Protein 7O5L (pdb70)

Solvent-accessible surface area: 33512 Å² total; per-residue (Å²): 209,100,45,21,133,57,74,80,55,8,99,92,0,90,57,27,4,93,29,5,36,103,55,3,43,3,4,99,96,9,78,80,83,0,40,147,99,97,23,0,69,75,21,75,1,0,8,0,2,16,0,7,6,8,3,0,18,1,8,20,0,2,80,18,0,30,7,74,9,9,4,1,2,4,12,21,36,2,2,22,16,9,0,0,0,0,0,17,52,66,56,58,6,39,0,23,0,38,111,50,17,87,93,124,19,19,113,105,2,5,63,53,0,0,93,37,114,0,20,0,0,0,0,11,0,0,29,0,2,22,28,0,10,156,101,25,104,147,8,37,119,25,19,17,0,1,1,1,6,25,67,16,0,3,95,72,2,117,59,20,114,124,110,58,52,9,79,10,14,0,0,12,0,1,52,5,58,3,5,22,58,74,9,7,47,58,0,7,0,4,0,0,4,6,0,0,12,33,0,3,12,15,16,0,16,47,30,17,0,0,0,0,9,4,36,91,31,0,41,0,0,0,52,13,0,113,8,8,27,12,61,7,0,0,9,52,156,48,99,105,24,21,98,73,0,55,164,73,68,19,97,56,20,90,19,64,81,0,0,93,42,0,31,0,0,0,0,14,47,43,80,139,51,27,0,95,52,106,4,1,56,72,0,87,97,18,2,5,0,0,0,10,8,10,67,37,80,2,2,11,8,147,31,0,107,124,75,19,135,81,75,92,110,21,10,70,83,1,36,20,4,30,5,89,105,43,58,4,0,0,0,0,2,75,0,55,16,0,6,21,10,3,18,20,1,22,0,12,10,4,19,0,13,0,8,0,0,0,0,26,2,0,11,43,0,31,146,48,141,68,148,39,121,82,2,53,35,90,13,27,112,124,36,12,99,72,1,31,127,19,13,53,113,55,89,69,76,99,135,141,101,107,58,110,121,86,68,121,150,119,113,43,238,81,63,63,195,185,100,35,21,135,55,79,81,55,6,100,87,0,113,58,28,3,100,27,5,39,108,44,3,31,0,4,116,68,9,101,94,83,0,48,155,107,94,26,0,68,77,8,80,0,0,8,0,3,23,0,8,5,6,4,0,18,2,7,6,0,2,75,12,0,29,6,66,9,10,3,2,2,18,10,33,43,3,1,22,15,8,0,0,0,0,0,18,50,62,50,56,2,13,0,21,0,37,117,48,17,84,112,133,19,18,95,112,2,4,64,53,0,0,101,36,95,1,19,0,0,0,0,20,14,0,51,0,2,20,25,0,12,151,100,26,105,119,6,36,106,25,20,30,0,1,1,2,9,37,66,22,0,1,85,90,3,112,57,19,109,124,112,59,51,6,84,8,13,1,0,8,0,1,51,6,57,3,4,17,59,72,8,7,50,56,0,6,0,3,0,0,4,7,0,0,12,33,0,2,12,16,16,0,14,49,24,19,0,0,0,1,8,5,37,89,28,0,41,1,0,0,66,15,0,90,14,6,27,2,50,2,0,0,10,52,157,48,100,105,25,21,99,73,0,56,164,84,59,20,94,57,21,92,21,70,83,0,0,96,41,0,26,0,0,1,0,15,46,30,80,134,45,26,0,103,40,99,7,1,66,76,5,84,93,18,2,6,0,0,0,9,22,27,137,20,52,0,2,11,14,176,22,0,128,148,54,17,134,83,74,96,111,18,9,72,91,1,41,23,4,30,12,96,105,46,93,4,1,0,0,0,3,80,0,73,24,0,7,21,10,4,19,21,0,22,1,12,8,4,22,0,14,0,7,0,0,1,0,23,2,0,28,58,0,15,152,38,92,92,139,36,131,77,2,61,41,86,10,26,110,122,33,11,97,65,0,31,131,25,14,53,110,48,91,70,78,98,134,138,102,102,70,104,133,90,67,112,173,114,111,75,283

Radius of gyration: 28.63 Å; Cα contacts (8 Å, |Δi|>4): 1986; chains: 2; bounding box: 70×92×72 Å

Organism: Synechocystis sp. (strain ATCC 27184 / PCC 6803 / Kazusa) (NCBI:txid1111708)

Secondary structure (DSSP, 8-state):
--B-S-GGGHHHHHHHHHHHHTT-HHHHHHHHHHHHH-TTTT-EEEEEE--SHHHHHHHHHHHHTT-EEEEEESSTTT--HHHHHHHHHHH---EE--TT--HHHHHHHHHHHHHT--SEEEESSSHHHHHHHHH-GGGGGG-SEEEE-SHHHHHHHHHHHHTT---SEEEE-TTSHHHIIIIIIIIHHHHHHHHHHHHH----TT-EEEEE--SHHHHHHHHHHHHTT-EEEEE-SSHHHHHHHHHTT-EE--HHHHHTT-SEEEE-SSSS-SB-HHHHTTSPTTEEEEE-SSSGGGB-HHHHHHH-SEEEEEETTEEEEE-TTS-EEEEEGGGS-HHHHHS--S-HHHHHHHHHHHHHHHHHHHHTTTSS-SEEEEPPHHHHHHHHHHHHHHTT-------HHHHHHHH-TT---/--B-S-GGGHHHHHHHHHHHHTT-HHHHHHHHHHHHH-TTTT-EEEEEE--SHHHHHHHHHHHHTT-EEEEEESSTTT--HHHHHHHHHHH---EE--TT--HHHHHHHHHHHHTT--SEEEESSSHHHHHHHHH-GGGGGG-SEEEE-SHHHHHHHHHHHHTT---SEEEE-TTSHHHIIIIIIIIHHHHHHHHHHHHH----TT-EEEEE--SHHHHHHHHHHHHTT-EEEEE-SSHHHHHHHHHTT-EE--HHHHTTT-SEEEE-SSSS-SB-HHHHTTS-TTEEEEE-SSTTTTB-HHHHHHH-SEEEEEETTEEEEE-TTS-EEEEEGGGSBHHHHHS--S-HHHHHHHHHHHHHHHHHHHHTTTTPPSEEEEPPHHHHHHHHHHHHHHTT-------HHHHHHHH--

Sequence (830 aa):
KYDIKDISLAPQGRQRIEWAAREMPVLKQIRERFAQEKPFAGIRLVACCHVTTETANLAIALHAGGADSLLIASNPLSTQDDVAACLVADYGIPVYAIKGEDNETYHRHVQIALDHRPNIIIDDGSDVVATLVQERQHQLSDIIGTTEETTTGIVRLRAMFNDGVLTFPAMNVNDADTKHFYDNRYGTGQSTLDGIIRATNILLAGKTIVVAGYGWCGKGVAMRAKGMGADVIVTEISPVPAIEAAMDGFRVMPMAEAAHQGDIFITVTGNKHVIRPEHFAVMKDGAIVVCNSGHFDIEIDLKSLKEQAKEVKEVRNFTEQYILPNGKSIIVIGEGRLVNLAAAEGHPSAVMDMSFANQALACEHLVKNKGQLEPGMHSIPVEVDQEIARLKLQAMGIAIDSLTPEQVEYINSWASGTKYDIKDISLAPQGRQRIEWAAREMPVLKQIRERFAQEKPFAGIRLVACCHVTTETANLAIALHAGGADSLLIASNPLSTQDDVAACLVADYGIPVYAIKGEDNETYHRHVQIALDHRPNIIIDDGSDVVATLVQERQHQLSDIIGTTEETTTGIVRLRAMFNDGVLTFPAMNVNDADTKHFYDNRYGTGQSTLDGIIRATNILLAGKTIVVAGYGWCGKGVAMRAKGMGADVIVTEISPVPAIEAAMMDGFRVMPMAEAAHHQGDIFITVTGNKHVIRRPEHFAVMKDGAIVCNSGGHHFFDDIIEIDLKSLKEQAKEVKEVRNFTEQYILPNGKSSIIVIGEGRLLVNLAAAEGHPSAVMDMSFANQALACEHLVKNKGQLEPGMHSIPVEVDQEIARLKLQAMGIAIDSSLTPEQVEYINSW

InterPro domains:
  IPR000043 Adenosylhomocysteinase-like [MF_00563] (5-425)
  IPR000043 Adenosylhomocysteinase-like [PF05221] (9-144)
  IPR000043 Adenosylhomocysteinase-like [PF05221] (146-420)
  IPR000043 Adenosylhomocysteinase-like [PIRSF001109] (7-425)
  IPR000043 Adenosylhomocysteinase-like [PTHR23420] (7-424)
  IPR000043 Adenosylhomocysteinase-like [SM00996] (9-424)
  IPR000043 Adenosylhomocysteinase-like [TIGR00936] (10-425)
  IPR000043 Adenosylhomocysteinase-like [cd00401] (19-421)
  IPR015878 S-adenosyl-L-homocysteine hydrolase, NAD binding domain [PF00670] (192-352)
  IPR015878 S-adenosyl-L-homocysteine hydrolase, NAD binding domain [SM00997] (192-353)
  IPR020082 S-adenosyl-L-homocysteine hydrolase, conserved site [PS00738] (81-95)
  IPR020082 S-adenosyl-L-homocysteine hydrolase, conserved site [PS00739] (214-230)
  IPR036291 NAD(P)-binding domain superfamily [SSF51735] (192-354)
  IPR042172 Adenosylhomocysteinase-like superfamily [G3DSA:3.40.50.1480] (10-414)

Foldseek 3Di:
DAAADDLVLQVVLVVQLVVLCVLLVLLVVLLVVLLPQLLQAPFEEEEAEQLFSLVLSLVSSNVSSHYLYAYEYLDLQLHDRNSQSNCCPVVVHHYYHYRPDDPVSRVVSLVVRVVSLGQEYEYEQCPNVVCCQPPPPVSCVSHLEYEYQADLNVVVQVVCVVVVRLFHEYEDLCPQCLHLQPQLAQQLQVLVVVLVCLFPVDQLAPFEEEEEDQDRNSVRVQVNSVVSHHQYEYEYDDVVSVVVCVVVPHHYDQLLVCLLRGQEYEYAHSDAASDDPSSVVNHAQNREYAYQHADLRPHPVVVLVVQFPDWDADGVQWIWGAGPVGGIYIYGLSSHNSSSNRHRGGRSNSSSSSSLSVSVVVSVSSVCRPPDGRGYDYRDPVSSVVSVVVSCVVVVHDDDDDDPVNVVVVVDPPDDD/DAAADDLVLQVVLVVVLVVLCVLLVLLVVLLVVLLVQLLQAVFEEEEAEQAFSLVLSLVSSNVSSNYQYEYEYNDLQLHDRNSQSNCCPVPVHHYQHYRNDDPVSRVVVLVVRVVSLGQEYEEEQCPSVVVCLVPVPVSVVRHLEYEYQDPNNVVVLVVCVVVVRLQHEYEDLCPQCLALLPQLAQQLQVLLVVLVCLFPVDQLAPFEEEEEDQDSNSVRVQVNSVVSHHQYEYEYDDVVSQVVCVVVPHHYDQLLVCLLGGQEYEYAHSDAASPHPSSVVNHAQNREYAYQHADLRPHPVVVLVVQFPDWDADGVQWIWGAGPVGGTYIYGNNRHNSSSNRHNGGRSNSSSSSSLSVSVVVSVSSVQGVNDGGGYDYRDPVSSVVSVVVSCVVVVHDDDDDDPVSVVVVPDD

Structure (mmCIF, N/CA/C/O backbone):
data_7O5L
#
_entry.id   7O5L
#
_cell.length_a   120.770
_cell.length_b   196.070
_cell.length_c   82.052
_cell.angle_alpha   90.000
_cell.angle_beta   90.000
_cell.angle_gamma   90.000
#
_symmetry.space_group_name_H-M   'C 2 2 21'
#
loop_
_entity.id
_entity.type
_entity.pdbx_description
1 polymer Adenosylhomocysteinase
2 non-polymer NICOTINAMIDE-ADENINE-DINUCLEOTIDE
3 non-polymer 'RUBIDIUM ION'
4 non-polymer ADENOSINE
5 non-polymer 'CHLORIDE ION'
6 water water
#
loop_
_atom_site.group_PDB
_atom_site.id
_atom_site.type_symbol
_atom_site.label_atom_id
_atom_site.label_alt_id
_atom_site.label_comp_id
_atom_site.label_asym_id
_atom_site.label_entity_id
_atom_site.label_seq_id
_atom_site.pdbx_PDB_ins_code
_atom_site.Cartn_x
_atom_site.Cartn_y
_atom_site.Cartn_z
_atom_site.occupancy
_atom_site.B_iso_or_equiv
_atom_site.auth_seq_id
_atom_site.auth_comp_id
_atom_site.auth_asym_id
_atom_site.auth_atom_id
_atom_site.pdbx_PDB_model_num
ATOM 1 N N . LYS A 1 9 ? 24.846 20.186 -16.953 1.00 39.91 9 LYS A N 1
ATOM 2 C CA . LYS A 1 9 ? 25.212 19.846 -15.576 1.00 42.26 9 LYS A CA 1
ATOM 3 C C . LYS A 1 9 ? 24.529 20.766 -14.574 1.00 33.29 9 LYS A C 1
ATOM 4 O O . LYS A 1 9 ? 24.663 20.595 -13.363 1.00 34.30 9 LYS A O 1
ATOM 10 N N . TYR A 1 10 ? 23.813 21.760 -15.089 1.00 31.81 10 TYR A N 1
ATOM 11 C CA . TYR A 1 10 ? 23.051 22.702 -14.281 1.00 26.29 10 TYR A CA 1
ATOM 12 C C . TYR A 1 10 ? 22.205 23.527 -15.239 1.00 29.23 10 TYR A C 1
ATOM 13 O O . TYR A 1 10 ? 22.403 23.483 -16.454 1.00 30.62 10 TYR A O 1
ATOM 22 N N . ASP A 1 11 ? 21.258 24.280 -14.682 1.00 25.36 11 ASP A N 1
ATOM 23 C CA . ASP A 1 11 ? 20.391 25.120 -15.511 1.00 26.75 11 ASP A CA 1
ATOM 24 C C . ASP A 1 11 ? 20.026 26.356 -14.692 1.00 25.73 11 ASP A C 1
ATOM 25 O O . ASP A 1 11 ? 19.114 26.307 -13.864 1.00 26.73 11 ASP A O 1
ATOM 30 N N . ILE A 1 12 ? 20.747 27.455 -14.925 1.00 27.51 12 ILE A N 1
ATOM 31 C CA . ILE A 1 12 ? 20.590 28.675 -14.145 1.00 28.02 12 ILE A CA 1
ATOM 32 C C . ILE A 1 12 ? 20.547 29.862 -15.099 1.00 25.40 12 ILE A C 1
ATOM 33 O O . ILE A 1 12 ? 20.829 29.738 -16.288 1.00 24.65 12 ILE A O 1
ATOM 38 N N . LYS A 1 13 ? 20.192 31.026 -14.550 1.00 25.19 13 LYS A N 1
ATOM 39 C CA . LYS A 1 13 ? 20.037 32.230 -15.369 1.00 26.84 13 LYS A CA 1
ATOM 40 C C . LYS A 1 13 ? 21.381 32.755 -15.872 1.00 30.82 13 LYS A C 1
ATOM 41 O O . LYS A 1 13 ? 21.563 32.970 -17.081 1.00 28.71 13 LYS A O 1
ATOM 47 N N . ASP A 1 14 ? 22.342 32.964 -14.966 1.00 24.51 14 ASP A N 1
ATOM 48 C CA . ASP A 1 14 ? 23.572 33.678 -15.322 1.00 24.37 14 ASP A CA 1
ATOM 49 C C . ASP A 1 14 ? 24.627 33.427 -14.253 1.00 29.73 14 ASP A C 1
ATOM 50 O O . ASP A 1 14 ? 24.540 33.990 -13.157 1.00 24.53 14 ASP A O 1
ATOM 55 N N . ILE A 1 15 ? 25.646 32.634 -14.592 1.00 30.32 15 ILE A N 1
ATOM 56 C CA . ILE A 1 15 ? 26.653 32.290 -13.596 1.00 25.08 15 ILE A CA 1
ATOM 57 C C . ILE A 1 15 ? 27.496 33.491 -13.186 1.00 27.02 15 ILE A C 1
ATOM 58 O O . ILE A 1 15 ? 28.182 33.432 -12.162 1.00 29.43 15 ILE A O 1
ATOM 63 N N . SER A 1 16 ? 27.478 34.582 -13.956 1.00 24.37 16 SER A N 1
ATOM 64 C CA . SER A 1 16 ? 28.236 35.761 -13.568 1.00 27.04 16 SER A CA 1
ATOM 65 C C . SER A 1 16 ? 27.656 36.439 -12.336 1.00 24.47 16 SER A C 1
ATOM 66 O O . SER A 1 16 ? 28.318 37.307 -11.762 1.00 25.54 16 SER A O 1
ATOM 69 N N . LEU A 1 17 ? 26.450 36.060 -11.919 1.00 27.34 17 LEU A N 1
ATOM 70 C CA . LEU A 1 17 ? 25.851 36.581 -10.700 1.00 25.49 17 LEU A CA 1
ATOM 71 C C . LEU A 1 17 ? 26.462 35.982 -9.439 1.00 25.62 17 LEU A C 1
ATOM 72 O O . LEU A 1 17 ? 26.064 36.368 -8.334 1.00 24.81 17 LEU A O 1
ATOM 77 N N . ALA A 1 18 ? 27.405 35.053 -9.576 1.00 23.35 18 ALA A N 1
ATOM 78 C CA . ALA A 1 18 ? 27.912 34.338 -8.408 1.00 23.80 18 ALA A CA 1
ATOM 79 C C . ALA A 1 18 ? 28.503 35.252 -7.342 1.00 25.62 18 ALA A C 1
ATOM 80 O O . ALA A 1 18 ? 28.271 34.987 -6.150 1.00 28.76 18 ALA A O 1
ATOM 82 N N . PRO A 1 19 ? 29.266 36.296 -7.674 1.00 26.65 19 PRO A N 1
ATOM 83 C CA . PRO A 1 19 ? 29.815 37.157 -6.611 1.00 28.85 19 PRO A CA 1
ATOM 84 C C . PRO A 1 19 ? 28.749 37.794 -5.742 1.00 30.04 19 PRO A C 1
ATOM 85 O O . PRO A 1 19 ? 28.901 37.839 -4.511 1.00 26.31 19 PRO A O 1
ATOM 89 N N . GLN A 1 20 ? 27.677 38.309 -6.345 1.00 23.69 20 GLN A N 1
ATOM 90 C CA . GLN A 1 20 ? 26.576 38.827 -5.542 1.00 25.49 20 GLN A CA 1
ATOM 91 C C . GLN A 1 20 ? 25.993 37.725 -4.668 1.00 25.68 20 GLN A C 1
ATOM 92 O O . GLN A 1 20 ? 25.749 37.923 -3.471 1.00 25.24 20 GLN A O 1
ATOM 98 N N . GLY A 1 21 ? 25.767 36.549 -5.253 1.00 23.06 21 GLY A N 1
ATOM 99 C CA . GLY A 1 21 ? 25.240 35.438 -4.480 1.00 22.18 21 GLY A CA 1
ATOM 100 C C . GLY A 1 21 ? 26.113 35.099 -3.288 1.00 23.05 21 GLY A C 1
ATOM 101 O O . GLY A 1 21 ? 25.622 34.921 -2.170 1.00 23.95 21 GLY A O 1
ATOM 102 N N . ARG A 1 22 ? 27.423 34.997 -3.511 1.00 23.20 22 ARG A N 1
ATOM 103 C CA . ARG A 1 22 ? 28.326 34.670 -2.412 1.00 24.10 22 ARG A CA 1
ATOM 104 C C . ARG A 1 22 ? 28.180 35.670 -1.271 1.00 24.27 22 ARG A C 1
ATOM 105 O O . ARG A 1 22 ? 28.090 35.287 -0.099 1.00 25.21 22 ARG A O 1
ATOM 113 N N . GLN A 1 23 ? 28.145 36.962 -1.600 1.00 26.10 23 GLN A N 1
ATOM 114 C CA . GLN A 1 23 ? 28.021 37.989 -0.572 1.00 24.51 23 GLN A CA 1
ATOM 115 C C . GLN A 1 23 ? 26.742 37.805 0.237 1.00 23.40 23 GLN A C 1
ATOM 116 O O . GLN A 1 23 ? 26.767 37.814 1.473 1.00 22.89 23 GLN A O 1
ATOM 122 N N . ARG A 1 24 ? 25.607 37.639 -0.446 1.00 23.95 24 ARG A N 1
ATOM 123 C CA . ARG A 1 24 ? 24.347 37.516 0.283 1.00 23.28 24 ARG A CA 1
ATOM 124 C C . ARG A 1 24 ? 24.282 36.218 1.083 1.00 20.82 24 ARG A C 1
ATOM 125 O O .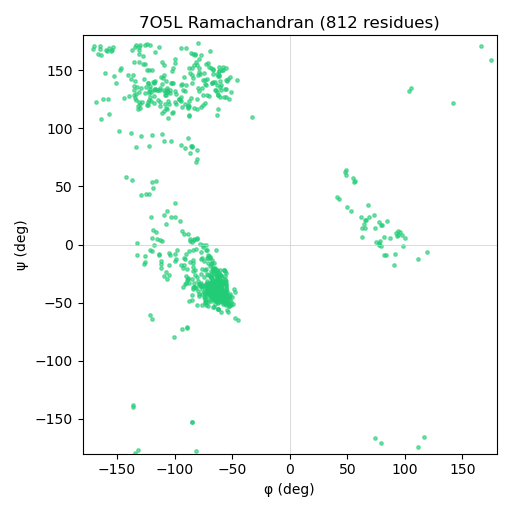 ARG A 1 24 ? 23.678 36.186 2.164 1.00 19.91 24 ARG A O 1
ATOM 133 N N . ILE A 1 25 ? 24.898 35.145 0.579 1.00 21.41 25 ILE A N 1
ATOM 134 C CA . ILE A 1 25 ? 24.926 33.886 1.319 1.00 20.49 25 ILE A CA 1
ATOM 135 C C . ILE A 1 25 ? 25.726 34.041 2.609 1.00 21.60 25 ILE A C 1
ATOM 136 O O . ILE A 1 25 ? 25.314 33.566 3.676 1.00 22.45 25 ILE A O 1
ATOM 141 N N . GLU A 1 26 ? 26.887 34.701 2.534 1.00 21.43 26 GLU A N 1
ATOM 142 C CA . GLU A 1 26 ? 27.695 34.911 3.732 1.00 23.21 26 GLU A CA 1
ATOM 143 C C . GLU A 1 26 ? 26.968 35.787 4.749 1.00 25.33 26 GLU A C 1
ATOM 144 O O . GLU A 1 26 ? 27.060 35.545 5.959 1.00 25.06 26 GLU A O 1
ATOM 150 N N . TRP A 1 27 ? 26.245 36.811 4.287 1.00 19.79 27 TRP A N 1
ATOM 151 C CA . TRP A 1 27 ? 25.491 37.640 5.220 1.00 23.45 27 TRP A CA 1
ATOM 152 C C . TRP A 1 27 ? 24.409 36.823 5.910 1.00 22.71 27 TRP A C 1
ATOM 153 O O . TRP A 1 27 ? 24.206 36.933 7.126 1.00 20.95 27 TRP A O 1
ATOM 164 N N . ALA A 1 28 ? 23.690 36.006 5.138 1.00 20.62 28 ALA A N 1
ATOM 165 C CA . ALA A 1 28 ? 22.637 35.182 5.720 1.00 23.02 28 ALA A CA 1
ATOM 166 C C . ALA A 1 28 ? 23.185 34.266 6.806 1.00 26.59 28 ALA A C 1
ATOM 167 O O . ALA A 1 28 ? 22.499 33.998 7.802 1.00 22.99 28 ALA A O 1
ATOM 169 N N . ALA A 1 29 ? 24.431 33.806 6.653 1.00 21.60 29 ALA A N 1
ATOM 170 C CA . ALA A 1 29 ? 24.990 32.868 7.616 1.00 22.57 29 ALA A CA 1
ATOM 171 C C . ALA A 1 29 ? 25.154 33.486 8.998 1.00 23.36 29 ALA A C 1
ATOM 172 O O . ALA A 1 29 ? 25.244 32.750 9.989 1.00 22.85 29 ALA A O 1
ATOM 174 N N . ARG A 1 30 ? 25.184 34.816 9.090 1.00 20.47 30 ARG A N 1
ATOM 175 C CA . ARG A 1 30 ? 25.471 35.461 10.365 1.00 21.31 30 ARG A CA 1
ATOM 176 C C . ARG A 1 30 ? 24.425 35.132 11.420 1.00 22.90 30 ARG A C 1
ATOM 177 O O . ARG A 1 30 ? 24.742 35.081 12.613 1.00 22.16 30 ARG A O 1
ATOM 185 N N . GLU A 1 31 ? 23.180 34.918 11.013 1.00 23.95 31 GLU A N 1
ATOM 186 C CA . GLU A 1 31 ? 22.134 34.531 11.948 1.00 24.91 31 GLU A CA 1
ATOM 187 C C . GLU A 1 31 ? 21.716 33.076 11.758 1.00 24.51 31 GLU A C 1
ATOM 188 O O . GLU A 1 31 ? 20.599 32.695 12.109 1.00 23.17 31 GLU A O 1
ATOM 194 N N . MET A 1 32 ? 22.614 32.245 11.218 1.00 23.32 32 MET A N 1
ATOM 195 C CA . MET A 1 32 ? 22.379 30.807 11.169 1.00 23.16 32 MET A CA 1
ATOM 196 C C . MET A 1 32 ? 23.479 30.075 11.936 1.00 23.86 32 MET A C 1
ATOM 197 O O . MET A 1 32 ? 24.108 29.153 11.403 1.00 26.29 32 MET A O 1
ATOM 202 N N . PRO A 1 33 ? 23.717 30.438 13.196 1.00 23.24 33 PRO A N 1
ATOM 203 C CA . PRO A 1 33 ? 24.776 29.765 13.960 1.00 23.12 33 PRO A CA 1
ATOM 204 C C . PRO A 1 33 ? 24.485 28.311 14.263 1.00 27.02 33 PRO A C 1
ATOM 205 O O . PRO A 1 33 ? 25.429 27.522 14.395 1.00 28.47 33 PRO A O 1
ATOM 209 N N . VAL A 1 34 ? 23.220 27.927 14.440 1.00 25.54 34 VAL A N 1
ATOM 210 C CA . VAL A 1 34 ? 22.941 26.527 14.738 1.00 23.83 34 VAL A CA 1
ATOM 211 C C . VAL A 1 34 ? 23.323 25.660 13.552 1.00 24.99 34 VAL A C 1
ATOM 212 O O . VAL A 1 34 ? 23.990 24.631 13.699 1.00 25.57 34 VAL A O 1
ATOM 216 N N . LEU A 1 35 ? 22.907 26.068 12.357 1.00 25.61 35 LEU A N 1
ATOM 217 C CA . LEU A 1 35 ? 23.294 25.333 11.159 1.00 25.97 35 LEU A CA 1
ATOM 218 C C . LEU A 1 35 ? 24.808 25.353 10.977 1.00 25.22 35 LEU A C 1
ATOM 219 O O . LEU A 1 35 ? 25.397 24.367 10.521 1.00 27.40 35 LEU A O 1
ATOM 224 N N . LYS A 1 36 ? 25.458 26.463 11.343 1.00 26.27 36 LYS A N 1
ATOM 225 C CA . LYS A 1 36 ? 26.916 26.539 11.253 1.00 29.29 36 LYS A CA 1
ATOM 226 C C . LYS A 1 36 ? 27.571 25.472 12.116 1.00 31.90 36 LYS A C 1
ATOM 227 O O . LYS A 1 36 ? 28.515 24.796 11.687 1.00 32.22 36 LYS A O 1
ATOM 233 N N . GLN A 1 37 ? 27.091 25.321 13.350 1.00 28.89 37 GLN A N 1
ATOM 234 C CA . GLN A 1 37 ? 27.616 24.285 14.228 1.00 31.40 37 GLN A CA 1
ATOM 235 C C . GLN A 1 37 ? 27.395 22.907 13.625 1.00 31.52 37 GLN A C 1
ATOM 236 O O . GLN A 1 37 ? 28.278 22.045 13.679 1.00 32.96 37 GLN A O 1
ATOM 242 N N . ILE A 1 38 ? 26.223 22.688 13.030 1.00 29.32 38 ILE A N 1
ATOM 243 C CA . ILE A 1 38 ? 25.938 21.416 12.374 1.00 29.03 38 ILE A CA 1
ATOM 244 C C . ILE A 1 38 ? 26.871 21.207 11.186 1.00 31.63 38 ILE A C 1
ATOM 245 O O . ILE A 1 38 ? 27.432 20.118 10.999 1.00 29.89 38 ILE A O 1
ATOM 250 N N . ARG A 1 39 ? 27.064 22.245 10.372 1.00 24.66 39 ARG A N 1
ATOM 251 C CA . ARG A 1 39 ? 27.949 22.118 9.222 1.00 32.93 39 ARG A CA 1
ATOM 252 C C . ARG A 1 39 ? 29.349 21.697 9.644 1.00 35.84 39 ARG A C 1
ATOM 253 O O . ARG A 1 39 ? 29.957 20.825 9.013 1.00 34.63 39 ARG A O 1
ATOM 261 N N . GLU A 1 40 ? 29.874 22.299 10.715 1.00 34.05 40 GLU A N 1
ATOM 262 C CA . GLU A 1 40 ? 31.232 21.987 11.146 1.00 39.39 40 GLU A CA 1
ATOM 263 C C . GLU A 1 40 ? 31.342 20.550 11.637 1.00 34.40 40 GLU A C 1
ATOM 264 O O . GLU A 1 40 ? 32.366 19.893 11.421 1.00 36.60 40 GLU A O 1
ATOM 270 N N . ARG A 1 41 ? 30.303 20.041 12.296 1.00 30.62 41 ARG A N 1
ATOM 271 C CA . ARG A 1 41 ? 30.323 18.641 12.697 1.00 35.09 41 ARG A CA 1
ATOM 272 C C . ARG A 1 41 ? 30.187 17.721 11.487 1.00 30.62 41 ARG A C 1
ATOM 273 O O . ARG A 1 41 ? 30.904 16.717 11.382 1.00 36.50 41 ARG A O 1
ATOM 281 N N . PHE A 1 42 ? 29.275 18.042 10.564 1.00 31.50 42 PHE A N 1
ATOM 282 C CA . PHE A 1 42 ? 29.190 17.287 9.317 1.00 33.45 42 PHE A CA 1
ATOM 283 C C . PHE A 1 42 ? 30.534 17.261 8.604 1.00 31.78 42 PHE A C 1
ATOM 284 O O . PHE A 1 42 ? 30.925 16.233 8.038 1.00 36.93 42 PHE A O 1
ATOM 292 N N . ALA A 1 43 ? 31.249 18.388 8.606 1.00 35.22 43 ALA A N 1
ATOM 293 C CA . ALA A 1 43 ? 32.556 18.433 7.954 1.00 38.41 43 ALA A CA 1
ATOM 294 C C . ALA A 1 43 ? 33.494 17.373 8.504 1.00 37.30 43 ALA A C 1
ATOM 295 O O . ALA A 1 43 ? 34.334 16.845 7.766 1.00 38.64 43 ALA A O 1
ATOM 297 N N . GLN A 1 44 ? 33.374 17.048 9.790 1.00 38.82 44 GLN A N 1
ATOM 298 C CA . GLN A 1 44 ? 34.248 16.056 10.401 1.00 42.61 44 GLN A CA 1
ATOM 299 C C . GLN A 1 44 ? 33.749 14.634 10.199 1.00 46.41 44 GLN A C 1
ATOM 300 O O . GLN A 1 44 ? 34.539 13.738 9.882 1.00 42.48 44 GLN A O 1
ATOM 306 N N . GLU A 1 45 ? 32.450 14.408 10.378 1.00 36.98 45 GLU A N 1
ATOM 307 C CA . GLU A 1 45 ? 31.925 13.055 10.477 1.00 37.53 45 GLU A CA 1
ATOM 308 C C . GLU A 1 45 ? 31.419 12.511 9.151 1.00 44.90 45 GLU A C 1
ATOM 309 O O . GLU A 1 45 ? 31.280 11.287 9.019 1.00 42.32 45 GLU A O 1
ATOM 315 N N . LYS A 1 46 ? 31.161 13.381 8.177 1.00 37.28 46 LYS A N 1
ATOM 316 C CA . LYS A 1 46 ? 30.743 12.983 6.838 1.00 38.04 46 LYS A CA 1
ATOM 317 C C . LYS A 1 46 ? 29.590 11.977 6.888 1.00 42.17 46 LYS A C 1
ATOM 318 O O . LYS A 1 46 ? 29.720 10.851 6.398 1.00 38.17 46 LYS A O 1
ATOM 324 N N . PRO A 1 47 ? 28.453 12.351 7.479 1.00 35.18 47 PRO A N 1
ATOM 325 C CA . PRO A 1 47 ? 27.336 11.399 7.565 1.00 42.21 47 PRO A CA 1
ATOM 326 C C . PRO A 1 47 ? 26.770 11.001 6.213 1.00 39.74 47 PRO A C 1
ATOM 327 O O . PRO A 1 47 ? 26.191 9.913 6.096 1.00 39.39 47 PRO A O 1
ATOM 331 N N . PHE A 1 48 ? 26.920 11.838 5.186 1.00 32.12 48 PHE A N 1
ATOM 332 C CA . PHE A 1 48 ? 26.300 11.598 3.889 1.00 34.82 48 PHE A CA 1
ATOM 333 C C . PHE A 1 48 ? 27.287 11.071 2.854 1.00 30.54 48 PHE A C 1
ATOM 334 O O . PHE A 1 48 ? 27.047 11.214 1.651 1.00 36.48 48 PHE A O 1
ATOM 342 N N . ALA A 1 49 ? 28.381 10.455 3.293 1.00 36.44 49 ALA A N 1
ATOM 343 C CA . ALA A 1 49 ? 29.331 9.870 2.358 1.00 39.88 49 ALA A CA 1
ATOM 344 C C . ALA A 1 49 ? 28.630 8.861 1.459 1.00 40.30 49 ALA A C 1
ATOM 345 O O . ALA A 1 49 ? 27.949 7.951 1.940 1.00 40.22 49 ALA A O 1
ATOM 347 N N . GLY A 1 50 ? 28.791 9.029 0.150 1.00 37.35 50 GLY A N 1
ATOM 348 C CA . GLY A 1 50 ? 28.208 8.108 -0.804 1.00 44.39 50 GLY A CA 1
ATOM 349 C C . GLY A 1 50 ? 26.716 8.246 -1.003 1.00 38.20 50 GLY A C 1
ATOM 350 O O . GLY A 1 50 ? 26.139 7.472 -1.776 1.00 41.68 50 GLY A O 1
ATOM 351 N N . ILE A 1 51 ? 26.078 9.198 -0.336 1.00 33.12 51 ILE A N 1
ATOM 352 C CA . ILE A 1 51 ? 24.638 9.405 -0.432 1.00 34.51 51 ILE A CA 1
ATOM 353 C C . ILE A 1 51 ? 24.356 10.403 -1.546 1.00 29.74 51 ILE A C 1
ATOM 354 O O . ILE A 1 51 ? 24.992 11.460 -1.618 1.00 33.90 51 ILE A O 1
ATOM 359 N N . ARG A 1 52 ? 23.409 10.071 -2.418 1.00 30.16 52 ARG A N 1
ATOM 360 C CA . ARG A 1 52 ? 22.909 11.025 -3.396 1.00 28.09 52 ARG A CA 1
ATOM 361 C C . ARG A 1 52 ? 21.661 11.688 -2.836 1.00 28.54 52 ARG A C 1
ATOM 362 O O . ARG A 1 52 ? 20.801 11.024 -2.248 1.00 28.96 52 ARG A O 1
ATOM 370 N N . LEU A 1 53 ? 21.568 13.001 -3.013 1.00 27.61 53 LEU A N 1
ATOM 371 C CA . LEU A 1 53 ? 20.478 13.756 -2.414 1.00 29.30 53 LEU A CA 1
ATOM 372 C C . LEU A 1 53 ? 19.885 14.725 -3.425 1.00 29.67 53 LEU A C 1
ATOM 373 O O . LEU A 1 53 ? 20.605 15.335 -4.221 1.00 29.15 53 LEU A O 1
ATOM 378 N N . VAL A 1 54 ? 18.563 14.857 -3.388 1.00 25.13 54 VAL A N 1
ATOM 379 C CA . VAL A 1 54 ? 17.847 15.876 -4.140 1.00 24.57 54 VAL A CA 1
ATOM 380 C C . VAL A 1 54 ? 17.164 16.791 -3.137 1.00 24.30 54 VAL A C 1
ATOM 381 O O . VAL A 1 54 ? 16.557 16.313 -2.170 1.00 28.26 54 VAL A O 1
ATOM 385 N N . ALA A 1 55 ? 17.287 18.098 -3.350 1.00 24.18 55 ALA A N 1
ATOM 386 C CA . ALA A 1 55 ? 16.581 19.098 -2.559 1.00 23.34 55 ALA A CA 1
ATOM 387 C C . ALA A 1 55 ? 15.713 19.919 -3.498 1.00 25.23 55 ALA A C 1
ATOM 388 O O . ALA A 1 55 ? 16.210 20.484 -4.481 1.00 23.35 55 ALA A O 1
ATOM 390 N N . CYS A 1 56 ? 14.421 19.947 -3.216 1.00 22.23 56 CYS A N 1
ATOM 391 C CA . CYS A 1 56 ? 13.467 20.788 -3.925 1.00 22.13 56 CYS A CA 1
ATOM 392 C C . CYS A 1 56 ? 13.042 21.835 -2.903 1.00 23.69 56 CYS A C 1
ATOM 393 O O . CYS A 1 56 ? 12.173 21.591 -2.066 1.00 25.99 56 CYS A O 1
ATOM 396 N N . CYS A 1 57 ? 13.706 22.985 -2.952 1.00 25.05 57 CYS A N 1
ATOM 397 C CA . CYS A 1 57 ? 13.568 24.026 -1.950 1.00 27.23 57 CYS A CA 1
ATOM 398 C C . CYS A 1 57 ? 13.477 25.360 -2.662 1.00 24.31 57 CYS A C 1
ATOM 399 O O . CYS A 1 57 ? 13.747 25.464 -3.861 1.00 24.35 57 CYS A O 1
ATOM 402 N N . HIS A 1 58 ? 13.094 26.392 -1.919 1.00 20.67 58 HIS A N 1
ATOM 403 C CA . HIS A 1 58 ? 13.212 27.739 -2.458 1.00 18.41 58 HIS A CA 1
ATOM 404 C C . HIS A 1 58 ? 14.684 28.099 -2.534 1.00 18.33 58 HIS A C 1
ATOM 405 O O . HIS A 1 58 ? 15.428 27.929 -1.562 1.00 22.22 58 HIS A O 1
ATOM 412 N N . VAL A 1 59 ? 15.125 28.543 -3.705 1.00 19.86 59 VAL A N 1
ATOM 413 C CA . VAL A 1 59 ? 16.564 28.704 -3.912 1.00 19.88 59 VAL A CA 1
ATOM 414 C C . VAL A 1 59 ? 16.966 30.074 -3.392 1.00 20.41 59 VAL A C 1
ATOM 415 O O . VAL A 1 59 ? 17.043 31.053 -4.140 1.00 20.63 59 VAL A O 1
ATOM 419 N N . THR A 1 60 ? 17.220 30.131 -2.092 1.00 20.18 60 THR A N 1
ATOM 420 C CA . THR A 1 60 ? 17.499 31.347 -1.351 1.00 22.05 60 THR A CA 1
ATOM 421 C C . THR A 1 60 ? 18.866 31.256 -0.687 1.00 19.33 60 THR A C 1
ATOM 422 O O . THR A 1 60 ? 19.482 30.193 -0.616 1.00 18.66 60 THR A O 1
ATOM 426 N N . THR A 1 61 ? 19.296 32.383 -0.118 1.00 18.88 61 THR A N 1
ATOM 427 C CA . THR A 1 61 ? 20.540 32.378 0.645 1.00 18.40 61 THR A CA 1
ATOM 428 C C . THR A 1 61 ? 20.481 31.386 1.799 1.00 22.41 61 THR A C 1
ATOM 429 O O . THR A 1 61 ? 21.510 30.809 2.175 1.00 22.05 61 THR A O 1
ATOM 433 N N . GLU A 1 62 ? 19.294 31.175 2.377 1.00 20.25 62 GLU A N 1
ATOM 434 C CA . GLU A 1 62 ? 19.176 30.241 3.492 1.00 21.92 62 GLU A CA 1
ATOM 435 C C . GLU A 1 62 ? 19.276 28.802 3.008 1.00 21.64 62 GLU A C 1
ATOM 436 O O . GLU A 1 62 ? 19.939 27.972 3.639 1.00 21.50 62 GLU A O 1
ATOM 442 N N . THR A 1 63 ? 18.624 28.489 1.886 1.00 20.25 63 THR A N 1
ATOM 443 C CA . THR A 1 63 ? 18.774 27.168 1.287 1.00 20.18 63 THR A CA 1
ATOM 444 C C . THR A 1 63 ? 20.224 26.909 0.874 1.00 19.64 63 THR A C 1
ATOM 445 O O . THR A 1 63 ? 20.732 25.794 1.022 1.00 20.99 63 THR A O 1
ATOM 449 N N . ALA A 1 64 ? 20.907 27.925 0.351 1.00 18.85 64 ALA A N 1
ATOM 450 C CA . ALA A 1 64 ? 22.315 27.742 0.009 1.00 19.11 64 ALA A CA 1
ATOM 451 C C . ALA A 1 64 ? 23.122 27.323 1.233 1.00 20.63 64 ALA A C 1
ATOM 452 O O . ALA A 1 64 ? 23.975 26.434 1.151 1.00 22.04 64 ALA A O 1
ATOM 454 N N . ASN A 1 65 ? 22.850 27.935 2.383 1.00 21.87 65 ASN A N 1
ATOM 455 C CA . ASN A 1 65 ? 23.576 27.548 3.586 1.00 21.92 65 ASN A CA 1
ATOM 456 C C . ASN A 1 65 ? 23.251 26.115 3.997 1.00 22.69 65 ASN A C 1
ATOM 457 O O . ASN A 1 65 ? 24.126 25.388 4.477 1.00 24.94 65 ASN A O 1
ATOM 462 N N . LEU A 1 66 ? 22.008 25.675 3.799 1.00 22.74 66 LEU A N 1
ATOM 463 C CA . LEU A 1 66 ? 21.690 24.271 4.040 1.00 20.53 66 LEU A CA 1
ATOM 464 C C . LEU A 1 66 ? 22.439 23.374 3.061 1.00 24.33 66 LEU A C 1
ATOM 465 O O . LEU A 1 66 ? 23.050 22.369 3.452 1.00 26.00 66 LEU A O 1
ATOM 470 N N . ALA A 1 67 ? 22.416 23.734 1.776 1.00 22.46 67 ALA A N 1
ATOM 471 C CA . ALA A 1 67 ? 23.118 22.945 0.771 1.00 23.75 67 ALA A CA 1
ATOM 472 C C . ALA A 1 67 ? 24.603 22.849 1.085 1.00 26.41 67 ALA A C 1
ATOM 473 O O . ALA A 1 67 ? 25.222 21.801 0.874 1.00 25.29 67 ALA A O 1
ATOM 475 N N . ILE A 1 68 ? 25.194 23.937 1.585 1.00 24.27 68 ILE A N 1
ATOM 476 C CA . ILE A 1 68 ? 26.616 23.908 1.916 1.00 25.71 68 ILE A CA 1
ATOM 477 C C . ILE A 1 68 ? 26.868 22.971 3.089 1.00 30.23 68 ILE A C 1
ATOM 478 O O . ILE A 1 68 ? 27.883 22.263 3.128 1.00 29.43 68 ILE A O 1
ATOM 483 N N . ALA A 1 69 ? 25.947 22.947 4.059 1.00 26.22 69 ALA A N 1
ATOM 484 C CA . ALA A 1 69 ? 26.080 22.028 5.186 1.00 26.11 69 ALA A CA 1
ATOM 485 C C . ALA A 1 69 ? 25.983 20.578 4.729 1.00 31.99 69 ALA A C 1
ATOM 486 O O . ALA A 1 69 ? 26.756 19.725 5.183 1.00 27.92 69 ALA A O 1
ATOM 488 N N . LEU A 1 70 ? 25.034 20.271 3.839 1.00 25.92 70 LEU A N 1
ATOM 489 C CA . LEU A 1 70 ? 24.930 18.907 3.334 1.00 25.69 70 LEU A CA 1
ATOM 490 C C . LEU A 1 70 ? 26.159 18.541 2.507 1.00 29.04 70 LEU A C 1
ATOM 491 O O . LEU A 1 70 ? 26.666 17.417 2.594 1.00 30.02 70 LEU A O 1
ATOM 496 N N . HIS A 1 71 ? 26.655 19.491 1.708 1.00 27.97 71 HIS A N 1
ATOM 497 C CA . HIS A 1 71 ? 27.870 19.279 0.926 1.00 27.97 71 HIS A CA 1
ATOM 498 C C . HIS A 1 71 ? 29.068 18.997 1.828 1.00 30.91 71 HIS A C 1
ATOM 499 O O . HIS A 1 71 ? 29.873 18.099 1.547 1.00 31.86 71 HIS A O 1
ATOM 506 N N . ALA A 1 72 ? 29.215 19.761 2.913 1.00 30.00 72 ALA A N 1
ATOM 507 C CA . ALA A 1 72 ? 30.285 19.460 3.859 1.00 38.28 72 ALA A CA 1
ATOM 508 C C . ALA A 1 72 ? 30.146 18.051 4.418 1.00 32.20 72 ALA A C 1
ATOM 509 O O . ALA A 1 72 ? 31.150 17.384 4.680 1.00 35.81 72 ALA A O 1
ATOM 511 N N . GLY A 1 73 ? 28.916 17.575 4.586 1.00 34.80 73 GLY A N 1
ATOM 512 C CA . GLY A 1 73 ? 28.702 16.238 5.102 1.00 35.08 73 GLY A CA 1
ATOM 513 C C . GLY A 1 73 ? 28.912 15.126 4.103 1.00 37.93 73 GLY A C 1
ATOM 514 O O . GLY A 1 73 ? 28.727 13.956 4.451 1.00 36.52 73 GLY A O 1
ATOM 515 N N . GLY A 1 74 ? 29.283 15.456 2.868 1.00 32.67 74 GLY A N 1
ATOM 516 C CA . GLY A 1 74 ? 29.587 14.468 1.859 1.00 37.81 74 GLY A CA 1
ATOM 517 C C . GLY A 1 74 ? 28.463 14.175 0.892 1.00 37.72 74 GLY A C 1
ATOM 518 O O . GLY A 1 74 ? 28.649 13.356 -0.018 1.00 34.56 74 GLY A O 1
ATOM 519 N N . ALA A 1 75 ? 27.311 14.817 1.054 1.00 32.20 75 ALA A N 1
ATOM 520 C CA . ALA A 1 75 ? 26.172 14.553 0.188 1.00 32.65 75 ALA A CA 1
ATOM 521 C C . ALA A 1 75 ? 26.490 14.943 -1.250 1.00 32.37 75 ALA A C 1
ATOM 522 O O . ALA A 1 75 ? 27.031 16.021 -1.506 1.00 33.31 75 ALA A O 1
ATOM 524 N N . ASP A 1 76 ? 26.162 14.053 -2.188 1.00 34.28 76 ASP A N 1
ATOM 525 C CA . ASP A 1 76 ? 26.165 14.378 -3.615 1.00 33.09 76 ASP A CA 1
ATOM 526 C C . ASP A 1 76 ? 24.787 14.936 -3.939 1.00 29.77 76 ASP A C 1
ATOM 527 O O . ASP A 1 76 ? 23.858 14.197 -4.269 1.00 31.11 76 ASP A O 1
ATOM 532 N N . SER A 1 77 ? 24.646 16.258 -3.838 1.00 23.34 77 SER A N 1
ATOM 533 C CA . SER A 1 77 ? 23.341 16.904 -3.891 1.00 25.62 77 SER A CA 1
ATOM 534 C C . SER A 1 77 ? 23.046 17.499 -5.268 1.00 30.35 77 SER A C 1
ATOM 535 O O . SER A 1 77 ? 23.941 17.753 -6.081 1.00 30.39 77 SER A O 1
ATOM 538 N N . LEU A 1 78 ? 21.754 17.707 -5.514 1.00 23.97 78 LEU A N 1
ATOM 539 C CA . LEU A 1 78 ? 21.233 18.381 -6.696 1.00 27.71 78 LEU A CA 1
ATOM 540 C C . LEU A 1 78 ? 20.019 19.179 -6.245 1.00 25.63 78 LEU A C 1
ATOM 541 O O . LEU A 1 78 ? 19.114 18.626 -5.612 1.00 26.31 78 LEU A O 1
ATOM 546 N N . LEU A 1 79 ? 20.008 20.473 -6.544 1.00 23.34 79 LEU A N 1
ATOM 547 C CA . LEU A 1 79 ? 18.990 21.383 -6.035 1.00 22.77 79 LEU A CA 1
ATOM 548 C C . LEU A 1 79 ? 18.121 21.866 -7.185 1.00 26.17 79 LEU A C 1
ATOM 549 O O . LEU A 1 79 ? 18.637 22.249 -8.240 1.00 23.36 79 LEU A O 1
ATOM 554 N N . ILE A 1 80 ? 16.805 21.831 -6.986 1.00 23.97 80 ILE A N 1
ATOM 555 C CA . ILE A 1 80 ? 15.858 22.397 -7.935 1.00 23.33 80 ILE A CA 1
ATOM 556 C C . ILE A 1 80 ? 14.940 23.343 -7.173 1.00 23.36 80 ILE A C 1
ATOM 557 O O . ILE A 1 80 ? 14.848 23.303 -5.943 1.00 25.09 80 ILE A O 1
ATOM 562 N N . ALA A 1 81 ? 14.265 24.212 -7.918 1.00 23.06 81 ALA A N 1
ATOM 563 C CA . ALA A 1 81 ? 13.384 25.205 -7.316 1.00 23.05 81 ALA A CA 1
ATOM 564 C C . ALA A 1 81 ? 12.080 24.575 -6.840 1.00 25.16 81 ALA A C 1
ATOM 565 O O . ALA A 1 81 ? 11.518 23.695 -7.498 1.00 27.43 81 ALA A O 1
ATOM 567 N N . SER A 1 82 ? 11.600 25.042 -5.685 1.00 24.47 82 SER A N 1
ATOM 568 C CA . SER A 1 82 ? 10.276 24.679 -5.197 1.00 22.41 82 SER A CA 1
ATOM 569 C C . SER A 1 82 ? 9.188 25.536 -5.828 1.00 28.68 82 SER A C 1
ATOM 570 O O . SER A 1 82 ? 8.026 25.119 -5.866 1.00 27.52 82 SER A O 1
ATOM 573 N N . ASN A 1 83 ? 9.542 26.716 -6.333 1.00 27.06 83 ASN A N 1
ATOM 574 C CA . ASN A 1 83 ? 8.599 27.599 -6.979 1.00 25.21 83 ASN A CA 1
ATOM 575 C C . ASN A 1 83 ? 9.326 28.430 -8.027 1.00 28.20 83 ASN A C 1
ATOM 576 O O . ASN A 1 83 ? 10.453 28.888 -7.777 1.00 23.83 83 ASN A O 1
ATOM 581 N N . PRO A 1 84 ? 8.725 28.632 -9.201 1.00 27.63 84 PRO A N 1
ATOM 582 C CA . PRO A 1 84 ? 9.418 29.391 -10.254 1.00 26.03 84 PRO A CA 1
ATOM 583 C C . PRO A 1 84 ? 9.802 30.797 -9.839 1.00 25.63 84 PRO A C 1
ATOM 584 O O . PRO A 1 84 ? 10.797 31.335 -10.343 1.00 29.88 84 PRO A O 1
ATOM 588 N N . LEU A 1 85 ? 9.052 31.414 -8.930 1.00 21.29 85 LEU A N 1
ATOM 589 C CA . LEU A 1 85 ? 9.239 32.828 -8.636 1.00 19.57 85 LEU A CA 1
ATOM 590 C C . LEU A 1 85 ? 10.067 33.090 -7.386 1.00 21.77 85 LEU A C 1
ATOM 591 O O . LEU A 1 85 ? 10.416 34.244 -7.129 1.00 23.32 85 LEU A O 1
ATOM 596 N N . SER A 1 86 ? 10.396 32.065 -6.612 1.00 19.83 86 SER A N 1
ATOM 597 C CA . SER A 1 86 ? 11.160 32.269 -5.390 1.00 22.03 86 SER A CA 1
ATOM 598 C C . SER A 1 86 ? 12.664 32.177 -5.613 1.00 21.61 86 SER A C 1
ATOM 599 O O . SER A 1 86 ? 13.434 32.548 -4.720 1.00 21.66 86 SER A O 1
ATOM 602 N N . THR A 1 87 ? 13.088 31.683 -6.770 1.00 22.11 87 THR A N 1
ATOM 603 C CA . THR A 1 87 ? 14.507 31.473 -7.021 1.00 18.75 87 THR A CA 1
ATOM 604 C C . THR A 1 87 ? 15.264 32.791 -6.998 1.00 22.63 87 THR A C 1
ATOM 605 O O . THR A 1 87 ? 14.811 33.802 -7.545 1.00 21.21 87 THR A O 1
ATOM 609 N N . GLN A 1 88 ? 16.432 32.772 -6.359 1.00 21.14 88 GLN A N 1
ATOM 610 C CA . GLN A 1 88 ? 17.356 33.893 -6.358 1.00 20.14 88 GLN A CA 1
ATOM 611 C C . GLN A 1 88 ? 18.506 33.513 -7.284 1.00 19.24 88 GLN A C 1
ATOM 612 O O . GLN A 1 88 ? 19.297 32.623 -6.967 1.00 21.36 88 GLN A O 1
ATOM 618 N N . ASP A 1 89 ? 18.569 34.171 -8.444 1.00 18.06 89 ASP A N 1
ATOM 619 C CA . ASP A 1 89 ? 19.479 33.734 -9.499 1.00 20.24 89 ASP A CA 1
ATOM 620 C C . ASP A 1 89 ? 20.937 33.870 -9.074 1.00 20.15 89 ASP A C 1
ATOM 621 O O . ASP A 1 89 ? 21.790 33.081 -9.502 1.00 23.44 89 ASP A O 1
ATOM 626 N N . ASP A 1 90 ? 21.248 34.881 -8.260 1.00 23.07 90 ASP A N 1
ATOM 627 C CA . ASP A 1 90 ? 22.613 35.032 -7.769 1.00 21.50 90 ASP A CA 1
ATOM 628 C C . ASP A 1 90 ? 23.001 33.876 -6.853 1.00 24.50 90 ASP A C 1
ATOM 629 O O . ASP A 1 90 ? 24.164 33.452 -6.841 1.00 22.03 90 ASP A O 1
ATOM 634 N N . VAL A 1 91 ? 22.043 33.355 -6.084 1.00 20.44 91 VAL A N 1
ATOM 635 C CA . VAL A 1 91 ? 22.315 32.207 -5.222 1.00 22.46 91 VAL A CA 1
ATOM 636 C C . VAL A 1 91 ? 22.561 30.962 -6.060 1.00 22.68 91 VAL A C 1
ATOM 637 O O . VAL A 1 91 ? 23.496 30.193 -5.802 1.00 21.73 91 VAL A O 1
ATOM 641 N N . ALA A 1 92 ? 21.720 30.736 -7.071 1.00 23.75 92 ALA A N 1
ATOM 642 C CA . ALA A 1 92 ? 21.934 29.594 -7.950 1.00 20.82 92 ALA A CA 1
ATOM 643 C C . ALA A 1 92 ? 23.327 29.645 -8.557 1.00 23.87 92 ALA A C 1
ATOM 644 O O . ALA A 1 92 ? 24.048 28.639 -8.574 1.00 23.32 92 ALA A O 1
ATOM 646 N N . ALA A 1 93 ? 23.736 30.824 -9.033 1.00 22.18 93 ALA A N 1
ATOM 647 C CA . ALA A 1 93 ? 25.047 30.963 -9.659 1.00 21.01 93 ALA A CA 1
ATOM 648 C C . ALA A 1 93 ? 26.172 30.643 -8.684 1.00 20.30 93 ALA A C 1
ATOM 649 O O . ALA A 1 93 ? 27.152 29.983 -9.052 1.00 23.15 93 ALA A O 1
ATOM 651 N N . CYS A 1 94 ? 26.070 31.134 -7.449 1.00 21.23 94 CYS A N 1
ATOM 652 C CA . CYS A 1 94 ? 27.129 30.896 -6.469 1.00 24.41 94 CYS A CA 1
ATOM 653 C C . CYS A 1 94 ? 27.243 29.416 -6.121 1.00 23.60 94 CYS A C 1
ATOM 654 O O . CYS A 1 94 ? 28.352 28.892 -5.971 1.00 25.38 94 CYS A O 1
ATOM 657 N N . LEU A 1 95 ? 26.112 28.723 -5.968 1.00 24.74 95 LEU A N 1
ATOM 658 C CA . LEU A 1 95 ? 26.186 27.303 -5.627 1.00 23.25 95 LEU A CA 1
ATOM 659 C C . LEU A 1 95 ? 26.876 26.506 -6.727 1.00 22.67 95 LEU A C 1
ATOM 660 O O . LEU A 1 95 ? 27.680 25.609 -6.445 1.00 26.34 95 LEU A O 1
ATOM 665 N N . VAL A 1 96 ? 26.586 26.829 -7.984 1.00 21.95 96 VAL A N 1
ATOM 666 C CA . VAL A 1 96 ? 27.223 26.136 -9.102 1.00 21.74 96 VAL A CA 1
ATOM 667 C C . VAL A 1 96 ? 28.686 26.538 -9.213 1.00 24.81 96 VAL A C 1
ATOM 668 O O . VAL A 1 96 ? 29.576 25.688 -9.333 1.00 26.94 96 VAL A O 1
ATOM 672 N N . ALA A 1 97 ? 28.956 27.844 -9.192 1.00 25.53 97 ALA A N 1
ATOM 673 C CA . ALA A 1 97 ? 30.302 28.324 -9.495 1.00 28.54 97 ALA A CA 1
ATOM 674 C C . ALA A 1 97 ? 31.271 28.067 -8.347 1.00 27.92 97 ALA A C 1
ATOM 675 O O . ALA A 1 97 ? 32.402 27.616 -8.570 1.00 32.30 97 ALA A O 1
ATOM 677 N N . ASP A 1 98 ? 30.855 28.366 -7.115 1.00 30.00 98 ASP A N 1
ATOM 678 C CA . ASP A 1 98 ? 31.760 28.310 -5.970 1.00 32.65 98 ASP A CA 1
ATOM 679 C C . ASP A 1 98 ? 31.827 26.935 -5.324 1.00 35.86 98 ASP A C 1
ATOM 680 O O . ASP A 1 98 ? 32.892 26.550 -4.822 1.00 35.12 98 ASP A O 1
ATOM 685 N N . TYR A 1 99 ? 30.719 26.189 -5.322 1.00 30.17 99 TYR A N 1
ATOM 686 C CA . TYR A 1 99 ? 30.641 24.900 -4.646 1.00 30.20 99 TYR A CA 1
ATOM 687 C C . TYR A 1 99 ? 30.479 23.720 -5.589 1.00 30.37 99 TYR A C 1
ATOM 688 O O . TYR A 1 99 ? 30.580 22.576 -5.135 1.00 33.39 99 TYR A O 1
ATOM 697 N N . GLY A 1 100 ? 30.260 23.957 -6.881 1.00 30.22 100 GLY A N 1
ATOM 698 C CA . GLY A 1 100 ? 30.086 22.852 -7.804 1.00 29.58 100 GLY A CA 1
ATOM 699 C C . GLY A 1 100 ? 28.841 22.041 -7.548 1.00 29.44 100 GLY A C 1
ATOM 700 O O . GLY A 1 100 ? 28.764 20.883 -7.966 1.00 34.77 100 GLY A O 1
ATOM 701 N N . ILE A 1 101 ? 27.863 22.621 -6.865 1.00 28.22 101 ILE A N 1
ATOM 702 C CA . ILE A 1 101 ? 26.602 21.950 -6.569 1.00 25.92 101 ILE A CA 1
ATOM 703 C C . ILE A 1 101 ? 25.659 22.184 -7.745 1.00 29.40 101 ILE A C 1
ATOM 704 O O . ILE A 1 101 ? 25.331 23.348 -8.037 1.00 28.48 101 ILE A O 1
ATOM 709 N N . PRO A 1 102 ? 25.199 21.138 -8.425 1.00 28.67 102 PRO A N 1
ATOM 710 C CA . PRO A 1 102 ? 24.262 21.334 -9.538 1.00 29.45 102 PRO A CA 1
ATOM 711 C C . PRO A 1 102 ? 22.964 21.969 -9.059 1.00 25.46 102 PRO A C 1
ATOM 712 O O . PRO A 1 102 ? 22.336 21.504 -8.102 1.00 25.85 102 PRO A O 1
ATOM 716 N N . VAL A 1 103 ? 22.571 23.050 -9.729 1.00 25.83 103 VAL A N 1
ATOM 717 C CA . VAL A 1 103 ? 21.323 23.755 -9.460 1.00 22.92 103 VAL A CA 1
ATOM 718 C C . VAL A 1 103 ? 20.551 23.855 -10.764 1.00 26.09 103 VAL A C 1
ATOM 719 O O . VAL A 1 103 ? 21.100 24.282 -11.785 1.00 22.75 103 VAL A O 1
ATOM 723 N N . TYR A 1 104 ? 19.280 23.471 -10.725 1.00 21.98 104 TYR A N 1
ATOM 724 C CA . TYR A 1 104 ? 18.363 23.612 -11.853 1.00 22.86 104 TYR A CA 1
ATOM 725 C C . TYR A 1 104 ? 17.242 24.513 -11.353 1.00 22.31 104 TYR A C 1
ATOM 726 O O . TYR A 1 104 ? 16.299 24.044 -10.716 1.00 24.60 104 TYR A O 1
ATOM 735 N N . ALA A 1 105 ? 17.379 25.811 -11.612 1.00 25.82 105 ALA A N 1
ATOM 736 C CA . ALA A 1 105 ? 16.468 26.819 -11.087 1.00 25.36 105 ALA A CA 1
ATOM 737 C C . ALA A 1 105 ? 16.708 28.157 -11.769 1.00 26.63 105 ALA A C 1
ATOM 738 O O . ALA A 1 105 ? 17.819 28.698 -11.718 1.00 24.72 105 ALA A O 1
ATOM 740 N N . ILE A 1 106 ? 15.665 28.703 -12.389 1.00 22.97 106 ILE A N 1
ATOM 741 C CA . ILE A 1 106 ? 15.727 29.991 -13.067 1.00 25.55 106 ILE A CA 1
ATOM 742 C C . ILE A 1 106 ? 14.526 30.793 -12.588 1.00 25.83 106 ILE A C 1
ATOM 743 O O . ILE A 1 106 ? 13.383 30.360 -12.771 1.00 28.83 106 ILE A O 1
ATOM 748 N N . LYS A 1 107 ? 14.774 31.941 -11.958 1.00 22.28 107 LYS A N 1
ATOM 749 C CA . LYS A 1 107 ? 13.667 32.794 -11.540 1.00 22.80 107 LYS A CA 1
ATOM 750 C C . LYS A 1 107 ? 12.790 33.121 -12.741 1.00 25.19 107 LYS A C 1
ATOM 751 O O . LYS A 1 107 ? 13.279 33.586 -13.772 1.00 25.06 107 LYS A O 1
ATOM 757 N N . GLY A 1 108 ? 11.491 32.864 -12.613 1.00 24.89 108 GLY A N 1
ATOM 758 C CA . GLY A 1 108 ? 10.572 33.150 -13.699 1.00 27.28 108 GLY A CA 1
ATOM 759 C C . GLY A 1 108 ? 10.411 32.046 -14.719 1.00 27.38 108 GLY A C 1
ATOM 760 O O . GLY A 1 108 ? 9.723 32.255 -15.724 1.00 26.95 108 GLY A O 1
ATOM 761 N N . GLU A 1 109 ? 11.019 30.883 -14.497 1.00 25.15 109 GLU A N 1
ATOM 762 C CA . GLU A 1 109 ? 10.920 29.780 -15.443 1.00 31.26 109 GLU A CA 1
ATOM 763 C C . GLU A 1 109 ? 9.462 29.381 -15.644 1.00 29.37 109 GLU A C 1
ATOM 764 O O . GLU A 1 109 ? 8.633 29.511 -14.740 1.00 31.83 109 GLU A O 1
ATOM 770 N N . ASP A 1 110 ? 9.148 28.881 -16.842 1.00 28.47 110 ASP A N 1
ATOM 771 C CA . ASP A 1 110 ? 7.789 28.421 -17.095 1.00 25.62 110 ASP A CA 1
ATOM 772 C C . ASP A 1 110 ? 7.577 27.023 -16.512 1.00 34.37 110 ASP A C 1
ATOM 773 O O . ASP A 1 110 ? 8.506 26.369 -16.024 1.00 28.22 110 ASP A O 1
ATOM 778 N N . ASN A 1 111 ? 6.323 26.566 -16.560 1.00 33.41 111 ASN A N 1
ATOM 779 C CA . ASN A 1 111 ? 5.977 25.291 -15.936 1.00 34.83 111 ASN A CA 1
ATOM 780 C C . ASN A 1 111 ? 6.661 24.118 -16.623 1.00 29.78 111 ASN A C 1
ATOM 781 O O . ASN A 1 111 ? 7.024 23.145 -15.958 1.00 30.70 111 ASN A O 1
ATOM 786 N N . GLU A 1 112 ? 6.842 24.183 -17.943 1.00 31.33 112 GLU A N 1
ATOM 787 C CA . GLU A 1 112 ? 7.556 23.109 -18.625 1.00 35.00 112 GLU A CA 1
ATOM 788 C C . GLU A 1 112 ? 8.972 22.961 -18.078 1.00 31.77 112 GLU A C 1
ATOM 789 O O . GLU A 1 112 ? 9.461 21.844 -17.881 1.00 29.53 112 GLU A O 1
ATOM 795 N N . THR A 1 113 ? 9.648 24.081 -17.825 1.00 31.32 113 THR A N 1
ATOM 796 C CA . THR A 1 113 ? 11.005 24.004 -17.303 1.00 28.23 113 THR A CA 1
ATOM 797 C C . THR A 1 113 ? 11.011 23.458 -15.882 1.00 31.59 113 THR A C 1
ATOM 798 O O . THR A 1 113 ? 11.834 22.598 -15.542 1.00 29.79 113 THR A O 1
ATOM 802 N N . TYR A 1 114 ? 10.090 23.936 -15.041 1.00 28.20 114 TYR A N 1
ATOM 803 C CA . TYR A 1 114 ? 9.964 23.400 -13.689 1.00 24.75 114 TYR A CA 1
ATOM 804 C C . TYR A 1 114 ? 9.795 21.887 -13.715 1.00 29.39 114 TYR A C 1
ATOM 805 O O . TYR A 1 114 ? 10.492 21.155 -13.005 1.00 27.01 114 TYR A O 1
ATOM 814 N N . HIS A 1 115 ? 8.859 21.396 -14.530 1.00 33.13 115 HIS A N 1
ATOM 815 C CA . HIS A 1 115 ? 8.618 19.959 -14.565 1.00 30.93 115 HIS A CA 1
ATOM 816 C C . HIS A 1 115 ? 9.828 19.206 -15.106 1.00 29.39 115 HIS A C 1
ATOM 817 O O . HIS A 1 115 ? 10.143 18.110 -14.629 1.00 31.26 115 HIS A O 1
ATOM 824 N N . ARG A 1 116 ? 10.529 19.774 -16.090 1.00 29.03 116 ARG A N 1
ATOM 825 C CA . ARG A 1 116 ? 11.725 19.104 -16.593 1.00 29.52 116 ARG A CA 1
ATOM 826 C C . ARG A 1 116 ? 12.800 19.028 -15.514 1.00 31.46 116 ARG A C 1
ATOM 827 O O . ARG A 1 116 ? 13.532 18.035 -15.423 1.00 29.47 116 ARG A O 1
ATOM 835 N N . HIS A 1 117 ? 12.899 20.061 -14.677 1.00 26.29 117 HIS A N 1
ATOM 836 C CA . HIS A 1 117 ? 13.866 20.035 -13.586 1.00 28.10 117 HIS A CA 1
ATOM 837 C C . HIS A 1 117 ? 13.544 18.929 -12.589 1.00 27.87 117 HIS A C 1
ATOM 838 O O . HIS A 1 117 ? 14.453 18.283 -12.056 1.00 26.47 117 HIS A O 1
ATOM 845 N N . VAL A 1 118 ? 12.254 18.692 -12.324 1.00 26.46 118 VAL A N 1
ATOM 846 C CA . VAL A 1 118 ? 11.880 17.581 -11.453 1.00 24.81 118 VAL A CA 1
ATOM 847 C C . VAL A 1 118 ? 12.331 16.260 -12.063 1.00 26.39 118 VAL A C 1
ATOM 848 O O . VAL A 1 118 ? 12.839 15.375 -11.362 1.00 27.14 118 VAL A O 1
ATOM 852 N N . GLN A 1 119 ? 12.144 16.099 -13.375 1.00 26.87 119 GLN A N 1
ATOM 853 C CA . GLN A 1 119 ? 12.602 14.883 -14.042 1.00 28.22 119 GLN A CA 1
ATOM 854 C C . GLN A 1 119 ? 14.114 14.728 -13.932 1.00 29.14 119 GLN A C 1
ATOM 855 O O . GLN A 1 119 ? 14.619 13.633 -13.657 1.00 30.25 119 GLN A O 1
ATOM 861 N N . ILE A 1 120 ? 14.853 15.810 -14.158 1.00 26.49 120 ILE A N 1
ATOM 862 C CA . ILE A 1 120 ? 16.304 15.748 -14.009 1.00 28.79 120 ILE A CA 1
ATOM 863 C C . ILE A 1 120 ? 16.672 15.360 -12.582 1.00 31.62 120 ILE A C 1
ATOM 864 O O . ILE A 1 120 ? 17.571 14.538 -12.358 1.00 30.67 120 ILE A O 1
ATOM 869 N N . ALA A 1 121 ? 15.972 15.926 -11.595 1.00 29.93 121 ALA A N 1
ATOM 870 C CA . ALA A 1 121 ? 16.272 15.598 -10.204 1.00 29.53 121 ALA A CA 1
ATOM 871 C C . ALA A 1 121 ? 16.040 14.117 -9.924 1.00 30.39 121 ALA A C 1
ATOM 872 O O . ALA A 1 121 ? 16.853 13.466 -9.256 1.00 29.95 121 ALA A O 1
ATOM 874 N N . LEU A 1 122 ? 14.929 13.565 -10.418 1.00 31.86 122 LEU A N 1
ATOM 875 C CA . LEU A 1 122 ? 14.667 12.149 -10.185 1.00 29.38 122 LEU A CA 1
ATOM 876 C C . LEU A 1 122 ? 15.671 11.268 -10.920 1.00 33.96 122 LEU A C 1
ATOM 877 O O . LEU A 1 122 ? 15.976 10.163 -10.457 1.00 35.73 122 LEU A O 1
ATOM 882 N N . ASP A 1 123 ? 16.209 11.743 -12.050 1.00 31.91 123 ASP A N 1
ATOM 883 C CA . ASP A 1 123 ? 17.235 10.994 -12.770 1.00 35.22 123 ASP A CA 1
ATOM 884 C C . ASP A 1 123 ? 18.544 10.932 -11.999 1.00 35.85 123 ASP A C 1
ATOM 885 O O . ASP A 1 123 ? 19.410 10.110 -12.326 1.00 37.76 123 ASP A O 1
ATOM 890 N N . HIS A 1 124 ? 18.719 11.803 -11.007 1.00 32.89 124 HIS A N 1
ATOM 891 C CA . HIS A 1 124 ? 19.864 11.738 -10.112 1.00 36.16 124 HIS A CA 1
ATOM 892 C C . HIS A 1 124 ? 19.805 10.517 -9.201 1.00 39.11 124 HIS A C 1
ATOM 893 O O . HIS A 1 124 ? 20.806 10.198 -8.548 1.00 35.60 124 HIS A O 1
ATOM 900 N N . ARG A 1 125 ? 18.674 9.814 -9.167 1.00 36.72 125 ARG A N 1
ATOM 901 C CA . ARG A 1 125 ? 18.500 8.613 -8.359 1.00 34.94 125 ARG A CA 1
ATOM 902 C C . ARG A 1 125 ? 18.808 8.908 -6.888 1.00 29.78 125 ARG A C 1
ATOM 903 O O . ARG A 1 125 ? 19.620 8.220 -6.265 1.00 34.87 125 ARG A O 1
ATOM 911 N N . PRO A 1 126 ? 18.170 9.922 -6.310 1.00 33.85 126 PRO A N 1
ATOM 912 C CA . PRO A 1 126 ? 18.493 10.298 -4.932 1.00 32.19 126 PRO A CA 1
ATOM 913 C C . PRO A 1 126 ? 18.177 9.175 -3.956 1.00 30.39 126 PRO A C 1
ATOM 914 O O . PRO A 1 126 ? 17.243 8.392 -4.151 1.00 30.07 126 PRO A O 1
ATOM 918 N N . ASN A 1 127 ? 18.990 9.092 -2.908 1.00 28.20 127 ASN A N 1
ATOM 919 C CA . ASN A 1 127 ? 18.692 8.240 -1.766 1.00 32.82 127 ASN A CA 1
ATOM 920 C C . ASN A 1 127 ? 17.876 8.985 -0.721 1.00 32.75 127 ASN A C 1
ATOM 921 O O . ASN A 1 127 ? 17.069 8.373 -0.010 1.00 30.93 127 ASN A O 1
ATOM 926 N N . ILE A 1 128 ? 18.083 10.295 -0.632 1.00 30.85 128 ILE A N 1
ATOM 927 C CA . ILE A 1 128 ? 17.394 11.193 0.285 1.00 30.03 128 ILE A CA 1
ATOM 928 C C . ILE A 1 128 ? 16.777 12.301 -0.553 1.00 28.82 128 ILE A C 1
ATOM 929 O O . ILE A 1 128 ? 17.435 12.845 -1.446 1.00 27.48 128 ILE A O 1
ATOM 934 N N . ILE A 1 129 ? 15.520 12.645 -0.274 1.00 24.01 129 ILE A N 1
ATOM 935 C CA . ILE A 1 129 ? 14.873 13.762 -0.947 1.00 21.63 129 ILE A CA 1
ATOM 936 C C . ILE A 1 129 ? 14.385 14.738 0.110 1.00 28.31 129 ILE A C 1
ATOM 937 O O . ILE A 1 129 ? 13.578 14.370 0.975 1.00 28.04 129 ILE A O 1
ATOM 942 N N . ILE A 1 130 ? 14.882 15.969 0.049 1.00 26.78 130 ILE A N 1
ATOM 943 C CA . ILE A 1 130 ? 14.336 17.078 0.824 1.00 22.81 130 ILE A CA 1
ATOM 944 C C . ILE A 1 130 ? 13.321 17.781 -0.062 1.00 24.55 130 ILE A C 1
ATOM 945 O O . ILE A 1 130 ? 13.675 18.298 -1.127 1.00 24.49 130 ILE A O 1
ATOM 950 N N . ASP A 1 131 ? 12.061 17.807 0.362 1.00 25.78 131 ASP A N 1
ATOM 951 C CA . ASP A 1 131 ? 11.022 18.427 -0.443 1.00 26.96 131 ASP A CA 1
ATOM 952 C C . ASP A 1 131 ? 10.375 19.570 0.325 1.00 25.29 131 ASP A C 1
ATOM 953 O O . ASP A 1 131 ? 10.319 19.569 1.559 1.00 24.72 131 ASP A O 1
ATOM 958 N N . ASP A 1 132 ? 9.905 20.560 -0.426 1.00 24.96 132 ASP A N 1
ATOM 959 C CA . ASP A 1 132 ? 9.181 21.707 0.106 1.00 29.26 132 ASP A CA 1
ATOM 960 C C . ASP A 1 132 ? 7.923 21.794 -0.749 1.00 33.64 132 ASP A C 1
ATOM 961 O O . ASP A 1 132 ? 7.938 22.403 -1.819 1.00 28.71 132 ASP A O 1
ATOM 966 N N . GLY A 1 133 ? 6.842 21.161 -0.282 1.00 30.65 133 GLY A N 1
ATOM 967 C CA . GLY A 1 133 ? 5.590 21.097 -1.001 1.00 29.08 133 GLY A CA 1
ATOM 968 C C . GLY A 1 133 ? 5.237 19.716 -1.506 1.00 30.96 133 GLY A C 1
ATOM 969 O O . GLY A 1 133 ? 4.090 19.495 -1.929 1.00 33.92 133 GLY A O 1
ATOM 970 N N . SER A 1 134 ? 6.185 18.791 -1.482 1.00 29.22 134 SER A N 1
ATOM 971 C CA . SER A 1 134 ? 6.026 17.378 -1.817 1.00 33.17 134 SER A CA 1
ATOM 972 C C . SER A 1 134 ? 5.884 17.111 -3.312 1.00 29.72 134 SER A C 1
ATOM 973 O O . SER A 1 134 ? 5.501 15.995 -3.685 1.00 32.74 134 SER A O 1
ATOM 976 N N . ASP A 1 135 ? 6.189 18.074 -4.184 1.00 27.66 135 ASP A N 1
ATOM 977 C CA . ASP A 1 135 ? 6.091 17.817 -5.621 1.00 31.24 135 ASP A CA 1
ATOM 978 C C . ASP A 1 135 ? 6.963 16.642 -6.045 1.00 28.13 135 ASP A C 1
ATOM 979 O O . ASP A 1 135 ? 6.520 15.767 -6.798 1.00 33.38 135 ASP A O 1
ATOM 984 N N . VAL A 1 136 ? 8.218 16.627 -5.598 1.00 28.27 136 VAL A N 1
ATOM 985 C CA . VAL A 1 136 ? 9.168 15.633 -6.089 1.00 26.20 136 VAL A CA 1
ATOM 986 C C . VAL A 1 136 ? 8.825 14.255 -5.549 1.00 27.42 136 VAL A C 1
ATOM 987 O O . VAL A 1 136 ? 8.884 13.255 -6.275 1.00 29.49 136 VAL A O 1
ATOM 991 N N . VAL A 1 137 ? 8.472 14.176 -4.267 1.00 26.43 137 VAL A N 1
ATOM 992 C CA . VAL A 1 137 ? 8.116 12.890 -3.677 1.00 27.67 137 VAL A CA 1
ATOM 993 C C . VAL A 1 137 ? 6.860 12.333 -4.336 1.00 29.80 137 VAL A C 1
ATOM 994 O O . VAL A 1 137 ? 6.788 11.142 -4.656 1.00 28.48 137 VAL A O 1
ATOM 998 N N . ALA A 1 138 ? 5.850 13.184 -4.552 1.00 29.56 138 ALA A N 1
ATOM 999 C CA . ALA A 1 138 ? 4.655 12.738 -5.263 1.00 28.68 138 ALA A CA 1
ATOM 1000 C C . ALA A 1 138 ? 5.002 12.234 -6.659 1.00 28.30 138 ALA A C 1
ATOM 1001 O O . ALA A 1 138 ? 4.491 11.195 -7.096 1.00 31.57 138 ALA A O 1
ATOM 1003 N N . THR A 1 139 ? 5.855 12.968 -7.384 1.00 26.81 139 THR A N 1
ATOM 1004 C CA . THR A 1 139 ? 6.251 12.517 -8.717 1.00 28.79 139 THR A CA 1
ATOM 1005 C C . THR A 1 139 ? 7.020 11.205 -8.638 1.00 33.94 139 THR A C 1
ATOM 1006 O O . THR A 1 139 ? 6.796 10.291 -9.441 1.00 31.85 139 THR A O 1
ATOM 1010 N N . LEU A 1 140 ? 7.920 11.092 -7.664 1.00 28.96 140 LEU A N 1
ATOM 1011 C CA . LEU A 1 140 ? 8.620 9.834 -7.434 1.00 32.61 140 LEU A CA 1
ATOM 1012 C C . LEU A 1 140 ? 7.641 8.675 -7.290 1.00 32.12 140 LEU A C 1
ATOM 1013 O O . LEU A 1 140 ? 7.757 7.653 -7.977 1.00 33.01 140 LEU A O 1
ATOM 1018 N N . VAL A 1 141 ? 6.658 8.819 -6.397 1.00 31.10 141 VAL A N 1
ATOM 1019 C CA . VAL A 1 141 ? 5.757 7.713 -6.103 1.00 28.22 141 VAL A CA 1
ATOM 1020 C C . VAL A 1 141 ? 4.847 7.424 -7.283 1.00 32.46 141 VAL A C 1
ATOM 1021 O O . VAL A 1 141 ? 4.476 6.270 -7.521 1.00 34.35 141 VAL A O 1
ATOM 1025 N N . GLN A 1 142 ? 4.472 8.448 -8.047 1.00 28.01 142 GLN A N 1
ATOM 1026 C CA . GLN A 1 142 ? 3.504 8.219 -9.112 1.00 37.41 142 GLN A CA 1
ATOM 1027 C C . GLN A 1 142 ? 4.164 7.678 -10.374 1.00 34.41 142 GLN A C 1
ATOM 1028 O O . GLN A 1 142 ? 3.583 6.835 -11.066 1.00 39.63 142 GLN A O 1
ATOM 1034 N N . GLU A 1 143 ? 5.373 8.147 -10.687 1.00 35.57 143 GLU A N 1
ATOM 1035 C CA . GLU A 1 143 ? 6.009 7.835 -11.958 1.00 33.43 143 GLU A CA 1
ATOM 1036 C C . GLU A 1 143 ? 7.235 6.945 -11.842 1.00 37.85 143 GLU A C 1
ATOM 1037 O O . GLU A 1 143 ? 7.618 6.331 -12.842 1.00 37.25 143 GLU A O 1
ATOM 1043 N N . ARG A 1 144 ? 7.855 6.858 -10.667 1.00 31.58 144 ARG A N 1
ATOM 1044 C CA . ARG A 1 144 ? 9.144 6.198 -10.492 1.00 39.18 144 ARG A CA 1
ATOM 1045 C C . ARG A 1 144 ? 9.068 5.075 -9.461 1.00 35.53 144 ARG A C 1
ATOM 1046 O O . ARG A 1 144 ? 9.950 4.934 -8.613 1.00 34.43 144 ARG A O 1
ATOM 1054 N N . GLN A 1 145 ? 8.014 4.255 -9.521 1.00 36.68 145 GLN A N 1
ATOM 1055 C CA . GLN A 1 145 ? 7.923 3.113 -8.617 1.00 33.68 145 GLN A CA 1
ATOM 1056 C C . GLN A 1 145 ? 9.147 2.215 -8.721 1.00 36.68 145 GLN A C 1
ATOM 1057 O O . GLN A 1 145 ? 9.541 1.585 -7.734 1.00 35.32 145 GLN A O 1
ATOM 1063 N N . HIS A 1 146 ? 9.760 2.143 -9.904 1.00 38.92 146 HIS A N 1
ATOM 1064 C CA . HIS A 1 146 ? 10.929 1.300 -10.114 1.00 36.28 146 HIS A CA 1
ATOM 1065 C C . HIS A 1 146 ? 12.180 1.823 -9.415 1.00 34.88 146 HIS A C 1
ATOM 1066 O O . HIS A 1 146 ? 13.169 1.089 -9.341 1.00 40.94 146 HIS A O 1
ATOM 1073 N N . GLN A 1 147 ? 12.162 3.054 -8.902 1.00 38.65 147 GLN A N 1
ATOM 1074 C CA . GLN A 1 147 ? 13.304 3.649 -8.215 1.00 34.34 147 GLN A CA 1
ATOM 1075 C C . GLN A 1 147 ? 13.221 3.563 -6.699 1.00 37.10 147 GLN A C 1
ATOM 1076 O O . GLN A 1 147 ? 14.164 3.987 -6.023 1.00 39.01 147 GLN A O 1
ATOM 1082 N N . LEU A 1 148 ? 12.118 3.059 -6.145 1.00 38.00 148 LEU A N 1
ATOM 1083 C CA . LEU A 1 148 ? 11.895 3.206 -4.712 1.00 37.85 148 LEU A CA 1
ATOM 1084 C C . LEU A 1 148 ? 12.950 2.493 -3.881 1.00 34.86 148 LEU A C 1
ATOM 1085 O O . LEU A 1 148 ? 13.167 2.870 -2.724 1.00 37.62 148 LEU A O 1
ATOM 1090 N N . SER A 1 149 ? 13.618 1.486 -4.444 1.00 35.63 149 SER A N 1
ATOM 1091 C CA . SER A 1 149 ? 14.688 0.807 -3.723 1.00 41.55 149 SER A CA 1
ATOM 1092 C C . SER A 1 149 ? 15.836 1.743 -3.373 1.00 41.37 149 SER A C 1
ATOM 1093 O O . SER A 1 149 ?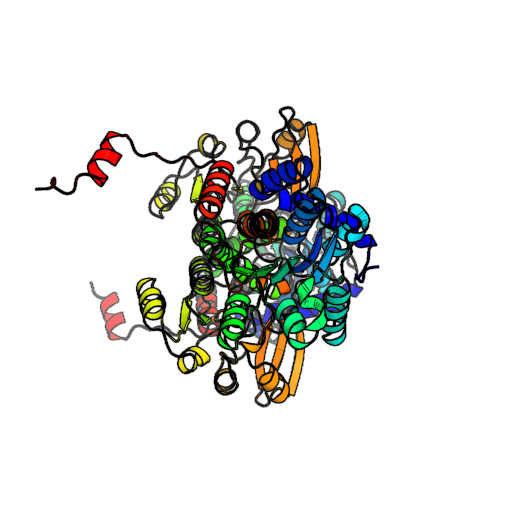 16.577 1.469 -2.422 1.00 42.04 149 SER A O 1
ATOM 1096 N N . ASP A 1 150 ? 16.004 2.835 -4.121 1.00 36.27 150 ASP A N 1
ATOM 1097 C CA . ASP A 1 150 ? 17.048 3.804 -3.801 1.00 38.73 150 ASP A CA 1
ATOM 1098 C C . ASP A 1 150 ? 16.764 4.559 -2.507 1.00 35.04 150 ASP A C 1
ATOM 1099 O O . ASP A 1 150 ? 17.697 5.070 -1.882 1.00 34.39 150 ASP A O 1
ATOM 1104 N N . ILE A 1 151 ? 15.500 4.678 -2.102 1.00 33.04 151 ILE A N 1
ATOM 1105 C CA . ILE A 1 151 ? 15.121 5.693 -1.121 1.00 33.63 151 ILE A CA 1
ATOM 1106 C C . ILE A 1 151 ? 15.443 5.224 0.296 1.00 36.17 151 ILE A C 1
ATOM 1107 O O . ILE A 1 151 ? 14.861 4.249 0.785 1.00 36.03 151 ILE A O 1
ATOM 1112 N N . ILE A 1 152 ? 16.347 5.943 0.968 1.00 32.96 152 ILE A N 1
ATOM 1113 C CA . ILE A 1 152 ? 16.516 5.785 2.410 1.00 33.87 152 ILE A CA 1
ATOM 1114 C C . ILE A 1 152 ? 15.400 6.499 3.156 1.00 35.32 152 ILE A C 1
ATOM 1115 O O . ILE A 1 152 ? 14.956 6.036 4.215 1.00 32.73 152 ILE A O 1
ATOM 1120 N N . GLY A 1 153 ? 14.951 7.629 2.633 1.00 33.40 153 GLY A N 1
ATOM 1121 C CA . GLY A 1 153 ? 13.882 8.404 3.232 1.00 30.74 153 GLY A CA 1
ATOM 1122 C C . GLY A 1 153 ? 13.828 9.782 2.615 1.00 33.76 153 GLY A C 1
ATOM 1123 O O . GLY A 1 153 ? 14.710 10.190 1.857 1.00 29.23 153 GLY A O 1
ATOM 1124 N N . THR A 1 154 ? 12.769 10.505 2.960 1.00 29.77 154 THR A N 1
ATOM 1125 C CA . THR A 1 154 ? 12.551 11.859 2.475 1.00 26.74 154 THR A CA 1
ATOM 1126 C C . THR A 1 154 ? 12.226 12.767 3.653 1.00 27.34 154 THR A C 1
ATOM 1127 O O . THR A 1 154 ? 11.945 12.307 4.764 1.00 28.11 154 THR A O 1
ATOM 1131 N N . THR A 1 155 ? 12.257 14.072 3.403 1.00 23.09 155 THR A N 1
ATOM 1132 C CA . THR A 1 155 ? 11.836 15.052 4.392 1.00 21.75 155 THR A CA 1
ATOM 1133 C C . THR A 1 155 ? 10.873 16.027 3.735 1.00 25.22 155 THR A C 1
ATOM 1134 O O . THR A 1 155 ? 10.855 16.175 2.512 1.00 25.84 155 THR A O 1
ATOM 1138 N N . GLU A 1 156 ? 10.047 16.680 4.553 1.00 22.15 156 GLU A N 1
ATOM 1139 C CA . GLU A 1 156 ? 9.074 17.639 4.044 1.00 22.00 156 GLU A CA 1
ATOM 1140 C C . GLU A 1 156 ? 9.098 18.905 4.885 1.00 21.42 156 GLU A C 1
ATOM 1141 O O . GLU A 1 156 ? 8.911 18.856 6.106 1.00 22.13 156 GLU A O 1
ATOM 1147 N N . GLU A 1 157 ? 9.281 20.037 4.215 1.00 20.91 157 GLU A N 1
ATOM 1148 C CA . GLU A 1 157 ? 9.499 21.317 4.870 1.00 21.63 157 GLU A CA 1
ATOM 1149 C C . GLU A 1 157 ? 8.222 22.043 5.276 1.00 21.28 157 GLU A C 1
ATOM 1150 O O . GLU A 1 157 ? 8.257 22.825 6.228 1.00 21.33 157 GLU A O 1
ATOM 1156 N N . THR A 1 158 ? 7.107 21.869 4.571 1.00 21.44 158 THR A N 1
ATOM 1157 C CA . THR A 1 158 ? 6.012 22.806 4.755 1.00 21.97 158 THR A CA 1
ATOM 1158 C C . THR A 1 158 ? 4.686 22.089 4.972 1.00 23.37 158 THR A C 1
ATOM 1159 O O . THR A 1 158 ? 4.530 20.900 4.684 1.00 23.33 158 THR A O 1
ATOM 1163 N N . THR A 1 159 ? 3.716 22.856 5.480 1.00 20.95 159 THR A N 1
ATOM 1164 C CA . THR A 1 159 ? 2.451 22.274 5.913 1.00 19.64 159 THR A CA 1
ATOM 1165 C C . THR A 1 159 ? 1.691 21.658 4.743 1.00 22.57 159 THR A C 1
ATOM 1166 O O . THR A 1 159 ? 1.143 20.559 4.866 1.00 22.78 159 THR A O 1
ATOM 1170 N N . THR A 1 160 ? 1.661 22.344 3.594 1.00 22.99 160 THR A N 1
ATOM 1171 C CA . THR A 1 160 ? 1.017 21.774 2.410 1.00 22.93 160 THR A CA 1
ATOM 1172 C C . THR A 1 160 ? 1.601 20.409 2.078 1.00 24.06 160 THR A C 1
ATOM 1173 O O . THR A 1 160 ? 0.867 19.467 1.764 1.00 22.08 160 THR A O 1
ATOM 1177 N N . GLY A 1 161 ? 2.929 20.281 2.153 1.00 20.57 161 GLY A N 1
ATOM 1178 C CA . GLY A 1 161 ? 3.552 18.998 1.875 1.00 21.83 161 GLY A CA 1
ATOM 1179 C C . GLY A 1 161 ? 3.165 17.919 2.868 1.00 24.45 161 GLY A C 1
ATOM 1180 O O . GLY A 1 161 ? 2.982 16.760 2.496 1.00 24.30 161 GLY A O 1
ATOM 1181 N N . ILE A 1 162 ? 3.045 18.281 4.150 1.00 20.24 162 ILE A N 1
ATOM 1182 C CA . ILE A 1 162 ? 2.601 17.314 5.152 1.00 23.19 162 ILE A CA 1
ATOM 1183 C C . ILE A 1 162 ? 1.203 16.810 4.817 1.00 24.26 162 ILE A C 1
ATOM 1184 O O . ILE A 1 162 ? 0.908 15.613 4.935 1.00 23.52 162 ILE A O 1
ATOM 1189 N N . VAL A 1 163 ? 0.315 17.713 4.394 1.00 25.09 163 VAL A N 1
ATOM 1190 C CA . VAL A 1 163 ? -1.034 17.297 4.021 1.00 25.62 163 VAL A CA 1
ATOM 1191 C C . VAL A 1 163 ? -0.986 16.317 2.853 1.00 24.65 163 VAL A C 1
ATOM 1192 O O . VAL A 1 163 ? -1.679 15.292 2.858 1.00 24.19 163 VAL A O 1
ATOM 1196 N N . ARG A 1 164 ? -0.162 16.603 1.844 1.00 23.84 164 ARG A N 1
ATOM 1197 C CA . ARG A 1 164 ? -0.020 15.667 0.730 1.00 29.12 164 ARG A CA 1
ATOM 1198 C C . ARG A 1 164 ? 0.501 14.314 1.203 1.00 28.64 164 ARG A C 1
ATOM 1199 O O . ARG A 1 164 ? -0.005 13.267 0.781 1.00 23.20 164 ARG A O 1
ATOM 1207 N N . LEU A 1 165 ? 1.512 14.316 2.080 1.00 25.32 165 LEU A N 1
ATOM 1208 C CA . LEU A 1 165 ? 2.065 13.060 2.580 1.00 26.97 165 LEU A CA 1
ATOM 1209 C C . LEU A 1 165 ? 1.030 12.269 3.366 1.00 25.55 165 LEU A C 1
ATOM 1210 O O . LEU A 1 165 ? 1.030 11.035 3.330 1.00 26.56 165 LEU A O 1
ATOM 1215 N N . ARG A 1 166 ? 0.160 12.956 4.112 1.00 26.05 166 ARG A N 1
ATOM 1216 C CA . ARG A 1 166 ? -0.908 12.249 4.809 1.00 30.32 166 ARG A CA 1
ATOM 1217 C C . ARG A 1 166 ? -1.851 11.586 3.822 1.00 26.71 166 ARG A C 1
ATOM 1218 O O . ARG A 1 166 ? -2.310 10.463 4.050 1.00 32.12 166 ARG A O 1
ATOM 1226 N N . ALA A 1 167 ? -2.154 12.270 2.718 1.00 28.26 167 ALA A N 1
ATOM 1227 C CA . ALA A 1 167 ? -2.997 11.664 1.695 1.00 30.75 167 ALA A CA 1
ATOM 1228 C C . ALA A 1 167 ? -2.293 10.483 1.037 1.00 25.14 167 ALA A C 1
ATOM 1229 O O . ALA A 1 167 ? -2.925 9.461 0.750 1.00 27.76 167 ALA A O 1
ATOM 1231 N N . MET A 1 168 ? -0.985 10.599 0.791 1.00 27.61 168 MET A N 1
ATOM 1232 C CA . MET A 1 168 ? -0.242 9.455 0.274 1.00 29.69 168 MET A CA 1
ATOM 1233 C C . MET A 1 168 ? -0.313 8.284 1.244 1.00 28.71 168 MET A C 1
ATOM 1234 O O . MET A 1 168 ? -0.513 7.137 0.834 1.00 29.54 168 MET A O 1
ATOM 1239 N N . PHE A 1 169 ? -0.137 8.554 2.535 1.00 25.28 169 PHE A N 1
ATOM 1240 C CA . PHE A 1 169 ? -0.187 7.481 3.520 1.00 27.30 169 PHE A CA 1
ATOM 1241 C C . PHE A 1 169 ? -1.558 6.819 3.527 1.00 28.40 169 PHE A C 1
ATOM 1242 O O . PHE A 1 169 ? -1.670 5.588 3.474 1.00 30.68 169 PHE A O 1
ATOM 1250 N N . ASN A 1 170 ? -2.620 7.626 3.571 1.00 32.84 170 ASN A N 1
ATOM 1251 C CA . ASN A 1 170 ? -3.970 7.065 3.592 1.00 37.68 170 ASN A CA 1
ATOM 1252 C C . ASN A 1 170 ? -4.286 6.324 2.301 1.00 37.59 170 ASN A C 1
ATOM 1253 O O . ASN A 1 170 ? -5.139 5.429 2.289 1.00 37.23 170 ASN A O 1
ATOM 1258 N N . ASP A 1 171 ? -3.632 6.699 1.205 1.00 33.75 171 ASP A N 1
ATOM 1259 C CA . ASP A 1 171 ? -3.777 6.031 -0.077 1.00 32.00 171 ASP A CA 1
ATOM 1260 C C . ASP A 1 171 ? -2.926 4.768 -0.174 1.00 34.11 171 ASP A C 1
ATOM 1261 O O . ASP A 1 171 ? -3.008 4.052 -1.180 1.00 37.48 171 ASP A O 1
ATOM 1266 N N . GLY A 1 172 ? -2.119 4.476 0.843 1.00 31.40 172 GLY A N 1
ATOM 1267 C CA . GLY A 1 172 ? -1.331 3.264 0.850 1.00 34.65 172 GLY A CA 1
ATOM 1268 C C . GLY A 1 172 ? -0.062 3.298 0.028 1.00 29.38 172 GLY A C 1
ATOM 1269 O O . GLY A 1 172 ? 0.498 2.237 -0.258 1.00 31.78 172 GLY A O 1
ATOM 1270 N N . VAL A 1 173 ? 0.429 4.477 -0.348 1.00 30.97 173 VAL A N 1
ATOM 1271 C CA . VAL A 1 173 ? 1.587 4.579 -1.229 1.00 33.22 173 VAL A CA 1
ATOM 1272 C C . VAL A 1 173 ? 2.793 5.229 -0.565 1.00 34.83 173 VAL A C 1
ATOM 1273 O O . VAL A 1 173 ? 3.806 5.445 -1.238 1.00 31.04 173 VAL A O 1
ATOM 1277 N N . LEU A 1 174 ? 2.730 5.548 0.731 1.00 31.55 174 LEU A N 1
ATOM 1278 C CA . LEU A 1 174 ? 3.895 6.107 1.427 1.00 28.65 174 LEU A CA 1
ATOM 1279 C C . LEU A 1 174 ? 4.687 4.947 2.020 1.00 34.21 174 LEU A C 1
ATOM 1280 O O . LEU A 1 174 ? 4.571 4.598 3.198 1.00 33.03 174 LEU A O 1
ATOM 1285 N N . THR A 1 175 ? 5.517 4.342 1.174 1.00 30.22 175 THR A N 1
ATOM 1286 C CA . THR A 1 175 ? 6.157 3.067 1.468 1.00 30.25 175 THR A CA 1
ATOM 1287 C C . THR A 1 175 ? 7.597 3.224 1.948 1.00 35.99 175 THR A C 1
ATOM 1288 O O . THR A 1 175 ? 8.392 2.284 1.824 1.00 39.46 175 THR A O 1
ATOM 1292 N N . PHE A 1 176 ? 7.939 4.382 2.497 1.00 34.05 176 PHE A N 1
ATOM 1293 C CA . PHE A 1 176 ? 9.285 4.680 2.967 1.00 37.03 176 PHE A CA 1
ATOM 1294 C C . PHE A 1 176 ? 9.166 5.745 4.042 1.00 32.08 176 PHE A C 1
ATOM 1295 O O . PHE A 1 176 ? 8.111 6.373 4.190 1.00 29.49 176 PHE A O 1
ATOM 1303 N N . PRO A 1 177 ? 10.236 5.989 4.800 1.00 32.30 177 PRO A N 1
ATOM 1304 C CA . PRO A 1 177 ? 10.163 6.969 5.895 1.00 29.60 177 PRO A CA 1
ATOM 1305 C C . PRO A 1 177 ? 10.203 8.402 5.377 1.00 31.76 177 PRO A C 1
ATOM 1306 O O . PRO A 1 177 ? 11.026 8.748 4.527 1.00 29.85 177 PRO A O 1
ATOM 1310 N N . ALA A 1 178 ? 9.318 9.242 5.909 1.00 28.55 178 ALA A N 1
ATOM 1311 C CA . ALA A 1 178 ? 9.279 10.658 5.564 1.00 29.98 178 ALA A CA 1
ATOM 1312 C C . ALA A 1 178 ? 9.287 11.470 6.847 1.00 30.01 178 ALA A C 1
ATOM 1313 O O . ALA A 1 178 ? 8.400 11.309 7.693 1.00 29.47 178 ALA A O 1
ATOM 1315 N N . MET A 1 179 ? 10.276 12.347 6.987 1.00 27.13 179 MET A N 1
ATOM 1316 C CA . MET A 1 179 ? 10.410 13.139 8.202 1.00 27.13 179 MET A CA 1
ATOM 1317 C C . MET A 1 179 ? 9.546 14.389 8.113 1.00 25.58 179 MET A C 1
ATOM 1318 O O . MET A 1 179 ? 9.657 15.170 7.162 1.00 23.96 179 MET A O 1
ATOM 1323 N N . ASN A 1 180 ? 8.699 14.585 9.116 1.00 23.37 180 ASN A N 1
ATOM 1324 C CA . ASN A 1 180 ? 7.833 15.760 9.189 1.00 22.01 180 ASN A CA 1
ATOM 1325 C C . ASN A 1 180 ? 8.616 16.904 9.822 1.00 22.92 180 ASN A C 1
ATOM 1326 O O . ASN A 1 180 ? 8.546 17.146 11.029 1.00 24.68 180 ASN A O 1
ATOM 1331 N N . VAL A 1 181 ? 9.373 17.624 8.990 1.00 23.91 181 VAL A N 1
ATOM 1332 C CA . VAL A 1 181 ? 10.158 18.750 9.489 1.00 22.26 181 VAL A CA 1
ATOM 1333 C C . VAL A 1 181 ? 9.250 19.925 9.853 1.00 22.93 181 VAL A C 1
ATOM 1334 O O . VAL A 1 181 ? 9.473 20.611 10.859 1.00 24.18 181 VAL A O 1
ATOM 1338 N N . ASN A 1 182 ? 8.203 20.165 9.060 1.00 21.88 182 ASN A N 1
ATOM 1339 C CA . ASN A 1 182 ? 7.354 21.327 9.299 1.00 21.86 182 ASN A CA 1
ATOM 1340 C C . ASN A 1 182 ? 6.834 21.360 10.728 1.00 20.31 182 ASN A C 1
ATOM 1341 O O . ASN A 1 182 ? 6.814 22.421 11.356 1.00 20.72 182 ASN A O 1
ATOM 1346 N N . ASP A 1 183 ? 6.400 20.214 11.253 1.00 19.97 183 ASP A N 1
ATOM 1347 C CA . ASP A 1 183 ? 5.701 20.172 12.533 1.00 26.97 183 ASP A CA 1
ATOM 1348 C C . ASP A 1 183 ? 6.641 20.080 13.734 1.00 24.34 183 ASP A C 1
ATOM 1349 O O . ASP A 1 183 ? 6.163 19.961 14.867 1.00 23.67 183 ASP A O 1
ATOM 1354 N N . ALA A 1 184 ? 7.955 20.110 13.527 1.00 23.89 184 ALA A N 1
ATOM 1355 C CA . ALA A 1 184 ? 8.853 20.247 14.662 1.00 22.36 184 ALA A CA 1
ATOM 1356 C C . ALA A 1 184 ? 8.565 21.565 15.368 1.00 23.41 184 ALA A C 1
ATOM 1357 O O . ALA A 1 184 ? 8.287 22.576 14.722 1.00 23.05 184 ALA A O 1
ATOM 1359 N N . ASP A 1 185 ? 8.609 21.550 16.706 1.00 24.03 185 ASP A N 1
ATOM 1360 C CA . ASP A 1 185 ? 8.361 22.783 17.452 1.00 26.52 185 ASP A CA 1
ATOM 1361 C C . ASP A 1 185 ? 9.250 23.917 16.952 1.00 28.00 185 ASP A C 1
ATOM 1362 O O . ASP A 1 185 ? 8.774 25.032 16.698 1.00 23.62 185 ASP A O 1
ATOM 1367 N N . THR A 1 186 ? 10.554 23.645 16.798 1.00 24.03 186 THR A N 1
ATOM 1368 C CA . THR A 1 186 ? 11.503 24.668 16.363 1.00 22.71 186 THR A CA 1
ATOM 1369 C C . THR A 1 186 ? 11.354 25.020 14.890 1.00 23.37 186 THR A C 1
ATOM 1370 O O . THR A 1 186 ? 12.081 25.892 14.397 1.00 21.87 186 THR A O 1
ATOM 1374 N N . LYS A 1 187 ? 10.421 24.383 14.185 1.00 22.11 187 LYS A N 1
ATOM 1375 C CA . LYS A 1 187 ? 10.094 24.790 12.825 1.00 19.13 187 LYS A CA 1
ATOM 1376 C C . LYS A 1 187 ? 8.814 25.627 12.834 1.00 18.55 187 LYS A C 1
ATOM 1377 O O . LYS A 1 187 ? 8.891 26.856 12.805 1.00 21.05 187 LYS A O 1
ATOM 1383 N N . HIS A 1 188 ? 7.629 25.014 12.917 1.00 20.96 188 HIS A N 1
ATOM 1384 C CA . HIS A 1 188 ? 6.452 25.840 12.644 1.00 21.09 188 HIS A CA 1
ATOM 1385 C C . HIS A 1 188 ? 6.093 26.813 13.766 1.00 20.83 188 HIS A C 1
ATOM 1386 O O . HIS A 1 188 ? 5.319 27.743 13.511 1.00 20.88 188 HIS A O 1
ATOM 1393 N N . PHE A 1 189 ? 6.647 26.670 14.979 1.00 21.02 189 PHE A N 1
ATOM 1394 C CA . PHE A 1 189 ? 6.411 27.708 15.983 1.00 18.33 189 PHE A CA 1
ATOM 1395 C C . PHE A 1 189 ? 7.088 29.026 15.634 1.00 21.17 189 PHE A C 1
ATOM 1396 O O . PHE A 1 189 ? 6.688 30.066 16.163 1.00 21.66 189 PHE A O 1
ATOM 1404 N N . TYR A 1 190 ? 8.132 29.015 14.803 1.00 19.13 190 TYR A N 1
ATOM 1405 C CA . TYR A 1 190 ? 8.868 30.246 14.541 1.00 18.43 190 TYR A CA 1
ATOM 1406 C C . TYR A 1 190 ? 8.857 30.596 13.060 1.00 19.83 190 TYR A C 1
ATOM 1407 O O . TYR A 1 190 ? 8.371 31.669 12.699 1.00 22.33 190 TYR A O 1
ATOM 1416 N N . ASP A 1 191 ? 9.396 29.732 12.194 1.00 19.15 191 ASP A N 1
ATOM 1417 C CA . ASP A 1 191 ? 9.302 29.883 10.745 1.00 20.30 191 ASP A CA 1
ATOM 1418 C C . ASP A 1 191 ? 7.888 30.258 10.296 1.00 19.46 191 ASP A C 1
ATOM 1419 O O . ASP A 1 191 ? 7.665 31.354 9.771 1.00 18.45 191 ASP A O 1
ATOM 1424 N N . ASN A 1 192 ? 6.923 29.361 10.505 1.00 16.71 192 ASN A N 1
ATOM 1425 C CA . ASN A 1 192 ? 5.588 29.579 9.956 1.00 18.03 192 ASN A CA 1
ATOM 1426 C C . ASN A 1 192 ? 4.951 30.840 10.519 1.00 20.83 192 ASN A C 1
ATOM 1427 O O . ASN A 1 192 ? 4.227 31.543 9.806 1.00 20.89 192 ASN A O 1
ATOM 1432 N N . ARG A 1 193 ? 5.198 31.136 11.793 1.00 18.63 193 ARG A N 1
ATOM 1433 C CA . ARG A 1 193 ? 4.526 32.253 12.469 1.00 18.89 193 ARG A CA 1
ATOM 1434 C C . ARG A 1 193 ? 5.300 33.562 12.316 1.00 20.60 193 ARG A C 1
ATOM 1435 O O . ARG A 1 193 ? 4.875 34.463 11.587 1.00 19.66 193 ARG A O 1
ATOM 1443 N N . TYR A 1 194 ? 6.445 33.676 12.996 1.00 19.66 194 TYR A N 1
ATOM 1444 C CA . TYR A 1 194 ? 7.166 34.945 13.001 1.00 16.30 194 TYR A CA 1
ATOM 1445 C C . TYR A 1 194 ? 7.855 35.204 11.666 1.00 18.98 194 TYR A C 1
ATOM 1446 O O . TYR A 1 194 ? 7.941 36.355 11.220 1.00 17.86 194 TYR A O 1
ATOM 1455 N N . GLY A 1 195 ? 8.352 34.159 11.012 1.00 18.19 195 GLY A N 1
ATOM 1456 C CA . GLY A 1 195 ? 8.963 34.361 9.705 1.00 18.74 195 GLY A CA 1
ATOM 1457 C C . GLY A 1 195 ? 7.942 34.824 8.679 1.00 19.40 195 GLY A C 1
ATOM 1458 O O . GLY A 1 195 ? 8.121 35.853 8.018 1.00 20.00 195 GLY A O 1
ATOM 1459 N N . THR A 1 196 ? 6.848 34.075 8.546 1.00 18.62 196 THR A N 1
ATOM 1460 C CA . THR A 1 196 ? 5.828 34.440 7.567 1.00 19.07 196 THR A CA 1
ATOM 1461 C C . THR A 1 196 ? 5.226 35.796 7.891 1.00 21.14 196 THR A C 1
ATOM 1462 O O . THR A 1 196 ? 4.931 36.586 6.987 1.00 20.11 196 THR A O 1
ATOM 1466 N N . GLY A 1 197 ? 5.026 36.074 9.182 1.00 18.68 197 GLY A N 1
ATOM 1467 C CA . GLY A 1 197 ? 4.498 37.367 9.583 1.00 18.20 197 GLY A CA 1
ATOM 1468 C C . GLY A 1 197 ? 5.293 38.526 9.017 1.00 19.75 197 GLY A C 1
ATOM 1469 O O . GLY A 1 197 ? 4.734 39.428 8.386 1.00 21.36 197 GLY A O 1
ATOM 1470 N N . GLN A 1 198 ? 6.615 38.525 9.234 1.00 17.14 198 GLN A N 1
ATOM 1471 C CA . GLN A 1 198 ? 7.415 39.650 8.760 1.00 14.73 198 GLN A CA 1
ATOM 1472 C C . GLN A 1 198 ? 7.558 39.637 7.242 1.00 18.74 198 GLN A C 1
ATOM 1473 O O . GLN A 1 198 ? 7.404 40.676 6.588 1.00 17.27 198 GLN A O 1
ATOM 1479 N N . SER A 1 199 ? 7.887 38.479 6.664 1.00 16.27 199 SER A N 1
ATOM 1480 C CA . SER A 1 199 ? 8.287 38.456 5.260 1.00 18.29 199 SER A CA 1
ATOM 1481 C C . SER A 1 199 ? 7.098 38.575 4.310 1.00 18.94 199 SER A C 1
ATOM 1482 O O . SER A 1 199 ? 7.267 39.058 3.185 1.00 19.00 199 SER A O 1
ATOM 1485 N N . THR A 1 200 ? 5.900 38.170 4.733 1.00 17.47 200 THR A N 1
ATOM 1486 C CA . THR A 1 200 ? 4.713 38.439 3.925 1.00 17.52 200 THR A CA 1
ATOM 1487 C C . THR A 1 200 ? 4.494 39.940 3.769 1.00 20.96 200 THR A C 1
ATOM 1488 O O . THR A 1 200 ? 4.281 40.434 2.657 1.00 19.52 200 THR A O 1
ATOM 1492 N N . LEU A 1 201 ? 4.532 40.690 4.877 1.00 19.10 201 LEU A N 1
ATOM 1493 C CA . LEU A 1 201 ? 4.374 42.136 4.744 1.00 21.14 201 LEU A CA 1
ATOM 1494 C C . LEU A 1 201 ? 5.526 42.737 3.954 1.00 18.86 201 LEU A C 1
ATOM 1495 O O . LEU A 1 201 ? 5.329 43.648 3.144 1.00 18.53 201 LEU A O 1
ATOM 1500 N N . ASP A 1 202 ? 6.742 42.241 4.187 1.00 20.34 202 ASP A N 1
ATOM 1501 C CA . ASP A 1 202 ? 7.892 42.661 3.399 1.00 17.97 202 ASP A CA 1
ATOM 1502 C C . ASP A 1 202 ? 7.600 42.552 1.904 1.00 22.44 202 ASP A C 1
ATOM 1503 O O . ASP A 1 202 ? 7.796 43.509 1.147 1.00 20.55 202 ASP A O 1
ATOM 1508 N N . GLY A 1 203 ? 7.135 41.384 1.463 1.00 17.33 203 GLY A N 1
ATOM 1509 C CA . GLY A 1 203 ? 6.827 41.206 0.049 1.00 17.87 203 GLY A CA 1
ATOM 1510 C C . GLY A 1 203 ? 5.800 42.200 -0.455 1.00 20.60 203 GLY A C 1
ATOM 1511 O O . GLY A 1 203 ? 5.960 42.780 -1.538 1.00 19.18 203 GLY A O 1
ATOM 1512 N N . ILE A 1 204 ? 4.722 42.399 0.313 1.00 17.97 204 ILE A N 1
ATOM 1513 C CA . ILE A 1 204 ? 3.684 43.348 -0.087 1.00 18.36 204 ILE A CA 1
ATOM 1514 C C . ILE A 1 204 ? 4.265 44.749 -0.194 1.00 19.71 204 ILE A C 1
ATOM 1515 O O . ILE A 1 204 ? 3.955 45.499 -1.122 1.00 19.98 204 ILE A O 1
ATOM 1520 N N . ILE A 1 205 ? 5.122 45.125 0.759 1.00 18.65 205 ILE A N 1
ATOM 1521 C CA . ILE A 1 205 ? 5.681 46.471 0.744 1.00 19.57 205 ILE A CA 1
ATOM 1522 C C . ILE A 1 205 ? 6.719 46.630 -0.369 1.00 19.39 205 ILE A C 1
ATOM 1523 O O . ILE A 1 205 ? 6.744 47.657 -1.058 1.00 20.27 205 ILE A O 1
ATOM 1528 N N . ARG A 1 206 ? 7.580 45.631 -0.598 1.00 18.04 206 ARG A N 1
ATOM 1529 C CA . ARG A 1 206 ? 8.524 45.778 -1.707 1.00 17.76 206 ARG A CA 1
ATOM 1530 C C . ARG A 1 206 ? 7.787 45.868 -3.038 1.00 21.00 206 ARG A C 1
ATOM 1531 O O . ARG A 1 206 ? 8.198 46.614 -3.938 1.00 20.63 206 ARG A O 1
ATOM 1539 N N . ALA A 1 207 ? 6.679 45.144 -3.164 1.00 19.54 207 ALA A N 1
ATOM 1540 C CA . ALA A 1 207 ? 5.919 45.155 -4.409 1.00 19.73 207 ALA A CA 1
ATOM 1541 C C . ALA A 1 207 ? 5.219 46.494 -4.641 1.00 24.13 207 ALA A C 1
ATOM 1542 O O . ALA A 1 207 ? 5.189 46.995 -5.771 1.00 20.77 207 ALA A O 1
ATOM 1544 N N . THR A 1 208 ? 4.654 47.095 -3.591 1.00 18.29 208 THR A N 1
ATOM 1545 C CA . THR A 1 208 ? 3.729 48.215 -3.754 1.00 18.19 208 THR A CA 1
ATOM 1546 C C . THR A 1 208 ? 4.087 49.476 -2.982 1.00 23.15 208 THR A C 1
ATOM 1547 O O . THR A 1 208 ? 3.508 50.534 -3.269 1.00 22.22 208 THR A O 1
ATOM 1551 N N . ASN A 1 209 ? 4.992 49.406 -2.012 1.00 21.85 209 ASN A N 1
ATOM 1552 C CA . ASN A 1 209 ? 5.209 50.476 -1.044 1.00 21.39 209 ASN A CA 1
ATOM 1553 C C . ASN A 1 209 ? 3.902 51.107 -0.561 1.00 24.33 209 ASN A C 1
ATOM 1554 O O . ASN A 1 209 ? 3.819 52.326 -0.383 1.00 23.26 209 ASN A O 1
ATOM 1559 N N . ILE A 1 210 ? 2.891 50.286 -0.319 1.00 19.39 210 ILE A N 1
ATOM 1560 C CA . ILE A 1 210 ? 1.620 50.768 0.201 1.00 20.80 210 ILE A CA 1
ATOM 1561 C C . ILE A 1 210 ? 1.738 50.996 1.701 1.00 22.45 210 ILE A C 1
ATOM 1562 O O . ILE A 1 210 ? 2.436 50.265 2.409 1.00 22.08 210 ILE A O 1
ATOM 1567 N N . LEU A 1 211 ? 1.040 52.008 2.200 1.00 19.50 211 LEU A N 1
ATOM 1568 C CA . LEU A 1 211 ? 0.982 52.226 3.640 1.00 23.23 211 LEU A CA 1
ATOM 1569 C C . LEU A 1 211 ? 0.045 51.195 4.258 1.00 22.91 211 LEU A C 1
ATOM 1570 O O . LEU A 1 211 ? -1.137 51.145 3.909 1.00 23.28 211 LEU A O 1
ATOM 1575 N N . LEU A 1 212 ? 0.556 50.369 5.175 1.00 18.71 212 LEU A N 1
ATOM 1576 C CA . LEU A 1 212 ? -0.310 49.351 5.758 1.00 21.71 212 LEU A CA 1
ATOM 1577 C C . LEU A 1 212 ? -1.259 49.933 6.797 1.00 20.05 212 LEU A C 1
ATOM 1578 O O . LEU A 1 212 ? -2.394 49.459 6.924 1.00 20.00 212 LEU A O 1
ATOM 1583 N N . ALA A 1 213 ? -0.820 50.955 7.528 1.00 20.88 213 ALA A N 1
ATOM 1584 C CA . ALA A 1 213 ? -1.647 51.562 8.565 1.00 22.05 213 ALA A CA 1
ATOM 1585 C C . ALA A 1 213 ? -2.938 52.126 7.982 1.00 20.86 213 ALA A C 1
ATOM 1586 O O . ALA A 1 213 ? -2.932 52.807 6.950 1.00 22.77 213 ALA A O 1
ATOM 1588 N N . GLY A 1 214 ? -4.055 51.859 8.665 1.00 19.43 214 GLY A N 1
ATOM 1589 C CA . GLY A 1 214 ? -5.340 52.325 8.196 1.00 20.51 214 GLY A CA 1
ATOM 1590 C C . GLY A 1 214 ? -6.006 51.449 7.157 1.00 22.13 214 GLY A C 1
ATOM 1591 O O . GLY A 1 214 ? -7.176 51.692 6.825 1.00 23.04 214 GLY A O 1
ATOM 1592 N N . LYS A 1 215 ? -5.312 50.455 6.624 1.00 18.81 215 LYS A N 1
ATOM 1593 C CA . LYS A 1 215 ? -5.891 49.548 5.642 1.00 21.65 215 LYS A CA 1
ATOM 1594 C C . LYS A 1 215 ? -6.603 48.401 6.347 1.00 21.51 215 LYS A C 1
ATOM 1595 O O . LYS A 1 215 ? -6.203 47.978 7.432 1.00 21.63 215 LYS A O 1
ATOM 1601 N N . THR A 1 216 ? -7.670 47.901 5.727 1.00 21.55 216 THR A N 1
ATOM 1602 C CA . THR A 1 216 ? -8.306 46.677 6.198 1.00 21.73 216 THR A CA 1
ATOM 1603 C C . THR A 1 216 ? -7.624 45.502 5.516 1.00 22.64 216 THR A C 1
ATOM 1604 O O . THR A 1 216 ? -7.658 45.387 4.287 1.00 21.85 216 THR A O 1
ATOM 1608 N N . ILE A 1 217 ? -6.995 44.641 6.307 1.00 20.67 217 ILE A N 1
ATOM 1609 C CA . ILE A 1 217 ? -6.259 43.502 5.784 1.00 17.61 217 ILE A CA 1
ATOM 1610 C C . ILE A 1 217 ? -7.004 42.247 6.204 1.00 19.55 217 ILE A C 1
ATOM 1611 O O . ILE A 1 217 ? -7.250 42.031 7.398 1.00 20.50 217 ILE A O 1
ATOM 1616 N N . VAL A 1 218 ? -7.383 41.441 5.220 1.00 18.91 218 VAL A N 1
ATOM 1617 C CA . VAL A 1 218 ? -8.119 40.201 5.439 1.00 20.11 218 VAL A CA 1
ATOM 1618 C C . VAL A 1 218 ? -7.122 39.053 5.402 1.00 22.20 218 VAL A C 1
ATOM 1619 O O . VAL A 1 218 ? -6.449 38.837 4.384 1.00 19.73 218 VAL A O 1
ATOM 1623 N N . VAL A 1 219 ? -7.036 38.300 6.499 1.00 17.31 219 VAL A N 1
ATOM 1624 C CA . VAL A 1 219 ? -6.143 37.149 6.591 1.00 18.86 219 VAL A CA 1
ATOM 1625 C C . VAL A 1 219 ? -7.002 35.896 6.580 1.00 23.01 219 VAL A C 1
ATOM 1626 O O . VAL A 1 219 ? -7.774 35.656 7.522 1.00 22.86 219 VAL A O 1
ATOM 1630 N N . ALA A 1 220 ? -6.865 35.089 5.523 1.00 19.76 220 ALA A N 1
ATOM 1631 C CA . ALA A 1 220 ? -7.572 33.816 5.403 1.00 18.39 220 ALA A CA 1
ATOM 1632 C C . ALA A 1 220 ? -6.738 32.732 6.073 1.00 20.69 220 ALA A C 1
ATOM 1633 O O . ALA A 1 220 ? -5.673 32.352 5.565 1.00 22.41 220 ALA A O 1
ATOM 1635 N N . GLY A 1 221 ? -7.230 32.229 7.204 1.00 18.34 221 GLY A N 1
ATOM 1636 C CA . GLY A 1 221 ? -6.574 31.178 7.940 1.00 20.72 221 GLY A CA 1
ATOM 1637 C C . GLY A 1 221 ? -5.910 31.732 9.184 1.00 22.89 221 GLY A C 1
ATOM 1638 O O . GLY A 1 221 ? -5.248 32.773 9.127 1.00 21.01 221 GLY A O 1
ATOM 1639 N N . TYR A 1 222 ? -6.082 31.061 10.310 1.00 18.66 222 TYR A N 1
ATOM 1640 C CA . TYR A 1 222 ? -5.512 31.512 11.568 1.00 19.55 222 TYR A CA 1
ATOM 1641 C C . TYR A 1 222 ? -4.748 30.376 12.221 1.00 20.73 222 TYR A C 1
ATOM 1642 O O . TYR A 1 222 ? -4.857 30.139 13.429 1.00 20.29 222 TYR A O 1
ATOM 1651 N N . GLY A 1 223 ? -3.981 29.645 11.411 1.00 19.81 223 GLY A N 1
ATOM 1652 C CA . GLY A 1 223 ? -3.012 28.687 11.905 1.00 21.18 223 GLY A CA 1
ATOM 1653 C C . GLY A 1 223 ? -1.710 29.388 12.220 1.00 20.57 223 GLY A C 1
ATOM 1654 O O . GLY A 1 223 ? -1.683 30.584 12.532 1.00 21.73 223 GLY A O 1
ATOM 1655 N N . TRP A 1 224 ? -0.607 28.644 12.137 1.00 20.54 224 TRP A N 1
ATOM 1656 C CA . TRP A 1 224 ? 0.678 29.235 12.490 1.00 19.90 224 TRP A CA 1
ATOM 1657 C C . TRP A 1 224 ? 1.000 30.431 11.601 1.00 19.88 224 TRP A C 1
ATOM 1658 O O . TRP A 1 224 ? 1.384 31.496 12.100 1.00 19.73 224 TRP A O 1
ATOM 1669 N N . CYS A 1 225 ? 0.812 30.294 10.287 1.00 19.23 225 CYS A N 1
ATOM 1670 C CA . CYS A 1 225 ? 1.085 31.413 9.394 1.00 21.45 225 CYS A CA 1
ATOM 1671 C C . CYS A 1 225 ? 0.081 32.541 9.601 1.00 17.49 225 CYS A C 1
ATOM 1672 O O . CYS A 1 225 ? 0.465 33.712 9.716 1.00 19.11 225 CYS A O 1
ATOM 1675 N N . GLY A 1 226 ? -1.212 32.213 9.630 1.00 16.33 226 GLY A N 1
ATOM 1676 C CA . GLY A 1 226 ? -2.218 33.248 9.806 1.00 19.01 226 GLY A CA 1
ATOM 1677 C C . GLY A 1 226 ? -2.017 34.042 11.081 1.00 17.94 226 GLY A C 1
ATOM 1678 O O . GLY A 1 226 ? -2.170 35.265 11.094 1.00 19.08 226 GLY A O 1
ATOM 1679 N N . LYS A 1 227 ? -1.671 33.359 12.175 1.00 16.83 227 LYS A N 1
ATOM 1680 C CA . LYS A 1 227 ? -1.408 34.081 13.418 1.00 17.54 227 LYS A CA 1
ATOM 1681 C C . LYS A 1 227 ? -0.281 35.090 13.234 1.00 19.39 227 LYS A C 1
ATOM 1682 O O . LYS A 1 227 ? -0.364 36.227 13.716 1.00 20.83 227 LYS A O 1
ATOM 1688 N N . GLY A 1 228 ? 0.787 34.689 12.550 1.00 18.55 228 GLY A N 1
ATOM 1689 C CA . GLY A 1 228 ? 1.904 35.595 12.352 1.00 17.70 228 GLY A CA 1
ATOM 1690 C C . GLY A 1 228 ? 1.549 36.766 11.455 1.00 17.06 228 GLY A C 1
ATOM 1691 O O . GLY A 1 228 ? 1.892 37.915 11.746 1.00 19.40 228 GLY A O 1
ATOM 1692 N N . VAL A 1 229 ? 0.841 36.497 10.363 1.00 17.40 229 VAL A N 1
ATOM 1693 C CA . VAL A 1 229 ? 0.499 37.569 9.433 1.00 18.64 229 VAL A CA 1
ATOM 1694 C C . VAL A 1 229 ? -0.441 38.571 10.099 1.00 19.80 229 VAL A C 1
ATOM 1695 O O . VAL A 1 229 ? -0.261 39.787 9.984 1.00 21.15 229 VAL A O 1
ATOM 1699 N N . ALA A 1 230 ? -1.457 38.076 10.813 1.00 17.71 230 ALA A N 1
ATOM 1700 C CA . ALA A 1 230 ? -2.368 38.971 11.524 1.00 18.81 230 ALA A CA 1
ATOM 1701 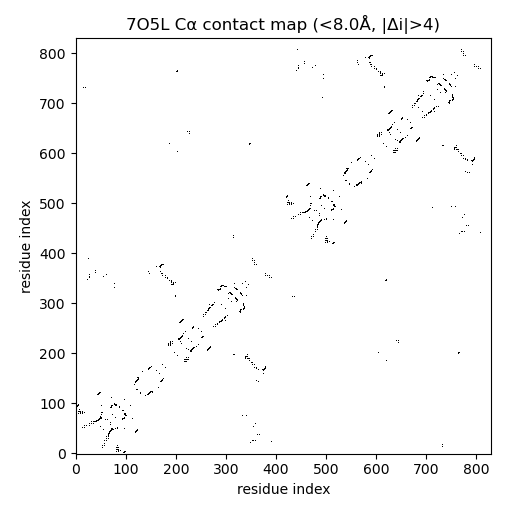C C . ALA A 1 230 ? -1.628 39.784 12.581 1.00 19.14 230 ALA A C 1
ATOM 1702 O O . ALA A 1 230 ? -1.832 40.994 12.713 1.00 20.44 230 ALA A O 1
ATOM 1704 N N . MET A 1 231 ? -0.761 39.127 13.345 1.00 17.45 231 MET A N 1
ATOM 1705 C CA . MET A 1 231 ? -0.004 39.815 14.383 1.00 20.14 231 MET A CA 1
ATOM 1706 C C . MET A 1 231 ? 0.813 40.969 13.797 1.00 21.50 231 MET A C 1
ATOM 1707 O O . MET A 1 231 ? 0.800 42.091 14.321 1.00 19.96 231 MET A O 1
ATOM 1712 N N . ARG A 1 232 ? 1.526 40.718 12.700 1.00 16.62 232 ARG A N 1
ATOM 1713 C CA . ARG A 1 232 ? 2.348 41.782 12.141 1.00 19.38 232 ARG A CA 1
ATOM 1714 C C . ARG A 1 232 ? 1.526 42.815 11.372 1.00 19.11 232 ARG A C 1
ATOM 1715 O O . ARG A 1 232 ? 1.850 44.007 11.430 1.00 18.89 232 ARG A O 1
ATOM 1723 N N . ALA A 1 233 ? 0.451 42.406 10.689 1.00 17.55 233 ALA A N 1
ATOM 1724 C CA . ALA A 1 233 ? -0.455 43.393 10.106 1.00 22.94 233 ALA A CA 1
ATOM 1725 C C . ALA A 1 233 ? -0.987 44.332 11.180 1.00 18.53 233 ALA A C 1
ATOM 1726 O O . ALA A 1 233 ? -0.971 45.558 11.017 1.00 17.60 233 ALA A O 1
ATOM 1728 N N . LYS A 1 234 ? -1.462 43.764 12.293 1.00 16.56 234 LYS A N 1
ATOM 1729 C CA . LYS A 1 234 ? -1.888 44.577 13.427 1.00 18.36 234 LYS A CA 1
ATOM 1730 C C . LYS A 1 234 ? -0.764 45.481 13.910 1.00 21.16 234 LYS A C 1
ATOM 1731 O O . LYS A 1 234 ? -0.988 46.655 14.222 1.00 20.49 234 LYS A O 1
ATOM 1737 N N . GLY A 1 235 ? 0.453 44.941 14.005 1.00 19.57 235 GLY A N 1
ATOM 1738 C CA . GLY A 1 235 ? 1.570 45.740 14.478 1.00 19.89 235 GLY A CA 1
ATOM 1739 C C . GLY A 1 235 ? 1.877 46.909 13.568 1.00 19.30 235 GLY A C 1
ATOM 1740 O O . GLY A 1 235 ? 2.403 47.932 14.017 1.00 23.90 235 GLY A O 1
ATOM 1741 N N . MET A 1 236 ? 1.552 46.781 12.286 1.00 17.60 236 MET A N 1
ATOM 1742 C CA . MET A 1 236 ? 1.804 47.831 11.310 1.00 20.25 236 MET A CA 1
ATOM 1743 C C . MET A 1 236 ? 0.616 48.778 11.145 1.00 21.01 236 MET A C 1
ATOM 1744 O O . MET A 1 236 ? 0.642 49.640 10.263 1.00 21.27 236 MET A O 1
ATOM 1749 N N . GLY A 1 237 ? -0.399 48.666 11.999 1.00 18.82 237 GLY A N 1
ATOM 1750 C CA . GLY A 1 237 ? -1.464 49.643 12.046 1.00 18.12 237 GLY A CA 1
ATOM 1751 C C . GLY A 1 237 ? -2.675 49.314 11.211 1.00 19.14 237 GLY A C 1
ATOM 1752 O O . GLY A 1 237 ? -3.536 50.184 11.031 1.00 18.42 237 GLY A O 1
ATOM 1753 N N . ALA A 1 238 ? -2.773 48.093 10.703 1.00 17.78 238 ALA A N 1
ATOM 1754 C CA . ALA A 1 238 ? -3.897 47.679 9.884 1.00 18.45 238 ALA A CA 1
ATOM 1755 C C . ALA A 1 238 ? -5.071 47.248 10.753 1.00 22.65 238 ALA A C 1
ATOM 1756 O O . ALA A 1 238 ? -4.919 46.864 11.918 1.00 21.35 238 ALA A O 1
ATOM 1758 N N . ASP A 1 239 ? -6.258 47.362 10.167 1.00 21.64 239 ASP A N 1
ATOM 1759 C CA . ASP A 1 239 ? -7.487 46.789 10.699 1.00 20.37 239 ASP A CA 1
ATOM 1760 C C . ASP A 1 239 ? -7.607 45.375 10.147 1.00 22.68 239 ASP A C 1
ATOM 1761 O O . ASP A 1 239 ? -7.685 45.193 8.928 1.00 25.54 239 ASP A O 1
ATOM 1766 N N . VAL A 1 240 ? -7.605 44.367 11.020 1.00 18.84 240 VAL A N 1
ATOM 1767 C CA . VAL A 1 240 ? -7.411 42.984 10.583 1.00 20.36 240 VAL A CA 1
ATOM 1768 C C . VAL A 1 240 ? -8.713 42.199 10.686 1.00 19.95 240 VAL A C 1
ATOM 1769 O O . VAL A 1 240 ? -9.347 42.169 11.748 1.00 21.21 240 VAL A O 1
ATOM 1773 N N . ILE A 1 241 ? -9.082 41.536 9.587 1.00 19.57 241 ILE A N 1
ATOM 1774 C CA . ILE A 1 241 ? -10.180 40.575 9.526 1.00 19.32 241 ILE A CA 1
ATOM 1775 C C . ILE A 1 241 ? -9.578 39.193 9.326 1.00 21.47 241 ILE A C 1
ATOM 1776 O O . ILE A 1 241 ? -8.654 39.022 8.523 1.00 20.84 241 ILE A O 1
ATOM 1781 N N . VAL A 1 242 ? -10.105 38.202 10.037 1.00 17.61 242 VAL A N 1
ATOM 1782 C CA . VAL A 1 242 ? -9.635 36.828 9.919 1.00 16.62 242 VAL A CA 1
ATOM 1783 C C . VAL A 1 242 ? -10.791 35.973 9.412 1.00 20.08 242 VAL A C 1
ATOM 1784 O O . VAL A 1 242 ? -11.917 36.101 9.904 1.00 19.13 242 VAL A O 1
ATOM 1788 N N . THR A 1 243 ? -10.530 35.129 8.410 1.00 22.12 243 THR A N 1
ATOM 1789 C CA . THR A 1 243 ? -11.492 34.100 8.027 1.00 21.00 243 THR A CA 1
ATOM 1790 C C . THR A 1 243 ? -10.947 32.733 8.429 1.00 19.45 243 THR A C 1
ATOM 1791 O O . THR A 1 243 ? -9.731 32.551 8.575 1.00 21.22 243 THR A O 1
ATOM 1795 N N . GLU A 1 244 ? -11.854 31.779 8.639 1.00 18.85 244 GLU A N 1
ATOM 1796 C CA . GLU A 1 244 ? -11.474 30.455 9.118 1.00 19.95 244 GLU A CA 1
ATOM 1797 C C . GLU A 1 244 ? -12.497 29.420 8.670 1.00 21.93 244 GLU A C 1
ATOM 1798 O O . GLU A 1 244 ? -13.573 29.751 8.162 1.00 23.95 244 GLU A O 1
ATOM 1804 N N . ILE A 1 245 ? -12.142 28.152 8.870 1.00 20.29 245 ILE A N 1
ATOM 1805 C CA . ILE A 1 245 ? -13.093 27.050 8.752 1.00 19.63 245 ILE A CA 1
ATOM 1806 C C . ILE A 1 245 ? -13.246 26.265 10.042 1.00 25.02 245 ILE A C 1
ATOM 1807 O O . ILE A 1 245 ? -14.089 25.355 10.092 1.00 23.63 245 ILE A O 1
ATOM 1812 N N . SER A 1 246 ? -12.464 26.562 11.080 1.00 19.47 246 SER A N 1
ATOM 1813 C CA . SER A 1 246 ? -12.566 25.776 12.301 1.00 22.78 246 SER A CA 1
ATOM 1814 C C . SER A 1 246 ? -12.787 26.697 13.493 1.00 21.92 246 SER A C 1
ATOM 1815 O O . SER A 1 246 ? -12.208 27.787 13.554 1.00 23.96 246 SER A O 1
ATOM 1818 N N . PRO A 1 247 ? -13.603 26.280 14.459 1.00 21.72 247 PRO A N 1
ATOM 1819 C CA . PRO A 1 247 ? -14.006 27.220 15.516 1.00 18.08 247 PRO A CA 1
ATOM 1820 C C . PRO A 1 247 ? -12.899 27.553 16.503 1.00 22.04 247 PRO A C 1
ATOM 1821 O O . PRO A 1 247 ? -12.854 28.690 16.986 1.00 23.55 247 PRO A O 1
ATOM 1825 N N . VAL A 1 248 ? -12.005 26.619 16.820 1.00 21.70 248 VAL A N 1
ATOM 1826 C CA . VAL A 1 248 ? -10.966 26.882 17.818 1.00 20.66 248 VAL A CA 1
ATOM 1827 C C . VAL A 1 248 ? -10.101 28.061 17.372 1.00 22.45 248 VAL A C 1
ATOM 1828 O O . VAL A 1 248 ? -10.007 29.064 18.097 1.00 21.63 248 VAL A O 1
ATOM 1832 N N . PRO A 1 249 ? -9.449 28.011 16.209 1.00 20.73 249 PRO A N 1
ATOM 1833 C CA . PRO A 1 249 ? -8.686 29.192 15.778 1.00 21.74 249 PRO A CA 1
ATOM 1834 C C . PRO A 1 249 ? -9.555 30.418 15.582 1.00 19.04 249 PRO A C 1
ATOM 1835 O O . PRO A 1 249 ? -9.068 31.539 15.766 1.00 20.17 249 PRO A O 1
ATOM 1839 N N . ALA A 1 250 ? -10.828 30.246 15.217 1.00 17.50 250 ALA A N 1
ATOM 1840 C CA . ALA A 1 250 ? -11.715 31.397 15.092 1.00 18.77 250 ALA A CA 1
ATOM 1841 C C . ALA A 1 250 ? -11.910 32.102 16.438 1.00 16.73 250 ALA A C 1
ATOM 1842 O O . ALA A 1 250 ? -11.847 33.332 16.515 1.00 18.62 250 ALA A O 1
ATOM 1844 N N . ILE A 1 251 ? -12.163 31.348 17.509 1.00 18.12 251 ILE A N 1
ATOM 1845 C CA . ILE A 1 251 ? -12.296 31.990 18.819 1.00 19.84 251 ILE A CA 1
ATOM 1846 C C . ILE A 1 251 ? -10.984 32.657 19.208 1.00 18.58 251 ILE A C 1
ATOM 1847 O O . ILE A 1 251 ? -10.971 33.767 19.756 1.00 20.13 251 ILE A O 1
ATOM 1852 N N . GLU A 1 252 ? -9.861 31.988 18.946 1.00 18.91 252 GLU A N 1
ATOM 1853 C CA . GLU A 1 252 ? -8.566 32.597 19.227 1.00 20.42 252 GLU A CA 1
ATOM 1854 C C . GLU A 1 252 ? -8.436 33.957 18.550 1.00 19.70 252 GLU A C 1
ATOM 1855 O O . GLU A 1 252 ? -8.061 34.951 19.187 1.00 18.97 252 GLU A O 1
ATOM 1861 N N . ALA A 1 253 ? -8.736 34.021 17.247 1.00 19.14 253 ALA A N 1
ATOM 1862 C CA . ALA A 1 253 ? -8.599 35.288 16.541 1.00 19.40 253 ALA A CA 1
ATOM 1863 C C . ALA A 1 253 ? -9.452 36.367 17.189 1.00 18.19 253 ALA A C 1
ATOM 1864 O O . ALA A 1 253 ? -9.007 37.508 17.348 1.00 19.97 253 ALA A O 1
ATOM 1866 N N . ALA A 1 254 ? -10.699 36.040 17.541 1.00 17.34 254 ALA A N 1
ATOM 1867 C CA . ALA A 1 254 ? -11.540 37.027 18.203 1.00 20.00 254 ALA A CA 1
ATOM 1868 C C . ALA A 1 254 ? -10.905 37.513 19.503 1.00 23.68 254 ALA A C 1
ATOM 1869 O O . ALA A 1 254 ? -10.903 38.715 19.803 1.00 19.13 254 ALA A O 1
ATOM 1871 N N . MET A 1 255 ? -10.392 36.590 20.313 1.00 18.69 255 MET A N 1
ATOM 1872 C CA . MET A 1 255 ? -9.873 37.022 21.607 1.00 19.65 255 MET A CA 1
ATOM 1873 C C . MET A 1 255 ? -8.505 37.683 21.490 1.00 19.33 255 MET A C 1
ATOM 1874 O O . MET A 1 255 ? -8.057 38.325 22.445 1.00 20.21 255 MET A O 1
ATOM 1879 N N . ASP A 1 256 ? -7.859 37.560 20.335 1.00 20.57 256 ASP A N 1
ATOM 1880 C CA . ASP A 1 256 ? -6.693 38.349 19.950 1.00 22.90 256 ASP A CA 1
ATOM 1881 C C . ASP A 1 256 ? -7.064 39.706 19.381 1.00 23.65 256 ASP A C 1
ATOM 1882 O O . ASP A 1 256 ? -6.180 40.415 18.885 1.00 24.08 256 ASP A O 1
ATOM 1887 N N . GLY A 1 257 ? -8.348 40.056 19.372 1.00 20.94 257 GLY A N 1
ATOM 1888 C CA . GLY A 1 257 ? -8.751 41.394 18.991 1.00 19.85 257 GLY A CA 1
ATOM 1889 C C . GLY A 1 257 ? -9.134 41.580 17.540 1.00 22.72 257 GLY A C 1
ATOM 1890 O O . GLY A 1 257 ? -9.354 42.722 17.122 1.00 22.08 257 GLY A O 1
ATOM 1891 N N . PHE A 1 258 ? -9.235 40.505 16.766 1.00 19.40 258 PHE A N 1
ATOM 1892 C CA . PHE A 1 258 ? -9.511 40.602 15.342 1.00 19.12 258 PHE A CA 1
ATOM 1893 C C . PHE A 1 258 ? -10.980 40.302 15.064 1.00 25.42 258 PHE A C 1
ATOM 1894 O O . PHE A 1 258 ? -11.637 39.573 15.807 1.00 22.32 258 PHE A O 1
ATOM 1902 N N . ARG A 1 259 ? -11.486 40.890 13.985 1.00 24.56 259 ARG A N 1
ATOM 1903 C CA . ARG A 1 259 ? -12.819 40.569 13.492 1.00 22.60 259 ARG A CA 1
ATOM 1904 C C . ARG A 1 259 ? -12.765 39.257 12.725 1.00 25.02 259 ARG A C 1
ATOM 1905 O O . ARG A 1 259 ? -11.896 39.068 11.871 1.00 27.81 259 ARG A O 1
ATOM 1913 N N . VAL A 1 260 ? -13.698 38.356 13.018 1.00 20.63 260 VAL A N 1
ATOM 1914 C CA . VAL A 1 260 ? -13.785 37.063 12.353 1.00 21.08 260 VAL A CA 1
ATOM 1915 C C . VAL A 1 260 ? -15.122 37.029 11.619 1.00 18.55 260 VAL A C 1
ATOM 1916 O O . VAL A 1 260 ? -16.148 37.428 12.183 1.00 21.56 260 VAL A O 1
ATOM 1920 N N . MET A 1 261 ? -15.110 36.593 10.365 1.00 21.27 261 MET A N 1
ATOM 1921 C CA . MET A 1 261 ? -16.327 36.577 9.558 1.00 18.54 261 MET A CA 1
ATOM 1922 C C . MET A 1 261 ? -16.102 35.670 8.350 1.00 20.31 261 MET A C 1
ATOM 1923 O O . MET A 1 261 ? -14.960 35.356 8.017 1.00 21.40 261 MET A O 1
ATOM 1928 N N . PRO A 1 262 ? -17.175 35.256 7.681 1.00 19.73 262 PRO A N 1
ATOM 1929 C CA . PRO A 1 262 ? -17.017 34.492 6.439 1.00 22.50 262 PRO A CA 1
ATOM 1930 C C . PRO A 1 262 ? -16.394 35.352 5.351 1.00 23.10 262 PRO A C 1
ATOM 1931 O O . PRO A 1 262 ? -16.580 36.571 5.304 1.00 21.62 262 PRO A O 1
ATOM 1935 N N . MET A 1 263 ? -15.659 34.693 4.453 1.00 24.49 263 MET A N 1
ATOM 1936 C CA . MET A 1 263 ? -15.003 35.422 3.369 1.00 24.03 263 MET A CA 1
ATOM 1937 C C . MET A 1 263 ? -15.993 36.243 2.548 1.00 24.07 263 MET A C 1
ATOM 1938 O O . MET A 1 263 ? -15.639 37.320 2.056 1.00 23.97 263 MET A O 1
ATOM 1943 N N . ALA A 1 264 ? -17.230 35.766 2.383 1.00 24.57 264 ALA A N 1
ATOM 1944 C CA . ALA A 1 264 ? -18.195 36.527 1.593 1.00 27.62 264 ALA A CA 1
ATOM 1945 C C . ALA A 1 264 ? -18.428 37.903 2.200 1.00 26.29 264 ALA A C 1
ATOM 1946 O O . ALA A 1 264 ? -18.621 38.886 1.477 1.00 27.86 264 ALA A O 1
ATOM 1948 N N . GLU A 1 265 ? -18.417 37.988 3.530 1.00 24.43 265 GLU A N 1
ATOM 1949 C CA . GLU A 1 265 ? -18.593 39.264 4.211 1.00 23.23 265 GLU A CA 1
ATOM 1950 C C . GLU A 1 265 ? -17.299 40.074 4.209 1.00 23.81 265 GLU A C 1
ATOM 1951 O O . GLU A 1 265 ? -17.330 41.306 4.127 1.00 27.79 265 GLU A O 1
ATOM 1957 N N . ALA A 1 266 ? -16.153 39.399 4.296 1.00 19.60 266 ALA A N 1
ATOM 1958 C CA . ALA A 1 266 ? -14.875 40.109 4.250 1.00 25.20 266 ALA A CA 1
ATOM 1959 C C . ALA A 1 266 ? -14.604 40.686 2.866 1.00 22.97 266 ALA A C 1
ATOM 1960 O O . ALA A 1 266 ? -13.905 41.699 2.740 1.00 22.85 266 ALA A O 1
ATOM 1962 N N . ALA A 1 267 ? -15.163 40.069 1.827 1.00 21.58 267 ALA A N 1
ATOM 1963 C CA . ALA A 1 267 ? -14.775 40.401 0.459 1.00 20.95 267 ALA A CA 1
ATOM 1964 C C . ALA A 1 267 ? -15.088 41.852 0.110 1.00 26.98 267 ALA A C 1
ATOM 1965 O O . ALA A 1 267 ? -14.330 42.492 -0.628 1.00 22.82 267 ALA A O 1
ATOM 1967 N N . HIS A 1 268 ? -16.191 42.400 0.620 1.00 24.78 268 HIS A N 1
ATOM 1968 C CA . HIS A 1 268 ? -16.477 43.789 0.275 1.00 26.97 268 HIS A CA 1
ATOM 1969 C C . HIS A 1 268 ? -15.758 44.800 1.166 1.00 28.41 268 HIS A C 1
ATOM 1970 O O . HIS A 1 268 ? -15.840 45.999 0.887 1.00 30.26 268 HIS A O 1
ATOM 1977 N N . GLN A 1 269 ? -15.042 44.354 2.201 1.00 26.13 269 GLN A N 1
ATOM 1978 C CA . GLN A 1 269 ? -14.396 45.242 3.165 1.00 25.24 269 GLN A CA 1
ATOM 1979 C C . GLN A 1 269 ? -12.883 45.323 3.031 1.00 22.60 269 GLN A C 1
ATOM 1980 O O . GLN A 1 269 ? -12.300 46.355 3.375 1.00 23.84 269 GLN A O 1
ATOM 1986 N N . GLY A 1 270 ? -12.234 44.263 2.564 1.00 21.82 270 GLY A N 1
ATOM 1987 C CA . GLY A 1 270 ? -10.782 44.226 2.577 1.00 21.29 270 GLY A CA 1
ATOM 1988 C C . GLY A 1 270 ? -10.163 45.162 1.552 1.00 24.04 270 GLY A C 1
ATOM 1989 O O . GLY A 1 270 ? -10.665 45.326 0.437 1.00 22.64 270 GLY A O 1
ATOM 1990 N N . ASP A 1 271 ? -9.048 45.782 1.951 1.00 22.10 271 ASP A N 1
ATOM 1991 C CA . ASP A 1 271 ? -8.148 46.492 1.052 1.00 21.87 271 ASP A CA 1
ATOM 1992 C C . ASP A 1 271 ? -7.035 45.581 0.555 1.00 20.36 271 ASP A C 1
ATOM 1993 O O . ASP A 1 271 ? -6.587 45.709 -0.588 1.00 19.01 271 ASP A O 1
ATOM 1998 N N . ILE A 1 272 ? -6.558 44.689 1.423 1.00 20.79 272 ILE A N 1
ATOM 1999 C CA . ILE A 1 272 ? -5.547 43.697 1.090 1.00 21.31 272 ILE A CA 1
ATOM 2000 C C . ILE A 1 272 ? -6.050 42.350 1.583 1.00 21.71 272 ILE A C 1
ATOM 2001 O O . ILE A 1 272 ? -6.510 42.235 2.726 1.00 21.11 272 ILE A O 1
ATOM 2006 N N . PHE A 1 273 ? -5.983 41.341 0.719 1.00 19.50 273 PHE A N 1
ATOM 2007 C CA . PHE A 1 273 ? -6.312 39.969 1.082 1.00 20.24 273 PHE A CA 1
ATOM 2008 C C . PHE A 1 273 ? -5.049 39.128 1.040 1.00 19.14 273 PHE A C 1
ATOM 2009 O O . PHE A 1 273 ? -4.287 39.199 0.069 1.00 20.83 273 PHE A O 1
ATOM 2017 N N . ILE A 1 274 ? -4.853 38.310 2.070 1.00 17.70 274 ILE A N 1
ATOM 2018 C CA . ILE A 1 274 ? -3.684 37.440 2.174 1.00 18.47 274 ILE A CA 1
ATOM 2019 C C . ILE A 1 274 ? -4.170 36.045 2.538 1.00 19.34 274 ILE A C 1
ATOM 2020 O O . ILE A 1 274 ? -4.723 35.848 3.628 1.00 18.78 274 ILE A O 1
ATOM 2025 N N . THR A 1 275 ? -3.945 35.077 1.651 1.00 20.68 275 THR A N 1
ATOM 2026 C CA . THR A 1 275 ? -4.368 33.702 1.897 1.00 20.24 275 THR A CA 1
ATOM 2027 C C . THR A 1 275 ? -3.226 32.904 2.513 1.00 19.73 275 THR A C 1
ATOM 2028 O O . THR A 1 275 ? -2.118 32.872 1.967 1.00 19.77 275 THR A O 1
ATOM 2032 N N . VAL A 1 276 ? -3.496 32.254 3.646 1.00 15.13 276 VAL A N 1
ATOM 2033 C CA . VAL A 1 276 ? -2.505 31.355 4.234 1.00 17.05 276 VAL A CA 1
ATOM 2034 C C . VAL A 1 276 ? -3.226 30.151 4.817 1.00 19.28 276 VAL A C 1
ATOM 2035 O O . VAL A 1 276 ? -3.118 29.869 6.019 1.00 20.90 276 VAL A O 1
ATOM 2039 N N . THR A 1 277 ? -3.971 29.429 3.975 1.00 20.65 277 THR A N 1
ATOM 2040 C CA . THR A 1 277 ? -4.792 28.320 4.444 1.00 19.42 277 THR A CA 1
ATOM 2041 C C . THR A 1 277 ? -4.255 26.955 4.067 1.00 20.68 277 THR A C 1
ATOM 2042 O O . THR A 1 277 ? -4.611 25.968 4.725 1.00 22.46 277 THR A O 1
ATOM 2046 N N . GLY A 1 278 ? -3.453 26.872 3.008 1.00 20.22 278 GLY A N 1
ATOM 2047 C CA . GLY A 1 278 ? -3.068 25.609 2.412 1.00 23.74 278 GLY A CA 1
ATOM 2048 C C . GLY A 1 278 ? -4.128 24.958 1.547 1.00 22.67 278 GLY A C 1
ATOM 2049 O O . GLY A 1 278 ? -3.885 23.868 1.011 1.00 23.39 278 GLY A O 1
ATOM 2050 N N . ASN A 1 279 ? -5.289 25.585 1.384 1.00 20.02 279 ASN A N 1
ATOM 2051 C CA . ASN A 1 279 ? -6.400 24.964 0.678 1.00 19.50 279 ASN A CA 1
ATOM 2052 C C . ASN A 1 279 ? -6.693 25.703 -0.624 1.00 24.73 279 ASN A C 1
ATOM 2053 O O . ASN A 1 279 ? -6.164 26.779 -0.894 1.00 24.11 279 ASN A O 1
ATOM 2058 N N . LYS A 1 280 ? -7.548 25.089 -1.437 1.00 20.97 280 LYS A N 1
ATOM 2059 C CA . LYS A 1 280 ? -7.802 25.511 -2.805 1.00 24.89 280 LYS A CA 1
ATOM 2060 C C . LYS A 1 280 ? -8.995 26.462 -2.872 1.00 29.08 280 LYS A C 1
ATOM 2061 O O . LYS A 1 280 ? -10.007 26.249 -2.199 1.00 26.43 280 LYS A O 1
ATOM 2067 N N . HIS A 1 281 ? -8.859 27.518 -3.682 1.00 24.01 281 HIS A N 1
ATOM 2068 C CA . HIS A 1 281 ? -9.978 28.396 -4.046 1.00 23.19 281 HIS A CA 1
ATOM 2069 C C . HIS A 1 281 ? -10.651 28.985 -2.811 1.00 26.91 281 HIS A C 1
ATOM 2070 O O . HIS A 1 281 ? -11.869 28.870 -2.612 1.00 22.82 281 HIS A O 1
ATOM 2077 N N . VAL A 1 282 ? -9.832 29.622 -1.977 1.00 20.91 282 VAL A N 1
ATOM 2078 C CA . VAL A 1 282 ? -10.298 30.348 -0.805 1.00 22.12 282 VAL A CA 1
ATOM 2079 C C . VAL A 1 282 ? -10.814 31.718 -1.201 1.00 28.38 282 VAL A C 1
ATOM 2080 O O . VAL A 1 282 ? -11.678 32.287 -0.523 1.00 25.28 282 VAL A O 1
ATOM 2084 N N . ILE A 1 283 ? -10.290 32.277 -2.286 1.00 25.41 283 ILE A N 1
ATOM 2085 C CA . ILE A 1 283 ? -10.807 33.504 -2.868 1.00 22.37 283 ILE A CA 1
ATOM 2086 C C . ILE A 1 283 ? -11.281 33.167 -4.272 1.00 26.98 283 ILE A C 1
ATOM 2087 O O . ILE A 1 283 ? -10.501 32.665 -5.093 1.00 21.68 283 ILE A O 1
ATOM 2092 N N . ARG A 1 284 ? -12.560 33.418 -4.536 1.00 23.60 284 ARG A N 1
ATOM 2093 C CA . ARG A 1 284 ? -13.263 32.924 -5.709 1.00 23.57 284 ARG A CA 1
ATOM 2094 C C . ARG A 1 284 ? -13.916 34.065 -6.469 1.00 23.77 284 ARG A C 1
ATOM 2095 O O . ARG A 1 284 ? -13.943 35.209 -6.005 1.00 25.32 284 ARG A O 1
ATOM 2103 N N . PRO A 1 285 ? -14.446 33.786 -7.662 1.00 30.67 285 PRO A N 1
ATOM 2104 C CA . PRO A 1 285 ? -15.159 34.835 -8.417 1.00 31.38 285 PRO A CA 1
ATOM 2105 C C . PRO A 1 285 ? -16.248 35.540 -7.620 1.00 31.85 285 PRO A C 1
ATOM 2106 O O . PRO A 1 285 ? -16.349 36.772 -7.687 1.00 33.89 285 PRO A O 1
ATOM 2110 N N . GLU A 1 286 ? -17.074 34.801 -6.875 1.00 28.13 286 GLU A N 1
ATOM 2111 C CA . GLU A 1 286 ? -18.091 35.442 -6.049 1.00 29.40 286 GLU A CA 1
ATOM 2112 C C . GLU A 1 286 ? -17.492 36.453 -5.079 1.00 27.23 286 GLU A C 1
ATOM 2113 O O . GLU A 1 286 ? -18.208 37.355 -4.628 1.00 31.85 286 GLU A O 1
ATOM 2119 N N . HIS A 1 287 ? -16.202 36.326 -4.747 1.00 25.15 287 HIS A N 1
ATOM 2120 C CA . HIS A 1 287 ? -15.526 37.300 -3.897 1.00 25.15 287 HIS A CA 1
ATOM 2121 C C . HIS A 1 287 ? -14.955 38.461 -4.708 1.00 26.84 287 HIS A C 1
ATOM 2122 O O . HIS A 1 287 ? -15.159 39.624 -4.350 1.00 27.52 287 HIS A O 1
ATOM 2129 N N . PHE A 1 288 ? -14.239 38.161 -5.795 1.00 23.16 288 PHE A N 1
ATOM 2130 C CA . PHE A 1 288 ? -13.748 39.220 -6.675 1.00 26.53 288 PHE A CA 1
ATOM 2131 C C . PHE A 1 288 ? -14.868 40.191 -7.018 1.00 25.27 288 PHE A C 1
ATOM 2132 O O . PHE A 1 288 ? -14.655 41.405 -7.098 1.00 29.42 288 PHE A O 1
ATOM 2140 N N . ALA A 1 289 ? -16.075 39.663 -7.221 1.00 27.30 289 ALA A N 1
ATOM 2141 C CA . ALA A 1 289 ? -17.158 40.454 -7.792 1.00 30.25 289 ALA A CA 1
ATOM 2142 C C . ALA A 1 289 ? -17.591 41.586 -6.870 1.00 31.82 289 ALA A C 1
ATOM 2143 O O . ALA A 1 289 ? -18.148 42.584 -7.342 1.00 32.33 289 ALA A O 1
ATOM 2145 N N . VAL A 1 290 ? -17.358 41.459 -5.561 1.00 27.12 290 VAL A N 1
ATOM 2146 C CA . VAL A 1 290 ? -17.812 42.462 -4.601 1.00 27.71 290 VAL A CA 1
ATOM 2147 C C . VAL A 1 290 ? -16.660 43.236 -3.989 1.00 24.55 290 VAL A C 1
ATOM 2148 O O . VAL A 1 290 ? -16.891 44.097 -3.126 1.00 25.09 290 VAL A O 1
ATOM 2152 N N . MET A 1 291 ? -15.433 42.970 -4.411 1.00 25.01 291 MET A N 1
ATOM 2153 C CA . MET A 1 291 ? -14.277 43.631 -3.821 1.00 24.69 291 MET A CA 1
ATOM 2154 C C . MET A 1 291 ? -14.230 45.105 -4.197 1.00 28.17 291 MET A C 1
ATOM 2155 O O . MET A 1 291 ? -14.743 45.525 -5.240 1.00 28.62 291 MET A O 1
ATOM 2160 N N . LYS A 1 292 ? -13.610 45.894 -3.324 1.00 24.45 292 LYS A N 1
ATOM 2161 C CA . LYS A 1 292 ? -13.397 47.305 -3.605 1.00 25.54 292 LYS A CA 1
ATOM 2162 C C . LYS A 1 292 ? -12.605 47.478 -4.894 1.00 27.10 292 LYS A C 1
ATOM 2163 O O . LYS A 1 292 ? -11.774 46.642 -5.262 1.00 23.70 292 LYS A O 1
ATOM 2169 N N . ASP A 1 293 ? -12.855 48.591 -5.566 1.00 27.29 293 ASP A N 1
ATOM 2170 C CA . ASP A 1 293 ? -12.037 48.963 -6.708 1.00 27.12 293 ASP A CA 1
ATOM 2171 C C . ASP A 1 293 ? -10.599 49.173 -6.253 1.00 26.60 293 ASP A C 1
ATOM 2172 O O . ASP A 1 293 ? -10.320 50.055 -5.435 1.00 28.96 293 ASP A O 1
ATOM 2177 N N . GLY A 1 294 ? -9.692 48.345 -6.758 1.00 23.85 294 GLY A N 1
ATOM 2178 C CA . GLY A 1 294 ? -8.301 48.422 -6.376 1.00 21.29 294 GLY A CA 1
ATOM 2179 C C . GLY A 1 294 ? -7.898 47.514 -5.235 1.00 20.99 294 GLY A C 1
ATOM 2180 O O . GLY A 1 294 ? -6.768 47.624 -4.754 1.00 21.83 294 GLY A O 1
ATOM 2181 N N . ALA A 1 295 ? -8.786 46.625 -4.789 1.00 23.59 295 ALA A N 1
ATOM 2182 C CA . ALA A 1 295 ? -8.428 45.626 -3.790 1.00 21.15 295 ALA A CA 1
ATOM 2183 C C . ALA A 1 295 ? -7.209 44.831 -4.242 1.00 24.73 295 ALA A C 1
ATOM 2184 O O . ALA A 1 295 ? -7.072 44.486 -5.418 1.00 24.20 295 ALA A O 1
ATOM 2186 N N . ILE A 1 296 ? -6.325 44.537 -3.292 1.00 19.55 296 ILE A N 1
ATOM 2187 C CA . ILE A 1 296 ? -5.094 43.795 -3.529 1.00 20.14 296 ILE A CA 1
ATOM 2188 C C . ILE A 1 296 ? -5.263 42.388 -2.979 1.00 22.38 296 ILE A C 1
ATOM 2189 O O . ILE A 1 296 ? -5.684 42.210 -1.826 1.00 21.76 296 ILE A O 1
ATOM 2194 N N . VAL A 1 297 ? -4.920 41.388 -3.785 1.00 18.57 297 VAL A N 1
ATOM 2195 C CA A VAL A 1 297 ? -4.946 39.995 -3.360 0.50 21.87 297 VAL A CA 1
ATOM 2196 C CA B VAL A 1 297 ? -4.943 39.998 -3.350 0.50 22.08 297 VAL A CA 1
ATOM 2197 C C . VAL A 1 297 ? -3.542 39.422 -3.500 1.00 22.56 297 VAL A C 1
ATOM 2198 O O . VAL A 1 297 ? -2.810 39.767 -4.432 1.00 20.60 297 VAL A O 1
ATOM 2205 N N . CYS A 1 298 ? -3.165 38.570 -2.558 1.00 20.21 298 CYS A N 1
ATOM 2206 C CA . CYS A 1 298 ? -1.881 37.890 -2.597 1.00 18.06 298 CYS A CA 1
ATOM 2207 C C . CYS A 1 298 ? -1.995 36.660 -1.714 1.00 21.90 298 CYS A C 1
ATOM 2208 O O . CYS A 1 298 ? -2.953 36.505 -0.954 1.00 18.65 298 CYS A O 1
ATOM 2211 N N . ASN A 1 299 ? -1.016 35.773 -1.844 1.00 21.37 299 ASN A N 1
ATOM 2212 C CA . ASN A 1 299 ? -1.064 34.469 -1.205 1.00 20.32 299 ASN A CA 1
ATOM 2213 C C . ASN A 1 299 ? 0.288 34.180 -0.580 1.00 20.47 299 ASN A C 1
ATOM 2214 O O . ASN A 1 299 ? 1.325 34.455 -1.187 1.00 22.39 299 ASN A O 1
ATOM 2219 N N . SER A 1 300 ? 0.274 33.653 0.644 1.00 20.01 300 SER A N 1
ATOM 2220 C CA . SER A 1 300 ? 1.486 33.133 1.258 1.00 21.37 300 SER A CA 1
ATOM 2221 C C . SER A 1 300 ? 1.387 31.656 1.603 1.00 21.81 300 SER A C 1
ATOM 2222 O O . SER A 1 300 ? 2.308 31.122 2.237 1.00 24.78 300 SER A O 1
ATOM 2225 N N . GLY A 1 301 ? 0.307 30.982 1.219 1.00 18.11 301 GLY A N 1
ATOM 2226 C CA . GLY A 1 301 ? 0.303 29.535 1.240 1.00 20.33 301 GLY A CA 1
ATOM 2227 C C . GLY A 1 301 ? 1.229 28.992 0.164 1.00 23.95 301 GLY A C 1
ATOM 2228 O O . GLY A 1 301 ? 1.655 29.704 -0.747 1.00 23.58 301 GLY A O 1
ATOM 2229 N N . HIS A 1 302 ? 1.538 27.699 0.256 1.00 23.80 302 HIS A N 1
ATOM 2230 C CA . HIS A 1 302 ? 2.580 27.148 -0.613 1.00 24.72 302 HIS A CA 1
ATOM 2231 C C . HIS A 1 302 ? 2.220 27.243 -2.098 1.00 30.21 302 HIS A C 1
ATOM 2232 O O . HIS A 1 302 ? 3.083 27.558 -2.930 1.00 26.79 302 HIS A O 1
ATOM 2239 N N . PHE A 1 303 ? 0.974 26.943 -2.462 1.00 27.24 303 PHE A N 1
ATOM 2240 C CA . PHE A 1 303 ? 0.548 26.917 -3.859 1.00 29.24 303 PHE A CA 1
ATOM 2241 C C . PHE A 1 303 ? -0.384 28.087 -4.148 1.00 30.27 303 PHE A C 1
ATOM 2242 O O . PHE A 1 303 ? -1.173 28.486 -3.286 1.00 26.56 303 PHE A O 1
ATOM 2250 N N . ASP A 1 304 ? -0.308 28.620 -5.376 1.00 26.11 304 ASP A N 1
ATOM 2251 C CA . ASP A 1 304 ? -1.093 29.801 -5.729 1.00 25.07 304 ASP A CA 1
ATOM 2252 C C . ASP A 1 304 ? -2.578 29.504 -5.878 1.00 27.64 304 ASP A C 1
ATOM 2253 O O . ASP A 1 304 ? -3.377 30.442 -5.956 1.00 28.24 304 ASP A O 1
ATOM 2258 N N . ILE A 1 305 ? -2.954 28.234 -5.906 1.00 21.43 305 ILE A N 1
ATOM 2259 C CA . ILE A 1 305 ? -4.327 27.802 -6.113 1.00 24.41 305 ILE A CA 1
ATOM 2260 C C . ILE A 1 305 ? -5.242 28.256 -4.972 1.00 24.43 305 ILE A C 1
ATOM 2261 O O . ILE A 1 305 ? -6.463 28.062 -5.044 1.00 22.03 305 ILE A O 1
ATOM 2266 N N . GLU A 1 306 ? -4.683 28.874 -3.918 1.00 20.97 306 GLU A N 1
ATOM 2267 C CA . GLU A 1 306 ? -5.555 29.431 -2.882 1.00 23.20 306 GLU A CA 1
ATOM 2268 C C . GLU A 1 306 ? -6.439 30.537 -3.441 1.00 26.01 306 GLU A C 1
ATOM 2269 O O . GLU A 1 306 ? -7.541 30.766 -2.931 1.00 22.51 306 GLU A O 1
ATOM 2275 N N . ILE A 1 307 ? -5.969 31.231 -4.477 1.00 24.32 307 ILE A N 1
ATOM 2276 C CA . ILE A 1 307 ? -6.731 32.265 -5.168 1.00 23.34 307 ILE A CA 1
ATOM 2277 C C . ILE A 1 307 ? -7.100 31.727 -6.544 1.00 23.15 307 ILE A C 1
ATOM 2278 O O . ILE A 1 307 ? -6.245 31.172 -7.242 1.00 23.26 307 ILE A O 1
ATOM 2283 N N . ASP A 1 308 ? -8.368 31.881 -6.935 1.00 22.54 308 ASP A N 1
ATOM 2284 C CA . ASP A 1 308 ? -8.813 31.411 -8.251 1.00 23.51 308 ASP A CA 1
ATOM 2285 C C . ASP A 1 308 ? -8.427 32.449 -9.307 1.00 25.07 308 ASP A C 1
ATOM 2286 O O . ASP A 1 308 ? -9.260 33.155 -9.881 1.00 22.33 308 ASP A O 1
ATOM 2291 N N . LEU A 1 309 ? -7.116 32.523 -9.569 1.00 23.75 309 LEU A N 1
ATOM 2292 C CA . LEU A 1 309 ? -6.623 33.450 -10.584 1.00 22.70 309 LEU A CA 1
ATOM 2293 C C . LEU A 1 309 ? -7.043 33.027 -11.980 1.00 26.61 309 LEU A C 1
ATOM 2294 O O . LEU A 1 309 ? -7.174 33.875 -12.872 1.00 29.57 309 LEU A O 1
ATOM 2299 N N . LYS A 1 310 ? -7.224 31.727 -12.206 1.00 26.04 310 LYS A N 1
ATOM 2300 C CA . LYS A 1 310 ? -7.657 31.294 -13.526 1.00 27.34 310 LYS A CA 1
ATOM 2301 C C . LYS A 1 310 ? -8.991 31.932 -13.888 1.00 27.48 310 LYS A C 1
ATOM 2302 O O . LYS A 1 310 ? -9.174 32.412 -15.013 1.00 30.84 310 LYS A O 1
ATOM 2308 N N . SER A 1 311 ? -9.928 31.970 -12.937 1.00 28.69 311 SER A N 1
ATOM 2309 C CA . SER A 1 311 ? -11.209 32.622 -13.195 1.00 30.19 311 SER A CA 1
ATOM 2310 C C . SER A 1 311 ? -11.039 34.129 -13.352 1.00 24.91 311 SER A C 1
ATOM 2311 O O . SER A 1 311 ? -11.693 34.746 -14.204 1.00 28.79 311 SER A O 1
ATOM 2314 N N . LEU A 1 312 ? -10.153 34.733 -12.556 1.00 26.58 312 LEU A N 1
ATOM 2315 C CA . LEU A 1 312 ? -9.896 36.167 -12.671 1.00 30.71 312 LEU A CA 1
ATOM 2316 C C . LEU A 1 312 ? -9.364 36.524 -14.057 1.00 28.63 312 LEU A C 1
ATOM 2317 O O . LEU A 1 312 ? -9.814 37.496 -14.672 1.00 28.57 312 LEU A O 1
ATOM 2322 N N . LYS A 1 313 ? -8.388 35.756 -14.555 1.00 25.13 313 LYS A N 1
ATOM 2323 C CA . LYS A 1 313 ? -7.863 35.992 -15.898 1.00 31.73 313 LYS A CA 1
ATOM 2324 C C . LYS A 1 313 ? -8.961 35.880 -16.952 1.00 35.58 313 LYS A C 1
ATOM 2325 O O . LYS A 1 313 ? -8.989 36.646 -17.927 1.00 33.04 313 LYS A O 1
ATOM 2331 N N . GLU A 1 314 ? -9.860 34.910 -16.792 1.00 31.25 314 GLU A N 1
ATOM 2332 C CA . GLU A 1 314 ? -10.909 34.725 -17.784 1.00 34.32 314 GLU A CA 1
ATOM 2333 C C . GLU A 1 314 ? -11.943 35.839 -17.722 1.00 34.08 314 GLU A C 1
ATOM 2334 O O . GLU A 1 314 ? -12.495 36.228 -18.753 1.00 35.56 314 GLU A O 1
ATOM 2340 N N . GLN A 1 315 ? -12.207 36.370 -16.531 1.00 32.03 315 GLN A N 1
ATOM 2341 C CA . GLN A 1 315 ? -13.200 37.427 -16.399 1.00 35.92 315 GLN A CA 1
ATOM 2342 C C . GLN A 1 315 ? -12.657 38.768 -16.883 1.00 36.60 315 GLN A C 1
ATOM 2343 O O . GLN A 1 315 ? -13.376 39.533 -17.537 1.00 34.67 315 GLN A O 1
ATOM 2349 N N . ALA A 1 316 ? -11.386 39.047 -16.608 1.00 29.51 316 ALA A N 1
ATOM 2350 C CA . ALA A 1 316 ? -10.838 40.376 -16.834 1.00 34.64 316 ALA A CA 1
ATOM 2351 C C . ALA A 1 316 ? -10.787 40.715 -18.315 1.00 34.63 316 ALA A C 1
ATOM 2352 O O . ALA A 1 316 ? -10.562 39.853 -19.167 1.00 35.29 316 ALA A O 1
ATOM 2354 N N . LYS A 1 317 ? -10.981 41.995 -18.622 1.00 32.03 317 LYS A N 1
ATOM 2355 C CA . LYS A 1 317 ? -10.828 42.439 -19.997 1.00 37.80 317 LYS A CA 1
ATOM 2356 C C . LYS A 1 317 ? -9.403 42.861 -20.322 1.00 37.44 317 LYS A C 1
ATOM 2357 O O . LYS A 1 317 ? -9.025 42.860 -21.497 1.00 38.77 317 LYS A O 1
ATOM 2363 N N . GLU A 1 318 ? -8.605 43.196 -19.313 1.00 35.77 318 GLU A N 1
ATOM 2364 C CA . GLU A 1 318 ? -7.221 43.598 -19.510 1.00 35.88 318 GLU A CA 1
ATOM 2365 C C . GLU A 1 318 ? -6.431 43.255 -18.256 1.00 31.12 318 GLU A C 1
ATOM 2366 O O . GLU A 1 318 ? -6.951 43.325 -17.143 1.00 28.79 318 GLU A O 1
ATOM 2378 N N . VAL A 1 319 ? -5.172 42.871 -18.449 1.00 30.05 319 VAL A N 1
ATOM 2379 C CA . VAL A 1 319 ? -4.225 42.698 -17.351 1.00 28.30 319 VAL A CA 1
ATOM 2380 C C . VAL A 1 319 ? -2.939 43.405 -17.744 1.00 29.99 319 VAL A C 1
ATOM 2381 O O . VAL A 1 319 ? -2.488 43.283 -18.888 1.00 34.44 319 VAL A O 1
ATOM 2385 N N . LYS A 1 320 ? -2.355 44.160 -16.815 1.00 30.83 320 LYS A N 1
ATOM 2386 C CA . LYS A 1 320 ? -1.090 44.809 -17.129 1.00 40.47 320 LYS A CA 1
ATOM 2387 C C . LYS A 1 320 ? -0.215 44.886 -15.888 1.00 30.37 320 LYS A C 1
ATOM 2388 O O . LYS A 1 320 ? -0.714 44.925 -14.759 1.00 30.44 320 LYS A O 1
ATOM 2394 N N . GLU A 1 321 ? 1.103 44.893 -16.103 1.00 33.05 321 GLU A N 1
ATOM 2395 C CA . GLU A 1 321 ? 2.022 45.067 -14.984 1.00 32.25 321 GLU A CA 1
ATOM 2396 C C . GLU A 1 321 ? 2.116 46.548 -14.647 1.00 36.99 321 GLU A C 1
ATOM 2397 O O . GLU A 1 321 ? 2.407 47.372 -15.516 1.00 41.15 321 GLU A O 1
ATOM 2403 N N . VAL A 1 322 ? 1.855 46.886 -13.387 1.00 35.68 322 VAL A N 1
ATOM 2404 C CA . VAL A 1 322 ? 1.838 48.278 -12.949 1.00 34.20 322 VAL A CA 1
ATOM 2405 C C . VAL A 1 322 ? 2.977 48.615 -11.997 1.00 41.86 322 VAL A C 1
ATOM 2406 O O . VAL A 1 322 ? 3.231 49.807 -11.758 1.00 38.66 322 VAL A O 1
ATOM 2410 N N . ARG A 1 323 ? 3.661 47.617 -11.447 1.00 33.10 323 ARG A N 1
ATOM 2411 C CA . ARG A 1 323 ? 4.863 47.802 -10.640 1.00 31.73 323 ARG A CA 1
ATOM 2412 C C . ARG A 1 323 ? 5.526 46.438 -10.540 1.00 31.04 323 ARG A C 1
ATOM 2413 O O . ARG A 1 323 ? 4.927 45.421 -10.892 1.00 31.09 323 ARG A O 1
ATOM 2421 N N . ASN A 1 324 ? 6.762 46.407 -10.045 1.00 27.45 324 ASN A N 1
ATOM 2422 C CA . ASN A 1 324 ? 7.399 45.101 -9.922 1.00 25.20 324 ASN A CA 1
ATOM 2423 C C . ASN A 1 324 ? 6.513 44.177 -9.096 1.00 23.30 324 ASN A C 1
ATOM 2424 O O . ASN A 1 324 ? 5.953 44.578 -8.069 1.00 23.52 324 ASN A O 1
ATOM 2429 N N . PHE A 1 325 ? 6.332 42.951 -9.587 1.00 23.51 325 PHE A N 1
ATOM 2430 C CA . PHE A 1 325 ? 5.560 41.893 -8.936 1.00 19.00 325 PHE A CA 1
ATOM 2431 C C . PHE A 1 325 ? 4.075 42.206 -8.828 1.00 22.70 325 PHE A C 1
ATOM 2432 O O . PHE A 1 325 ? 3.369 41.517 -8.083 1.00 20.59 325 PHE A O 1
ATOM 2440 N N . THR A 1 326 ? 3.572 43.206 -9.557 1.00 20.89 326 THR A N 1
ATOM 2441 C CA . THR A 1 326 ? 2.230 43.732 -9.325 1.00 21.27 326 THR A CA 1
ATOM 2442 C C . THR A 1 326 ? 1.480 43.821 -10.648 1.00 25.65 326 THR A C 1
ATOM 2443 O O . THR A 1 326 ? 1.936 44.493 -11.578 1.00 22.07 326 THR A O 1
ATOM 2447 N N . GLU A 1 327 ? 0.328 43.155 -10.722 1.00 22.96 327 GLU A N 1
ATOM 2448 C CA . GLU A 1 327 ? -0.510 43.148 -11.918 1.00 19.20 327 GLU A CA 1
ATOM 2449 C C . GLU A 1 327 ? -1.855 43.775 -11.602 1.00 19.63 327 GLU A C 1
ATOM 2450 O O . GLU A 1 327 ? -2.424 43.531 -10.535 1.00 21.52 327 GLU A O 1
ATOM 2456 N N . GLN A 1 328 ? -2.372 44.561 -12.535 1.00 21.47 328 GLN A N 1
ATOM 2457 C CA . GLN A 1 328 ? -3.709 45.131 -12.412 1.00 22.92 328 GLN A CA 1
ATOM 2458 C C . GLN A 1 328 ? -4.630 44.409 -13.382 1.00 22.21 328 GLN A C 1
ATOM 2459 O O . GLN A 1 328 ? -4.406 44.438 -14.599 1.00 25.04 328 GLN A O 1
ATOM 2465 N N . TYR A 1 329 ? -5.642 43.739 -12.841 1.00 23.09 329 TYR A N 1
ATOM 2466 C CA . TYR A 1 329 ? -6.684 43.123 -13.645 1.00 20.94 329 TYR A CA 1
ATOM 2467 C C . TYR A 1 329 ? -7.859 44.083 -13.702 1.00 26.92 329 TYR A C 1
ATOM 2468 O O . TYR A 1 329 ? -8.354 44.521 -12.660 1.00 25.44 329 TYR A O 1
ATOM 2477 N N . ILE A 1 330 ? -8.299 44.422 -14.906 1.00 22.87 330 ILE A N 1
ATOM 2478 C CA . ILE A 1 330 ? -9.441 45.310 -15.081 1.00 26.39 330 ILE A CA 1
ATOM 2479 C C . ILE A 1 330 ? -10.632 44.468 -15.511 1.00 29.11 330 ILE A C 1
ATOM 2480 O O . ILE A 1 330 ? -10.580 43.779 -16.540 1.00 28.20 330 ILE A O 1
ATOM 2485 N N . LEU A 1 331 ? -11.701 44.515 -14.716 1.00 28.17 331 LEU A N 1
ATOM 2486 C CA . LEU A 1 331 ? -12.884 43.719 -14.985 1.00 30.31 331 LEU A CA 1
ATOM 2487 C C . LEU A 1 331 ? -13.787 44.418 -15.991 1.00 33.17 331 LEU A C 1
ATOM 2488 O O . LEU A 1 331 ? -13.648 45.618 -16.240 1.00 35.41 331 LEU A O 1
ATOM 2493 N N . PRO A 1 332 ? -14.732 43.684 -16.580 1.00 34.45 332 PRO A N 1
ATOM 2494 C CA . PRO A 1 332 ? -15.592 44.290 -17.610 1.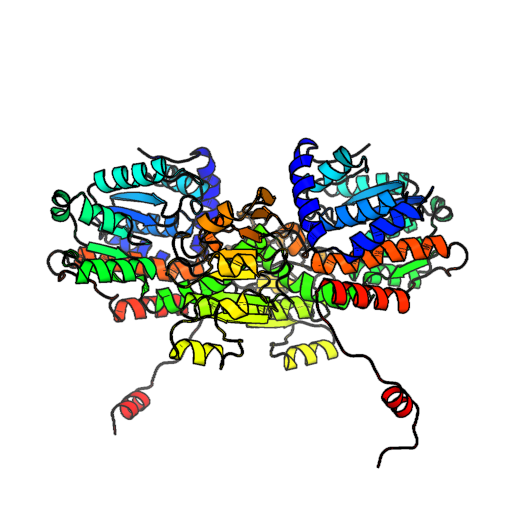00 39.34 332 PRO A CA 1
ATOM 2495 C C . PRO A 1 332 ? -16.330 45.527 -17.133 1.00 37.60 332 PRO A C 1
ATOM 2496 O O . PRO A 1 332 ? -16.660 46.394 -17.951 1.00 41.99 332 PRO A O 1
ATOM 2500 N N . ASN A 1 333 ? -16.600 45.646 -15.837 1.00 39.38 333 ASN A N 1
ATOM 2501 C CA . ASN A 1 333 ? -17.277 46.823 -15.317 1.00 40.63 333 ASN A CA 1
ATOM 2502 C C . ASN A 1 333 ? -16.316 47.939 -14.935 1.00 36.70 333 ASN A C 1
ATOM 2503 O O . ASN A 1 333 ? -16.740 48.919 -14.318 1.00 35.53 333 ASN A O 1
ATOM 2508 N N . GLY A 1 334 ? -15.034 47.813 -15.270 1.00 33.53 334 GLY A N 1
ATOM 2509 C CA . GLY A 1 334 ? -14.079 48.873 -15.043 1.00 30.95 334 GLY A CA 1
ATOM 2510 C C . GLY A 1 334 ? -13.365 48.829 -13.706 1.00 30.85 334 GLY A C 1
ATOM 2511 O O . GLY A 1 334 ? -12.341 49.499 -13.549 1.00 32.88 334 GLY A O 1
ATOM 2512 N N . LYS A 1 335 ? -13.885 48.084 -12.736 1.00 29.86 335 LYS A N 1
ATOM 2513 C CA . LYS A 1 335 ? -13.191 47.941 -11.466 1.00 26.79 335 LYS A CA 1
ATOM 2514 C C . LYS A 1 335 ? -11.945 47.080 -11.652 1.00 28.00 335 LYS A C 1
ATOM 2515 O O . LYS A 1 335 ? -11.853 46.261 -12.569 1.00 27.84 335 LYS A O 1
ATOM 2521 N N . SER A 1 336 ? -10.981 47.253 -10.760 1.00 25.39 336 SER A N 1
ATOM 2522 C CA . SER A 1 336 ? -9.724 46.543 -10.897 1.00 26.78 336 SER A CA 1
ATOM 2523 C C . SER A 1 336 ? -9.431 45.731 -9.643 1.00 28.05 336 SER A C 1
ATOM 2524 O O . SER A 1 336 ? -9.871 46.069 -8.537 1.00 27.48 336 SER A O 1
ATOM 2527 N N . ILE A 1 337 ? -8.721 44.625 -9.848 1.00 24.03 337 ILE A N 1
ATOM 2528 C CA . ILE A 1 337 ? -8.172 43.797 -8.782 1.00 21.65 337 ILE A CA 1
ATOM 2529 C C . ILE A 1 337 ? -6.666 43.737 -8.994 1.00 23.49 337 ILE A C 1
ATOM 2530 O O . ILE A 1 337 ? -6.204 43.465 -10.106 1.00 22.97 337 ILE A O 1
ATOM 2535 N N . ILE A 1 338 ? -5.905 44.001 -7.937 1.00 21.82 338 ILE A N 1
ATOM 2536 C CA . ILE A 1 338 ? -4.447 43.992 -7.997 1.00 20.46 338 ILE A CA 1
ATOM 2537 C C . ILE A 1 338 ? -3.955 42.666 -7.441 1.00 21.62 338 ILE A C 1
ATOM 2538 O O . ILE A 1 338 ? -4.392 42.237 -6.368 1.00 22.29 338 ILE A O 1
ATOM 2543 N N . VAL A 1 339 ? -3.044 42.015 -8.159 1.00 18.96 339 VAL A N 1
ATOM 2544 C CA . VAL A 1 339 ? -2.500 40.727 -7.735 1.00 17.18 339 VAL A CA 1
ATOM 2545 C C . VAL A 1 339 ? -0.995 40.878 -7.579 1.00 21.99 339 VAL A C 1
ATOM 2546 O O . VAL A 1 339 ? -0.325 41.408 -8.471 1.00 21.79 339 VAL A O 1
ATOM 2550 N N . ILE A 1 340 ? -0.462 40.419 -6.449 1.00 20.35 340 ILE A N 1
ATOM 2551 C CA . ILE A 1 340 ? 0.977 40.489 -6.209 1.00 18.07 340 ILE A CA 1
ATOM 2552 C C . ILE A 1 340 ? 1.589 39.115 -6.418 1.00 22.98 340 ILE A C 1
ATOM 2553 O O . ILE A 1 340 ? 1.019 38.097 -6.003 1.00 20.99 340 ILE A O 1
ATOM 2558 N N . GLY A 1 341 ? 2.761 39.090 -7.055 1.00 23.55 341 GLY A N 1
ATOM 2559 C CA . GLY A 1 341 ? 3.523 37.862 -7.199 1.00 21.50 341 GLY A CA 1
ATOM 2560 C C . GLY A 1 341 ? 2.825 36.772 -7.977 1.00 24.21 341 GLY A C 1
ATOM 2561 O O . GLY A 1 341 ? 3.135 35.593 -7.793 1.00 22.21 341 GLY A O 1
ATOM 2562 N N . GLU A 1 342 ? 1.877 37.133 -8.842 1.00 20.37 342 GLU A N 1
ATOM 2563 C CA . GLU A 1 342 ? 1.097 36.156 -9.598 1.00 22.36 342 GLU A CA 1
ATOM 2564 C C . GLU A 1 342 ? 0.451 35.124 -8.681 1.00 22.15 342 GLU A C 1
ATOM 2565 O O . GLU A 1 342 ? 0.209 33.984 -9.083 1.00 21.77 342 GLU A O 1
ATOM 2571 N N . GLY A 1 343 ? 0.153 35.511 -7.443 1.00 20.14 343 GLY A N 1
ATOM 2572 C CA . GLY A 1 343 ? -0.439 34.588 -6.503 1.00 20.66 343 GLY A CA 1
ATOM 2573 C C . GLY A 1 343 ? 0.516 33.590 -5.882 1.00 21.25 343 GLY A C 1
ATOM 2574 O O . GLY A 1 343 ? 0.079 32.756 -5.081 1.00 24.18 343 GLY A O 1
ATOM 2575 N N . ARG A 1 344 ? 1.796 33.620 -6.247 1.00 19.85 344 ARG A N 1
ATOM 2576 C CA . ARG A 1 344 ? 2.784 32.755 -5.628 1.00 21.30 344 ARG A CA 1
ATOM 2577 C C . ARG A 1 344 ? 3.231 33.347 -4.293 1.00 19.52 344 ARG A C 1
ATOM 2578 O O . ARG A 1 344 ? 3.166 34.561 -4.083 1.00 23.14 344 ARG A O 1
ATOM 2586 N N . LEU A 1 345 ? 3.703 32.476 -3.391 1.00 21.91 345 LEU A N 1
ATOM 2587 C CA . LEU A 1 345 ? 4.118 32.882 -2.043 1.00 18.34 345 LEU A CA 1
ATOM 2588 C C . LEU A 1 345 ? 4.710 34.283 -2.050 1.00 21.31 345 LEU A C 1
ATOM 2589 O O . LEU A 1 345 ? 5.809 34.487 -2.576 1.00 22.82 345 LEU A O 1
ATOM 2594 N N . VAL A 1 346 ? 4.002 35.255 -1.470 1.00 16.60 346 VAL A N 1
ATOM 2595 C CA . VAL A 1 346 ? 4.358 36.642 -1.741 1.00 17.06 346 VAL A CA 1
ATOM 2596 C C . VAL A 1 346 ? 5.664 37.019 -1.049 1.00 17.08 346 VAL A C 1
ATOM 2597 O O . VAL A 1 346 ? 6.418 37.859 -1.553 1.00 19.03 346 VAL A O 1
ATOM 2601 N N . ASN A 1 347 ? 5.959 36.416 0.104 1.00 17.34 347 ASN A N 1
ATOM 2602 C CA . ASN A 1 347 ? 7.201 36.749 0.797 1.00 17.29 347 ASN A CA 1
ATOM 2603 C C . ASN A 1 347 ? 8.412 36.362 -0.042 1.00 19.99 347 ASN A C 1
ATOM 2604 O O . ASN A 1 347 ? 9.415 37.087 -0.078 1.00 20.81 347 ASN A O 1
ATOM 2609 N N . LEU A 1 348 ? 8.338 35.224 -0.731 1.00 18.29 348 LEU A N 1
ATOM 2610 C CA . LEU A 1 348 ? 9.456 34.772 -1.552 1.00 19.12 348 LEU A CA 1
ATOM 2611 C C . LEU A 1 348 ? 9.416 35.326 -2.973 1.00 24.54 348 LEU A C 1
ATOM 2612 O O . LEU A 1 348 ? 10.472 35.519 -3.589 1.00 23.58 348 LEU A O 1
ATOM 2617 N N . ALA A 1 349 ? 8.225 35.609 -3.500 1.00 20.91 349 ALA A N 1
ATOM 2618 C CA . ALA A 1 349 ? 8.118 36.123 -4.860 1.00 24.16 349 ALA A CA 1
ATOM 2619 C C . ALA A 1 349 ? 8.496 37.601 -4.948 1.00 22.37 349 ALA A C 1
ATOM 2620 O O . ALA A 1 349 ? 9.191 38.008 -5.886 1.00 26.69 349 ALA A O 1
ATOM 2622 N N . ALA A 1 350 ? 8.042 38.422 -3.998 1.00 18.38 350 ALA A N 1
ATOM 2623 C CA . ALA A 1 350 ? 8.252 39.867 -4.048 1.00 21.09 350 ALA A CA 1
ATOM 2624 C C . ALA A 1 350 ? 9.335 40.352 -3.095 1.00 23.56 350 ALA A C 1
ATOM 2625 O O . ALA A 1 350 ? 9.734 41.521 -3.170 1.00 23.34 350 ALA A O 1
ATOM 2627 N N . ALA A 1 351 ? 9.827 39.491 -2.218 1.00 23.13 351 ALA A N 1
ATOM 2628 C CA . ALA A 1 351 ? 10.927 39.866 -1.345 1.00 19.20 351 ALA A CA 1
ATOM 2629 C C . ALA A 1 351 ? 11.933 38.724 -1.305 1.00 24.42 351 ALA A C 1
ATOM 2630 O O . ALA A 1 351 ? 12.206 38.100 -2.336 1.00 26.60 351 ALA A O 1
ATOM 2632 N N . GLU A 1 352 ? 12.489 38.437 -0.129 1.00 21.31 352 GLU A N 1
ATOM 2633 C CA . GLU A 1 352 ? 13.541 37.436 -0.005 1.00 21.16 352 GLU A CA 1
ATOM 2634 C C . GLU A 1 352 ? 13.128 36.248 0.849 1.00 22.04 352 GLU A C 1
ATOM 2635 O O . GLU A 1 352 ? 13.984 35.437 1.209 1.00 23.63 352 GLU A O 1
ATOM 2641 N N . GLY A 1 353 ? 11.851 36.122 1.191 1.00 18.89 353 GLY A N 1
ATOM 2642 C CA . GLY A 1 353 ? 11.518 35.025 2.076 1.00 17.47 353 GLY A CA 1
ATOM 2643 C C . GLY A 1 353 ? 11.861 35.354 3.521 1.00 18.99 353 GLY A C 1
ATOM 2644 O O . GLY A 1 353 ? 12.194 36.491 3.884 1.00 18.19 353 GLY A O 1
ATOM 2645 N N . HIS A 1 354 ? 11.764 34.331 4.359 1.00 19.27 354 HIS A N 1
ATOM 2646 C CA . HIS A 1 354 ? 11.991 34.520 5.785 1.00 19.80 354 HIS A CA 1
ATOM 2647 C C . HIS A 1 354 ? 13.410 35.015 6.049 1.00 24.06 354 HIS A C 1
ATOM 2648 O O . HIS A 1 354 ? 14.352 34.596 5.366 1.00 21.89 354 HIS A O 1
ATOM 2655 N N . PRO A 1 355 ? 13.605 35.857 7.059 1.00 18.38 355 PRO A N 1
ATOM 2656 C CA . PRO A 1 355 ? 14.964 36.117 7.551 1.00 20.76 355 PRO A CA 1
ATOM 2657 C C . PRO A 1 355 ? 15.666 34.826 7.946 1.00 22.76 355 PRO A C 1
ATOM 2658 O O . PRO A 1 355 ? 15.038 33.842 8.348 1.00 21.13 355 PRO A O 1
ATOM 2662 N N . SER A 1 356 ? 16.998 34.845 7.849 1.00 22.25 356 SER A N 1
ATOM 2663 C CA . SER A 1 356 ? 17.767 33.639 8.129 1.00 22.11 356 SER A CA 1
ATOM 2664 C C . SER A 1 356 ? 17.686 33.213 9.588 1.00 21.31 356 SER A C 1
ATOM 2665 O O . SER A 1 356 ? 17.900 32.034 9.879 1.00 23.26 356 SER A O 1
ATOM 2668 N N . ALA A 1 357 ? 17.363 34.127 10.509 1.00 18.74 357 ALA A N 1
ATOM 2669 C CA . ALA A 1 357 ? 17.289 33.745 11.914 1.00 19.32 357 ALA A CA 1
ATOM 2670 C C . ALA A 1 357 ? 16.338 32.573 12.131 1.00 20.06 357 ALA A C 1
ATOM 2671 O O . ALA A 1 357 ? 16.656 31.648 12.888 1.00 22.18 357 ALA A O 1
ATOM 2673 N N . VAL A 1 358 ? 15.162 32.592 11.490 1.00 21.62 358 VAL A N 1
ATOM 2674 C CA . VAL A 1 358 ? 14.228 31.487 11.692 1.00 20.00 358 VAL A CA 1
ATOM 2675 C C . VAL A 1 358 ? 14.566 30.313 10.792 1.00 22.99 358 VAL A C 1
ATOM 2676 O O . VAL A 1 358 ? 14.332 29.157 11.168 1.00 20.64 358 VAL A O 1
ATOM 2680 N N . MET A 1 359 ? 15.089 30.575 9.588 1.00 18.96 359 MET A N 1
ATOM 2681 C CA . MET A 1 359 ? 15.499 29.476 8.727 1.00 20.26 359 MET A CA 1
ATOM 2682 C C . MET A 1 359 ? 16.667 28.709 9.323 1.00 20.30 359 MET A C 1
ATOM 2683 O O . MET A 1 359 ? 16.880 27.547 8.965 1.00 20.73 359 MET A O 1
ATOM 2688 N N . ASP A 1 360 ? 17.421 29.336 10.224 1.00 19.30 360 ASP A N 1
ATOM 2689 C CA . ASP A 1 360 ? 18.448 28.613 10.965 1.00 24.13 360 ASP A CA 1
ATOM 2690 C C . ASP A 1 360 ? 17.845 27.379 11.622 1.00 23.25 360 ASP A C 1
ATOM 2691 O O . ASP A 1 360 ? 18.398 26.277 11.540 1.00 23.01 360 ASP A O 1
ATOM 2696 N N . MET A 1 361 ? 16.680 27.546 12.254 1.00 21.44 361 MET A N 1
ATOM 2697 C CA . MET A 1 361 ? 16.071 26.436 12.978 1.00 21.41 361 MET A CA 1
ATOM 2698 C C . MET A 1 361 ? 15.354 25.467 12.045 1.00 25.43 361 MET A C 1
ATOM 2699 O O . MET A 1 361 ? 15.443 24.246 12.232 1.00 21.74 361 MET A O 1
ATOM 2704 N N . SER A 1 362 ? 14.654 25.987 11.029 1.00 20.56 362 SER A N 1
ATOM 2705 C CA . SER A 1 362 ? 14.008 25.103 10.064 1.00 22.42 362 SER A CA 1
ATOM 2706 C C . SER A 1 362 ? 15.032 24.218 9.359 1.00 20.37 362 SER A C 1
ATOM 2707 O O . SER A 1 362 ? 14.834 23.003 9.223 1.00 22.27 362 SER A O 1
ATOM 2710 N N . PHE A 1 363 ? 16.136 24.807 8.899 1.00 21.33 363 PHE A N 1
ATOM 2711 C CA . PHE A 1 363 ? 17.099 24.051 8.116 1.00 20.19 363 PHE A CA 1
ATOM 2712 C C . PHE A 1 363 ? 18.087 23.282 8.978 1.00 21.47 363 PHE A C 1
ATOM 2713 O O . PHE A 1 363 ? 18.695 22.328 8.486 1.00 22.89 363 PHE A O 1
ATOM 2721 N N . ALA A 1 364 ? 18.240 23.656 10.252 1.00 21.77 364 ALA A N 1
ATOM 2722 C CA . ALA A 1 364 ? 18.862 22.738 11.203 1.00 26.61 364 ALA A CA 1
ATOM 2723 C C . ALA A 1 364 ? 18.040 21.459 11.326 1.00 22.25 364 ALA A C 1
ATOM 2724 O O . ALA A 1 364 ? 18.595 20.354 11.365 1.00 22.77 364 ALA A O 1
ATOM 2726 N N . ASN A 1 365 ? 16.712 21.588 11.357 1.00 21.11 365 ASN A N 1
ATOM 2727 C CA . ASN A 1 365 ? 15.865 20.400 11.373 1.00 21.51 365 ASN A CA 1
ATOM 2728 C C . ASN A 1 365 ? 16.046 19.583 10.104 1.00 23.82 365 ASN A C 1
ATOM 2729 O O . ASN A 1 365 ? 16.092 18.348 10.156 1.00 25.79 365 ASN A O 1
ATOM 2734 N N . GLN A 1 366 ? 16.146 20.252 8.951 1.00 22.00 366 GLN A N 1
ATOM 2735 C CA . GLN A 1 366 ? 16.360 19.531 7.698 1.00 23.11 366 GLN A CA 1
ATOM 2736 C C . GLN A 1 366 ? 17.647 18.723 7.750 1.00 24.90 366 GLN A C 1
ATOM 2737 O O . GLN A 1 366 ? 17.673 17.542 7.383 1.00 26.00 366 GLN A O 1
ATOM 2743 N N . ALA A 1 367 ? 18.737 19.356 8.184 1.00 25.84 367 ALA A N 1
ATOM 2744 C CA . ALA A 1 367 ? 20.029 18.682 8.183 1.00 22.66 367 ALA A CA 1
ATOM 2745 C C . ALA A 1 367 ? 20.021 17.490 9.133 1.00 24.59 367 ALA A C 1
ATOM 2746 O O . ALA A 1 367 ? 20.494 16.400 8.791 1.00 28.05 367 ALA A O 1
ATOM 2748 N N . LEU A 1 368 ? 19.481 17.684 10.335 1.00 26.83 368 LEU A N 1
ATOM 2749 C CA . LEU A 1 368 ? 19.464 16.618 11.332 1.00 28.26 368 LEU A CA 1
ATOM 2750 C C . LEU A 1 368 ? 18.422 15.556 11.002 1.00 30.67 368 LEU A C 1
ATOM 2751 O O . LEU A 1 368 ? 18.583 14.390 11.387 1.00 30.55 368 LEU A O 1
ATOM 2756 N N . ALA A 1 369 ? 17.350 15.938 10.304 1.00 27.05 369 ALA A N 1
ATOM 2757 C CA . ALA A 1 369 ? 16.406 14.946 9.798 1.00 26.89 369 ALA A CA 1
ATOM 2758 C C . ALA A 1 369 ? 17.065 14.050 8.754 1.00 25.79 369 ALA A C 1
ATOM 2759 O O . ALA A 1 369 ? 16.873 12.829 8.768 1.00 28.93 369 ALA A O 1
ATOM 2761 N N . CYS A 1 370 ? 17.845 14.635 7.837 1.00 25.77 370 CYS A N 1
ATOM 2762 C CA . CYS A 1 370 ? 18.573 13.816 6.876 1.00 26.30 370 CYS A CA 1
ATOM 2763 C C . CYS A 1 370 ? 19.550 12.892 7.584 1.00 29.47 370 CYS A C 1
ATOM 2764 O O . CYS A 1 370 ? 19.662 11.710 7.242 1.00 30.69 370 CYS A O 1
ATOM 2767 N N . GLU A 1 371 ? 20.264 13.412 8.581 1.00 28.95 371 GLU A N 1
ATOM 2768 C CA . GLU A 1 371 ? 21.171 12.560 9.340 1.00 32.08 371 GLU A CA 1
ATOM 2769 C C . GLU A 1 371 ? 20.410 11.439 10.036 1.00 33.43 371 GLU A C 1
ATOM 2770 O O . GLU A 1 371 ? 20.864 10.287 10.067 1.00 31.30 371 GLU A O 1
ATOM 2776 N N . HIS A 1 372 ? 19.240 11.758 10.591 1.00 30.78 372 HIS A N 1
ATOM 2777 C CA . HIS A 1 372 ? 18.423 10.743 11.247 1.00 30.91 372 HIS A CA 1
ATOM 2778 C C . HIS A 1 372 ? 18.057 9.621 10.280 1.00 33.51 372 HIS A C 1
ATOM 2779 O O . HIS A 1 372 ? 18.125 8.436 10.633 1.00 35.36 372 HIS A O 1
ATOM 2786 N N . LEU A 1 373 ? 17.684 9.977 9.049 1.00 27.06 373 LEU A N 1
ATOM 2787 C CA . LEU A 1 373 ? 17.315 8.975 8.052 1.00 28.49 373 LEU A CA 1
ATOM 2788 C C . LEU A 1 373 ? 18.471 8.038 7.737 1.00 35.29 373 LEU A C 1
ATOM 2789 O O . LEU A 1 373 ? 18.270 6.833 7.546 1.00 29.41 373 LEU A O 1
ATOM 2794 N N . VAL A 1 374 ? 19.687 8.575 7.646 1.00 32.57 374 VAL A N 1
ATOM 2795 C CA . VAL A 1 374 ? 20.822 7.742 7.266 1.00 31.97 374 VAL A CA 1
ATOM 2796 C C . VAL A 1 374 ? 21.312 6.920 8.448 1.00 30.30 374 VAL A C 1
ATOM 2797 O O . VAL A 1 374 ? 21.579 5.720 8.314 1.00 32.62 374 VAL A O 1
ATOM 2801 N N . LYS A 1 375 ? 21.419 7.538 9.626 1.00 32.24 375 LYS A N 1
ATOM 2802 C CA . LYS A 1 375 ? 21.879 6.798 10.794 1.00 34.75 375 LYS A CA 1
ATOM 2803 C C . LYS A 1 375 ? 20.923 5.672 11.152 1.00 36.74 375 LYS A C 1
ATOM 2804 O O . LYS A 1 375 ? 21.345 4.660 11.720 1.00 36.57 375 LYS A O 1
ATOM 2810 N N . ASN A 1 376 ? 19.639 5.815 10.819 1.00 31.47 376 ASN A N 1
ATOM 2811 C CA . ASN A 1 376 ? 18.645 4.803 11.150 1.00 34.56 376 ASN A CA 1
ATOM 2812 C C . ASN A 1 376 ? 18.180 4.005 9.935 1.00 34.69 376 ASN A C 1
ATOM 2813 O O . ASN A 1 376 ? 17.149 3.326 10.005 1.00 32.98 376 ASN A O 1
ATOM 2818 N N . LYS A 1 377 ? 18.936 4.037 8.835 1.00 34.30 377 LYS A N 1
ATOM 2819 C CA . LYS A 1 377 ? 18.545 3.278 7.651 1.00 32.88 377 LYS A CA 1
ATOM 2820 C C . LYS A 1 377 ? 18.363 1.806 7.987 1.00 31.15 377 LYS A C 1
ATOM 2821 O O . LYS A 1 377 ? 19.207 1.189 8.648 1.00 33.99 377 LYS A O 1
ATOM 2827 N N . GLY A 1 378 ? 17.268 1.232 7.504 1.00 35.05 378 GLY A N 1
ATOM 2828 C CA . GLY A 1 378 ? 16.954 -0.145 7.807 1.00 35.66 378 GLY A CA 1
ATOM 2829 C C . GLY A 1 378 ? 16.281 -0.362 9.141 1.00 37.02 378 GLY A C 1
ATOM 2830 O O . GLY A 1 378 ? 16.079 -1.517 9.535 1.00 38.51 378 GLY A O 1
ATOM 2831 N N . GLN A 1 379 ? 15.927 0.713 9.851 1.00 34.60 379 GLN A N 1
ATOM 2832 C CA . GLN A 1 379 ? 15.271 0.597 11.145 1.00 36.21 379 GLN A CA 1
ATOM 2833 C C . GLN A 1 379 ? 14.045 1.488 11.295 1.00 32.90 379 GLN A C 1
ATOM 2834 O O . GLN A 1 379 ? 13.416 1.465 12.358 1.00 34.32 379 GLN A O 1
ATOM 2840 N N . LEU A 1 380 ? 13.675 2.244 10.268 1.00 29.60 380 LEU A N 1
ATOM 2841 C CA . LEU A 1 380 ? 12.511 3.123 10.310 1.00 37.16 380 LEU A CA 1
ATOM 2842 C C . LEU A 1 380 ? 11.362 2.511 9.518 1.00 32.44 380 LEU A C 1
ATOM 2843 O O . LEU A 1 380 ? 11.556 2.065 8.383 1.00 37.25 380 LEU A O 1
ATOM 2848 N N . GLU A 1 381 ? 10.166 2.501 10.111 1.00 37.45 381 GLU A N 1
ATOM 2849 C CA . GLU A 1 381 ? 8.995 2.018 9.397 1.00 36.85 381 GLU A CA 1
ATOM 2850 C C . GLU A 1 381 ? 8.624 2.973 8.263 1.00 36.18 381 GLU A C 1
ATOM 2851 O O . GLU A 1 381 ? 8.894 4.175 8.338 1.00 38.67 381 GLU A O 1
ATOM 2857 N N . PRO A 1 382 ? 7.995 2.467 7.204 1.00 42.37 382 PRO A N 1
ATOM 2858 C CA . PRO A 1 382 ? 7.439 3.371 6.192 1.00 28.75 382 PRO A CA 1
ATOM 2859 C C . PRO A 1 382 ? 6.379 4.262 6.822 1.00 34.54 382 PRO A C 1
ATOM 2860 O O . PRO A 1 382 ? 5.744 3.901 7.816 1.00 34.38 382 PRO A O 1
ATOM 2864 N N . GLY A 1 383 ? 6.199 5.439 6.248 1.00 34.86 383 GLY A N 1
ATOM 2865 C CA . GLY A 1 383 ? 5.228 6.388 6.754 1.00 29.51 383 GLY A CA 1
ATOM 2866 C C . GLY A 1 383 ? 5.909 7.602 7.357 1.00 30.40 383 GLY A C 1
ATOM 2867 O O . GLY A 1 383 ? 7.130 7.766 7.299 1.00 31.02 383 GLY A O 1
ATOM 2868 N N . MET A 1 384 ? 5.090 8.464 7.952 1.00 29.67 384 MET A N 1
ATOM 2869 C CA . MET A 1 384 ? 5.582 9.745 8.431 1.00 29.33 384 MET A CA 1
ATOM 2870 C C . MET A 1 384 ? 6.181 9.607 9.824 1.00 32.41 384 MET A C 1
ATOM 2871 O O . MET A 1 384 ? 5.648 8.890 10.677 1.00 33.35 384 MET A O 1
ATOM 2876 N N . HIS A 1 385 ? 7.308 10.280 10.035 1.00 30.51 385 HIS A N 1
ATOM 2877 C CA . HIS A 1 385 ? 8.013 10.292 11.309 1.00 28.96 385 HIS A CA 1
ATOM 2878 C C . HIS A 1 385 ? 8.130 11.725 11.804 1.00 31.77 385 HIS A C 1
ATOM 2879 O O . HIS A 1 385 ? 8.420 12.640 11.027 1.00 30.70 385 HIS A O 1
ATOM 2886 N N . SER A 1 386 ? 7.889 11.926 13.092 1.00 27.60 386 SER A N 1
ATOM 2887 C CA . SER A 1 386 ? 8.115 13.240 13.669 1.00 27.81 386 SER A CA 1
ATOM 2888 C C . SER A 1 386 ? 9.597 13.427 13.990 1.00 29.40 386 SER A C 1
ATOM 2889 O O . SER A 1 386 ? 10.350 12.465 14.157 1.00 32.53 386 SER A O 1
ATOM 2892 N N . ILE A 1 387 ? 10.015 14.686 14.067 1.00 28.08 387 ILE A N 1
ATOM 2893 C CA . ILE A 1 387 ? 11.382 14.976 14.520 1.00 24.81 387 ILE A CA 1
ATOM 2894 C C . ILE A 1 387 ? 11.540 14.506 15.960 1.00 24.75 387 ILE A C 1
ATOM 2895 O O . ILE A 1 387 ? 10.684 14.821 16.809 1.00 31.10 387 ILE A O 1
ATOM 2900 N N . PRO A 1 388 ? 12.591 13.761 16.300 1.00 26.83 388 PRO A N 1
ATOM 2901 C CA . PRO A 1 388 ? 12.753 13.318 17.691 1.00 32.46 388 PRO A CA 1
ATOM 2902 C C . PRO A 1 388 ? 12.749 14.498 18.654 1.00 27.88 388 PRO A C 1
ATOM 2903 O O . PRO A 1 388 ? 13.299 15.562 18.370 1.00 30.94 388 PRO A O 1
ATOM 2907 N N . VAL A 1 389 ? 12.124 14.291 19.810 1.00 28.91 389 VAL A N 1
ATOM 2908 C CA . VAL A 1 389 ? 12.007 15.361 20.797 1.00 27.86 389 VAL A CA 1
ATOM 2909 C C . VAL A 1 389 ? 13.377 15.903 21.182 1.00 29.82 389 VAL A C 1
ATOM 2910 O O . VAL A 1 389 ? 13.574 17.121 21.270 1.00 32.25 389 VAL A O 1
ATOM 2914 N N . GLU A 1 390 ? 14.344 15.017 21.428 1.00 32.05 390 GLU A N 1
ATOM 2915 C CA . GLU A 1 390 ? 15.647 15.497 21.876 1.00 33.72 390 GLU A CA 1
ATOM 2916 C C . GLU A 1 390 ? 16.340 16.336 20.813 1.00 30.34 390 GLU A C 1
ATOM 2917 O O . GLU A 1 390 ? 17.089 17.256 21.152 1.00 34.77 390 GLU A O 1
ATOM 2923 N N . VAL A 1 391 ? 16.111 16.047 19.531 1.00 25.76 391 VAL A N 1
ATOM 2924 C CA . VAL A 1 391 ? 16.717 16.850 18.476 1.00 27.88 391 VAL A CA 1
ATOM 2925 C C . VAL A 1 391 ? 16.036 18.207 18.393 1.00 29.10 391 VAL A C 1
ATOM 2926 O O . VAL A 1 391 ? 16.694 19.257 18.359 1.00 25.81 391 VAL A O 1
ATOM 2930 N N . ASP A 1 392 ? 14.703 18.192 18.343 1.00 25.10 392 ASP A N 1
ATOM 2931 C CA . ASP A 1 392 ? 13.899 19.406 18.404 1.00 25.20 392 ASP A CA 1
ATOM 2932 C C . ASP A 1 392 ? 14.336 20.296 19.565 1.00 25.08 392 ASP A C 1
ATOM 2933 O O . ASP A 1 392 ? 14.584 21.494 19.386 1.00 24.50 392 ASP A O 1
ATOM 2938 N N . GLN A 1 393 ? 14.434 19.721 20.768 1.00 24.96 393 GLN A N 1
ATOM 2939 C CA . GLN A 1 393 ? 14.740 20.520 21.951 1.00 23.54 393 GLN A CA 1
ATOM 2940 C C . GLN A 1 393 ? 16.169 21.048 21.924 1.00 29.50 393 GLN A C 1
ATOM 2941 O O . GLN A 1 393 ? 16.438 22.148 22.425 1.00 23.76 393 GLN A O 1
ATOM 2947 N N . GLU A 1 394 ? 17.110 20.269 21.377 1.00 26.50 394 GLU A N 1
ATOM 2948 C CA . GLU A 1 394 ? 18.495 20.730 21.338 1.00 28.17 394 GLU A CA 1
ATOM 2949 C C . GLU A 1 394 ? 18.657 21.882 20.358 1.00 25.67 394 GLU A C 1
ATOM 2950 O O . GLU A 1 394 ? 19.454 22.798 20.592 1.00 24.72 394 GLU A O 1
ATOM 2956 N N . ILE A 1 395 ? 17.910 21.860 19.253 1.00 24.58 395 ILE A N 1
ATOM 2957 C CA . ILE A 1 395 ? 17.926 23.008 18.353 1.00 26.69 395 ILE A CA 1
ATOM 2958 C C . ILE A 1 395 ? 17.468 24.258 19.094 1.00 22.98 395 ILE A C 1
ATOM 2959 O O . ILE A 1 395 ? 18.076 25.331 18.969 1.00 24.90 395 ILE A O 1
ATOM 2964 N N . ALA A 1 396 ? 16.415 24.132 19.902 1.00 22.59 396 ALA A N 1
ATOM 2965 C CA . ALA A 1 396 ? 15.925 25.276 20.662 1.00 21.95 396 ALA A CA 1
ATOM 2966 C C . ALA A 1 396 ? 16.973 25.759 21.657 1.00 22.53 396 ALA A C 1
ATOM 2967 O O . ALA A 1 396 ? 17.226 26.962 21.771 1.00 21.86 396 ALA A O 1
ATOM 2969 N N . ARG A 1 397 ? 17.595 24.832 22.391 1.00 25.43 397 ARG A N 1
ATOM 2970 C CA . ARG A 1 397 ? 18.618 25.237 23.350 1.00 23.58 397 ARG A CA 1
ATOM 2971 C C . ARG A 1 397 ? 19.743 25.994 22.655 1.00 25.10 397 ARG A C 1
ATOM 2972 O O . ARG A 1 397 ? 20.208 27.022 23.154 1.00 24.19 397 ARG A O 1
ATOM 2980 N N . LEU A 1 398 ? 20.176 25.510 21.490 1.00 25.70 398 LEU A N 1
ATOM 2981 C CA . LEU A 1 398 ? 21.313 26.138 20.820 1.00 26.48 398 LEU A CA 1
ATOM 2982 C C . LEU A 1 398 ? 20.937 27.498 20.257 1.00 25.56 398 LEU A C 1
ATOM 2983 O O . LEU A 1 398 ? 21.755 28.427 20.269 1.00 24.28 398 LEU A O 1
ATOM 2988 N N . LYS A 1 399 ? 19.707 27.631 19.745 1.00 24.16 399 LYS A N 1
ATOM 2989 C CA . LYS A 1 399 ? 19.273 28.916 19.210 1.00 22.89 399 LYS A CA 1
ATOM 2990 C C . LYS A 1 399 ? 19.120 29.947 20.317 1.00 20.47 399 LYS A C 1
ATOM 2991 O O . LYS A 1 399 ? 19.525 31.103 20.155 1.00 22.60 399 LYS A O 1
ATOM 2997 N N . LEU A 1 400 ? 18.529 29.550 21.445 1.00 22.66 400 LEU A N 1
ATOM 2998 C CA . LEU A 1 400 ? 18.406 30.478 22.563 1.00 21.37 400 LEU A CA 1
ATOM 2999 C C . LEU A 1 400 ? 19.778 30.948 23.018 1.00 23.65 400 LEU A C 1
ATOM 3000 O O . LEU A 1 400 ? 19.992 32.140 23.266 1.00 23.65 400 LEU A O 1
ATOM 3005 N N . GLN A 1 401 ? 20.723 30.019 23.122 1.00 23.29 401 GLN A N 1
ATOM 3006 C CA . GLN A 1 401 ? 22.084 30.375 23.495 1.00 21.59 401 GLN A CA 1
ATOM 3007 C C . GLN A 1 401 ? 22.688 31.351 22.492 1.00 27.13 401 GLN A C 1
ATOM 3008 O O . GLN A 1 401 ? 23.322 32.342 22.876 1.00 29.35 401 GLN A O 1
ATOM 3014 N N . ALA A 1 402 ? 22.486 31.099 21.194 1.00 23.21 402 ALA A N 1
ATOM 3015 C CA . ALA A 1 402 ? 23.094 31.965 20.185 1.00 26.99 402 ALA A CA 1
ATOM 3016 C C . ALA A 1 402 ? 22.419 33.328 20.136 1.00 26.52 402 ALA A C 1
ATOM 3017 O O . ALA A 1 402 ? 23.046 34.313 19.730 1.00 27.48 402 ALA A O 1
ATOM 3019 N N . MET A 1 403 ? 21.151 33.409 20.544 1.00 30.60 403 MET A N 1
ATOM 3020 C CA . MET A 1 403 ? 20.474 34.690 20.693 1.00 28.44 403 MET A CA 1
ATOM 3021 C C . MET A 1 403 ? 20.959 35.479 21.902 1.00 28.39 403 MET A C 1
ATOM 3022 O O . MET A 1 403 ? 20.557 36.634 22.075 1.00 30.39 403 MET A O 1
ATOM 3027 N N . GLY A 1 404 ? 21.834 34.906 22.721 1.00 27.27 404 GLY A N 1
ATOM 3028 C CA . GLY A 1 404 ? 22.344 35.617 23.877 1.00 26.73 404 GLY A CA 1
ATOM 3029 C C . GLY A 1 404 ? 21.386 35.677 25.040 1.00 28.72 404 GLY A C 1
ATOM 3030 O O . GLY A 1 404 ? 21.552 36.522 25.925 1.00 32.26 404 GLY A O 1
ATOM 3031 N N . ILE A 1 405 ? 20.396 34.791 25.075 1.00 21.76 405 ILE A N 1
ATOM 3032 C CA . ILE A 1 405 ? 19.366 34.781 26.110 1.00 19.65 405 ILE A CA 1
ATOM 3033 C C . ILE A 1 405 ? 19.662 33.655 27.088 1.00 26.55 405 ILE A C 1
ATOM 3034 O O . ILE A 1 405 ? 19.901 32.512 26.672 1.00 26.08 405 ILE A O 1
ATOM 3039 N N . ALA A 1 406 ? 19.653 33.981 28.383 1.00 23.77 406 ALA A N 1
ATOM 3040 C CA . ALA A 1 406 ? 19.850 33.027 29.463 1.00 21.38 406 ALA A CA 1
ATOM 3041 C C . ALA A 1 406 ? 18.544 32.842 30.223 1.00 21.75 406 ALA A C 1
ATOM 3042 O O . ALA A 1 406 ? 17.791 33.801 30.429 1.00 20.98 406 ALA A O 1
ATOM 3044 N N . ILE A 1 407 ? 18.287 31.616 30.660 1.00 22.99 407 ILE A N 1
ATOM 3045 C CA . ILE A 1 407 ? 17.086 31.314 31.426 1.00 18.94 407 ILE A CA 1
ATOM 3046 C C . ILE A 1 407 ? 17.463 30.453 32.628 1.00 21.89 407 ILE A C 1
ATOM 3047 O O . ILE A 1 407 ? 18.630 30.131 32.846 1.00 22.97 407 ILE A O 1
ATOM 3052 N N . ASP A 1 408 ? 16.450 30.091 33.409 1.00 20.74 408 ASP A N 1
ATOM 3053 C CA . ASP A 1 408 ? 16.625 29.356 34.649 1.00 22.18 408 ASP A CA 1
ATOM 3054 C C . ASP A 1 408 ? 16.583 27.851 34.409 1.00 24.88 408 ASP A C 1
ATOM 3055 O O . ASP A 1 408 ? 16.244 27.376 33.328 1.00 22.64 408 ASP A O 1
ATOM 3060 N N . SER A 1 409 ? 16.961 27.099 35.446 1.00 24.60 409 SER A N 1
ATOM 3061 C CA . SER A 1 409 ? 16.926 25.644 35.426 1.00 26.08 409 SER A CA 1
ATOM 3062 C C . SER A 1 409 ? 16.352 25.161 36.748 1.00 28.04 409 SER A C 1
ATOM 3063 O O . SER A 1 409 ? 16.585 25.768 37.794 1.00 31.74 409 SER A O 1
ATOM 3066 N N . LEU A 1 410 ? 15.620 24.052 36.696 1.00 32.17 410 LEU A N 1
ATOM 3067 C CA . LEU A 1 410 ? 14.988 23.527 37.901 1.00 33.47 410 LEU A CA 1
ATOM 3068 C C . LEU A 1 410 ? 16.028 23.019 38.889 1.00 30.41 410 LEU A C 1
ATOM 3069 O O . LEU A 1 410 ? 17.017 22.382 38.510 1.00 31.26 410 LEU A O 1
ATOM 3074 N N . THR A 1 411 ? 15.795 23.304 40.167 1.00 30.11 411 THR A N 1
ATOM 3075 C CA . THR A 1 411 ? 16.614 22.761 41.230 1.00 35.57 411 THR A CA 1
ATOM 3076 C C . THR A 1 411 ? 16.158 21.350 41.576 1.00 36.43 411 THR A C 1
ATOM 3077 O O . THR A 1 411 ? 15.040 20.942 41.241 1.00 34.71 411 THR A O 1
ATOM 3081 N N . PRO A 1 412 ? 17.001 20.588 42.268 1.00 35.48 412 PRO A N 1
ATOM 3082 C CA . PRO A 1 412 ? 16.557 19.264 42.721 1.00 39.99 412 PRO A CA 1
ATOM 3083 C C . PRO A 1 412 ? 15.291 19.344 43.549 1.00 35.56 412 PRO A C 1
ATOM 3084 O O . PRO A 1 412 ? 14.422 18.471 43.442 1.00 36.07 412 PRO A O 1
ATOM 3088 N N . GLU A 1 413 ? 15.159 20.389 44.370 1.00 36.57 413 GLU A N 1
ATOM 3089 C CA . GLU A 1 413 ? 13.972 20.512 45.207 1.00 33.24 413 GLU A CA 1
ATOM 3090 C C . GLU A 1 413 ? 12.731 20.724 44.352 1.00 33.12 413 GLU A C 1
ATOM 3091 O O . GLU A 1 413 ? 11.663 20.171 44.638 1.00 32.57 413 GLU A O 1
ATOM 3097 N N . GLN A 1 414 ? 12.861 21.501 43.278 1.00 32.22 414 GLN A N 1
ATOM 3098 C CA . GLN A 1 414 ? 11.738 21.697 42.371 1.00 36.86 414 GLN A CA 1
ATOM 3099 C C . GLN A 1 414 ? 11.371 20.404 41.652 1.00 32.39 414 GLN A C 1
ATOM 3100 O O . GLN A 1 414 ? 10.188 20.124 41.433 1.00 29.90 414 GLN A O 1
ATOM 3106 N N . VAL A 1 415 ? 12.366 19.593 41.294 1.00 29.91 415 VAL A N 1
ATOM 3107 C CA . VAL A 1 415 ? 12.073 18.297 40.692 1.00 35.42 415 VAL A CA 1
ATOM 3108 C C . VAL A 1 415 ? 11.370 17.392 41.696 1.00 33.04 415 VAL A C 1
ATOM 3109 O O . VAL A 1 415 ? 10.419 16.679 41.352 1.00 35.02 415 VAL A O 1
ATOM 3113 N N . GLU A 1 416 ? 11.814 17.416 42.954 1.00 31.92 416 GLU A N 1
ATOM 3114 C CA . GLU A 1 416 ? 11.154 16.625 43.988 1.00 30.74 416 GLU A CA 1
ATOM 3115 C C . GLU A 1 416 ? 9.683 17.008 44.123 1.00 30.16 416 GLU A C 1
ATOM 3116 O O . GLU A 1 416 ? 8.819 16.141 44.300 1.00 32.84 416 GLU A O 1
ATOM 3122 N N . TYR A 1 417 ? 9.379 18.304 44.029 1.00 31.31 417 TYR A N 1
ATOM 3123 C CA . TYR A 1 417 ? 7.994 18.755 44.140 1.00 30.68 417 TYR A CA 1
ATOM 3124 C C . TYR A 1 417 ? 7.146 18.250 42.973 1.00 28.28 417 TYR A C 1
ATOM 3125 O O . TYR A 1 417 ? 6.023 17.771 43.174 1.00 31.47 417 TYR A O 1
ATOM 3134 N N . ILE A 1 418 ? 7.667 18.337 41.749 1.00 27.73 418 ILE A N 1
ATOM 3135 C CA . ILE A 1 418 ? 6.929 17.844 40.587 1.00 30.59 418 ILE A CA 1
ATOM 3136 C C . ILE A 1 418 ? 6.539 16.382 40.773 1.00 38.31 418 ILE A C 1
ATOM 3137 O O . ILE A 1 418 ? 5.444 15.960 40.377 1.00 36.25 418 ILE A O 1
ATOM 3142 N N . ASN A 1 419 ? 7.416 15.589 41.388 1.00 33.13 419 ASN A N 1
ATOM 3143 C CA . ASN A 1 419 ? 7.203 14.152 41.508 1.00 35.62 419 ASN A CA 1
ATOM 3144 C C . ASN A 1 419 ? 6.391 13.749 42.733 1.00 35.86 419 ASN A C 1
ATOM 3145 O O . ASN A 1 419 ? 6.066 12.567 42.872 1.00 39.85 419 ASN A O 1
ATOM 3150 N N . SER A 1 420 ? 6.055 14.682 43.618 1.00 35.88 420 SER A N 1
ATOM 3151 C CA . SER A 1 420 ? 5.422 14.356 44.897 1.00 36.74 420 SER A CA 1
ATOM 3152 C C . SER A 1 420 ? 3.929 14.673 44.837 1.00 37.56 420 SER A C 1
ATOM 3153 O O . SER A 1 420 ? 3.494 15.752 45.228 1.00 49.00 420 SER A O 1
ATOM 3156 N N . TRP A 1 421 ? 3.127 13.698 44.408 1.00 32.53 421 TRP A N 1
ATOM 3157 C CA . TRP A 1 421 ? 1.701 13.949 44.219 1.00 31.94 421 TRP A CA 1
ATOM 3158 C C . TRP A 1 421 ? 0.941 14.167 45.525 1.00 37.35 421 TRP A C 1
ATOM 3159 O O . TRP A 1 421 ? -0.168 14.714 45.492 1.00 37.64 421 TRP A O 1
ATOM 3170 N N . ALA A 1 422 ? 1.492 13.749 46.664 1.00 33.82 422 ALA A N 1
ATOM 3171 C CA . ALA A 1 422 ? 0.735 13.777 47.910 1.00 44.78 422 ALA A CA 1
ATOM 3172 C C . ALA A 1 422 ? 0.615 15.170 48.516 1.00 45.83 422 ALA A C 1
ATOM 3173 O O . ALA A 1 422 ? -0.309 15.407 49.307 1.00 47.21 422 ALA A O 1
ATOM 3175 N N . SER A 1 423 ? 1.506 16.091 48.159 1.00 51.73 423 SER A N 1
ATOM 3176 C CA . SER A 1 423 ? 1.667 17.353 48.871 1.00 65.21 423 SER A CA 1
ATOM 3177 C C . SER A 1 423 ? 0.998 18.504 48.128 1.00 63.39 423 SER A C 1
ATOM 3178 O O . SER A 1 423 ? 1.114 18.627 46.904 1.00 56.21 423 SER A O 1
ATOM 3181 N N . GLY A 1 424 ? 0.337 19.366 48.897 1.00 63.75 424 GLY A N 1
ATOM 3182 C CA . GLY A 1 424 ? -0.495 20.442 48.400 1.00 59.86 424 GLY A CA 1
ATOM 3183 C C . GLY A 1 424 ? -1.709 20.556 49.299 1.00 54.66 424 GLY A C 1
ATOM 3184 O O . GLY A 1 424 ? -2.440 19.575 49.464 1.00 65.59 424 GLY A O 1
ATOM 3185 N N . THR A 1 425 ? -1.927 21.716 49.911 1.00 65.82 425 THR A N 1
ATOM 3186 C CA . THR A 1 425 ? -2.987 21.840 50.909 1.00 70.49 425 THR A CA 1
ATOM 3187 C C . THR A 1 425 ? -4.051 22.861 50.505 1.00 66.48 425 THR A C 1
ATOM 3188 O O . THR A 1 425 ? -4.439 22.941 49.340 1.00 60.26 425 THR A O 1
ATOM 3192 N N . LYS B 1 9 ? 18.912 70.993 -20.701 1.00 66.91 9 LYS C N 1
ATOM 3193 C CA . LYS B 1 9 ? 19.018 71.551 -19.358 1.00 70.88 9 LYS C CA 1
ATOM 3194 C C . LYS B 1 9 ? 18.487 70.584 -18.304 1.00 72.89 9 LYS C C 1
ATOM 3195 O O . LYS B 1 9 ? 17.301 70.590 -17.972 1.00 72.25 9 LYS C O 1
ATOM 3201 N N . TYR B 1 10 ? 19.381 69.749 -17.780 1.00 73.13 10 TYR C N 1
ATOM 3202 C CA . TYR B 1 10 ? 19.053 68.793 -16.728 1.00 69.31 10 TYR C CA 1
ATOM 3203 C C . TYR B 1 10 ? 20.290 67.937 -16.478 1.00 65.98 10 TYR C C 1
ATOM 3204 O O . TYR B 1 10 ? 21.180 67.845 -17.329 1.00 61.18 10 TYR C O 1
ATOM 3213 N N . ASP B 1 11 ? 20.341 67.325 -15.295 1.00 55.23 11 ASP C N 1
ATOM 3214 C CA . ASP B 1 11 ? 21.476 66.493 -14.893 1.00 60.75 11 ASP C CA 1
ATOM 3215 C C . ASP B 1 11 ? 20.911 65.256 -14.200 1.00 61.23 11 ASP C C 1
ATOM 3216 O O . ASP B 1 11 ? 20.615 65.289 -13.001 1.00 55.19 11 ASP C O 1
ATOM 3221 N N . ILE B 1 12 ? 20.756 64.171 -14.960 1.00 67.34 12 ILE C N 1
ATOM 3222 C CA . ILE B 1 12 ? 20.194 62.928 -14.454 1.00 64.09 12 ILE C CA 1
ATOM 3223 C C . ILE B 1 12 ? 21.066 61.768 -14.920 1.00 62.21 12 ILE C C 1
ATOM 3224 O O . ILE B 1 12 ? 21.977 61.928 -15.732 1.00 63.96 12 ILE C O 1
ATOM 3229 N N . LYS B 1 13 ? 20.764 60.582 -14.390 1.00 60.12 13 LYS C N 1
ATOM 3230 C CA . LYS B 1 13 ? 21.585 59.404 -14.651 1.00 55.81 13 LYS C CA 1
ATOM 3231 C C . LYS B 1 13 ? 21.337 58.840 -16.046 1.00 59.46 13 LYS C C 1
ATOM 3232 O O . LYS B 1 13 ? 22.282 58.638 -16.820 1.00 59.10 13 LYS C O 1
ATOM 3238 N N . ASP B 1 14 ? 20.074 58.587 -16.386 1.00 59.56 14 ASP C N 1
ATOM 3239 C CA . ASP B 1 14 ? 19.742 57.872 -17.617 1.00 61.05 14 ASP C CA 1
ATOM 3240 C C . ASP B 1 14 ? 18.314 58.233 -18.009 1.00 63.64 14 ASP C C 1
ATOM 3241 O O . ASP B 1 14 ? 17.368 57.850 -17.313 1.00 48.18 14 ASP C O 1
ATOM 3246 N N . ILE B 1 15 ? 18.163 58.953 -19.124 1.00 61.51 15 ILE C N 1
ATOM 3247 C CA . ILE B 1 15 ? 16.839 59.383 -19.561 1.00 62.23 15 ILE C CA 1
ATOM 3248 C C . ILE B 1 15 ? 15.999 58.214 -20.071 1.00 54.53 15 ILE C C 1
ATOM 3249 O O . ILE B 1 15 ? 14.772 58.343 -20.192 1.00 49.47 15 ILE C O 1
ATOM 3254 N N . SER B 1 16 ? 16.625 57.071 -20.368 1.00 51.78 16 SER C N 1
ATOM 3255 C CA . SER B 1 16 ? 15.908 55.904 -20.868 1.00 53.75 16 SER C CA 1
ATOM 3256 C C . SER B 1 16 ? 15.153 55.158 -19.775 1.00 50.32 16 SER C C 1
ATOM 3257 O O . SER B 1 16 ? 14.418 54.214 -20.085 1.00 49.70 16 SER C O 1
ATOM 3260 N N . LEU B 1 17 ? 15.320 55.545 -18.513 1.00 47.93 17 LEU C N 1
ATOM 3261 C CA . LEU B 1 17 ? 14.571 54.947 -17.416 1.00 46.34 17 LEU C CA 1
ATOM 3262 C C . LEU B 1 17 ? 13.192 55.568 -17.242 1.00 44.22 17 LEU C C 1
ATOM 3263 O O . LEU B 1 17 ? 12.487 55.208 -16.291 1.00 44.88 17 LEU C O 1
ATOM 3268 N N . ALA B 1 18 ? 12.795 56.477 -18.133 1.00 46.86 18 ALA C N 1
ATOM 3269 C CA . ALA B 1 18 ? 11.576 57.253 -17.914 1.00 47.44 18 ALA C CA 1
ATOM 3270 C C . ALA B 1 18 ? 10.311 56.405 -17.866 1.00 47.79 18 ALA C C 1
ATOM 3271 O O . ALA B 1 18 ? 9.469 56.656 -16.985 1.00 43.91 18 ALA C O 1
ATOM 3273 N N . PRO B 1 19 ? 10.095 55.434 -18.761 1.00 44.19 19 PRO C N 1
ATOM 3274 C CA . PRO B 1 19 ? 8.866 54.627 -18.667 1.00 43.80 19 PRO C CA 1
ATOM 3275 C C . PRO B 1 19 ? 8.684 53.968 -17.310 1.00 48.38 19 PRO C C 1
ATOM 3276 O O . PRO B 1 19 ? 7.571 53.973 -16.766 1.00 42.81 19 PRO C O 1
ATOM 3280 N N . GLN B 1 20 ? 9.751 53.399 -16.743 1.00 45.35 20 GLN C N 1
ATOM 3281 C CA . GLN B 1 20 ? 9.653 52.803 -15.414 1.00 48.95 20 GLN C CA 1
ATOM 3282 C C . GLN B 1 20 ? 9.295 53.851 -14.366 1.00 47.02 20 GLN C C 1
ATOM 3283 O O . GLN B 1 20 ? 8.488 53.593 -13.465 1.00 43.58 20 GLN C O 1
ATOM 3289 N N . GLY B 1 21 ? 9.890 55.040 -14.465 1.00 43.03 21 GLY C N 1
ATOM 3290 C CA . GLY B 1 21 ? 9.522 56.110 -13.553 1.00 39.31 21 GLY C CA 1
ATOM 3291 C C . GLY B 1 21 ? 8.052 56.466 -13.652 1.00 42.57 21 GLY C C 1
ATOM 3292 O O . GLY B 1 21 ? 7.353 56.566 -12.641 1.00 35.12 21 GLY C O 1
ATOM 3293 N N . ARG B 1 22 ? 7.556 56.650 -14.881 1.00 40.50 22 ARG C N 1
ATOM 3294 C CA . ARG B 1 22 ? 6.150 57.004 -15.046 1.00 46.15 22 ARG C CA 1
ATOM 3295 C C . ARG B 1 22 ? 5.241 55.904 -14.507 1.00 41.70 22 ARG C C 1
ATOM 3296 O O . ARG B 1 22 ? 4.212 56.187 -13.879 1.00 35.97 22 ARG C O 1
ATOM 3304 N N . GLN B 1 23 ? 5.612 54.642 -14.734 1.00 39.33 23 GLN C N 1
ATOM 3305 C CA . GLN B 1 23 ? 4.867 53.528 -14.158 1.00 41.14 23 GLN C CA 1
ATOM 3306 C C . GLN B 1 23 ? 4.754 53.674 -12.643 1.00 43.38 23 GLN C C 1
ATOM 3307 O O . GLN B 1 23 ? 3.653 53.691 -12.081 1.00 39.83 23 GLN C O 1
ATOM 3313 N N . ARG B 1 24 ? 5.896 53.787 -11.963 1.00 41.56 24 ARG C N 1
ATOM 3314 C CA . ARG B 1 24 ? 5.879 53.895 -10.508 1.00 35.45 24 ARG C CA 1
ATOM 3315 C C . ARG B 1 24 ? 5.204 55.181 -10.047 1.00 38.00 24 ARG C C 1
ATOM 3316 O O . ARG B 1 24 ? 4.564 55.202 -8.988 1.00 35.54 24 ARG C O 1
ATOM 3324 N N . ILE B 1 25 ? 5.333 56.260 -10.823 1.00 38.12 25 ILE C N 1
ATOM 3325 C CA . ILE B 1 25 ? 4.729 57.532 -10.435 1.00 35.62 25 ILE C CA 1
ATOM 3326 C C . ILE B 1 25 ? 3.210 57.424 -10.440 1.00 42.04 25 ILE C C 1
ATOM 3327 O O . ILE B 1 25 ? 2.536 57.837 -9.487 1.00 35.44 25 ILE C O 1
ATOM 3332 N N . GLU B 1 26 ? 2.645 56.867 -11.513 1.00 33.34 26 GLU C N 1
ATOM 3333 C CA . GLU B 1 26 ? 1.192 56.740 -11.573 1.00 36.88 26 GLU C CA 1
ATOM 3334 C C . GLU B 1 26 ? 0.680 55.762 -10.523 1.00 32.95 26 GLU C C 1
ATOM 3335 O O . GLU B 1 26 ? -0.386 55.978 -9.935 1.00 32.68 26 GLU C O 1
ATOM 3341 N N . TRP B 1 27 ? 1.419 54.682 -10.271 1.00 32.87 27 TRP C N 1
ATOM 3342 C CA . TRP B 1 27 ? 1.037 53.804 -9.174 1.00 34.08 27 TRP C CA 1
ATOM 3343 C C . TRP B 1 27 ? 0.953 54.595 -7.876 1.00 34.24 27 TRP C C 1
ATOM 3344 O O . TRP B 1 27 ? -0.012 54.468 -7.113 1.00 33.44 27 TRP C O 1
ATOM 3355 N N . ALA B 1 28 ? 1.957 55.437 -7.617 1.00 33.94 28 ALA C N 1
ATOM 3356 C CA . ALA B 1 28 ? 1.958 56.226 -6.392 1.00 37.17 28 ALA C CA 1
ATOM 3357 C C . ALA B 1 28 ? 0.784 57.196 -6.354 1.00 42.41 28 ALA C C 1
ATOM 3358 O O . ALA B 1 28 ? 0.264 57.500 -5.272 1.00 34.55 28 ALA C O 1
ATOM 3360 N N . ALA B 1 29 ? 0.341 57.674 -7.519 1.00 30.13 29 ALA C N 1
ATOM 3361 C CA . ALA B 1 29 ? -0.770 58.612 -7.562 1.00 31.30 29 ALA C CA 1
ATOM 3362 C C . ALA B 1 29 ? -2.058 57.997 -7.041 1.00 37.04 29 ALA C C 1
ATOM 3363 O O . ALA B 1 29 ? -2.959 58.735 -6.627 1.00 34.35 29 ALA C O 1
ATOM 3365 N N . ARG B 1 30 ? -2.164 56.667 -7.053 1.00 36.82 30 ARG C N 1
ATOM 3366 C CA . ARG B 1 30 ? -3.423 56.025 -6.692 1.00 33.58 30 ARG C CA 1
ATOM 3367 C C . ARG B 1 30 ? -3.835 56.388 -5.278 1.00 36.23 30 ARG C C 1
ATOM 3368 O O . ARG B 1 30 ? -5.028 56.562 -4.995 1.00 31.36 30 ARG C O 1
ATOM 3376 N N . GLU B 1 31 ? -2.866 56.514 -4.373 1.00 29.62 31 GLU C N 1
ATOM 3377 C CA . GLU B 1 31 ? -3.158 56.922 -3.006 1.00 34.41 31 GLU C CA 1
ATOM 3378 C C . GLU B 1 31 ? -2.707 58.353 -2.743 1.00 30.42 31 GLU C C 1
ATOM 3379 O O . GLU B 1 31 ? -2.400 58.716 -1.607 1.00 32.68 31 GLU C O 1
ATOM 3385 N N . MET B 1 32 ? -2.702 59.186 -3.782 1.00 31.32 32 MET C N 1
ATOM 3386 C CA . MET B 1 32 ? -2.578 60.633 -3.628 1.00 31.24 32 MET C CA 1
ATOM 3387 C C . MET B 1 32 ? -3.848 61.310 -4.136 1.00 30.93 32 MET C C 1
ATOM 3388 O O . MET B 1 32 ? -3.796 62.196 -4.997 1.00 32.44 32 MET C O 1
ATOM 3393 N N . PRO B 1 33 ? -5.014 60.917 -3.611 1.00 30.29 33 PRO C N 1
ATOM 3394 C CA . PRO B 1 33 ? -6.263 61.517 -4.111 1.00 31.67 33 PRO C CA 1
ATOM 3395 C C . PRO B 1 33 ? -6.412 62.985 -3.762 1.00 38.77 33 PRO C C 1
ATOM 3396 O O . PRO B 1 33 ? -6.970 63.754 -4.556 1.00 37.34 33 PRO C O 1
ATOM 3400 N N . VAL B 1 34 ? -5.944 63.404 -2.588 1.00 32.22 34 VAL C N 1
ATOM 3401 C CA . VAL B 1 34 ? -6.075 64.809 -2.208 1.00 35.92 34 VAL C CA 1
ATOM 3402 C C . VAL B 1 34 ? -5.258 65.685 -3.146 1.00 35.34 34 VAL C C 1
ATOM 3403 O O . VAL B 1 34 ? -5.756 66.671 -3.702 1.00 41.57 34 VAL C O 1
ATOM 3407 N N . LEU B 1 35 ? -3.985 65.336 -3.334 1.00 36.25 35 LEU C N 1
ATOM 3408 C CA . LEU B 1 35 ? -3.135 66.104 -4.236 1.00 43.56 35 LEU C CA 1
ATOM 3409 C C . LEU B 1 35 ? -3.693 66.104 -5.650 1.00 41.32 35 LEU C C 1
ATOM 3410 O O . LEU B 1 35 ? -3.516 67.080 -6.390 1.00 44.76 35 LEU C O 1
ATOM 3415 N N . LYS B 1 36 ? -4.367 65.022 -6.040 1.00 40.13 36 LYS C N 1
ATOM 3416 C CA . LYS B 1 36 ? -5.017 64.970 -7.344 1.00 46.63 36 LYS C CA 1
ATOM 3417 C C . LYS B 1 36 ? -5.988 66.130 -7.522 1.00 48.63 36 LYS C C 1
ATOM 3418 O O . LYS B 1 36 ? -5.951 66.842 -8.534 1.00 52.32 36 LYS C O 1
ATOM 3424 N N . GLN B 1 37 ? -6.880 66.325 -6.549 1.00 47.81 37 GLN C N 1
ATOM 3425 C CA . GLN B 1 37 ? -7.886 67.374 -6.666 1.00 53.30 37 GLN C CA 1
ATOM 3426 C C . GLN B 1 37 ? -7.243 68.752 -6.700 1.00 41.84 37 GLN C C 1
ATOM 3427 O O . GLN B 1 37 ? -7.646 69.619 -7.484 1.00 42.72 37 GLN C O 1
ATOM 3433 N N . ILE B 1 38 ? -6.245 68.976 -5.848 1.00 48.38 38 ILE C N 1
ATOM 3434 C CA . ILE B 1 38 ? -5.537 70.250 -5.855 1.00 44.00 38 ILE C CA 1
ATOM 3435 C C . ILE B 1 38 ? -4.899 70.491 -7.217 1.00 50.38 38 ILE C C 1
ATOM 3436 O O . ILE B 1 38 ? -4.988 71.590 -7.780 1.00 49.61 38 ILE C O 1
ATOM 3441 N N . ARG B 1 39 ? -4.238 69.469 -7.766 1.00 48.40 39 ARG C N 1
ATOM 3442 C CA . ARG B 1 39 ? -3.669 69.613 -9.102 1.00 53.89 39 ARG C CA 1
ATOM 3443 C C . ARG B 1 39 ? -4.758 69.857 -10.139 1.00 54.98 39 ARG C C 1
ATOM 3444 O O . ARG B 1 39 ? -4.551 70.606 -11.102 1.00 55.24 39 ARG C O 1
ATOM 3452 N N . GLU B 1 40 ? -5.928 69.233 -9.961 1.00 48.39 40 GLU C N 1
ATOM 3453 C CA . GLU B 1 40 ? -7.026 69.450 -10.898 1.00 52.45 40 GLU C CA 1
ATOM 3454 C C . GLU B 1 40 ? -7.468 70.907 -10.892 1.00 50.34 40 GLU C C 1
ATOM 3455 O O . GLU B 1 40 ? -7.677 71.512 -11.951 1.00 52.23 40 GLU C O 1
ATOM 3461 N N . ARG B 1 41 ? -7.615 71.490 -9.702 1.00 48.39 41 ARG C N 1
ATOM 3462 C CA . ARG B 1 41 ? -7.982 72.897 -9.609 1.00 49.12 41 ARG C CA 1
ATOM 3463 C C . ARG B 1 41 ? -6.868 73.794 -10.139 1.00 49.33 41 ARG C C 1
ATOM 3464 O O . ARG B 1 41 ? -7.140 74.779 -10.838 1.00 57.56 41 ARG C O 1
ATOM 3472 N N . PHE B 1 42 ? -5.609 73.454 -9.835 1.00 51.74 42 PHE C N 1
ATOM 3473 C CA . PHE B 1 42 ? -4.470 74.252 -10.291 1.00 52.05 42 PHE C CA 1
ATOM 3474 C C . PHE B 1 42 ? -4.479 74.430 -11.806 1.00 46.09 42 PHE C C 1
ATOM 3475 O O . PHE B 1 42 ? -4.367 75.551 -12.316 1.00 50.86 42 PHE C O 1
ATOM 3483 N N . ALA B 1 43 ? -4.591 73.325 -12.545 1.00 45.83 43 ALA C N 1
ATOM 3484 C CA . ALA B 1 43 ? -4.646 73.414 -13.998 1.00 52.51 43 ALA C CA 1
ATOM 3485 C C . ALA B 1 43 ? -5.790 74.296 -14.478 1.00 54.22 43 ALA C C 1
ATOM 3486 O O . ALA B 1 43 ? -5.741 74.793 -15.609 1.00 61.98 43 ALA C O 1
ATOM 3488 N N . GLN B 1 44 ? -6.821 74.498 -13.650 1.00 61.79 44 GLN C N 1
ATOM 3489 C CA . GLN B 1 44 ? -7.926 75.376 -14.025 1.00 67.20 44 GLN C CA 1
ATOM 3490 C C . GLN B 1 44 ? -7.613 76.835 -13.718 1.00 61.81 44 GLN C C 1
ATOM 3491 O O . GLN B 1 44 ? -7.973 77.727 -14.493 1.00 63.08 44 GLN C O 1
ATOM 3497 N N . GLU B 1 45 ? -6.950 77.096 -12.594 1.00 62.57 45 GLU C N 1
ATOM 3498 C CA . GLU B 1 45 ? -6.744 78.456 -12.121 1.00 64.85 45 GLU C CA 1
ATOM 3499 C C . GLU B 1 45 ? -5.328 78.974 -12.340 1.00 68.88 45 GLU C C 1
ATOM 3500 O O . GLU B 1 45 ? -5.124 80.194 -12.303 1.00 65.02 45 GLU C O 1
ATOM 3506 N N . LYS B 1 46 ? -4.359 78.094 -12.572 1.00 54.07 46 LYS C N 1
ATOM 3507 C CA . LYS B 1 46 ? -2.982 78.488 -12.845 1.00 60.91 46 LYS C CA 1
ATOM 3508 C C . LYS B 1 46 ? -2.476 79.503 -11.814 1.00 60.93 46 LYS C C 1
ATOM 3509 O O . LYS B 1 46 ? -2.174 80.650 -12.159 1.00 53.80 46 LYS C O 1
ATOM 3515 N N . PRO B 1 47 ? -2.376 79.113 -10.543 1.00 51.20 47 PRO C N 1
ATOM 3516 C CA . PRO B 1 47 ? -1.879 80.063 -9.539 1.00 53.24 47 PRO C CA 1
ATOM 3517 C C . PRO B 1 47 ? -0.456 80.517 -9.805 1.00 56.82 47 PRO C C 1
ATOM 3518 O O . PRO B 1 47 ? -0.119 81.676 -9.530 1.00 55.56 47 PRO C O 1
ATOM 3522 N N . PHE B 1 48 ? 0.385 79.643 -10.358 1.00 57.02 48 PHE C N 1
ATOM 3523 C CA . PHE B 1 48 ? 1.813 79.892 -10.495 1.00 57.80 48 PHE C CA 1
ATOM 3524 C C . PHE B 1 48 ? 2.190 80.448 -11.862 1.00 62.49 48 PHE C C 1
ATOM 3525 O O . PHE B 1 48 ? 3.358 80.352 -12.261 1.00 58.20 48 PHE C O 1
ATOM 3533 N N . ALA B 1 49 ? 1.234 81.024 -12.586 1.00 55.26 49 ALA C N 1
ATOM 3534 C CA . ALA B 1 49 ? 1.550 81.660 -13.854 1.00 56.06 49 ALA C CA 1
ATOM 3535 C C . ALA B 1 49 ? 2.711 82.627 -13.674 1.00 60.12 49 ALA C C 1
ATOM 3536 O O . ALA B 1 49 ? 2.729 83.428 -12.735 1.00 64.77 49 ALA C O 1
ATOM 3538 N N . GLY B 1 50 ? 3.697 82.524 -14.563 1.00 66.43 50 GLY C N 1
ATOM 3539 C CA . GLY B 1 50 ? 4.832 83.428 -14.560 1.00 60.99 50 GLY C CA 1
ATOM 3540 C C . GLY B 1 50 ? 5.673 83.358 -13.303 1.00 61.66 50 GLY C C 1
ATOM 3541 O O . GLY B 1 50 ? 6.495 84.243 -13.052 1.00 67.03 50 GLY C O 1
ATOM 3542 N N . ILE B 1 51 ? 5.477 82.311 -12.506 1.00 55.71 51 ILE C N 1
ATOM 3543 C CA . ILE B 1 51 ? 6.187 82.120 -11.246 1.00 57.96 51 ILE C CA 1
ATOM 3544 C C . ILE B 1 51 ? 7.224 81.024 -11.447 1.00 57.05 51 ILE C C 1
ATOM 3545 O O . ILE B 1 51 ? 6.883 79.903 -11.843 1.00 63.19 51 ILE C O 1
ATOM 3550 N N . ARG B 1 52 ? 8.490 81.347 -11.179 1.00 52.31 52 ARG C N 1
ATOM 3551 C CA . ARG B 1 52 ? 9.565 80.363 -11.228 1.00 54.91 52 ARG C CA 1
ATOM 3552 C C . ARG B 1 52 ? 9.761 79.739 -9.853 1.00 55.57 52 ARG C C 1
ATOM 3553 O O . ARG B 1 52 ? 9.630 80.413 -8.827 1.00 49.11 52 ARG C O 1
ATOM 3561 N N . LEU B 1 53 ? 10.084 78.448 -9.835 1.00 50.74 53 LEU C N 1
ATOM 3562 C CA . LEU B 1 53 ? 10.140 77.710 -8.586 1.00 46.83 53 LEU C CA 1
ATOM 3563 C C . LEU B 1 53 ? 11.316 76.743 -8.584 1.00 50.11 53 LEU C C 1
ATOM 3564 O O . LEU B 1 53 ? 11.692 76.185 -9.618 1.00 46.91 53 LEU C O 1
ATOM 3569 N N . VAL B 1 54 ? 11.893 76.561 -7.400 1.00 45.61 54 VAL C N 1
ATOM 3570 C CA . VAL B 1 54 ? 12.880 75.524 -7.135 1.00 42.94 54 VAL C CA 1
ATOM 3571 C C . VAL B 1 54 ? 12.319 74.606 -6.060 1.00 46.79 54 VAL C C 1
ATOM 3572 O O . VAL B 1 54 ? 11.683 75.069 -5.105 1.00 49.95 54 VAL C O 1
ATOM 3576 N N . ALA B 1 55 ? 12.541 73.308 -6.224 1.00 40.28 55 ALA C N 1
ATOM 3577 C CA . ALA B 1 55 ? 12.221 72.323 -5.202 1.00 41.35 55 ALA C CA 1
ATOM 3578 C C . ALA B 1 55 ? 13.495 71.579 -4.844 1.00 48.53 55 ALA C C 1
ATOM 3579 O O . ALA B 1 55 ? 14.170 71.035 -5.726 1.00 39.71 55 ALA C O 1
ATOM 3581 N N . CYS B 1 56 ? 13.841 71.589 -3.561 1.00 49.87 56 CYS C N 1
ATOM 3582 C CA . CYS B 1 56 ? 14.926 70.769 -3.030 1.00 46.16 56 CYS C CA 1
ATOM 3583 C C . CYS B 1 56 ? 14.264 69.688 -2.181 1.00 48.61 56 CYS C C 1
ATOM 3584 O O . CYS B 1 56 ? 14.050 69.861 -0.980 1.00 42.61 56 CYS C O 1
ATOM 3587 N N . CYS B 1 57 ? 13.928 68.574 -2.825 1.00 44.65 57 CYS C N 1
ATOM 3588 C CA . CYS B 1 57 ? 13.191 67.490 -2.201 1.00 45.06 57 CYS C CA 1
ATOM 3589 C C . CYS B 1 57 ? 13.897 66.171 -2.466 1.00 39.04 57 CYS C C 1
ATOM 3590 O O . CYS B 1 57 ? 14.849 66.088 -3.244 1.00 39.88 57 CYS C O 1
ATOM 3593 N N . HIS B 1 58 ? 13.411 65.127 -1.807 1.00 36.64 58 HIS C N 1
ATOM 3594 C CA . HIS B 1 58 ? 13.816 63.781 -2.174 1.00 37.08 58 HIS C CA 1
ATOM 3595 C C . HIS B 1 58 ? 13.166 63.418 -3.502 1.00 41.72 58 HIS C C 1
ATOM 3596 O O . HIS B 1 58 ? 11.954 63.583 -3.677 1.00 39.14 58 HIS C O 1
ATOM 3603 N N . VAL B 1 59 ? 13.981 62.956 -4.447 1.00 41.56 59 VAL C N 1
ATOM 3604 C CA . VAL B 1 59 ? 13.530 62.697 -5.810 1.00 37.65 59 VAL C CA 1
ATOM 3605 C C . VAL B 1 59 ? 12.813 61.355 -5.872 1.00 36.27 59 VAL C C 1
ATOM 3606 O O . VAL B 1 59 ? 13.395 60.341 -6.278 1.00 33.88 59 VAL C O 1
ATOM 3610 N N . THR B 1 60 ? 11.541 61.346 -5.480 1.00 33.51 60 THR C N 1
ATOM 3611 C CA . THR B 1 60 ? 10.751 60.130 -5.385 1.00 32.73 60 THR C CA 1
ATOM 3612 C C . THR B 1 60 ? 9.494 60.251 -6.236 1.00 31.89 60 THR C C 1
ATOM 3613 O O . THR B 1 60 ? 9.169 61.317 -6.770 1.00 30.69 60 THR C O 1
ATOM 3617 N N . THR B 1 61 ? 8.782 59.124 -6.344 1.00 31.62 61 THR C N 1
ATOM 3618 C CA . THR B 1 61 ? 7.503 59.111 -7.050 1.00 36.15 61 THR C CA 1
ATOM 3619 C C . THR B 1 61 ? 6.518 60.109 -6.447 1.00 34.60 61 THR C C 1
ATOM 3620 O O . THR B 1 61 ? 5.706 60.704 -7.171 1.00 30.87 61 THR C O 1
ATOM 3624 N N . GLU B 1 62 ? 6.567 60.305 -5.129 1.00 28.39 62 GLU C N 1
ATOM 3625 C CA . GLU B 1 62 ? 5.651 61.249 -4.497 1.00 30.57 62 GLU C CA 1
ATOM 3626 C C . GLU B 1 62 ? 6.051 62.686 -4.812 1.00 35.73 62 GLU C C 1
ATOM 3627 O O . GLU B 1 62 ? 5.205 63.517 -5.161 1.00 33.62 62 GLU C O 1
ATOM 3633 N N . THR B 1 63 ? 7.349 62.996 -4.703 1.00 32.81 63 THR C N 1
ATOM 3634 C CA . THR B 1 63 ? 7.824 64.316 -5.106 1.00 31.49 63 THR C CA 1
ATOM 3635 C C . THR B 1 63 ? 7.473 64.604 -6.563 1.00 32.23 63 THR C C 1
ATOM 3636 O O . THR B 1 63 ? 7.069 65.721 -6.905 1.00 33.94 63 THR C O 1
ATOM 3640 N N . ALA B 1 64 ? 7.601 63.601 -7.434 1.00 40.33 64 ALA C N 1
ATOM 3641 C CA . ALA B 1 64 ? 7.203 63.781 -8.828 1.00 31.82 64 ALA C CA 1
ATOM 3642 C C . ALA B 1 64 ? 5.749 64.232 -8.924 1.00 35.95 64 ALA C C 1
ATOM 3643 O O . ALA B 1 64 ? 5.425 65.190 -9.636 1.00 32.70 64 ALA C O 1
ATOM 3645 N N . ASN B 1 65 ? 4.855 63.559 -8.197 1.00 39.36 65 ASN C N 1
ATOM 3646 C CA . ASN B 1 65 ? 3.446 63.937 -8.253 1.00 39.70 65 ASN C CA 1
ATOM 3647 C C . ASN B 1 65 ? 3.229 65.364 -7.768 1.00 39.39 65 ASN C C 1
ATOM 3648 O O . ASN B 1 65 ? 2.341 66.065 -8.271 1.00 32.68 65 ASN C O 1
ATOM 3653 N N . LEU B 1 66 ? 4.025 65.813 -6.795 1.00 38.87 66 LEU C N 1
ATOM 3654 C CA . LEU B 1 66 ? 3.975 67.215 -6.396 1.00 38.75 66 LEU C CA 1
ATOM 3655 C C . LEU B 1 66 ? 4.427 68.123 -7.536 1.00 40.65 66 LEU C C 1
ATOM 3656 O O . LEU B 1 66 ? 3.767 69.122 -7.848 1.00 40.35 66 LEU C O 1
ATOM 3661 N N . ALA B 1 67 ? 5.556 67.792 -8.167 1.00 35.35 67 ALA C N 1
ATOM 3662 C CA . ALA B 1 67 ? 6.045 68.617 -9.269 1.00 36.66 67 ALA C CA 1
ATOM 3663 C C . ALA B 1 67 ? 5.023 68.683 -10.396 1.00 47.38 67 ALA C C 1
ATOM 3664 O O . ALA B 1 67 ? 4.847 69.731 -11.033 1.00 40.99 67 ALA C O 1
ATOM 3666 N N . ILE B 1 68 ? 4.337 67.570 -10.656 1.00 47.11 68 ILE C N 1
ATOM 3667 C CA . ILE B 1 68 ? 3.302 67.564 -11.682 1.00 46.81 68 ILE C CA 1
ATOM 3668 C C . ILE B 1 68 ? 2.166 68.502 -11.303 1.00 44.30 68 ILE C C 1
ATOM 3669 O O . ILE B 1 68 ? 1.539 69.115 -12.174 1.00 41.15 68 ILE C O 1
ATOM 3674 N N . ALA B 1 69 ? 1.893 68.647 -10.004 1.00 46.09 69 ALA C N 1
ATOM 3675 C CA . ALA B 1 69 ? 0.838 69.559 -9.574 1.00 48.53 69 ALA C CA 1
ATOM 3676 C C . ALA B 1 69 ? 1.251 71.015 -9.765 1.00 49.83 69 ALA C C 1
ATOM 3677 O O . ALA B 1 69 ? 0.446 71.842 -10.214 1.00 45.46 69 ALA C O 1
ATOM 3679 N N . LEU B 1 70 ? 2.498 71.349 -9.422 1.00 44.66 70 LEU C N 1
ATOM 3680 C CA . LEU B 1 70 ? 2.977 72.714 -9.618 1.00 49.43 70 LEU C CA 1
ATOM 3681 C C . LEU B 1 70 ? 3.067 73.053 -11.101 1.00 53.21 70 LEU C C 1
ATOM 3682 O O . LEU B 1 70 ? 2.702 74.160 -11.518 1.00 52.49 70 LEU C O 1
ATOM 3687 N N . HIS B 1 71 ? 3.554 72.112 -11.912 1.00 52.09 71 HIS C N 1
ATOM 3688 C CA . HIS B 1 71 ? 3.541 72.293 -13.358 1.00 51.85 71 HIS C CA 1
ATOM 3689 C C . HIS B 1 71 ? 2.123 72.561 -13.851 1.00 51.00 71 HIS C C 1
ATOM 3690 O O . HIS B 1 71 ? 1.889 73.485 -14.641 1.00 54.75 71 HIS C O 1
ATOM 3697 N N . ALA B 1 72 ? 1.159 71.768 -13.373 1.00 56.32 72 ALA C N 1
ATOM 3698 C CA . ALA B 1 72 ? -0.241 71.985 -13.727 1.00 53.84 72 ALA C CA 1
ATOM 3699 C C . ALA B 1 72 ? -0.694 73.397 -13.390 1.00 53.23 72 ALA C C 1
ATOM 3700 O O . ALA B 1 72 ? -1.526 73.968 -14.102 1.00 54.40 72 ALA C O 1
ATOM 3702 N N . GLY B 1 73 ? -0.170 73.971 -12.308 1.00 47.82 73 GLY C N 1
ATOM 3703 C CA . GLY B 1 73 ? -0.486 75.325 -11.914 1.00 51.24 73 GLY C CA 1
ATOM 3704 C C . GLY B 1 73 ? 0.257 76.417 -12.652 1.00 58.76 73 GLY C C 1
ATOM 3705 O O . GLY B 1 73 ? 0.115 77.592 -12.304 1.00 56.88 73 GLY C O 1
ATOM 3706 N N . GLY B 1 74 ? 1.042 76.070 -13.669 1.00 54.13 74 GLY C N 1
ATOM 3707 C CA . GLY B 1 74 ? 1.818 77.047 -14.405 1.00 56.13 74 GLY C CA 1
ATOM 3708 C C . GLY B 1 74 ? 3.223 77.266 -13.892 1.00 60.87 74 GLY C C 1
ATOM 3709 O O . GLY B 1 74 ? 3.897 78.197 -14.354 1.00 56.68 74 GLY C O 1
ATOM 3710 N N . ALA B 1 75 ? 3.691 76.435 -12.965 1.00 57.60 75 ALA C N 1
ATOM 3711 C CA . ALA B 1 75 ? 4.983 76.660 -12.337 1.00 59.86 75 ALA C CA 1
ATOM 3712 C C . ALA B 1 75 ? 6.128 76.362 -13.297 1.00 52.21 75 ALA C C 1
ATOM 3713 O O . ALA B 1 75 ? 6.114 75.367 -14.025 1.00 55.93 75 ALA C O 1
ATOM 3715 N N . ASP B 1 76 ? 7.124 77.240 -13.288 1.00 54.16 76 ASP C N 1
ATOM 3716 C CA . ASP B 1 76 ? 8.369 77.052 -14.030 1.00 55.37 76 ASP C CA 1
ATOM 3717 C C . ASP B 1 76 ? 9.356 76.430 -13.052 1.00 52.62 76 ASP C C 1
ATOM 3718 O O . ASP B 1 76 ? 10.134 77.123 -12.396 1.00 57.47 76 ASP C O 1
ATOM 3723 N N . SER B 1 77 ? 9.317 75.104 -12.946 1.00 52.62 77 SER C N 1
ATOM 3724 C CA . SER B 1 77 ? 9.927 74.391 -11.833 1.00 48.74 77 SER C CA 1
ATOM 3725 C C . SER B 1 77 ? 11.256 73.744 -12.210 1.00 54.56 77 SER C C 1
ATOM 3726 O O . SER B 1 77 ? 11.472 73.324 -13.349 1.00 50.12 77 SER C O 1
ATOM 3729 N N . LEU B 1 78 ? 12.137 73.655 -11.213 1.00 48.52 78 LEU C N 1
ATOM 3730 C CA . LEU B 1 78 ? 13.431 72.993 -11.312 1.00 46.89 78 LEU C CA 1
ATOM 3731 C C . LEU B 1 78 ? 13.660 72.232 -10.014 1.00 50.44 78 LEU C C 1
ATOM 3732 O O . LEU B 1 78 ? 13.532 72.807 -8.930 1.00 47.47 78 LEU C O 1
ATOM 3737 N N . LEU B 1 79 ? 13.982 70.945 -10.123 1.00 41.13 79 LEU C N 1
ATOM 3738 C CA . LEU B 1 79 ? 14.082 70.054 -8.972 1.00 41.99 79 LEU C CA 1
ATOM 3739 C C . LEU B 1 79 ? 15.517 69.578 -8.797 1.00 43.14 79 LEU C C 1
ATOM 3740 O O . LEU B 1 79 ? 16.156 69.154 -9.764 1.00 41.56 79 LEU C O 1
ATOM 3745 N N . ILE B 1 80 ? 16.015 69.644 -7.559 1.00 40.70 80 ILE C N 1
ATOM 3746 C CA . ILE B 1 80 ? 17.315 69.098 -7.197 1.00 40.67 80 ILE C CA 1
ATOM 3747 C C . ILE B 1 80 ? 17.129 68.148 -6.021 1.00 40.90 80 ILE C C 1
ATOM 3748 O O . ILE B 1 80 ? 16.177 68.259 -5.246 1.00 39.10 80 ILE C O 1
ATOM 3753 N N . ALA B 1 81 ? 18.063 67.208 -5.896 1.00 43.18 81 ALA C N 1
ATOM 3754 C CA . ALA B 1 81 ? 17.963 66.182 -4.869 1.00 45.47 81 ALA C CA 1
ATOM 3755 C C . ALA B 1 81 ? 18.263 66.758 -3.491 1.00 51.75 81 ALA C C 1
ATOM 3756 O O . ALA B 1 81 ? 19.148 67.603 -3.329 1.00 54.54 81 ALA C O 1
ATOM 3758 N N . SER B 1 82 ? 17.518 66.291 -2.493 1.00 48.43 82 SER C N 1
ATOM 3759 C CA . SER B 1 82 ? 17.763 66.664 -1.107 1.00 47.27 82 SER C CA 1
ATOM 3760 C C . SER B 1 82 ? 18.791 65.767 -0.431 1.00 52.18 82 SER C C 1
ATOM 3761 O O . SER B 1 82 ? 19.304 66.128 0.634 1.00 52.94 82 SER C O 1
ATOM 3764 N N . ASN B 1 83 ? 19.107 64.620 -1.026 1.00 48.27 83 ASN C N 1
ATOM 3765 C CA . ASN B 1 83 ? 20.037 63.653 -0.457 1.00 50.69 83 ASN C CA 1
ATOM 3766 C C . ASN B 1 83 ? 20.582 62.782 -1.582 1.00 50.50 83 ASN C C 1
ATOM 3767 O O . ASN B 1 83 ? 19.801 62.181 -2.332 1.00 49.67 83 ASN C O 1
ATOM 3772 N N . PRO B 1 84 ? 21.906 62.686 -1.737 1.00 53.77 84 PRO C N 1
ATOM 3773 C CA . PRO B 1 84 ? 22.457 61.963 -2.897 1.00 56.73 84 PRO C CA 1
ATOM 3774 C C . PRO B 1 84 ? 21.991 60.521 -3.005 1.00 55.10 84 PRO C C 1
ATOM 3775 O O . PRO B 1 84 ? 22.033 59.959 -4.106 1.00 56.22 84 PRO C O 1
ATOM 3779 N N . LEU B 1 85 ? 21.542 59.906 -1.911 1.00 48.83 85 LEU C N 1
ATOM 3780 C CA . LEU B 1 85 ? 21.141 58.505 -1.927 1.00 53.25 85 LEU C CA 1
ATOM 3781 C C . LEU B 1 85 ? 19.631 58.302 -2.020 1.00 45.03 85 LEU C C 1
ATOM 3782 O O . LEU B 1 85 ? 19.195 57.183 -2.311 1.00 42.86 85 LEU C O 1
ATOM 3787 N N . SER B 1 86 ? 18.824 59.341 -1.791 1.00 39.35 86 SER C N 1
ATOM 3788 C CA . SER B 1 86 ? 17.375 59.194 -1.887 1.00 40.62 86 SER C CA 1
ATOM 3789 C C . SER B 1 86 ? 16.850 59.337 -3.309 1.00 42.94 86 SER C C 1
ATOM 3790 O O . SER B 1 86 ? 15.692 58.983 -3.561 1.00 38.25 86 SER C O 1
ATOM 3793 N N . THR B 1 87 ? 17.662 59.839 -4.235 1.00 38.42 87 THR C N 1
ATOM 3794 C CA . THR B 1 87 ? 17.189 60.087 -5.590 1.00 42.10 87 THR C CA 1
ATOM 3795 C C . THR B 1 87 ? 16.814 58.784 -6.287 1.00 45.60 87 THR C C 1
ATOM 3796 O O . THR B 1 87 ? 17.560 57.800 -6.244 1.00 41.23 87 THR C O 1
ATOM 3800 N N . GLN B 1 88 ? 15.646 58.781 -6.931 1.00 42.06 88 GLN C N 1
ATOM 3801 C CA . GLN B 1 88 ? 15.199 57.663 -7.754 1.00 41.64 88 GLN C CA 1
ATOM 3802 C C . GLN B 1 88 ? 15.418 58.049 -9.217 1.00 37.44 88 GLN C C 1
ATOM 3803 O O . GLN B 1 88 ? 14.768 58.968 -9.726 1.00 37.01 88 GLN C O 1
ATOM 3809 N N . ASP B 1 89 ? 16.342 57.347 -9.883 1.00 39.08 89 ASP C N 1
ATOM 3810 C CA . ASP B 1 89 ? 16.793 57.751 -11.214 1.00 40.69 89 ASP C CA 1
ATOM 3811 C C . ASP B 1 89 ? 15.691 57.635 -12.262 1.00 44.52 89 ASP C C 1
ATOM 3812 O O . ASP B 1 89 ? 15.671 58.416 -13.223 1.00 41.32 89 ASP C O 1
ATOM 3817 N N . ASP B 1 90 ? 14.788 56.661 -12.115 1.00 39.55 90 ASP C N 1
ATOM 3818 C CA . ASP B 1 90 ? 13.694 56.518 -13.072 1.00 39.51 90 ASP C CA 1
ATOM 3819 C C . ASP B 1 90 ? 12.702 57.667 -12.957 1.00 39.58 90 ASP C C 1
ATOM 3820 O O . ASP B 1 90 ? 12.122 58.093 -13.966 1.00 38.93 90 ASP C O 1
ATOM 3825 N N . VAL B 1 91 ? 12.499 58.173 -11.738 1.00 36.86 91 VAL C N 1
ATOM 3826 C CA . VAL B 1 91 ? 11.629 59.323 -11.523 1.00 35.92 91 VAL C CA 1
ATOM 3827 C C . VAL B 1 91 ? 12.258 60.581 -12.104 1.00 41.21 91 VAL C C 1
ATOM 3828 O O . VAL B 1 91 ? 11.573 61.411 -12.717 1.00 37.25 91 VAL C O 1
ATOM 3832 N N . ALA B 1 92 ? 13.566 60.754 -11.916 1.00 37.90 92 ALA C N 1
ATOM 3833 C CA . ALA B 1 92 ? 14.233 61.900 -12.518 1.00 40.43 92 ALA C CA 1
ATOM 3834 C C . ALA B 1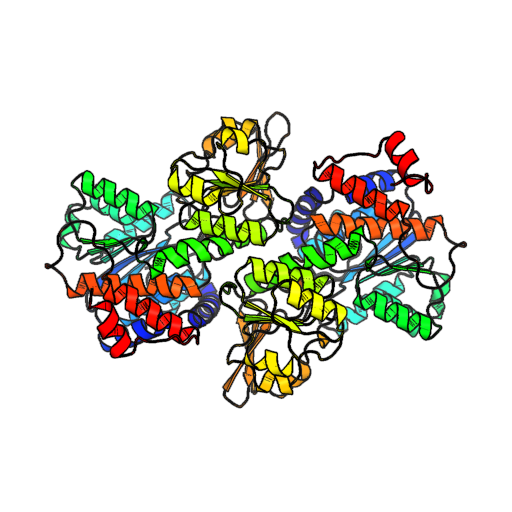 92 ? 14.093 61.872 -14.037 1.00 47.44 92 ALA C C 1
ATOM 3835 O O . ALA B 1 92 ? 13.851 62.909 -14.666 1.00 41.60 92 ALA C O 1
ATOM 3837 N N . ALA B 1 93 ? 14.225 60.688 -14.641 1.00 41.48 93 ALA C N 1
ATOM 3838 C CA . ALA B 1 93 ? 14.144 60.585 -16.094 1.00 43.20 93 ALA C CA 1
ATOM 3839 C C . ALA B 1 93 ? 12.731 60.861 -16.596 1.00 42.71 93 ALA C C 1
ATOM 3840 O O . ALA B 1 93 ? 12.550 61.521 -17.627 1.00 44.10 93 ALA C O 1
ATOM 3842 N N . CYS B 1 94 ? 11.718 60.360 -15.886 1.00 40.97 94 CYS C N 1
ATOM 3843 C CA . CYS B 1 94 ? 10.335 60.599 -16.288 1.00 42.72 94 CYS C CA 1
ATOM 3844 C C . CYS B 1 94 ? 9.971 62.077 -16.201 1.00 44.19 94 CYS C C 1
ATOM 3845 O O . CYS B 1 94 ? 9.259 62.598 -17.068 1.00 43.92 94 CYS C O 1
ATOM 3848 N N . LEU B 1 95 ? 10.431 62.764 -15.155 1.00 39.70 95 LEU C N 1
ATOM 3849 C CA . LEU B 1 95 ? 10.136 64.186 -15.024 1.00 39.85 95 LEU C CA 1
ATOM 3850 C C . LEU B 1 95 ? 10.728 64.979 -16.182 1.00 42.05 95 LEU C C 1
ATOM 3851 O O . LEU B 1 95 ? 10.042 65.801 -16.801 1.00 43.51 95 LEU C O 1
ATOM 3856 N N . VAL B 1 96 ? 12.007 64.748 -16.492 1.00 43.17 96 VAL C N 1
ATOM 3857 C CA . VAL B 1 96 ? 12.634 65.454 -17.609 1.00 45.53 96 VAL C CA 1
ATOM 3858 C C . VAL B 1 96 ? 11.923 65.123 -18.915 1.00 48.84 96 VAL C C 1
ATOM 3859 O O . VAL B 1 96 ? 11.702 66.000 -19.759 1.00 48.48 96 VAL C O 1
ATOM 3863 N N . ALA B 1 97 ? 11.546 63.858 -19.098 1.00 46.29 97 ALA C N 1
ATOM 3864 C CA . ALA B 1 97 ? 11.147 63.366 -20.411 1.00 47.93 97 ALA C CA 1
ATOM 3865 C C . ALA B 1 97 ? 9.656 63.486 -20.684 1.00 47.64 97 ALA C C 1
ATOM 3866 O O . ALA B 1 97 ? 9.268 63.715 -21.837 1.00 55.11 97 ALA C O 1
ATOM 3868 N N . ASP B 1 98 ? 8.809 63.325 -19.671 1.00 45.57 98 ASP C N 1
ATOM 3869 C CA . ASP B 1 98 ? 7.369 63.357 -19.881 1.00 56.64 98 ASP C CA 1
ATOM 3870 C C . ASP B 1 98 ? 6.739 64.699 -19.535 1.00 56.67 98 ASP C C 1
ATOM 3871 O O . ASP B 1 98 ? 5.581 64.933 -19.904 1.00 48.97 98 ASP C O 1
ATOM 3876 N N . TYR B 1 99 ? 7.472 65.589 -18.863 1.00 56.19 99 TYR C N 1
ATOM 3877 C CA . TYR B 1 99 ? 6.907 66.867 -18.449 1.00 54.02 99 TYR C CA 1
ATOM 3878 C C . TYR B 1 99 ? 7.771 68.083 -18.742 1.00 48.04 99 TYR C C 1
ATOM 3879 O O . TYR B 1 99 ? 7.276 69.201 -18.574 1.00 53.48 99 TYR C O 1
ATOM 3888 N N . GLY B 1 100 ? 9.023 67.925 -19.164 1.00 56.14 100 GLY C N 1
ATOM 3889 C CA . GLY B 1 100 ? 9.876 69.078 -19.393 1.00 49.01 100 GLY C CA 1
ATOM 3890 C C . GLY B 1 100 ? 10.258 69.838 -18.139 1.00 59.17 100 GLY C C 1
ATOM 3891 O O . GLY B 1 100 ? 10.399 71.065 -18.182 1.00 54.80 100 GLY C O 1
ATOM 3892 N N . ILE B 1 101 ? 10.427 69.142 -17.018 1.00 48.21 101 ILE C N 1
ATOM 3893 C CA . ILE B 1 101 ? 10.830 69.758 -15.758 1.00 51.84 101 ILE C CA 1
ATOM 3894 C C . ILE B 1 101 ? 12.320 69.483 -15.566 1.00 48.17 101 ILE C C 1
ATOM 3895 O O . ILE B 1 101 ? 12.705 68.313 -15.413 1.00 47.62 101 ILE C O 1
ATOM 3900 N N . PRO B 1 102 ? 13.182 70.498 -15.587 1.00 50.81 102 PRO C N 1
ATOM 3901 C CA . PRO B 1 102 ? 14.613 70.247 -15.375 1.00 49.61 102 PRO C CA 1
ATOM 3902 C C . PRO B 1 102 ? 14.855 69.623 -14.008 1.00 56.58 102 PRO C C 1
ATOM 3903 O O . PRO B 1 102 ? 14.393 70.131 -12.984 1.00 56.26 102 PRO C O 1
ATOM 3907 N N . VAL B 1 103 ? 15.565 68.497 -14.000 1.00 54.03 103 VAL C N 1
ATOM 3908 C CA . VAL B 1 103 ? 15.937 67.806 -12.771 1.00 47.56 103 VAL C CA 1
ATOM 3909 C C . VAL B 1 103 ? 17.453 67.689 -12.738 1.00 49.08 103 VAL C C 1
ATOM 3910 O O . VAL B 1 103 ? 18.074 67.303 -13.735 1.00 50.25 103 VAL C O 1
ATOM 3914 N N . TYR B 1 104 ? 18.042 68.044 -11.598 1.00 54.58 104 TYR C N 1
ATOM 3915 C CA . TYR B 1 104 ? 19.481 67.928 -11.353 1.00 53.75 104 TYR C CA 1
ATOM 3916 C C . TYR B 1 104 ? 19.644 67.045 -10.120 1.00 55.78 104 TYR C C 1
ATOM 3917 O O . TYR B 1 104 ? 19.756 67.534 -8.993 1.00 57.10 104 TYR C O 1
ATOM 3926 N N . ALA B 1 105 ? 19.638 65.733 -10.342 1.00 51.00 105 ALA C N 1
ATOM 3927 C CA . ALA B 1 105 ? 19.729 64.768 -9.254 1.00 49.72 105 ALA C CA 1
ATOM 3928 C C . ALA B 1 105 ? 20.129 63.423 -9.839 1.00 51.89 105 ALA C C 1
ATOM 3929 O O . ALA B 1 105 ? 19.473 62.923 -10.757 1.00 50.74 105 ALA C O 1
ATOM 3931 N N . ILE B 1 106 ? 21.209 62.855 -9.317 1.00 51.74 106 ILE C N 1
ATOM 3932 C CA . ILE B 1 106 ? 21.728 61.567 -9.759 1.00 52.79 106 ILE C CA 1
ATOM 3933 C C . ILE B 1 106 ? 21.953 60.723 -8.516 1.00 59.78 106 ILE C C 1
ATOM 3934 O O . ILE B 1 106 ? 22.708 61.125 -7.622 1.00 63.73 106 ILE C O 1
ATOM 3939 N N . LYS B 1 107 ? 21.293 59.568 -8.446 1.00 55.58 107 LYS C N 1
ATOM 3940 C CA . LYS B 1 107 ? 21.488 58.683 -7.307 1.00 56.41 107 LYS C CA 1
ATOM 3941 C C . LYS B 1 107 ? 22.974 58.416 -7.102 1.00 56.69 107 LYS C C 1
ATOM 3942 O O . LYS B 1 107 ? 23.678 57.996 -8.024 1.00 55.99 107 LYS C O 1
ATOM 3948 N N . GLY B 1 108 ? 23.451 58.689 -5.890 1.00 47.77 108 GLY C N 1
ATOM 3949 C CA . GLY B 1 108 ? 24.852 58.479 -5.585 1.00 54.64 108 GLY C CA 1
ATOM 3950 C C . GLY B 1 108 ? 25.791 59.558 -6.072 1.00 53.04 108 GLY C C 1
ATOM 3951 O O . GLY B 1 108 ? 27.002 59.323 -6.136 1.00 53.76 108 GLY C O 1
ATOM 3952 N N . GLU B 1 109 ? 25.276 60.734 -6.424 1.00 54.60 109 GLU C N 1
ATOM 3953 C CA . GLU B 1 109 ? 26.149 61.834 -6.815 1.00 62.06 109 GLU C CA 1
ATOM 3954 C C . GLU B 1 109 ? 27.067 62.211 -5.655 1.00 59.52 109 GLU C C 1
ATOM 3955 O O . GLU B 1 109 ? 26.715 62.061 -4.482 1.00 59.60 109 GLU C O 1
ATOM 3961 N N . ASP B 1 110 ? 28.264 62.695 -5.986 1.00 59.06 110 ASP C N 1
ATOM 3962 C CA . ASP B 1 110 ? 29.222 63.025 -4.942 1.00 58.02 110 ASP C CA 1
ATOM 3963 C C . ASP B 1 110 ? 28.906 64.398 -4.349 1.00 68.12 110 ASP C C 1
ATOM 3964 O O . ASP B 1 110 ? 27.917 65.050 -4.701 1.00 62.85 110 ASP C O 1
ATOM 3969 N N . ASN B 1 111 ? 29.754 64.836 -3.415 1.00 72.75 111 ASN C N 1
ATOM 3970 C CA . ASN B 1 111 ? 29.516 66.101 -2.725 1.00 74.68 111 ASN C CA 1
ATOM 3971 C C . ASN B 1 111 ? 29.619 67.281 -3.685 1.00 73.58 111 ASN C C 1
ATOM 3972 O O . ASN B 1 111 ? 28.762 68.173 -3.685 1.00 71.47 111 ASN C O 1
ATOM 3977 N N . GLU B 1 112 ? 30.671 67.307 -4.505 1.00 77.88 112 GLU C N 1
ATOM 3978 C CA . GLU B 1 112 ? 30.825 68.366 -5.498 1.00 77.11 112 GLU C CA 1
ATOM 3979 C C . GLU B 1 112 ? 29.569 68.510 -6.351 1.00 71.80 112 GLU C C 1
ATOM 3980 O O . GLU B 1 112 ? 29.032 69.612 -6.509 1.00 70.31 112 GLU C O 1
ATOM 3986 N N . THR B 1 113 ? 29.084 67.397 -6.908 1.00 67.54 113 THR C N 1
ATOM 3987 C CA . THR B 1 113 ? 27.927 67.449 -7.797 1.00 68.92 113 THR C CA 1
ATOM 3988 C C . THR B 1 113 ? 26.692 67.977 -7.073 1.00 67.32 113 THR C C 1
ATOM 3989 O O . THR B 1 113 ? 25.904 68.735 -7.651 1.00 62.30 113 THR C O 1
ATOM 3993 N N . TYR B 1 114 ? 26.506 67.589 -5.810 1.00 62.89 114 TYR C N 1
ATOM 3994 C CA . TYR B 1 114 ? 25.374 68.086 -5.035 1.00 65.66 114 TYR C CA 1
ATOM 3995 C C . TYR B 1 114 ? 25.328 69.611 -5.045 1.00 66.22 114 TYR C C 1
ATOM 3996 O O . TYR B 1 114 ? 24.334 70.215 -5.461 1.00 67.69 114 TYR C O 1
ATOM 4005 N N . HIS B 1 115 ? 26.406 70.254 -4.588 1.00 68.93 115 HIS C N 1
ATOM 4006 C CA . HIS B 1 115 ? 26.413 71.710 -4.498 1.00 71.47 115 HIS C CA 1
ATOM 4007 C C . HIS B 1 115 ? 26.516 72.382 -5.861 1.00 67.89 115 HIS C C 1
ATOM 4008 O O . HIS B 1 115 ? 26.144 73.553 -5.985 1.00 69.69 115 HIS C O 1
ATOM 4015 N N . ARG B 1 116 ? 27.013 71.678 -6.882 1.00 61.22 116 ARG C N 1
ATOM 4016 C CA . ARG B 1 116 ? 26.914 72.211 -8.235 1.00 62.64 116 ARG C CA 1
ATOM 4017 C C . ARG B 1 116 ? 25.463 72.282 -8.692 1.00 62.50 116 ARG C C 1
ATOM 4018 O O . ARG B 1 116 ? 25.105 73.156 -9.490 1.00 63.89 116 ARG C O 1
ATOM 4026 N N . HIS B 1 117 ? 24.619 71.373 -8.202 1.00 60.22 117 HIS C N 1
ATOM 4027 C CA . HIS B 1 117 ? 23.194 71.428 -8.507 1.00 59.49 117 HIS C CA 1
ATOM 4028 C C . HIS B 1 117 ? 22.495 72.522 -7.708 1.00 58.57 117 HIS C C 1
ATOM 4029 O O . HIS B 1 117 ? 21.562 73.159 -8.209 1.00 57.65 117 HIS C O 1
ATOM 4036 N N . VAL B 1 118 ? 22.925 72.749 -6.463 1.00 61.54 118 VAL C N 1
ATOM 4037 C CA . VAL B 1 118 ? 22.362 73.844 -5.679 1.00 67.08 118 VAL C CA 1
ATOM 4038 C C . VAL B 1 118 ? 22.704 75.186 -6.313 1.00 69.46 118 VAL C C 1
ATOM 4039 O O . VAL B 1 118 ? 21.904 76.128 -6.259 1.00 66.30 118 VAL C O 1
ATOM 4043 N N . GLN B 1 119 ? 23.887 75.298 -6.926 1.00 65.86 119 GLN C N 1
ATOM 4044 C CA . GLN B 1 119 ? 24.243 76.523 -7.632 1.00 62.84 119 GLN C CA 1
ATOM 4045 C C . GLN B 1 119 ? 23.456 76.676 -8.927 1.00 64.03 119 GLN C C 1
ATOM 4046 O O . GLN B 1 119 ? 23.132 77.801 -9.326 1.00 70.19 119 GLN C O 1
ATOM 4052 N N . ILE B 1 120 ? 23.145 75.567 -9.598 1.00 57.34 120 ILE C N 1
ATOM 4053 C CA . ILE B 1 120 ? 22.282 75.629 -10.772 1.00 64.85 120 ILE C CA 1
ATOM 4054 C C . ILE B 1 120 ? 20.876 76.066 -10.376 1.00 62.39 120 ILE C C 1
ATOM 4055 O O . ILE B 1 120 ? 20.240 76.872 -11.067 1.00 55.48 120 ILE C O 1
ATOM 4060 N N . ALA B 1 121 ? 20.373 75.550 -9.254 1.00 55.92 121 ALA C N 1
ATOM 4061 C CA . ALA B 1 121 ? 19.008 75.857 -8.840 1.00 58.88 121 ALA C CA 1
ATOM 4062 C C . ALA B 1 121 ? 18.839 77.345 -8.562 1.00 56.44 121 ALA C C 1
ATOM 4063 O O . ALA B 1 121 ? 17.865 77.965 -9.000 1.00 56.98 121 ALA C O 1
ATOM 4065 N N . LEU B 1 122 ? 19.784 77.940 -7.832 1.00 56.76 122 LEU C N 1
ATOM 4066 C CA . LEU B 1 122 ? 19.674 79.357 -7.509 1.00 60.18 122 LEU C CA 1
ATOM 4067 C C . LEU B 1 122 ? 19.897 80.236 -8.734 1.00 64.56 122 LEU C C 1
ATOM 4068 O O . LEU B 1 122 ? 19.398 81.366 -8.778 1.00 65.00 122 LEU C O 1
ATOM 4073 N N . ASP B 1 123 ? 20.642 79.747 -9.729 1.00 67.69 123 ASP C N 1
ATOM 4074 C CA . ASP B 1 123 ? 20.745 80.454 -11.002 1.00 72.15 123 ASP C CA 1
ATOM 4075 C C . ASP B 1 123 ? 19.431 80.458 -11.766 1.00 63.64 123 ASP C C 1
ATOM 4076 O O . ASP B 1 123 ? 19.298 81.207 -12.742 1.00 63.52 123 ASP C O 1
ATOM 4081 N N . HIS B 1 124 ? 18.470 79.632 -11.351 1.00 63.61 124 HIS C N 1
ATOM 4082 C CA . HIS B 1 124 ? 17.104 79.716 -11.842 1.00 59.92 124 HIS C CA 1
ATOM 4083 C C . HIS B 1 124 ? 16.391 80.966 -11.341 1.00 59.14 124 HIS C C 1
ATOM 4084 O O . HIS B 1 124 ? 15.300 81.277 -11.832 1.00 58.38 124 HIS C O 1
ATOM 4091 N N . ARG B 1 125 ? 16.990 81.689 -10.399 1.00 63.92 125 ARG C N 1
ATOM 4092 C CA . ARG B 1 125 ? 16.372 82.844 -9.758 1.00 64.03 125 ARG C CA 1
ATOM 4093 C C . ARG B 1 125 ? 14.949 82.516 -9.303 1.00 64.69 125 ARG C C 1
ATOM 4094 O O . ARG B 1 125 ? 13.982 83.124 -9.777 1.00 64.13 125 ARG C O 1
ATOM 4102 N N . PRO B 1 126 ? 14.789 81.565 -8.385 1.00 56.21 126 PRO C N 1
ATOM 4103 C CA . PRO B 1 126 ? 13.441 81.144 -7.986 1.00 56.71 126 PRO C CA 1
ATOM 4104 C C . PRO B 1 126 ? 12.691 82.242 -7.248 1.00 60.02 126 PRO C C 1
ATOM 4105 O O . PRO B 1 126 ? 13.256 82.967 -6.425 1.00 62.43 126 PRO C O 1
ATOM 4109 N N . ASN B 1 127 ? 11.398 82.361 -7.562 1.00 61.87 127 ASN C N 1
ATOM 4110 C CA . ASN B 1 127 ? 10.510 83.190 -6.756 1.00 56.51 127 ASN C CA 1
ATOM 4111 C C . ASN B 1 127 ? 10.027 82.425 -5.528 1.00 52.72 127 ASN C C 1
ATOM 4112 O O . ASN B 1 127 ? 9.876 83.006 -4.447 1.00 53.51 127 ASN C O 1
ATOM 4117 N N . ILE B 1 128 ? 9.790 81.124 -5.680 1.00 48.05 128 ILE C N 1
ATOM 4118 C CA . ILE B 1 128 ? 9.424 80.236 -4.585 1.00 44.14 128 ILE C CA 1
ATOM 4119 C C . ILE B 1 128 ? 10.507 79.179 -4.450 1.00 45.77 128 ILE C C 1
ATOM 4120 O O . ILE B 1 128 ? 11.001 78.655 -5.454 1.00 43.34 128 ILE C O 1
ATOM 4125 N N . ILE B 1 129 ? 10.866 78.854 -3.211 1.00 41.96 129 ILE C N 1
ATOM 4126 C CA . ILE B 1 129 ? 11.767 77.746 -2.922 1.00 41.20 129 ILE C CA 1
ATOM 4127 C C . ILE B 1 129 ? 11.048 76.787 -1.983 1.00 43.85 129 ILE C C 1
ATOM 4128 O O . ILE B 1 129 ? 10.646 77.174 -0.878 1.00 43.32 129 ILE C O 1
ATOM 4133 N N . ILE B 1 130 ? 10.872 75.549 -2.426 1.00 39.05 130 ILE C N 1
ATOM 4134 C CA . ILE B 1 130 ? 10.445 74.467 -1.548 1.00 40.29 130 ILE C CA 1
ATOM 4135 C C . ILE B 1 130 ? 11.702 73.766 -1.064 1.00 39.74 130 ILE C C 1
ATOM 4136 O O . ILE B 1 130 ? 12.515 73.309 -1.873 1.00 40.78 130 ILE C O 1
ATOM 4141 N N . ASP B 1 131 ? 11.875 73.690 0.249 1.00 44.93 131 ASP C N 1
ATOM 4142 C CA . ASP B 1 131 ? 13.092 73.138 0.819 1.00 53.01 131 ASP C CA 1
ATOM 4143 C C . ASP B 1 131 ? 12.768 71.968 1.736 1.00 56.18 131 ASP C C 1
ATOM 4144 O O . ASP B 1 131 ? 11.695 71.905 2.346 1.00 55.11 131 ASP C O 1
ATOM 4149 N N . ASP B 1 132 ? 13.718 71.034 1.819 1.00 66.22 132 ASP C N 1
ATOM 4150 C CA . ASP B 1 132 ? 13.615 69.841 2.659 1.00 66.70 132 ASP C CA 1
ATOM 4151 C C . ASP B 1 132 ? 14.948 69.722 3.396 1.00 62.84 132 ASP C C 1
ATOM 4152 O O . ASP B 1 132 ? 15.852 69.004 2.963 1.00 64.46 132 ASP C O 1
ATOM 4157 N N . GLY B 1 133 ? 15.067 70.442 4.507 1.00 54.04 133 GLY C N 1
ATOM 4158 C CA . GLY B 1 133 ? 16.301 70.520 5.269 1.00 49.38 133 GLY C CA 1
ATOM 4159 C C . GLY B 1 133 ? 16.877 71.916 5.377 1.00 57.30 133 GLY C C 1
ATOM 4160 O O . GLY B 1 133 ? 17.862 72.113 6.107 1.00 47.88 133 GLY C O 1
ATOM 4161 N N . SER B 1 134 ? 16.302 72.895 4.679 1.00 54.53 134 SER C N 1
ATOM 4162 C CA . SER B 1 134 ? 16.748 74.283 4.705 1.00 49.31 134 SER C CA 1
ATOM 4163 C C . SER B 1 134 ? 18.103 74.476 4.029 1.00 53.26 134 SER C C 1
ATOM 4164 O O . SER B 1 134 ? 18.806 75.448 4.314 1.00 46.43 134 SER C O 1
ATOM 4167 N N . ASP B 1 135 ? 18.478 73.575 3.117 1.00 53.97 135 ASP C N 1
ATOM 4168 C CA . ASP B 1 135 ? 19.789 73.665 2.479 1.00 59.21 135 ASP C CA 1
ATOM 4169 C C . ASP B 1 135 ? 19.843 74.817 1.480 1.00 60.33 135 ASP C C 1
ATOM 4170 O O . ASP B 1 135 ? 20.753 75.654 1.534 1.00 57.16 135 ASP C O 1
ATOM 4175 N N . VAL B 1 136 ? 18.882 74.872 0.554 1.00 56.22 136 VAL C N 1
ATOM 4176 C CA . VAL B 1 136 ? 18.918 75.904 -0.480 1.00 59.50 136 VAL C CA 1
ATOM 4177 C C . VAL B 1 136 ? 18.612 77.271 0.117 1.00 58.20 136 VAL C C 1
ATOM 4178 O O . VAL B 1 136 ? 19.212 78.281 -0.272 1.00 49.59 136 VAL C O 1
ATOM 4182 N N . VAL B 1 137 ? 17.673 77.327 1.066 1.00 52.14 137 VAL C N 1
ATOM 4183 C CA . VAL B 1 137 ? 17.334 78.598 1.700 1.00 56.39 137 VAL C CA 1
ATOM 4184 C C . VAL B 1 137 ? 18.540 79.168 2.439 1.00 57.30 137 VAL C C 1
ATOM 4185 O O . VAL B 1 137 ? 18.788 80.380 2.411 1.00 55.82 137 VAL C O 1
ATOM 4189 N N . ALA B 1 138 ? 19.311 78.307 3.110 1.00 56.17 138 ALA C N 1
ATOM 4190 C CA . ALA B 1 138 ? 20.493 78.778 3.827 1.00 52.48 138 ALA C CA 1
ATOM 4191 C C . ALA B 1 138 ? 21.585 79.245 2.874 1.00 59.57 138 ALA C C 1
ATOM 4192 O O . ALA B 1 138 ? 22.341 80.167 3.205 1.00 56.69 138 ALA C O 1
ATOM 4194 N N . THR B 1 139 ? 21.694 78.620 1.698 1.00 53.09 139 THR C N 1
ATOM 4195 C CA . THR B 1 139 ? 22.664 79.081 0.708 1.00 60.07 139 THR C CA 1
ATOM 4196 C C . THR B 1 139 ? 22.226 80.403 0.091 1.00 60.86 139 THR C C 1
ATOM 4197 O O . THR B 1 139 ? 23.057 81.282 -0.169 1.00 60.20 139 THR C O 1
ATOM 4201 N N . LEU B 1 140 ? 20.922 80.557 -0.148 1.00 58.81 140 LEU C N 1
ATOM 4202 C CA . LEU B 1 140 ? 20.391 81.814 -0.665 1.00 58.57 140 LEU C CA 1
ATOM 4203 C C . LEU B 1 140 ? 20.713 82.972 0.274 1.00 63.05 140 LEU C C 1
ATOM 4204 O O . LEU B 1 140 ? 21.198 84.024 -0.159 1.00 72.28 140 LEU C O 1
ATOM 4209 N N . VAL B 1 141 ? 20.453 82.792 1.570 1.00 59.06 141 VAL C N 1
ATOM 4210 C CA . VAL B 1 141 ? 20.745 83.842 2.543 1.00 64.64 141 VAL C CA 1
ATOM 4211 C C . VAL B 1 141 ? 22.243 84.116 2.603 1.00 69.59 141 VAL C C 1
ATOM 4212 O O . VAL B 1 141 ? 22.675 85.268 2.743 1.00 75.61 141 VAL C O 1
ATOM 4216 N N . GLN B 1 142 ? 23.060 83.067 2.495 1.00 70.66 142 GLN C N 1
ATOM 4217 C CA . GLN B 1 142 ? 24.500 83.236 2.666 1.00 77.81 142 GLN C CA 1
ATOM 4218 C C . GLN B 1 142 ? 25.130 83.938 1.469 1.00 77.78 142 GLN C C 1
ATOM 4219 O O . GLN B 1 142 ? 25.875 84.912 1.630 1.00 82.13 142 GLN C O 1
ATOM 4225 N N . GLU B 1 143 ? 24.849 83.456 0.257 1.00 71.52 143 GLU C N 1
ATOM 4226 C CA . GLU B 1 143 ? 25.604 83.864 -0.918 1.00 72.44 143 GLU C CA 1
ATOM 4227 C C . GLU B 1 143 ? 24.814 84.693 -1.920 1.00 76.11 143 GLU C C 1
ATOM 4228 O O . GLU B 1 143 ? 25.428 85.342 -2.772 1.00 70.01 143 GLU C O 1
ATOM 4234 N N . ARG B 1 144 ? 23.484 84.688 -1.847 1.00 72.69 144 ARG C N 1
ATOM 4235 C CA . ARG B 1 144 ? 22.680 85.353 -2.865 1.00 76.49 144 ARG C CA 1
ATOM 4236 C C . ARG B 1 144 ? 21.829 86.472 -2.273 1.00 75.49 144 ARG C C 1
ATOM 4237 O O . ARG B 1 144 ? 20.625 86.544 -2.537 1.00 73.30 144 ARG C O 1
ATOM 4245 N N . GLN B 1 145 ? 22.438 87.350 -1.474 1.00 76.49 145 GLN C N 1
ATOM 4246 C CA . GLN B 1 145 ? 21.690 88.487 -0.947 1.00 79.59 145 GLN C CA 1
ATOM 4247 C C . GLN B 1 145 ? 21.053 89.300 -2.067 1.00 79.53 145 GLN C C 1
ATOM 4248 O O . GLN B 1 145 ? 19.945 89.824 -1.903 1.00 80.50 145 GLN C O 1
ATOM 4254 N N . HIS B 1 146 ? 21.727 89.400 -3.214 1.00 77.93 146 HIS C N 1
ATOM 4255 C CA . HIS B 1 146 ? 21.189 90.142 -4.348 1.00 81.74 146 HIS C CA 1
ATOM 4256 C C . HIS B 1 146 ? 19.939 89.496 -4.935 1.00 79.53 146 HIS C C 1
ATOM 4257 O O . HIS B 1 146 ? 19.177 90.174 -5.632 1.00 82.68 146 HIS C O 1
ATOM 4264 N N . GLN B 1 147 ? 19.713 88.209 -4.677 1.00 73.94 147 GLN C N 1
ATOM 4265 C CA . GLN B 1 147 ? 18.559 87.508 -5.222 1.00 76.06 147 GLN C CA 1
ATOM 4266 C C . GLN B 1 147 ? 17.336 87.565 -4.321 1.00 72.00 147 GLN C C 1
ATOM 4267 O O . GLN B 1 147 ? 16.260 87.127 -4.742 1.00 75.14 147 GLN C O 1
ATOM 4273 N N . LEU B 1 148 ? 17.469 88.075 -3.096 1.00 71.82 148 LEU C N 1
ATOM 4274 C CA . LEU B 1 148 ? 16.314 88.155 -2.211 1.00 71.62 148 LEU C CA 1
ATOM 4275 C C . LEU B 1 148 ? 15.209 89.025 -2.792 1.00 75.02 148 LEU C C 1
ATOM 4276 O O . LEU B 1 148 ? 14.046 88.877 -2.400 1.00 74.71 148 LEU C O 1
ATOM 4281 N N . SER B 1 149 ? 15.547 89.922 -3.723 1.00 79.18 149 SER C N 1
ATOM 4282 C CA . SER B 1 149 ? 14.540 90.712 -4.421 1.00 76.08 149 SER C CA 1
ATOM 4283 C C . SER B 1 149 ? 13.489 89.838 -5.096 1.00 72.80 149 SER C C 1
ATOM 4284 O O . SER B 1 149 ? 12.359 90.294 -5.310 1.00 66.92 149 SER C O 1
ATOM 4287 N N . ASP B 1 150 ? 13.831 88.589 -5.422 1.00 72.23 150 ASP C N 1
ATOM 4288 C CA . ASP B 1 150 ? 12.958 87.715 -6.196 1.00 69.07 150 ASP C CA 1
ATOM 4289 C C . ASP B 1 150 ? 12.051 86.844 -5.341 1.00 65.29 150 ASP C C 1
ATOM 4290 O O . ASP B 1 150 ? 11.066 86.307 -5.861 1.00 59.41 150 ASP C O 1
ATOM 4295 N N . ILE B 1 151 ? 12.357 86.684 -4.059 1.00 64.60 151 ILE C N 1
ATOM 4296 C CA . ILE B 1 151 ? 11.667 85.707 -3.224 1.00 63.59 151 ILE C CA 1
ATOM 4297 C C . ILE B 1 151 ? 10.297 86.247 -2.829 1.00 66.50 151 ILE C C 1
ATOM 4298 O O . ILE B 1 151 ? 10.191 87.287 -2.168 1.00 65.32 151 ILE C O 1
ATOM 4303 N N . ILE B 1 152 ? 9.243 85.543 -3.243 1.00 63.12 152 ILE C N 1
ATOM 4304 C CA . ILE B 1 152 ? 7.917 85.777 -2.680 1.00 62.86 152 ILE C CA 1
ATOM 4305 C C . ILE B 1 152 ? 7.779 85.061 -1.344 1.00 58.74 152 ILE C C 1
ATOM 4306 O O . ILE B 1 152 ? 7.418 85.666 -0.327 1.00 59.07 152 ILE C O 1
ATOM 4311 N N . GLY B 1 153 ? 8.081 83.766 -1.326 1.00 56.03 153 GLY C N 1
ATOM 4312 C CA . GLY B 1 153 ? 8.105 82.990 -0.101 1.00 54.14 153 GLY C CA 1
ATOM 4313 C C . GLY B 1 153 ? 8.836 81.688 -0.334 1.00 48.87 153 GLY C C 1
ATOM 4314 O O . GLY B 1 153 ? 9.177 81.332 -1.464 1.00 43.69 153 GLY C O 1
ATOM 4315 N N . THR B 1 154 ? 9.084 80.980 0.763 1.00 42.06 154 THR C N 1
ATOM 4316 C CA . THR B 1 154 ? 9.667 79.648 0.719 1.00 42.30 154 THR C CA 1
ATOM 4317 C C . THR B 1 154 ? 8.840 78.714 1.591 1.00 44.26 154 THR C C 1
ATOM 4318 O O . THR B 1 154 ? 7.955 79.143 2.338 1.00 40.52 154 THR C O 1
ATOM 4322 N N . THR B 1 155 ? 9.138 77.421 1.482 1.00 39.93 155 THR C N 1
ATOM 4323 C CA . THR B 1 155 ? 8.498 76.392 2.290 1.00 39.02 155 THR C CA 1
ATOM 4324 C C . THR B 1 155 ? 9.572 75.440 2.803 1.00 40.31 155 THR C C 1
ATOM 4325 O O . THR B 1 155 ? 10.654 75.330 2.222 1.00 39.77 155 THR C O 1
ATOM 4329 N N . GLU B 1 156 ? 9.272 74.751 3.904 1.00 35.14 156 GLU C N 1
ATOM 4330 C CA . GLU B 1 156 ? 10.216 73.805 4.492 1.00 38.73 156 GLU C CA 1
ATOM 4331 C C . GLU B 1 156 ? 9.486 72.525 4.861 1.00 38.03 156 GLU C C 1
ATOM 4332 O O . GLU B 1 156 ? 8.430 72.574 5.498 1.00 42.72 156 GLU C O 1
ATOM 4338 N N . GLU B 1 157 ? 10.007 71.395 4.419 1.00 42.58 157 GLU C N 1
ATOM 4339 C CA . GLU B 1 157 ? 9.270 70.124 4.588 1.00 42.05 157 GLU C CA 1
ATOM 4340 C C . GLU B 1 157 ? 9.627 69.374 5.862 1.00 44.31 157 GLU C C 1
ATOM 4341 O O . GLU B 1 157 ? 8.807 68.573 6.266 1.00 41.60 157 GLU C O 1
ATOM 4347 N N . THR B 1 158 ? 10.772 69.653 6.478 1.00 41.80 158 THR C N 1
ATOM 4348 C CA . THR B 1 158 ? 11.214 68.767 7.583 1.00 39.39 158 THR C CA 1
ATOM 4349 C C . THR B 1 158 ? 11.548 69.489 8.893 1.00 43.59 158 THR C C 1
ATOM 4350 O O . THR B 1 158 ? 11.903 70.650 8.871 1.00 43.87 158 THR C O 1
ATOM 4354 N N . THR B 1 159 ? 11.453 68.762 9.999 1.00 36.67 159 THR C N 1
ATOM 4355 C CA . THR B 1 159 ? 11.705 69.338 11.340 1.00 34.22 159 THR C CA 1
ATOM 4356 C C . THR B 1 159 ? 13.076 70.005 11.389 1.00 37.24 159 THR C C 1
ATOM 4357 O O . THR B 1 159 ? 13.159 71.070 11.932 1.00 38.42 159 THR C O 1
ATOM 4361 N N . THR B 1 160 ? 14.098 69.349 10.855 1.00 40.50 160 THR C N 1
ATOM 4362 C CA . THR B 1 160 ? 15.450 69.900 10.857 1.00 41.31 160 THR C CA 1
ATOM 4363 C C . THR B 1 160 ? 15.505 71.224 10.103 1.00 42.25 160 THR C C 1
ATOM 4364 O O . THR B 1 160 ? 16.201 72.158 10.523 1.00 43.19 160 THR C O 1
ATOM 4368 N N . GLY B 1 161 ? 14.785 71.322 8.986 1.00 36.66 161 GLY C N 1
ATOM 4369 C CA . GLY B 1 161 ? 14.703 72.596 8.293 1.00 38.06 161 GLY C CA 1
ATOM 4370 C C . GLY B 1 161 ? 14.021 73.661 9.129 1.00 36.57 161 GLY C C 1
ATOM 4371 O O . GLY B 1 161 ? 14.404 74.833 9.095 1.00 37.97 161 GLY C O 1
ATOM 4372 N N . ILE B 1 162 ? 13.002 73.267 9.895 1.00 38.07 162 ILE C N 1
ATOM 4373 C CA . ILE B 1 162 ? 12.313 74.221 10.759 1.00 40.14 162 ILE C CA 1
ATOM 4374 C C . ILE B 1 162 ? 13.255 74.738 11.838 1.00 40.74 162 ILE C C 1
ATOM 4375 O O . ILE B 1 162 ? 13.250 75.929 12.171 1.00 42.85 162 ILE C O 1
ATOM 4380 N N . VAL B 1 163 ? 14.080 73.851 12.400 1.00 40.09 163 VAL C N 1
ATOM 4381 C CA . VAL B 1 163 ? 15.017 74.266 13.441 1.00 43.31 163 VAL C CA 1
ATOM 4382 C C . VAL B 1 163 ? 16.035 75.256 12.884 1.00 45.36 163 VAL C C 1
ATOM 4383 O O . VAL B 1 163 ? 16.383 76.246 13.539 1.00 45.76 163 VAL C O 1
ATOM 4387 N N . ARG B 1 164 ? 16.534 75.005 11.672 1.00 44.14 164 ARG C N 1
ATOM 4388 C CA . ARG B 1 164 ? 17.509 75.916 11.080 1.00 45.65 164 ARG C CA 1
ATOM 4389 C C . ARG B 1 164 ? 16.873 77.257 10.736 1.00 46.85 164 ARG C C 1
ATOM 4390 O O . ARG B 1 164 ? 17.487 78.310 10.935 1.00 49.97 164 ARG C O 1
ATOM 4398 N N . LEU B 1 165 ? 15.643 77.240 10.219 1.00 42.03 165 LEU C N 1
ATOM 4399 C CA . LEU B 1 165 ? 14.945 78.491 9.942 1.00 51.04 165 LEU C CA 1
ATOM 4400 C C . LEU B 1 165 ? 14.783 79.323 11.210 1.00 52.69 165 LEU C C 1
ATOM 4401 O O . LEU B 1 165 ? 14.986 80.543 11.193 1.00 52.88 165 LEU C O 1
ATOM 4406 N N . ARG B 1 166 ? 14.414 78.680 12.322 1.00 53.96 166 ARG C N 1
ATOM 4407 C CA . ARG B 1 166 ? 14.316 79.401 13.588 1.00 56.62 166 ARG C CA 1
ATOM 4408 C C . ARG B 1 166 ? 15.631 80.092 13.928 1.00 57.67 166 ARG C C 1
ATOM 4409 O O . ARG B 1 166 ? 15.634 81.227 14.418 1.00 65.50 166 ARG C O 1
ATOM 4417 N N . ALA B 1 167 ? 16.760 79.422 13.679 1.00 47.87 167 ALA C N 1
ATOM 4418 C CA . ALA B 1 167 ? 18.050 80.062 13.918 1.00 58.57 167 ALA C CA 1
ATOM 4419 C C . ALA B 1 167 ? 18.306 81.176 12.911 1.00 56.85 167 ALA C C 1
ATOM 4420 O O . ALA B 1 167 ? 18.891 82.209 13.257 1.00 56.85 167 ALA C O 1
ATOM 4422 N N . MET B 1 168 ? 17.877 80.985 11.659 1.00 54.51 168 MET C N 1
ATOM 4423 C CA . MET B 1 168 ? 17.960 82.063 10.678 1.00 56.04 168 MET C CA 1
ATOM 4424 C C . MET B 1 168 ? 17.145 83.266 11.129 1.00 57.35 168 MET C C 1
ATOM 4425 O O . MET B 1 168 ? 17.591 84.414 11.006 1.00 57.26 168 MET C O 1
ATOM 4430 N N . PHE B 1 169 ? 15.943 83.019 11.651 1.00 63.60 169 PHE C N 1
ATOM 4431 C CA . PHE B 1 169 ? 15.119 84.097 12.182 1.00 63.17 169 PHE C CA 1
ATOM 4432 C C . PHE B 1 169 ? 15.806 84.774 13.364 1.00 67.23 169 PHE C C 1
ATOM 4433 O O . PHE B 1 169 ? 16.019 85.993 13.364 1.00 62.14 169 PHE C O 1
ATOM 4441 N N . ASN B 1 170 ? 16.170 83.988 14.382 1.00 63.01 170 ASN C N 1
ATOM 4442 C CA . ASN B 1 170 ? 16.823 84.553 15.559 1.00 64.70 170 ASN C CA 1
ATOM 4443 C C . ASN B 1 170 ? 18.132 85.242 15.199 1.00 66.28 170 ASN C C 1
ATOM 4444 O O . ASN B 1 170 ? 18.561 86.167 15.900 1.00 62.62 170 ASN C O 1
ATOM 4449 N N . ASP B 1 171 ? 18.780 84.808 14.118 1.00 65.58 171 ASP C N 1
ATOM 4450 C CA . ASP B 1 171 ? 19.994 85.452 13.638 1.00 71.52 171 ASP C CA 1
ATOM 4451 C C . ASP B 1 171 ? 19.712 86.762 12.913 1.00 71.93 171 ASP C C 1
ATOM 4452 O O . ASP B 1 171 ? 20.651 87.522 12.649 1.00 72.75 171 ASP C O 1
ATOM 4457 N N . GLY B 1 172 ? 18.449 87.045 12.596 1.00 65.36 172 GLY C N 1
ATOM 4458 C CA . GLY B 1 172 ? 18.092 88.268 11.909 1.00 61.97 172 GLY C CA 1
ATOM 4459 C C . GLY B 1 172 ? 18.212 88.217 10.405 1.00 68.84 172 GLY C C 1
ATOM 4460 O O . GLY B 1 172 ? 18.300 89.271 9.767 1.00 68.71 172 GLY C O 1
ATOM 4461 N N . VAL B 1 173 ? 18.215 87.023 9.812 1.00 68.09 173 VAL C N 1
ATOM 4462 C CA . VAL B 1 173 ? 18.410 86.864 8.377 1.00 67.52 173 VAL C CA 1
ATOM 4463 C C . VAL B 1 173 ? 17.213 86.234 7.684 1.00 63.94 173 VAL C C 1
ATOM 4464 O O . VAL B 1 173 ? 17.252 86.041 6.465 1.00 67.50 173 VAL C O 1
ATOM 4468 N N . LEU B 1 174 ? 16.151 85.903 8.417 1.00 58.79 174 LEU C N 1
ATOM 4469 C CA . LEU B 1 174 ? 14.934 85.389 7.793 1.00 61.13 174 LEU C CA 1
ATOM 4470 C C . LEU B 1 174 ? 14.076 86.587 7.396 1.00 57.42 174 LEU C C 1
ATOM 4471 O O . LEU B 1 174 ? 13.108 86.957 8.064 1.00 53.93 174 LEU C O 1
ATOM 4476 N N . THR B 1 175 ? 14.456 87.208 6.280 1.00 61.75 175 THR C N 1
ATOM 4477 C CA . THR B 1 175 ? 13.832 88.439 5.798 1.00 61.88 175 THR C CA 1
ATOM 4478 C C . THR B 1 175 ? 12.807 88.181 4.698 1.00 65.17 175 THR C C 1
ATOM 4479 O O . THR B 1 175 ? 12.662 88.988 3.774 1.00 69.17 175 THR C O 1
ATOM 4483 N N . PHE B 1 176 ? 12.076 87.074 4.776 1.00 59.04 176 PHE C N 1
ATOM 4484 C CA . PHE B 1 176 ? 11.060 86.745 3.785 1.00 55.90 176 PHE C CA 1
ATOM 4485 C C . PHE B 1 176 ? 10.096 85.745 4.406 1.00 55.86 176 PHE C C 1
ATOM 4486 O O . PHE B 1 176 ? 10.378 85.179 5.472 1.00 54.12 176 PHE C O 1
ATOM 4494 N N . PRO B 1 177 ? 8.944 85.510 3.771 1.00 57.76 177 PRO C N 1
ATOM 4495 C CA . PRO B 1 177 ? 7.963 84.565 4.330 1.00 53.12 177 PRO C CA 1
ATOM 4496 C C . PRO B 1 177 ? 8.404 83.121 4.123 1.00 51.96 177 PRO C C 1
ATOM 4497 O O . PRO B 1 177 ? 8.723 82.710 3.006 1.00 46.87 177 PRO C O 1
ATOM 4501 N N . ALA B 1 178 ? 8.404 82.347 5.208 1.00 51.62 178 ALA C N 1
ATOM 4502 C CA . ALA B 1 178 ? 8.732 80.926 5.169 1.00 48.34 178 ALA C CA 1
ATOM 4503 C C . ALA B 1 178 ? 7.565 80.135 5.745 1.00 48.89 178 ALA C C 1
ATOM 4504 O O . ALA B 1 178 ? 7.176 80.352 6.898 1.00 48.60 178 ALA C O 1
ATOM 4506 N N . MET B 1 179 ? 7.020 79.216 4.949 1.00 42.31 179 MET C N 1
ATOM 4507 C CA . MET B 1 179 ? 5.861 78.425 5.345 1.00 42.99 179 MET C CA 1
ATOM 4508 C C . MET B 1 179 ? 6.319 77.175 6.084 1.00 41.01 179 MET C C 1
ATOM 4509 O O . MET B 1 179 ? 7.109 76.385 5.555 1.00 39.05 179 MET C O 1
ATOM 4514 N N . ASN B 1 180 ? 5.826 76.999 7.306 1.00 36.95 180 ASN C N 1
ATOM 4515 C CA . ASN B 1 180 ? 6.196 75.854 8.135 1.00 43.25 180 ASN C CA 1
ATOM 4516 C C . ASN B 1 180 ? 5.282 74.689 7.758 1.00 43.59 180 ASN C C 1
ATOM 4517 O O . ASN B 1 180 ? 4.256 74.421 8.390 1.00 37.68 180 ASN C O 1
ATOM 4522 N N . VAL B 1 181 ? 5.672 73.982 6.695 1.00 40.39 181 VAL C N 1
ATOM 4523 C CA . VAL B 1 181 ? 4.878 72.853 6.219 1.00 33.50 181 VAL C CA 1
ATOM 4524 C C . VAL B 1 181 ? 4.996 71.668 7.170 1.00 32.71 181 VAL C C 1
ATOM 4525 O O . VAL B 1 181 ? 4.022 70.939 7.392 1.00 35.28 181 VAL C O 1
ATOM 4529 N N . ASN B 1 182 ? 6.176 71.460 7.758 1.00 30.19 182 ASN C N 1
ATOM 4530 C CA . ASN B 1 182 ? 6.386 70.274 8.584 1.00 29.09 182 ASN C CA 1
ATOM 4531 C C . ASN B 1 182 ? 5.421 70.230 9.759 1.00 36.11 182 ASN C C 1
ATOM 4532 O O . ASN B 1 182 ? 4.917 69.158 10.115 1.00 34.26 182 ASN C O 1
ATOM 4537 N N . ASP B 1 183 ? 5.154 71.378 10.378 1.00 34.06 183 ASP C N 1
ATOM 4538 C CA . ASP B 1 183 ? 4.391 71.412 11.618 1.00 36.23 183 ASP C CA 1
ATOM 4539 C C . ASP B 1 183 ? 2.885 71.469 11.400 1.00 30.26 183 ASP C C 1
ATOM 4540 O O . ASP B 1 183 ? 2.144 71.585 12.379 1.00 36.88 183 ASP C O 1
ATOM 4545 N N . ALA B 1 184 ? 2.411 71.392 10.159 1.00 31.02 184 ALA C N 1
ATOM 4546 C CA . ALA B 1 184 ? 0.979 71.244 9.940 1.00 33.19 184 ALA C CA 1
ATOM 4547 C C . ALA B 1 184 ? 0.511 69.901 10.491 1.00 31.16 184 ALA C C 1
ATOM 4548 O O . ALA B 1 184 ? 1.201 68.888 10.369 1.00 31.80 184 ALA C O 1
ATOM 4550 N N . ASP B 1 185 ? -0.666 69.893 11.117 1.00 31.10 185 ASP C N 1
ATOM 4551 C CA . ASP B 1 185 ? -1.160 68.650 11.700 1.00 31.42 185 ASP C CA 1
ATOM 4552 C C . ASP B 1 185 ? -1.166 67.529 10.671 1.00 28.51 185 ASP C C 1
ATOM 4553 O O . ASP B 1 185 ? -0.702 66.418 10.943 1.00 29.83 185 ASP C O 1
ATOM 4558 N N . THR B 1 186 ? -1.690 67.805 9.473 1.00 29.61 186 THR C N 1
ATOM 4559 C CA . THR B 1 186 ? -1.790 66.752 8.469 1.00 27.79 186 THR C CA 1
ATOM 4560 C C . THR B 1 186 ? -0.441 66.370 7.884 1.00 28.30 186 THR C C 1
ATOM 4561 O O . THR B 1 186 ? -0.372 65.419 7.102 1.00 32.76 186 THR C O 1
ATOM 4565 N N . LYS B 1 187 ? 0.632 67.062 8.252 1.00 27.79 187 LYS C N 1
ATOM 4566 C CA . LYS B 1 187 ? 1.967 66.649 7.812 1.00 26.65 187 LYS C CA 1
ATOM 4567 C C . LYS B 1 187 ? 2.600 65.750 8.871 1.00 26.84 187 LYS C C 1
ATOM 4568 O O . LYS B 1 187 ? 2.692 64.534 8.687 1.00 30.97 187 LYS C O 1
ATOM 4574 N N . HIS B 1 188 ? 3.018 66.324 10.000 1.00 30.66 188 HIS C N 1
ATOM 4575 C CA . HIS B 1 188 ? 3.868 65.540 10.889 1.00 31.97 188 HIS C CA 1
ATOM 4576 C C . HIS B 1 188 ? 3.085 64.630 11.833 1.00 31.69 188 HIS C C 1
ATOM 4577 O O . HIS B 1 188 ? 3.672 63.696 12.389 1.00 31.45 188 HIS C O 1
ATOM 4584 N N . PHE B 1 189 ? 1.779 64.841 12.012 1.00 31.39 189 PHE C N 1
ATOM 4585 C CA . PHE B 1 189 ? 1.001 63.825 12.715 1.00 32.23 189 PHE C CA 1
ATOM 4586 C C . PHE B 1 189 ? 0.999 62.504 11.964 1.00 30.84 189 PHE C C 1
ATOM 4587 O O . PHE B 1 189 ? 0.808 61.448 12.579 1.00 31.48 189 PHE C O 1
ATOM 4595 N N . TYR B 1 190 ? 1.203 62.536 10.650 1.00 26.77 190 TYR C N 1
ATOM 4596 C CA . TYR B 1 190 ? 1.080 61.333 9.834 1.00 26.46 190 TYR C CA 1
ATOM 4597 C C . TYR B 1 190 ? 2.378 60.975 9.128 1.00 28.78 190 TYR C C 1
ATOM 4598 O O . TYR B 1 190 ? 2.935 59.910 9.397 1.00 30.63 190 TYR C O 1
ATOM 4607 N N . ASP B 1 191 ? 2.859 61.829 8.220 1.00 31.36 191 ASP C N 1
ATOM 4608 C CA . ASP B 1 191 ? 4.148 61.627 7.561 1.00 25.73 191 ASP C CA 1
ATOM 4609 C C . ASP B 1 191 ? 5.249 61.282 8.570 1.00 29.35 191 ASP C C 1
ATOM 4610 O O . ASP B 1 191 ? 5.850 60.200 8.520 1.00 27.91 191 ASP C O 1
ATOM 4615 N N . ASN B 1 192 ? 5.543 62.210 9.484 1.00 26.61 192 ASN C N 1
ATOM 4616 C CA . ASN B 1 192 ? 6.651 61.999 10.413 1.00 27.36 192 ASN C CA 1
ATOM 4617 C C . ASN B 1 192 ? 6.435 60.756 11.260 1.00 27.79 192 ASN C C 1
ATOM 4618 O O . ASN B 1 192 ? 7.392 60.053 11.593 1.00 28.47 192 ASN C O 1
ATOM 4623 N N . ARG B 1 193 ? 5.186 60.473 11.630 1.00 27.64 193 ARG C N 1
ATOM 4624 C CA . ARG B 1 193 ? 4.903 59.357 12.544 1.00 28.31 193 ARG C CA 1
ATOM 4625 C C . ARG B 1 193 ? 4.678 58.061 11.772 1.00 28.17 193 ARG C C 1
ATOM 4626 O O . ARG B 1 193 ? 5.513 57.152 11.802 1.00 28.74 193 ARG C O 1
ATOM 4634 N N . TYR B 1 194 ? 3.545 57.963 11.073 1.00 21.71 194 TYR C N 1
ATOM 4635 C CA . TYR B 1 194 ? 3.203 56.693 10.446 1.00 23.41 194 TYR C CA 1
ATOM 4636 C C . TYR B 1 194 ? 4.097 56.413 9.247 1.00 23.43 194 TYR C C 1
ATOM 4637 O O . TYR B 1 194 ? 4.483 55.263 9.006 1.00 24.54 194 TYR C O 1
ATOM 4646 N N . GLY B 1 195 ? 4.460 57.451 8.502 1.00 23.93 195 GLY C N 1
ATOM 4647 C CA . GLY B 1 195 ? 5.296 57.261 7.340 1.00 24.46 195 GLY C CA 1
ATOM 4648 C C . GLY B 1 195 ? 6.674 56.797 7.752 1.00 23.94 195 GLY C C 1
ATOM 4649 O O . GLY B 1 195 ? 7.159 55.762 7.292 1.00 23.10 195 GLY C O 1
ATOM 4650 N N . THR B 1 196 ? 7.314 57.546 8.644 1.00 22.74 196 THR C N 1
ATOM 4651 C CA . THR B 1 196 ? 8.661 57.170 9.056 1.00 22.51 196 THR C CA 1
ATOM 4652 C C . THR B 1 196 ? 8.661 55.827 9.767 1.00 22.03 196 THR C C 1
ATOM 4653 O O . THR B 1 196 ? 9.595 55.028 9.606 1.00 22.47 196 THR C O 1
ATOM 4657 N N . GLY B 1 197 ? 7.622 55.557 10.561 1.00 18.42 197 GLY C N 1
ATOM 4658 C CA . GLY B 1 197 ? 7.555 54.283 11.253 1.00 20.71 197 GLY C CA 1
ATOM 4659 C C . GLY B 1 197 ? 7.644 53.100 10.308 1.00 26.03 197 GLY C C 1
ATOM 4660 O O . GLY B 1 197 ? 8.427 52.173 10.523 1.00 23.90 197 GLY C O 1
ATOM 4661 N N . GLN B 1 198 ? 6.829 53.102 9.252 1.00 22.17 198 GLN C N 1
ATOM 4662 C CA . GLN B 1 198 ? 6.867 51.966 8.336 1.00 18.62 198 GLN C CA 1
ATOM 4663 C C . GLN B 1 198 ? 8.121 51.989 7.472 1.00 19.40 198 GLN C C 1
ATOM 4664 O O . GLN B 1 198 ? 8.811 50.972 7.344 1.00 20.16 198 GLN C O 1
ATOM 4670 N N . SER B 1 199 ? 8.428 53.134 6.856 1.00 19.29 199 SER C N 1
ATOM 4671 C CA . SER B 1 199 ? 9.465 53.131 5.831 1.00 18.55 199 SER C CA 1
ATOM 4672 C C . SER B 1 199 ? 10.861 52.995 6.425 1.00 21.52 199 SER C C 1
ATOM 4673 O O . SER B 1 199 ? 11.772 52.538 5.730 1.00 21.64 199 SER C O 1
ATOM 4676 N N . THR B 1 200 ? 11.044 53.344 7.699 1.00 18.53 200 THR C N 1
ATOM 4677 C CA . THR B 1 200 ? 12.337 53.108 8.331 1.00 22.58 200 THR C CA 1
ATOM 4678 C C . THR B 1 200 ? 12.594 51.613 8.499 1.00 20.57 200 THR C C 1
ATOM 4679 O O . THR B 1 200 ? 13.680 51.117 8.175 1.00 20.15 200 THR C O 1
ATOM 4683 N N . LEU B 1 201 ? 11.601 50.873 9.005 1.00 20.18 201 LEU C N 1
ATOM 4684 C CA . LEU B 1 201 ? 11.745 49.424 9.093 1.00 16.40 201 LEU C CA 1
ATOM 4685 C C . LEU B 1 201 ? 11.891 48.802 7.710 1.00 19.75 201 LEU C C 1
ATOM 4686 O O . LEU B 1 201 ? 12.643 47.835 7.533 1.00 18.51 201 LEU C O 1
ATOM 4691 N N . ASP B 1 202 ? 11.157 49.333 6.724 1.00 19.79 202 ASP C N 1
ATOM 4692 C CA . ASP B 1 202 ? 11.279 48.892 5.338 1.00 19.61 202 ASP C CA 1
ATOM 4693 C C . ASP B 1 202 ? 12.731 48.980 4.868 1.00 20.78 202 ASP C C 1
ATOM 4694 O O . ASP B 1 202 ? 13.288 48.007 4.344 1.00 19.53 202 ASP C O 1
ATOM 4699 N N . GLY B 1 203 ? 13.375 50.130 5.098 1.00 19.73 203 GLY C N 1
ATOM 4700 C CA . GLY B 1 203 ? 14.763 50.284 4.689 1.00 19.33 203 GLY C CA 1
ATOM 4701 C C . GLY B 1 203 ? 15.685 49.302 5.381 1.00 19.71 203 GLY C C 1
ATOM 4702 O O . GLY B 1 203 ? 16.550 48.694 4.745 1.00 20.37 203 GLY C O 1
ATOM 4703 N N . ILE B 1 204 ? 15.525 49.140 6.700 1.00 19.98 204 ILE C N 1
ATOM 4704 C CA . ILE B 1 204 ? 16.362 48.192 7.433 1.00 16.25 204 ILE C CA 1
ATOM 4705 C C . ILE B 1 204 ? 16.188 46.787 6.876 1.00 20.75 204 ILE C C 1
ATOM 4706 O O . ILE B 1 204 ? 17.156 46.030 6.723 1.00 19.24 204 ILE C O 1
ATOM 4711 N N . ILE B 1 205 ? 14.950 46.411 6.568 1.00 19.15 205 ILE C N 1
ATOM 4712 C CA . ILE B 1 205 ? 14.688 45.056 6.101 1.00 17.08 205 ILE C CA 1
ATOM 4713 C C . ILE B 1 205 ? 15.170 44.860 4.665 1.00 18.23 205 ILE C C 1
ATOM 4714 O O . ILE B 1 205 ? 15.737 43.817 4.329 1.00 20.84 205 ILE C O 1
ATOM 4719 N N . ARG B 1 206 ? 14.956 45.839 3.781 1.00 18.68 206 ARG C N 1
ATOM 4720 C CA . ARG B 1 206 ? 15.503 45.691 2.440 1.00 17.91 206 ARG C CA 1
ATOM 4721 C C . ARG B 1 206 ? 17.023 45.627 2.482 1.00 18.75 206 ARG C C 1
ATOM 4722 O O . ARG B 1 206 ? 17.636 44.908 1.686 1.00 20.61 206 ARG C O 1
ATOM 4730 N N . ALA B 1 207 ? 17.641 46.354 3.413 1.00 18.90 207 ALA C N 1
ATOM 4731 C CA . ALA B 1 207 ? 19.101 46.356 3.501 1.00 18.68 207 ALA C CA 1
ATOM 4732 C C . ALA B 1 207 ? 19.636 45.007 3.959 1.00 21.34 207 ALA C C 1
ATOM 4733 O O . ALA B 1 207 ? 20.645 44.524 3.427 1.00 20.67 207 ALA C O 1
ATOM 4735 N N . THR B 1 208 ? 18.970 44.379 4.945 1.00 19.85 208 THR C N 1
ATOM 4736 C CA . THR B 1 208 ? 19.540 43.258 5.694 1.00 17.00 208 THR C CA 1
ATOM 4737 C C . THR B 1 208 ? 18.682 42.002 5.734 1.00 22.97 208 THR C C 1
ATOM 4738 O O . THR B 1 208 ? 19.210 40.933 6.074 1.00 18.27 208 THR C O 1
ATOM 4742 N N . ASN B 1 209 ? 17.392 42.085 5.408 1.00 18.03 209 ASN C N 1
ATOM 4743 C CA . ASN B 1 209 ? 16.431 41.026 5.691 1.00 18.61 209 ASN C CA 1
ATOM 4744 C C . ASN B 1 209 ? 16.615 40.447 7.086 1.00 18.86 209 ASN C C 1
ATOM 4745 O O . ASN B 1 209 ? 16.469 39.240 7.282 1.00 21.62 209 ASN C O 1
ATOM 4750 N N . ILE B 1 210 ? 16.906 41.283 8.059 1.00 19.94 210 ILE C N 1
ATOM 4751 C CA . ILE B 1 210 ? 17.066 40.790 9.419 1.00 17.33 210 ILE C CA 1
ATOM 4752 C C . ILE B 1 210 ? 15.695 40.547 10.032 1.00 21.82 210 ILE C C 1
ATOM 4753 O O . ILE B 1 210 ? 14.725 41.254 9.736 1.00 20.83 210 ILE C O 1
ATOM 4758 N N . LEU B 1 211 ? 15.605 39.536 10.898 1.00 18.05 211 LEU C N 1
ATOM 4759 C CA . LEU B 1 211 ? 14.380 39.341 11.673 1.00 18.87 211 LEU C CA 1
ATOM 4760 C C . LEU B 1 211 ? 14.300 40.407 12.760 1.00 20.79 211 LEU C C 1
ATOM 4761 O O . LEU B 1 211 ? 15.206 40.514 13.594 1.00 21.56 211 LEU C O 1
ATOM 4766 N N . LEU B 1 212 ? 13.232 41.201 12.759 1.00 18.11 212 LEU C N 1
ATOM 4767 C CA . LEU B 1 212 ? 13.115 42.236 13.778 1.00 18.40 212 LEU C CA 1
ATOM 4768 C C . LEU B 1 212 ? 12.647 41.666 15.110 1.00 18.62 212 LEU C C 1
ATOM 4769 O O . LEU B 1 212 ? 13.058 42.159 16.166 1.00 19.66 212 LEU C O 1
ATOM 4774 N N . ALA B 1 213 ? 11.793 40.644 15.077 1.00 20.01 213 ALA C N 1
ATOM 4775 C CA . ALA B 1 213 ? 11.289 40.028 16.299 1.00 18.02 213 ALA C CA 1
ATOM 4776 C C . ALA B 1 213 ? 12.434 39.467 17.131 1.00 22.18 213 ALA C C 1
ATOM 4777 O O . ALA B 1 213 ? 13.341 38.821 16.605 1.00 18.89 213 ALA C O 1
ATOM 4779 N N . GLY B 1 214 ? 12.375 39.689 18.447 1.00 16.53 214 GLY C N 1
ATOM 4780 C CA . GLY B 1 214 ? 13.424 39.211 19.323 1.00 16.44 214 GLY C CA 1
ATOM 4781 C C . GLY B 1 214 ? 14.661 40.082 19.393 1.00 18.75 214 GLY C C 1
ATOM 4782 O O . GLY B 1 214 ? 15.536 39.823 20.229 1.00 22.25 214 GLY C O 1
ATOM 4783 N N . LYS B 1 215 ? 14.779 41.091 18.551 1.00 19.75 215 LYS C N 1
ATOM 4784 C CA . LYS B 1 215 ? 15.904 42.007 18.637 1.00 20.01 215 LYS C CA 1
ATOM 4785 C C . LYS B 1 215 ? 15.583 43.128 19.610 1.00 20.84 215 LYS C C 1
ATOM 4786 O O . LYS B 1 215 ? 14.424 43.500 19.798 1.00 20.80 215 LYS C O 1
ATOM 4792 N N . THR B 1 216 ? 16.621 43.672 20.228 1.00 20.43 216 THR C N 1
ATOM 4793 C CA . THR B 1 216 ? 16.488 44.917 20.968 1.00 18.91 216 THR C CA 1
ATOM 4794 C C . THR B 1 216 ? 16.784 46.070 20.023 1.00 23.06 216 THR C C 1
ATOM 4795 O O . THR B 1 216 ? 17.879 46.146 19.453 1.00 19.42 216 THR C O 1
ATOM 4799 N N . ILE B 1 217 ? 15.818 46.968 19.859 1.00 17.13 217 ILE C N 1
ATOM 4800 C CA . ILE B 1 217 ? 15.955 48.106 18.956 1.00 17.18 217 ILE C CA 1
ATOM 4801 C C . ILE B 1 217 ? 15.953 49.377 19.795 1.00 21.47 217 ILE C C 1
ATOM 4802 O O . ILE B 1 217 ? 15.022 49.619 20.572 1.00 21.19 217 ILE C O 1
ATOM 4807 N N . VAL B 1 218 ? 16.999 50.186 19.642 1.00 18.65 218 VAL C N 1
ATOM 4808 C CA . VAL B 1 218 ? 17.154 51.434 20.381 1.00 19.56 218 VAL C CA 1
ATOM 4809 C C . VAL B 1 218 ? 16.725 52.577 19.473 1.00 19.64 218 VAL C C 1
ATOM 4810 O O . VAL B 1 218 ? 17.281 52.754 18.384 1.00 20.17 218 VAL C O 1
ATOM 4814 N N . VAL B 1 219 ? 15.746 53.362 19.917 1.00 18.25 219 VAL C N 1
ATOM 4815 C CA . VAL B 1 219 ? 15.226 54.478 19.138 1.00 18.49 219 VAL C CA 1
ATOM 4816 C C . VAL B 1 219 ? 15.652 55.755 19.842 1.00 22.92 219 VAL C C 1
ATOM 4817 O O . VAL B 1 219 ? 15.220 56.021 20.972 1.00 20.21 219 VAL C O 1
ATOM 4821 N N . ALA B 1 220 ? 16.523 56.536 19.200 1.00 18.46 220 ALA C N 1
ATOM 4822 C CA . ALA B 1 220 ? 16.990 57.790 19.779 1.00 18.22 220 ALA C CA 1
ATOM 4823 C C . ALA B 1 220 ? 16.016 58.894 19.387 1.00 23.06 220 ALA C C 1
ATOM 4824 O O . ALA B 1 220 ? 15.918 59.264 18.209 1.00 21.21 220 ALA C O 1
ATOM 4826 N N . GLY B 1 221 ? 15.280 59.410 20.376 1.00 21.61 221 GLY C N 1
ATOM 4827 C CA . GLY B 1 221 ? 14.275 60.425 20.137 1.00 22.96 221 GLY C CA 1
ATOM 4828 C C . GLY B 1 221 ? 12.857 59.889 20.164 1.00 22.06 221 GLY C C 1
ATOM 4829 O O . GLY B 1 221 ? 12.560 58.872 19.534 1.00 19.30 221 GLY C O 1
ATOM 4830 N N . TYR B 1 222 ? 11.966 60.559 20.889 1.00 21.40 222 TYR C N 1
ATOM 4831 C CA . TYR B 1 222 ? 10.567 60.151 20.973 1.00 17.83 222 TYR C CA 1
ATOM 4832 C C . TYR B 1 222 ? 9.647 61.297 20.578 1.00 20.26 222 TYR C C 1
ATOM 4833 O O . TYR B 1 222 ? 8.628 61.560 21.224 1.00 22.50 222 TYR C O 1
ATOM 4842 N N . GLY B 1 223 ? 10.004 61.995 19.504 1.00 22.91 223 GLY C N 1
ATOM 4843 C CA . GLY B 1 223 ? 9.127 62.968 18.882 1.00 23.64 223 GLY C CA 1
ATOM 4844 C C . GLY B 1 223 ? 8.190 62.279 17.914 1.00 20.16 223 GLY C C 1
ATOM 4845 O O . GLY B 1 223 ? 7.880 61.092 18.056 1.00 22.01 223 GLY C O 1
ATOM 4846 N N . TRP B 1 224 ? 7.740 63.020 16.899 1.00 22.45 224 TRP C N 1
ATOM 4847 C CA . TRP B 1 224 ? 6.824 62.429 15.926 1.00 23.11 224 TRP C CA 1
ATOM 4848 C C . TRP B 1 224 ? 7.443 61.201 15.269 1.00 23.96 224 TRP C C 1
ATOM 4849 O O . TRP B 1 224 ? 6.832 60.128 15.230 1.00 22.49 224 TRP C O 1
ATOM 4860 N N . CYS B 1 225 ? 8.666 61.332 14.754 1.00 22.15 225 CYS C N 1
ATOM 4861 C CA . CYS B 1 225 ? 9.297 60.191 14.097 1.00 21.30 225 CYS C CA 1
ATOM 4862 C C . CYS B 1 225 ? 9.585 59.067 15.084 1.00 17.69 225 CYS C C 1
ATOM 4863 O O . CYS B 1 225 ? 9.320 57.893 14.800 1.00 21.39 225 CYS C O 1
ATOM 4866 N N . GLY B 1 226 ? 10.142 59.403 16.246 1.00 19.30 226 GLY C N 1
ATOM 4867 C CA . GLY B 1 226 ? 10.509 58.367 17.195 1.00 18.64 226 GLY C CA 1
ATOM 4868 C C . GLY B 1 226 ? 9.311 57.575 17.677 1.00 20.53 226 GLY C C 1
ATOM 4869 O O . GLY B 1 226 ? 9.378 56.352 17.818 1.00 21.18 226 GLY C O 1
ATOM 4870 N N . LYS B 1 227 ? 8.200 58.261 17.948 1.00 21.66 227 LYS C N 1
ATOM 4871 C CA . LYS B 1 227 ? 6.982 57.547 18.317 1.00 19.69 227 LYS C CA 1
ATOM 4872 C C . LYS B 1 227 ? 6.582 56.564 17.221 1.00 21.76 227 LYS C C 1
ATOM 4873 O O . LYS B 1 227 ? 6.177 55.431 17.505 1.00 19.60 227 LYS C O 1
ATOM 4879 N N . GLY B 1 228 ? 6.686 56.981 15.962 1.00 19.30 228 GLY C N 1
ATOM 4880 C CA . GLY B 1 228 ? 6.296 56.099 14.873 1.00 18.37 228 GLY C CA 1
ATOM 4881 C C . GLY B 1 228 ? 7.230 54.911 14.728 1.00 19.33 228 GLY C C 1
ATOM 4882 O O . GLY B 1 228 ? 6.779 53.773 14.561 1.00 19.77 228 GLY C O 1
ATOM 4883 N N . VAL B 1 229 ? 8.543 55.157 14.794 1.00 20.96 229 VAL C N 1
ATOM 4884 C CA . VAL B 1 229 ? 9.515 54.073 14.665 1.00 20.05 229 VAL C CA 1
ATOM 4885 C C . VAL B 1 229 ? 9.377 53.088 15.821 1.00 21.39 229 VAL C C 1
ATOM 4886 O O . VAL B 1 229 ? 9.385 51.870 15.622 1.00 20.65 229 VAL C O 1
ATOM 4890 N N . ALA B 1 230 ? 9.281 53.601 17.055 1.00 20.95 230 ALA C N 1
ATOM 4891 C CA . ALA B 1 230 ? 9.144 52.715 18.207 1.00 20.00 230 ALA C CA 1
ATOM 4892 C C . ALA B 1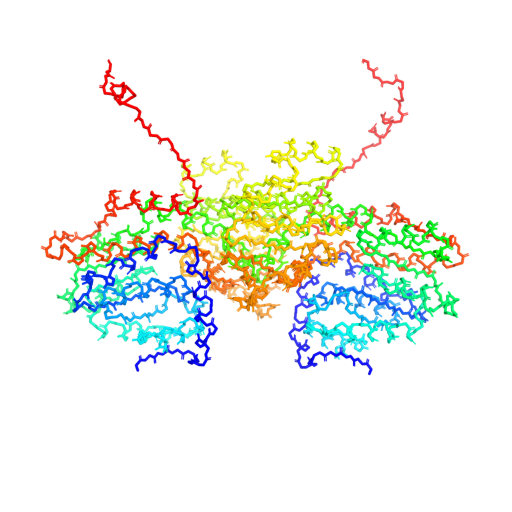 230 ? 7.860 51.893 18.121 1.00 20.23 230 ALA C C 1
ATOM 4893 O O . ALA B 1 230 ? 7.865 50.683 18.379 1.00 20.15 230 ALA C O 1
ATOM 4895 N N . MET B 1 231 ? 6.752 52.535 17.743 1.00 19.63 231 MET C N 1
ATOM 4896 C CA . MET B 1 231 ? 5.476 51.841 17.629 1.00 20.57 231 MET C CA 1
ATOM 4897 C C . MET B 1 231 ? 5.570 50.672 16.654 1.00 21.71 231 MET C C 1
ATOM 4898 O O . MET B 1 231 ? 5.091 49.568 16.935 1.00 20.38 231 MET C O 1
ATOM 4903 N N . ARG B 1 232 ? 6.179 50.898 15.488 1.00 21.84 232 ARG C N 1
ATOM 4904 C CA . ARG B 1 232 ? 6.235 49.828 14.502 1.00 22.20 232 ARG C CA 1
ATOM 4905 C C . ARG B 1 232 ? 7.305 48.801 14.854 1.00 17.98 232 ARG C C 1
ATOM 4906 O O . ARG B 1 232 ? 7.113 47.604 14.614 1.00 19.56 232 ARG C O 1
ATOM 4914 N N . ALA B 1 233 ? 8.433 49.238 15.423 1.00 19.86 233 ALA C N 1
ATOM 4915 C CA . ALA B 1 233 ? 9.414 48.273 15.903 1.00 19.51 233 ALA C CA 1
ATOM 4916 C C . ALA B 1 233 ? 8.772 47.316 16.892 1.00 19.11 233 ALA C C 1
ATOM 4917 O O . ALA B 1 233 ? 8.921 46.092 16.787 1.00 19.56 233 ALA C O 1
ATOM 4919 N N . LYS B 1 234 ? 8.039 47.864 17.860 1.00 18.30 234 LYS C N 1
ATOM 4920 C CA . LYS B 1 234 ? 7.329 47.019 18.808 1.00 20.99 234 LYS C CA 1
ATOM 4921 C C . LYS B 1 234 ? 6.311 46.135 18.097 1.00 20.84 234 LYS C C 1
ATOM 4922 O O . LYS B 1 234 ? 6.167 44.949 18.423 1.00 19.34 234 LYS C O 1
ATOM 4928 N N . GLY B 1 235 ? 5.583 46.697 17.126 1.00 20.60 235 GLY C N 1
ATOM 4929 C CA . GLY B 1 235 ? 4.614 45.897 16.397 1.00 20.46 235 GLY C CA 1
ATOM 4930 C C . GLY B 1 235 ? 5.245 44.725 15.673 1.00 22.14 235 GLY C C 1
ATOM 4931 O O . GLY B 1 235 ? 4.583 43.706 15.428 1.00 21.34 235 GLY C O 1
ATOM 4932 N N . MET B 1 236 ? 6.523 44.844 15.318 1.00 20.45 236 MET C N 1
ATOM 4933 C CA . MET B 1 236 ? 7.218 43.782 14.607 1.00 20.68 236 MET C CA 1
ATOM 4934 C C . MET B 1 236 ? 7.968 42.848 15.542 1.00 22.78 236 MET C C 1
ATOM 4935 O O . MET B 1 236 ? 8.768 42.028 15.074 1.00 19.04 236 MET C O 1
ATOM 4940 N N . GLY B 1 237 ? 7.715 42.943 16.845 1.00 18.15 237 GLY C N 1
ATOM 4941 C CA . GLY B 1 237 ? 8.228 41.967 17.786 1.00 17.68 237 GLY C CA 1
ATOM 4942 C C . GLY B 1 237 ? 9.525 42.342 18.466 1.00 19.89 237 GLY C C 1
ATOM 4943 O O . GLY B 1 237 ? 10.111 41.495 19.147 1.00 19.72 237 GLY C O 1
ATOM 4944 N N . ALA B 1 238 ? 9.976 43.581 18.333 1.00 17.13 238 ALA C N 1
ATOM 4945 C CA . ALA B 1 238 ? 11.234 43.995 18.942 1.00 18.23 238 ALA C CA 1
ATOM 4946 C C . ALA B 1 238 ? 11.032 44.419 20.395 1.00 21.21 238 ALA C C 1
ATOM 4947 O O . ALA B 1 238 ? 9.947 44.849 20.800 1.00 19.67 238 ALA C O 1
ATOM 4949 N N . ASP B 1 239 ? 12.086 44.245 21.188 1.00 21.42 239 ASP C N 1
ATOM 4950 C CA . ASP B 1 239 ? 12.213 44.871 22.498 1.00 18.75 239 ASP C CA 1
ATOM 4951 C C . ASP B 1 239 ? 12.753 46.280 22.265 1.00 23.71 239 ASP C C 1
ATOM 4952 O O . ASP B 1 239 ? 13.858 46.430 21.740 1.00 24.75 239 ASP C O 1
ATOM 4957 N N . VAL B 1 240 ? 11.987 47.314 22.618 1.00 19.76 240 VAL C N 1
ATOM 4958 C CA . VAL B 1 240 ? 12.328 48.677 22.208 1.00 19.78 240 VAL C CA 1
ATOM 4959 C C . VAL B 1 240 ? 12.844 49.479 23.400 1.00 20.89 240 VAL C C 1
ATOM 4960 O O . VAL B 1 240 ? 12.200 49.528 24.456 1.00 19.60 240 VAL C O 1
ATOM 4964 N N . ILE B 1 241 ? 14.010 50.106 23.219 1.00 19.25 241 ILE C N 1
ATOM 4965 C CA . ILE B 1 241 ? 14.577 51.078 24.149 1.00 18.28 241 ILE C CA 1
ATOM 4966 C C . ILE B 1 241 ? 14.441 52.450 23.511 1.00 20.21 241 ILE C C 1
ATOM 4967 O O . ILE B 1 241 ? 14.656 52.602 22.305 1.00 21.48 241 ILE C O 1
ATOM 4972 N N . VAL B 1 242 ? 14.111 53.456 24.314 1.00 18.65 242 VAL C N 1
ATOM 4973 C CA . VAL B 1 242 ? 13.986 54.819 23.813 1.00 20.57 242 VAL C CA 1
ATOM 4974 C C . VAL B 1 242 ? 14.959 55.701 24.577 1.00 20.89 242 VAL C C 1
ATOM 4975 O O . VAL B 1 242 ? 15.048 55.612 25.804 1.00 19.89 242 VAL C O 1
ATOM 4979 N N . THR B 1 243 ? 15.700 56.541 23.858 1.00 23.34 243 THR C N 1
ATOM 4980 C CA . THR B 1 243 ? 16.492 57.572 24.516 1.00 20.93 243 THR C CA 1
ATOM 4981 C C . THR B 1 243 ? 15.895 58.941 24.217 1.00 19.77 243 THR C C 1
ATOM 4982 O O . THR B 1 243 ? 15.194 59.132 23.220 1.00 22.11 243 THR C O 1
ATOM 4986 N N . GLU B 1 244 ? 16.189 59.899 25.090 1.00 19.31 244 GLU C N 1
ATOM 4987 C CA . GLU B 1 244 ? 15.575 61.216 25.013 1.00 18.71 244 GLU C CA 1
ATOM 4988 C C . GLU B 1 244 ? 16.465 62.231 25.718 1.00 22.12 244 GLU C C 1
ATOM 4989 O O . GLU B 1 244 ? 17.429 61.879 26.400 1.00 22.39 244 GLU C O 1
ATOM 4995 N N . ILE B 1 245 ? 16.130 63.507 25.521 1.00 20.74 245 ILE C N 1
ATOM 4996 C CA . ILE B 1 245 ? 16.696 64.603 26.301 1.00 21.40 245 ILE C CA 1
ATOM 4997 C C . ILE B 1 245 ? 15.637 65.412 27.029 1.00 24.77 245 ILE C C 1
ATOM 4998 O O . ILE B 1 245 ? 15.996 66.323 27.791 1.00 25.83 245 ILE C O 1
ATOM 5003 N N . SER B 1 246 ? 14.349 65.127 26.817 1.00 26.53 246 SER C N 1
ATOM 5004 C CA . SER B 1 246 ? 13.278 65.905 27.421 1.00 29.98 246 SER C CA 1
ATOM 5005 C C . SER B 1 246 ? 12.359 65.011 28.235 1.00 24.07 246 SER C C 1
ATOM 5006 O O . SER B 1 246 ? 12.022 63.905 27.802 1.00 23.99 246 SER C O 1
ATOM 5009 N N . PRO B 1 247 ? 11.920 65.470 29.407 1.00 25.16 247 PRO C N 1
ATOM 5010 C CA . PRO B 1 247 ? 11.199 64.557 30.309 1.00 26.48 247 PRO C CA 1
ATOM 5011 C C . PRO B 1 247 ? 9.799 64.212 29.845 1.00 25.98 247 PRO C C 1
ATOM 5012 O O . PRO B 1 247 ? 9.346 63.086 30.082 1.00 25.71 247 PRO C O 1
ATOM 5016 N N . VAL B 1 248 ? 9.087 65.133 29.203 1.00 23.24 248 VAL C N 1
ATOM 5017 C CA . VAL B 1 248 ? 7.701 64.851 28.831 1.00 25.03 248 VAL C CA 1
ATOM 5018 C C . VAL B 1 248 ? 7.656 63.678 27.857 1.00 21.70 248 VAL C C 1
ATOM 5019 O O . VAL B 1 248 ? 6.956 62.689 28.120 1.00 23.95 248 VAL C O 1
ATOM 5023 N N . PRO B 1 249 ? 8.366 63.724 26.731 1.00 24.62 249 PRO C N 1
ATOM 5024 C CA . PRO B 1 249 ? 8.349 62.552 25.842 1.00 27.57 249 PRO C CA 1
ATOM 5025 C C . PRO B 1 249 ? 8.957 61.317 26.483 1.00 22.46 249 PRO C C 1
ATOM 5026 O O . PRO B 1 249 ? 8.540 60.198 26.163 1.00 23.94 249 PRO C O 1
ATOM 5030 N N . ALA B 1 250 ? 9.936 61.479 27.378 1.00 22.11 250 ALA C N 1
ATOM 5031 C CA . ALA B 1 250 ? 10.478 60.322 28.091 1.00 22.82 250 ALA C CA 1
ATOM 5032 C C . ALA B 1 250 ? 9.406 59.619 28.922 1.00 24.31 250 ALA C C 1
ATOM 5033 O O . ALA B 1 250 ? 9.320 58.385 28.919 1.00 21.01 250 ALA C O 1
ATOM 5035 N N . ILE B 1 251 ? 8.580 60.382 29.641 1.00 23.33 251 ILE C N 1
ATOM 5036 C CA . ILE B 1 251 ? 7.496 59.772 30.410 1.00 29.46 251 ILE C CA 1
ATOM 5037 C C . ILE B 1 251 ? 6.500 59.090 29.483 1.00 24.80 251 ILE C C 1
ATOM 5038 O O . ILE B 1 251 ? 6.006 57.994 29.777 1.00 22.47 251 ILE C O 1
ATOM 5043 N N . GLU B 1 252 ? 6.180 59.727 28.355 1.00 20.66 252 GLU C N 1
ATOM 5044 C CA . GLU B 1 252 ? 5.280 59.095 27.395 1.00 24.85 252 GLU C CA 1
ATOM 5045 C C . GLU B 1 252 ? 5.811 57.738 26.973 1.00 21.99 252 GLU C C 1
ATOM 5046 O O . GLU B 1 252 ? 5.081 56.743 26.982 1.00 23.59 252 GLU C O 1
ATOM 5052 N N . ALA B 1 253 ? 7.092 57.681 26.591 1.00 22.99 253 ALA C N 1
ATOM 5053 C CA . ALA B 1 253 ? 7.655 56.421 26.116 1.00 19.82 253 ALA C CA 1
ATOM 5054 C C . ALA B 1 253 ? 7.537 55.341 27.180 1.00 21.38 253 ALA C C 1
ATOM 5055 O O . ALA B 1 253 ? 7.235 54.183 26.870 1.00 22.34 253 ALA C O 1
ATOM 5057 N N . ALA B 1 254 ? 7.776 55.699 28.443 1.00 21.73 254 ALA C N 1
ATOM 5058 C CA . ALA B 1 254 ? 7.684 54.701 29.503 1.00 23.94 254 ALA C CA 1
ATOM 5059 C C . ALA B 1 254 ? 6.248 54.222 29.680 1.00 22.10 254 ALA C C 1
ATOM 5060 O O . ALA B 1 254 ? 5.995 53.019 29.833 1.00 22.89 254 ALA C O 1
ATOM 5062 N N . MET B 1 255 ? 5.291 55.150 29.640 1.00 25.20 255 MET C N 1
ATOM 5063 C CA A MET B 1 255 ? 3.884 54.784 29.763 0.60 22.73 255 MET C CA 1
ATOM 5064 C CA B MET B 1 255 ? 3.884 54.792 29.767 0.40 22.44 255 MET C CA 1
ATOM 5065 C C . MET B 1 255 ? 3.352 54.085 28.524 1.00 26.56 255 MET C C 1
ATOM 5066 O O . MET B 1 255 ? 2.305 53.426 28.598 1.00 24.81 255 MET C O 1
ATOM 5075 N N . ASP B 1 256 ? 4.048 54.199 27.394 1.00 21.43 256 ASP C N 1
ATOM 5076 C CA . ASP B 1 256 ? 3.728 53.434 26.197 1.00 24.77 256 ASP C CA 1
ATOM 5077 C C . ASP B 1 256 ? 4.359 52.047 26.206 1.00 26.67 256 ASP C C 1
ATOM 5078 O O . ASP B 1 256 ? 4.222 51.312 25.221 1.00 27.42 256 ASP C O 1
ATOM 5083 N N . GLY B 1 257 ? 5.067 51.684 27.272 1.00 18.28 257 GLY C N 1
ATOM 5084 C CA . GLY B 1 257 ? 5.602 50.350 27.419 1.00 23.52 257 GLY C CA 1
ATOM 5085 C C . GLY B 1 257 ? 7.058 50.176 27.026 1.00 25.90 257 GLY C C 1
ATOM 5086 O O . GLY B 1 257 ? 7.538 49.037 26.996 1.00 24.63 257 GLY C O 1
ATOM 5087 N N . PHE B 1 258 ? 7.770 51.257 26.736 1.00 20.27 258 PHE C N 1
ATOM 5088 C CA . PHE B 1 258 ? 9.149 51.176 26.269 1.00 21.20 258 PHE C CA 1
ATOM 5089 C C . PHE B 1 258 ? 10.135 51.440 27.399 1.00 23.77 258 PHE C C 1
ATOM 5090 O O . PHE B 1 258 ? 9.825 52.103 28.386 1.00 24.16 258 PHE C O 1
ATOM 5098 N N . ARG B 1 259 ? 11.345 50.920 27.227 1.00 23.72 259 ARG C N 1
ATOM 5099 C CA . ARG B 1 259 ? 12.404 51.083 28.213 1.00 23.04 259 ARG C CA 1
ATOM 5100 C C . ARG B 1 259 ? 13.169 52.363 27.908 1.00 25.91 259 ARG C C 1
ATOM 5101 O O . ARG B 1 259 ? 13.758 52.489 26.834 1.00 26.90 259 ARG C O 1
ATOM 5109 N N . VAL B 1 260 ? 13.187 53.298 28.855 1.00 20.92 260 VAL C N 1
ATOM 5110 C CA . VAL B 1 260 ? 13.829 54.594 28.656 1.00 20.49 260 VAL C CA 1
ATOM 5111 C C . VAL B 1 260 ? 15.117 54.618 29.469 1.00 22.78 260 VAL C C 1
ATOM 5112 O O . VAL B 1 260 ? 15.125 54.220 30.643 1.00 20.96 260 VAL C O 1
ATOM 5116 N N . MET B 1 261 ? 16.201 55.088 28.862 1.00 20.62 261 MET C N 1
ATOM 5117 C CA . MET B 1 261 ? 17.489 55.076 29.544 1.00 21.79 261 MET C CA 1
ATOM 5118 C C . MET B 1 261 ? 18.468 55.954 28.764 1.00 22.00 261 MET C C 1
ATOM 5119 O O . MET B 1 261 ? 18.214 56.288 27.610 1.00 19.77 261 MET C O 1
ATOM 5124 N N . PRO B 1 262 ? 19.586 56.331 29.377 1.00 21.57 262 PRO C N 1
ATOM 5125 C CA . PRO B 1 262 ? 20.610 57.073 28.632 1.00 21.09 262 PRO C CA 1
ATOM 5126 C C . PRO B 1 262 ? 21.241 56.205 27.554 1.00 19.71 262 PRO C C 1
ATOM 5127 O O . PRO B 1 262 ? 21.307 54.979 27.665 1.00 21.56 262 PRO C O 1
ATOM 5131 N N . MET B 1 263 ? 21.692 56.859 26.481 1.00 23.71 263 MET C N 1
ATOM 5132 C CA . MET B 1 263 ? 22.301 56.112 25.385 1.00 22.56 263 MET C CA 1
ATOM 5133 C C . MET B 1 263 ? 23.520 55.320 25.854 1.00 22.58 263 MET C C 1
ATOM 5134 O O . MET B 1 263 ? 23.795 54.242 25.319 1.00 22.63 263 MET C O 1
ATOM 5139 N N . ALA B 1 264 ? 24.254 55.819 26.855 1.00 21.25 264 ALA C N 1
ATOM 5140 C CA . ALA B 1 264 ? 25.409 55.061 27.331 1.00 25.64 264 ALA C CA 1
ATOM 5141 C C . ALA B 1 264 ? 24.982 53.696 27.848 1.00 28.26 264 ALA C C 1
ATOM 5142 O O . ALA B 1 264 ? 25.723 52.714 27.703 1.00 27.08 264 ALA C O 1
ATOM 5144 N N . GLU B 1 265 ? 23.778 53.609 28.420 1.00 24.83 265 GLU C N 1
ATOM 5145 C CA . GLU B 1 265 ? 23.269 52.332 28.909 1.00 24.50 265 GLU C CA 1
ATOM 5146 C C . GLU B 1 265 ? 22.686 51.503 27.770 1.00 23.96 265 GLU C C 1
ATOM 5147 O O . GLU B 1 265 ? 22.852 50.279 27.740 1.00 26.49 265 GLU C O 1
ATOM 5153 N N . ALA B 1 266 ? 22.023 52.156 26.814 1.00 21.05 266 ALA C N 1
ATOM 5154 C CA . ALA B 1 266 ? 21.448 51.429 25.690 1.00 19.32 266 ALA C CA 1
ATOM 5155 C C . ALA B 1 266 ? 22.524 50.860 24.779 1.00 21.18 266 ALA C C 1
ATOM 5156 O O . ALA B 1 266 ? 22.301 49.836 24.128 1.00 23.29 266 ALA C O 1
ATOM 5158 N N . ALA B 1 267 ? 23.697 51.500 24.731 1.00 22.48 267 ALA C N 1
ATOM 5159 C CA . ALA B 1 267 ? 24.724 51.102 23.771 1.00 24.64 267 ALA C CA 1
ATOM 5160 C C . ALA B 1 267 ? 25.169 49.659 23.972 1.00 23.06 267 ALA C C 1
ATOM 5161 O O . ALA B 1 267 ? 25.483 48.971 22.992 1.00 23.56 267 ALA C O 1
ATOM 5163 N N . HIS B 1 268 ? 25.180 49.178 25.221 1.00 21.53 268 HIS C N 1
ATOM 5164 C CA A HIS B 1 268 ? 25.631 47.809 25.421 0.50 21.80 268 HIS C CA 1
ATOM 5165 C CA B HIS B 1 268 ? 25.582 47.816 25.565 0.50 21.79 268 HIS C CA 1
ATOM 5166 C C . HIS B 1 268 ? 24.533 46.779 25.188 1.00 24.49 268 HIS C C 1
ATOM 5167 O O . HIS B 1 268 ? 24.845 45.586 25.136 1.00 26.55 268 HIS C O 1
ATOM 5180 N N . GLN B 1 269 ? 23.285 47.205 24.982 1.00 23.79 269 GLN C N 1
ATOM 5181 C CA . GLN B 1 269 ? 22.149 46.298 24.839 1.00 27.08 269 GLN C CA 1
ATOM 5182 C C . GLN B 1 269 ? 21.572 46.224 23.436 1.00 22.32 269 GLN C C 1
ATOM 5183 O O . GLN B 1 269 ? 20.989 45.197 23.081 1.00 24.43 269 GLN C O 1
ATOM 5189 N N . GLY B 1 270 ? 21.698 47.280 22.637 1.00 21.47 270 GLY C N 1
ATOM 5190 C CA . GLY B 1 270 ? 20.970 47.342 21.375 1.00 20.81 270 GLY C CA 1
ATOM 5191 C C . GLY B 1 270 ? 21.554 46.416 20.316 1.00 22.24 270 GLY C C 1
ATOM 5192 O O . GLY B 1 270 ? 22.770 46.290 20.166 1.00 22.13 270 GLY C O 1
ATOM 5193 N N . ASP B 1 271 ? 20.659 45.752 19.584 1.00 19.49 271 ASP C N 1
ATOM 5194 C CA . ASP B 1 271 ? 21.008 45.040 18.361 1.00 19.08 271 ASP C CA 1
ATOM 5195 C C . ASP B 1 271 ? 20.890 45.929 17.130 1.00 23.10 271 ASP C C 1
ATOM 5196 O O . ASP B 1 271 ? 21.648 45.760 16.168 1.00 21.30 271 ASP C O 1
ATOM 5201 N N . ILE B 1 272 ? 19.942 46.865 17.138 1.00 18.17 272 ILE C N 1
ATOM 5202 C CA . ILE B 1 272 ? 19.746 47.838 16.074 1.00 20.37 272 ILE C CA 1
ATOM 5203 C C . ILE B 1 272 ? 19.530 49.189 16.738 1.00 21.98 272 ILE C C 1
ATOM 5204 O O . ILE B 1 272 ? 18.742 49.293 17.682 1.00 20.80 272 ILE C O 1
ATOM 5209 N N . PHE B 1 273 ? 20.225 50.209 16.249 1.00 18.80 273 PHE C N 1
ATOM 5210 C CA . PHE B 1 273 ? 20.083 51.579 16.720 1.00 18.08 273 PHE C CA 1
ATOM 5211 C C . PHE B 1 273 ? 19.511 52.421 15.591 1.00 20.48 273 PHE C C 1
ATOM 5212 O O . PHE B 1 273 ? 19.975 52.328 14.449 1.00 22.03 273 PHE C O 1
ATOM 5220 N N . ILE B 1 274 ? 18.497 53.227 15.903 1.00 18.37 274 ILE C N 1
ATOM 5221 C CA . ILE B 1 274 ? 17.861 54.103 14.920 1.00 19.91 274 ILE C CA 1
ATOM 5222 C C . ILE B 1 274 ? 17.804 55.502 15.515 1.00 20.95 274 ILE C C 1
ATOM 5223 O O . ILE B 1 274 ? 17.109 55.722 16.515 1.00 20.29 274 ILE C O 1
ATOM 5228 N N . THR B 1 275 ? 18.480 56.457 14.883 1.00 17.83 275 THR C N 1
ATOM 5229 C CA . THR B 1 275 ? 18.497 57.831 15.372 1.00 17.45 275 THR C CA 1
ATOM 5230 C C . THR B 1 275 ? 17.434 58.651 14.652 1.00 21.02 275 THR C C 1
ATOM 5231 O O . THR B 1 275 ? 17.424 58.705 13.419 1.00 23.12 275 THR C O 1
ATOM 5235 N N . VAL B 1 276 ? 16.541 59.287 15.420 1.00 19.60 276 VAL C N 1
ATOM 5236 C CA . VAL B 1 276 ? 15.553 60.207 14.867 1.00 18.17 276 VAL C CA 1
ATOM 5237 C C . VAL B 1 276 ? 15.443 61.454 15.734 1.00 22.43 276 VAL C C 1
ATOM 5238 O O . VAL B 1 276 ? 14.343 61.821 16.165 1.00 20.91 276 VAL C O 1
ATOM 5242 N N . THR B 1 277 ? 16.566 62.136 15.964 1.00 22.39 277 THR C N 1
ATOM 5243 C CA . THR B 1 277 ? 16.607 63.249 16.907 1.00 19.29 277 THR C CA 1
ATOM 5244 C C . THR B 1 277 ? 16.659 64.617 16.248 1.00 21.30 277 THR C C 1
ATOM 5245 O O . THR B 1 277 ? 16.238 65.600 16.866 1.00 25.04 277 THR C O 1
ATOM 5249 N N . GLY B 1 278 ? 17.191 64.713 15.027 1.00 21.05 278 GLY C N 1
ATOM 5250 C CA . GLY B 1 278 ? 17.519 65.985 14.435 1.00 26.14 278 GLY C CA 1
ATOM 5251 C C . GLY B 1 278 ? 18.807 66.605 14.933 1.00 28.59 278 GLY C C 1
ATOM 5252 O O . GLY B 1 278 ? 19.139 67.722 14.518 1.00 25.49 278 GLY C O 1
ATOM 5253 N N . ASN B 1 279 ? 19.548 65.919 15.796 1.00 23.08 279 ASN C N 1
ATOM 5254 C CA . ASN B 1 279 ? 20.724 66.485 16.438 1.00 24.04 279 ASN C CA 1
ATOM 5255 C C . ASN B 1 279 ? 21.982 65.719 16.043 1.00 29.91 279 ASN C C 1
ATOM 5256 O O . ASN B 1 279 ? 21.931 64.614 15.495 1.00 28.02 279 ASN C O 1
ATOM 5261 N N . LYS B 1 280 ? 23.117 66.341 16.342 1.00 28.96 280 LYS C N 1
ATOM 5262 C CA . LYS B 1 280 ? 24.428 65.885 15.904 1.00 26.88 280 LYS C CA 1
ATOM 5263 C C . LYS B 1 280 ? 25.050 64.920 16.908 1.00 26.83 280 LYS C C 1
ATOM 5264 O O . LYS B 1 280 ? 24.979 65.141 18.119 1.00 28.05 280 LYS C O 1
ATOM 5270 N N . HIS B 1 281 ? 25.652 63.845 16.392 1.00 24.89 281 HIS C N 1
ATOM 5271 C CA . HIS B 1 281 ? 26.481 62.927 17.180 1.00 23.89 281 HIS C CA 1
ATOM 5272 C C . HIS B 1 281 ? 25.731 62.382 18.399 1.00 25.07 281 HIS C C 1
ATOM 5273 O O . HIS B 1 281 ? 26.166 62.511 19.546 1.00 23.96 281 HIS C O 1
ATOM 5280 N N . VAL B 1 282 ? 24.585 61.754 18.119 1.00 21.70 282 VAL C N 1
ATOM 5281 C CA . VAL B 1 282 ? 23.795 61.098 19.153 1.00 24.31 282 VAL C CA 1
ATOM 5282 C C . VAL B 1 282 ? 24.337 59.703 19.444 1.00 27.32 282 VAL C C 1
ATOM 5283 O O . VAL B 1 282 ? 24.148 59.173 20.544 1.00 26.86 282 VAL C O 1
ATOM 5287 N N . ILE B 1 283 ? 24.994 59.084 18.472 1.00 22.54 283 ILE C N 1
ATOM 5288 C CA . ILE B 1 283 ? 25.719 57.837 18.663 1.00 20.10 283 ILE C CA 1
ATOM 5289 C C . ILE B 1 283 ? 27.191 58.172 18.478 1.00 25.94 283 ILE C C 1
ATOM 5290 O O . ILE B 1 283 ? 27.603 58.642 17.407 1.00 22.43 283 ILE C O 1
ATOM 5295 N N . ARG B 1 284 ? 27.980 57.943 19.532 1.00 23.18 284 ARG C N 1
ATOM 5296 C CA A ARG B 1 284 ? 29.321 58.502 19.586 0.50 25.62 284 ARG C CA 1
ATOM 5297 C CA B ARG B 1 284 ? 29.316 58.511 19.674 0.50 25.64 284 ARG C CA 1
ATOM 5298 C C . ARG B 1 284 ? 30.380 57.423 19.778 1.00 24.69 284 ARG C C 1
ATOM 5299 O O . ARG B 1 284 ? 30.048 56.249 19.999 1.00 25.20 284 ARG C O 1
ATOM 5314 N N . PRO B 1 285 ? 31.663 57.780 19.657 1.00 27.50 285 PRO C N 1
ATOM 5315 C CA . PRO B 1 285 ? 32.734 56.777 19.808 1.00 27.03 285 PRO C CA 1
ATOM 5316 C C . PRO B 1 285 ? 32.634 55.962 21.084 1.00 28.58 285 PRO C C 1
ATOM 5317 O O . PRO B 1 285 ? 32.824 54.740 21.052 1.00 27.06 285 PRO C O 1
ATOM 5321 N N . GLU B 1 286 ? 32.332 56.604 22.214 1.00 26.59 286 GLU C N 1
ATOM 5322 C CA . GLU B 1 286 ? 32.250 55.866 23.467 1.00 32.90 286 GLU C CA 1
ATOM 5323 C C . GLU B 1 286 ? 31.091 54.870 23.475 1.00 30.26 286 GLU C C 1
ATOM 5324 O O . GLU B 1 286 ? 31.073 53.967 24.320 1.00 29.63 286 GLU C O 1
ATOM 5330 N N . HIS B 1 287 ? 30.135 55.002 22.550 1.00 25.29 287 HIS C N 1
ATOM 5331 C CA . HIS B 1 287 ? 29.072 54.012 22.401 1.00 26.12 287 HIS C CA 1
ATOM 5332 C C . HIS B 1 287 ? 29.512 52.851 21.513 1.00 26.68 287 HIS C C 1
ATOM 5333 O O . HIS B 1 287 ? 29.302 51.687 21.860 1.00 25.17 287 HIS C O 1
ATOM 5340 N N . PHE B 1 288 ? 30.110 53.149 20.357 1.00 25.59 288 PHE C N 1
ATOM 5341 C CA . PHE B 1 288 ? 30.637 52.086 19.505 1.00 29.04 288 PHE C CA 1
ATOM 5342 C C . PHE B 1 288 ? 31.466 51.095 20.310 1.00 26.33 288 PHE C C 1
ATOM 5343 O O . PHE B 1 288 ? 31.383 49.879 20.100 1.00 23.73 288 PHE C O 1
ATOM 5351 N N . ALA B 1 289 ? 32.274 51.603 21.242 1.00 27.15 289 ALA C N 1
ATOM 5352 C CA . ALA B 1 289 ? 33.260 50.778 21.929 1.00 33.28 289 ALA C CA 1
ATOM 5353 C C . ALA B 1 289 ? 32.632 49.713 22.821 1.00 30.42 289 ALA C C 1
ATOM 5354 O O . ALA B 1 289 ? 33.313 48.739 23.169 1.00 32.43 289 ALA C O 1
ATOM 5356 N N . VAL B 1 290 ? 31.369 49.875 23.213 1.00 25.68 290 VAL C N 1
ATOM 5357 C CA . VAL B 1 290 ? 30.701 48.924 24.094 1.00 25.52 290 VAL C CA 1
ATOM 5358 C C . VAL B 1 290 ? 29.583 48.172 23.388 1.00 24.81 290 VAL C C 1
ATOM 5359 O O . VAL B 1 290 ? 28.893 47.371 24.028 1.00 25.52 290 VAL C O 1
ATOM 5363 N N . MET B 1 291 ? 29.394 48.386 22.091 1.00 22.43 291 MET C N 1
ATOM 5364 C CA . MET B 1 291 ? 28.274 47.760 21.397 1.00 24.35 291 MET C CA 1
ATOM 5365 C C . MET B 1 291 ? 28.504 46.266 21.205 1.00 25.01 291 MET C C 1
ATOM 5366 O O . MET B 1 291 ? 29.641 45.784 21.160 1.00 26.20 291 MET C O 1
ATOM 5371 N N . LYS B 1 292 ? 27.397 45.539 21.079 1.00 23.98 292 LYS C N 1
ATOM 5372 C CA . LYS B 1 292 ? 27.452 44.116 20.800 1.00 23.23 292 LYS C CA 1
ATOM 5373 C C . LYS B 1 292 ? 28.132 43.860 19.461 1.00 22.25 292 LYS C C 1
ATOM 5374 O O . LYS B 1 292 ? 28.054 44.666 18.533 1.00 23.33 292 LYS C O 1
ATOM 5380 N N . ASP B 1 293 ? 28.805 42.719 19.367 1.00 24.30 293 ASP C N 1
ATOM 5381 C CA . ASP B 1 293 ? 29.439 42.312 18.117 1.00 26.26 293 ASP C CA 1
ATOM 5382 C C . ASP B 1 293 ? 28.382 42.105 17.044 1.00 25.85 293 ASP C C 1
ATOM 5383 O O . ASP B 1 293 ? 27.581 41.168 17.132 1.00 24.18 293 ASP C O 1
ATOM 5388 N N . GLY B 1 294 ? 28.358 42.969 16.034 1.00 22.13 294 GLY C N 1
ATOM 5389 C CA . GLY B 1 294 ? 27.359 42.886 14.988 1.00 26.13 294 GLY C CA 1
ATOM 5390 C C . GLY B 1 294 ? 26.201 43.846 15.132 1.00 25.56 294 GLY C C 1
ATOM 5391 O O . GLY B 1 294 ? 25.258 43.773 14.337 1.00 22.64 294 GLY C O 1
ATOM 5392 N N . ALA B 1 295 ? 26.246 44.740 16.118 1.00 21.91 295 ALA C N 1
ATOM 5393 C CA . ALA B 1 295 ? 25.220 45.759 16.267 1.00 21.14 295 ALA C CA 1
ATOM 5394 C C . ALA B 1 295 ? 25.058 46.536 14.971 1.00 21.94 295 ALA C C 1
ATOM 5395 O O . ALA B 1 295 ? 26.037 46.829 14.276 1.00 22.53 295 ALA C O 1
ATOM 5397 N N . ILE B 1 296 ? 23.812 46.879 14.663 1.00 20.57 296 ILE C N 1
ATOM 5398 C CA . ILE B 1 296 ? 23.459 47.628 13.464 1.00 20.92 296 ILE C CA 1
ATOM 5399 C C . ILE B 1 296 ? 23.100 49.045 13.873 1.00 20.26 296 ILE C C 1
ATOM 5400 O O . ILE B 1 296 ? 22.324 49.246 14.815 1.00 22.26 296 ILE C O 1
ATOM 5405 N N . VAL B 1 297 ? 23.644 50.027 13.158 1.00 18.75 297 VAL C N 1
ATOM 5406 C CA . VAL B 1 297 ? 23.332 51.428 13.397 1.00 18.75 297 VAL C CA 1
ATOM 5407 C C . VAL B 1 297 ? 22.812 52.040 12.110 1.00 22.49 297 VAL C C 1
ATOM 5408 O O . VAL B 1 297 ? 23.331 51.760 11.020 1.00 21.94 297 VAL C O 1
ATOM 5412 N N . CYS B 1 298 ? 21.785 52.879 12.241 1.00 20.06 298 CYS C N 1
ATOM 5413 C CA . CYS B 1 298 ? 21.250 53.604 11.102 1.00 21.75 298 CYS C CA 1
ATOM 5414 C C . CYS B 1 298 ? 20.558 54.864 11.603 1.00 22.16 298 CYS C C 1
ATOM 5415 O O . CYS B 1 298 ? 20.292 55.029 12.797 1.00 18.87 298 CYS C O 1
ATOM 5418 N N . ASN B 1 299 ? 20.265 55.753 10.661 1.00 21.99 299 ASN C N 1
ATOM 5419 C CA . ASN B 1 299 ? 19.753 57.082 10.939 1.00 21.88 299 ASN C CA 1
ATOM 5420 C C . ASN B 1 299 ? 18.507 57.332 10.106 1.00 23.12 299 ASN C C 1
ATOM 5421 O O . ASN B 1 299 ? 18.485 57.025 8.911 1.00 20.74 299 ASN C O 1
ATOM 5426 N N . SER B 1 300 ? 17.470 57.891 10.743 1.00 22.68 300 SER C N 1
ATOM 5427 C CA . SER B 1 300 ? 16.278 58.323 10.025 1.00 21.98 300 SER C CA 1
ATOM 5428 C C . SER B 1 300 ? 15.941 59.786 10.292 1.00 22.80 300 SER C C 1
ATOM 5429 O O . SER B 1 300 ? 14.830 60.225 9.968 1.00 26.53 300 SER C O 1
ATOM 5432 N N A GLY B 1 301 ? 16.855 60.546 10.891 0.60 21.12 301 GLY C N 1
ATOM 5433 N N B GLY B 1 301 ? 16.890 60.551 10.844 0.40 20.93 301 GLY C N 1
ATOM 5434 C CA A GLY B 1 301 ? 16.589 61.933 11.222 0.60 24.51 301 GLY C CA 1
ATOM 5435 C CA B GLY B 1 301 ? 16.849 61.996 10.774 0.40 26.80 301 GLY C CA 1
ATOM 5436 C C A GLY B 1 301 ? 16.960 62.915 10.129 0.60 27.74 301 GLY C C 1
ATOM 5437 C C B GLY B 1 301 ? 17.470 62.508 9.480 0.40 28.89 301 GLY C C 1
ATOM 5438 O O A GLY B 1 301 ? 16.152 63.202 9.241 0.60 26.64 301 GLY C O 1
ATOM 5439 O O B GLY B 1 301 ? 18.066 61.763 8.705 0.40 27.46 301 GLY C O 1
ATOM 5440 N N A HIS B 1 302 ? 18.174 63.451 10.177 0.60 29.13 302 HIS C N 1
ATOM 5441 N N B HIS B 1 302 ? 17.351 63.822 9.272 0.40 29.87 302 HIS C N 1
ATOM 5442 C CA A HIS B 1 302 ? 18.593 64.438 9.195 0.60 31.54 302 HIS C CA 1
ATOM 5443 C CA B HIS B 1 302 ? 17.622 64.402 7.956 0.40 32.72 302 HIS C CA 1
ATOM 5444 C C A HIS B 1 302 ? 20.018 64.162 8.751 0.60 36.38 302 HIS C C 1
ATOM 5445 C C B HIS B 1 302 ? 19.039 64.102 7.469 0.40 33.31 302 HIS C C 1
ATOM 5446 O O A HIS B 1 302 ? 20.852 63.715 9.546 0.60 34.19 302 HIS C O 1
ATOM 5447 O O B HIS B 1 302 ? 19.224 63.480 6.416 0.40 30.94 302 HIS C O 1
ATOM 5460 N N A PHE B 1 303 ? 20.293 64.431 7.474 0.60 36.92 303 PHE C N 1
ATOM 5461 N N B PHE B 1 303 ? 20.055 64.570 8.195 0.40 35.51 303 PHE C N 1
ATOM 5462 C CA A PHE B 1 303 ? 21.658 64.393 6.957 0.60 37.44 303 PHE C CA 1
ATOM 5463 C CA B PHE B 1 303 ? 21.446 64.406 7.775 0.40 37.52 303 PHE C CA 1
ATOM 5464 C C A PHE B 1 303 ? 22.219 63.016 7.287 0.60 36.64 303 PHE C C 1
ATOM 5465 C C B PHE B 1 303 ? 22.098 63.210 8.456 0.40 37.03 303 PHE C C 1
ATOM 5466 O O A PHE B 1 303 ? 21.644 62.009 6.836 0.60 40.37 303 PHE C O 1
ATOM 5467 O O B PHE B 1 303 ? 21.607 62.692 9.466 0.40 32.82 303 PHE C O 1
ATOM 5482 N N A ASP B 1 304 ? 23.270 62.909 8.091 0.60 37.06 304 ASP C N 1
ATOM 5483 N N B ASP B 1 304 ? 23.256 62.818 7.918 0.40 36.87 304 ASP C N 1
ATOM 5484 C CA A ASP B 1 304 ? 23.751 61.625 8.581 0.60 38.70 304 ASP C CA 1
ATOM 5485 C CA B ASP B 1 304 ? 24.092 61.755 8.480 0.40 38.56 304 ASP C CA 1
ATOM 5486 C C A ASP B 1 304 ? 24.419 61.835 9.930 0.60 36.33 304 ASP C C 1
ATOM 5487 C C B ASP B 1 304 ? 24.908 62.207 9.684 0.40 35.45 304 ASP C C 1
ATOM 5488 O O A ASP B 1 304 ? 24.675 60.880 10.674 0.60 32.06 304 ASP C O 1
ATOM 5489 O O B ASP B 1 304 ? 25.820 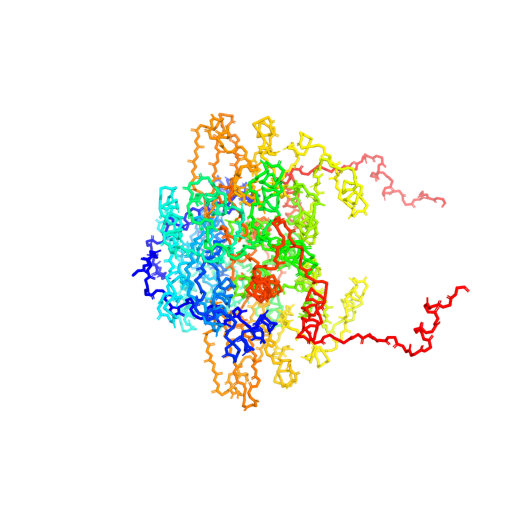61.484 10.098 0.40 33.38 304 ASP C O 1
ATOM 5498 N N A ILE B 1 305 ? 24.664 63.105 10.253 0.60 32.65 305 ILE C N 1
ATOM 5499 N N B ILE B 1 305 ? 24.611 63.379 10.256 0.40 33.09 305 ILE C N 1
ATOM 5500 C CA A ILE B 1 305 ? 25.545 63.517 11.337 0.60 35.37 305 ILE C CA 1
ATOM 5501 C CA B ILE B 1 305 ? 25.373 63.850 11.411 0.40 35.02 305 ILE C CA 1
ATOM 5502 C C A ILE B 1 305 ? 24.988 63.091 12.689 0.60 27.12 305 ILE C C 1
ATOM 5503 C C B ILE B 1 305 ? 24.892 63.244 12.717 0.40 27.47 305 ILE C C 1
ATOM 5504 O O A ILE B 1 305 ? 25.613 63.334 13.723 0.60 26.70 305 ILE C O 1
ATOM 5505 O O B ILE B 1 305 ? 25.513 63.484 13.757 0.40 26.80 305 ILE C O 1
ATOM 5514 N N . GLU B 1 306 ? 23.811 62.456 12.701 1.00 25.48 306 GLU C N 1
ATOM 5515 C CA . GLU B 1 306 ? 23.306 61.905 13.957 1.00 21.73 306 GLU C CA 1
ATOM 5516 C C . GLU B 1 306 ? 24.192 60.783 14.471 1.00 24.98 306 GLU C C 1
ATOM 5517 O O . GLU B 1 306 ? 24.275 60.575 15.685 1.00 23.03 306 GLU C O 1
ATOM 5523 N N . ILE B 1 307 ? 24.867 60.067 13.577 1.00 26.20 307 ILE C N 1
ATOM 5524 C CA . ILE B 1 307 ? 25.833 59.041 13.947 1.00 23.43 307 ILE C CA 1
ATOM 5525 C C . ILE B 1 307 ? 27.225 59.574 13.628 1.00 26.45 307 ILE C C 1
ATOM 5526 O O . ILE B 1 307 ? 27.458 60.088 12.526 1.00 25.20 307 ILE C O 1
ATOM 5531 N N . ASP B 1 308 ? 28.148 59.469 14.591 1.00 23.52 308 ASP C N 1
ATOM 5532 C CA . ASP B 1 308 ? 29.520 59.950 14.395 1.00 24.49 308 ASP C CA 1
ATOM 5533 C C . ASP B 1 308 ? 30.327 58.917 13.601 1.00 24.39 308 ASP C C 1
ATOM 5534 O O . ASP B 1 308 ? 31.210 58.226 14.111 1.00 25.75 308 ASP C O 1
ATOM 5539 N N . LEU B 1 309 ? 30.025 58.844 12.303 1.00 26.00 309 LEU C N 1
ATOM 5540 C CA . LEU B 1 309 ? 30.701 57.878 11.440 1.00 25.87 309 LEU C CA 1
ATOM 5541 C C . LEU B 1 309 ? 32.169 58.223 11.241 1.00 26.47 309 LEU C C 1
ATOM 5542 O O . LEU B 1 309 ? 32.988 57.329 10.992 1.00 30.84 309 LEU C O 1
ATOM 5547 N N . LYS B 1 310 ? 32.528 59.503 11.338 1.00 26.39 310 LYS C N 1
ATOM 5548 C CA . LYS B 1 310 ? 33.938 59.861 11.224 1.00 30.08 310 LYS C CA 1
ATOM 5549 C C . LYS B 1 310 ? 34.765 59.184 12.314 1.00 29.50 310 LYS C C 1
ATOM 5550 O O . LYS B 1 310 ? 35.864 58.681 12.051 1.00 32.03 310 LYS C O 1
ATOM 5556 N N . SER B 1 311 ? 34.248 59.145 13.545 1.00 29.41 311 SER C N 1
ATOM 5557 C CA . SER B 1 311 ? 34.967 58.467 14.622 1.00 29.43 311 SER C CA 1
ATOM 5558 C C . SER B 1 311 ? 34.955 56.954 14.431 1.00 33.22 311 SER C C 1
ATOM 5559 O O . SER B 1 311 ? 35.954 56.282 14.710 1.00 35.22 311 SER C O 1
ATOM 5562 N N . LEU B 1 312 ? 33.833 56.396 13.972 1.00 27.17 312 LEU C N 1
ATOM 5563 C CA . LEU B 1 312 ? 33.783 54.962 13.697 1.00 28.56 312 LEU C CA 1
ATOM 5564 C C . LEU B 1 312 ? 34.847 54.566 12.683 1.00 31.14 312 LEU C C 1
ATOM 5565 O O . LEU B 1 312 ? 35.577 53.587 12.877 1.00 30.16 312 LEU C O 1
ATOM 5570 N N . LYS B 1 313 ? 34.955 55.327 11.594 1.00 29.31 313 LYS C N 1
ATOM 5571 C CA . LYS B 1 313 ? 35.951 55.015 10.575 1.00 32.28 313 LYS C CA 1
ATOM 5572 C C . LYS B 1 313 ? 37.366 55.053 11.137 1.00 38.30 313 LYS C C 1
ATOM 5573 O O . LYS B 1 313 ? 38.260 54.380 10.610 1.00 37.66 313 LYS C O 1
ATOM 5579 N N . GLU B 1 314 ? 37.592 55.831 12.199 1.00 38.41 314 GLU C N 1
ATOM 5580 C CA . GLU B 1 314 ? 38.918 55.927 12.803 1.00 43.02 314 GLU C CA 1
ATOM 5581 C C . GLU B 1 314 ? 39.164 54.795 13.794 1.00 39.33 314 GLU C C 1
ATOM 5582 O O . GLU B 1 314 ? 40.291 54.299 13.909 1.00 46.00 314 GLU C O 1
ATOM 5588 N N . GLN B 1 315 ? 38.129 54.393 14.532 1.00 31.87 315 GLN C N 1
ATOM 5589 C CA . GLN B 1 315 ? 38.242 53.254 15.435 1.00 29.89 315 GLN C CA 1
ATOM 5590 C C . GLN B 1 315 ? 38.445 51.953 14.671 1.00 39.88 315 GLN C C 1
ATOM 5591 O O . GLN B 1 315 ? 39.117 51.041 15.170 1.00 36.11 315 GLN C O 1
ATOM 5597 N N . ALA B 1 316 ? 37.883 51.856 13.468 1.00 33.48 316 ALA C N 1
ATOM 5598 C CA . ALA B 1 316 ? 37.870 50.606 12.728 1.00 30.34 316 ALA C CA 1
ATOM 5599 C C . ALA B 1 316 ? 39.162 50.403 11.956 1.00 29.86 316 ALA C C 1
ATOM 5600 O O . ALA B 1 316 ? 39.760 51.352 11.436 1.00 33.86 316 ALA C O 1
ATOM 5602 N N . LYS B 1 317 ? 39.597 49.151 11.890 1.00 29.48 317 LYS C N 1
ATOM 5603 C CA . LYS B 1 317 ? 40.758 48.791 11.099 1.00 29.41 317 LYS C CA 1
ATOM 5604 C C . LYS B 1 317 ? 40.391 48.368 9.684 1.00 27.13 317 LYS C C 1
ATOM 5605 O O . LYS B 1 317 ? 41.275 48.270 8.827 1.00 29.36 317 LYS C O 1
ATOM 5611 N N . GLU B 1 318 ? 39.111 48.151 9.412 1.00 30.43 318 GLU C N 1
ATOM 5612 C CA . GLU B 1 318 ? 38.691 47.689 8.100 1.00 33.44 318 GLU C CA 1
ATOM 5613 C C . GLU B 1 318 ? 37.209 47.984 7.934 1.00 27.52 318 GLU C C 1
ATOM 5614 O O . GLU B 1 318 ? 36.447 47.969 8.903 1.00 28.46 318 GLU C O 1
ATOM 5620 N N . VAL B 1 319 ? 36.810 48.260 6.696 1.00 26.38 319 VAL C N 1
ATOM 5621 C CA . VAL B 1 319 ? 35.399 48.394 6.350 1.00 25.90 319 VAL C CA 1
ATOM 5622 C C . VAL B 1 319 ? 35.168 47.686 5.027 1.00 25.24 319 VAL C C 1
ATOM 5623 O O . VAL B 1 319 ? 36.016 47.738 4.131 1.00 30.16 319 VAL C O 1
ATOM 5627 N N . LYS B 1 320 ? 34.018 47.029 4.896 1.00 25.75 320 LYS C N 1
ATOM 5628 C CA . LYS B 1 320 ? 33.714 46.345 3.648 1.00 35.12 320 LYS C CA 1
ATOM 5629 C C . LYS B 1 320 ? 32.217 46.390 3.403 1.00 27.69 320 LYS C C 1
ATOM 5630 O O . LYS B 1 320 ? 31.424 46.446 4.346 1.00 27.15 320 LYS C O 1
ATOM 5636 N N . GLU B 1 321 ? 31.826 46.389 2.130 1.00 27.71 321 GLU C N 1
ATOM 5637 C CA . GLU B 1 321 ? 30.405 46.250 1.837 1.00 23.56 321 GLU C CA 1
ATOM 5638 C C . GLU B 1 321 ? 30.032 44.779 1.944 1.00 28.11 321 GLU C C 1
ATOM 5639 O O . GLU B 1 321 ? 30.748 43.914 1.430 1.00 35.41 321 GLU C O 1
ATOM 5645 N N . VAL B 1 322 ? 28.915 44.492 2.611 1.00 23.42 322 VAL C N 1
ATOM 5646 C CA . VAL B 1 322 ? 28.559 43.110 2.906 1.00 21.94 322 VAL C CA 1
ATOM 5647 C C . VAL B 1 322 ? 27.150 42.788 2.412 1.00 23.15 322 VAL C C 1
ATOM 5648 O O . VAL B 1 322 ? 26.745 41.621 2.417 1.00 26.31 322 VAL C O 1
ATOM 5652 N N . ARG B 1 323 ? 26.402 43.810 1.992 1.00 25.50 323 ARG C N 1
ATOM 5653 C CA . ARG B 1 323 ? 25.089 43.651 1.360 1.00 23.41 323 ARG C CA 1
ATOM 5654 C C . ARG B 1 323 ? 24.690 45.015 0.816 1.00 22.67 323 ARG C C 1
ATOM 5655 O O . ARG B 1 323 ? 25.360 46.013 1.082 1.00 22.94 323 ARG C O 1
ATOM 5663 N N . ASN B 1 324 ? 23.602 45.062 0.035 1.00 24.52 324 ASN C N 1
ATOM 5664 C CA . ASN B 1 324 ? 23.220 46.361 -0.511 1.00 22.98 324 ASN C CA 1
ATOM 5665 C C . ASN B 1 324 ? 22.946 47.334 0.630 1.00 23.72 324 ASN C C 1
ATOM 5666 O O . ASN B 1 324 ? 22.287 46.991 1.614 1.00 25.39 324 ASN C O 1
ATOM 5671 N N . PHE B 1 325 ? 23.516 48.537 0.519 1.00 21.38 325 PHE C N 1
ATOM 5672 C CA . PHE B 1 325 ? 23.356 49.620 1.488 1.00 20.45 325 PHE C CA 1
ATOM 5673 C C . PHE B 1 325 ? 23.941 49.302 2.857 1.00 22.25 325 PHE C C 1
ATOM 5674 O O . PHE B 1 325 ? 23.591 49.972 3.832 1.00 23.66 325 PHE C O 1
ATOM 5682 N N . THR B 1 326 ? 24.824 48.307 2.972 1.00 20.28 326 THR C N 1
ATOM 5683 C CA . THR B 1 326 ? 25.241 47.792 4.275 1.00 19.37 326 THR C CA 1
ATOM 5684 C C . THR B 1 326 ? 26.756 47.641 4.309 1.00 25.69 326 THR C C 1
ATOM 5685 O O . THR B 1 326 ? 27.333 46.943 3.469 1.00 23.98 326 THR C O 1
ATOM 5689 N N . GLU B 1 327 ? 27.390 48.283 5.287 1.00 21.61 327 GLU C N 1
ATOM 5690 C CA . GLU B 1 327 ? 28.835 48.231 5.481 1.00 21.53 327 GLU C CA 1
ATOM 5691 C C . GLU B 1 327 ? 29.148 47.585 6.820 1.00 21.36 327 GLU C C 1
ATOM 5692 O O . GLU B 1 327 ? 28.454 47.834 7.809 1.00 23.22 327 GLU C O 1
ATOM 5698 N N . GLN B 1 328 ? 30.190 46.763 6.848 1.00 21.26 328 GLN C N 1
ATOM 5699 C CA . GLN B 1 328 ? 30.695 46.161 8.076 1.00 21.55 328 GLN C CA 1
ATOM 5700 C C . GLN B 1 328 ? 32.011 46.829 8.460 1.00 25.97 328 GLN C C 1
ATOM 5701 O O . GLN B 1 328 ? 32.997 46.748 7.713 1.00 24.96 328 GLN C O 1
ATOM 5707 N N . TYR B 1 329 ? 32.020 47.489 9.617 1.00 21.38 329 TYR C N 1
ATOM 5708 C CA . TYR B 1 329 ? 33.242 48.031 10.202 1.00 24.76 329 TYR C CA 1
ATOM 5709 C C . TYR B 1 329 ? 33.774 47.024 11.211 1.00 25.11 329 TYR C C 1
ATOM 5710 O O . TYR B 1 329 ? 33.048 46.605 12.119 1.00 24.76 329 TYR C O 1
ATOM 5719 N N . ILE B 1 330 ? 35.027 46.630 11.051 1.00 25.20 330 ILE C N 1
ATOM 5720 C CA . ILE B 1 330 ? 35.662 45.670 11.942 1.00 27.63 330 ILE C CA 1
ATOM 5721 C C . ILE B 1 330 ? 36.683 46.419 12.789 1.00 25.28 330 ILE C C 1
ATOM 5722 O O . ILE B 1 330 ? 37.599 47.055 12.256 1.00 26.94 330 ILE C O 1
ATOM 5727 N N . LEU B 1 331 ? 36.508 46.357 14.106 1.00 28.42 331 LEU C N 1
ATOM 5728 C CA . LEU B 1 331 ? 37.380 47.032 15.055 1.00 27.01 331 LEU C CA 1
ATOM 5729 C C . LEU B 1 331 ? 38.591 46.166 15.379 1.00 27.80 331 LEU C C 1
ATOM 5730 O O . LEU B 1 331 ? 38.596 44.966 15.105 1.00 31.09 331 LEU C O 1
ATOM 5735 N N . PRO B 1 332 ? 39.636 46.753 15.975 1.00 31.80 332 PRO C N 1
ATOM 5736 C CA . PRO B 1 332 ? 40.856 45.972 16.238 1.00 34.80 332 PRO C CA 1
ATOM 5737 C C . PRO B 1 332 ? 40.629 44.712 17.058 1.00 36.04 332 PRO C C 1
ATOM 5738 O O . PRO B 1 332 ? 41.369 43.735 16.883 1.00 38.88 332 PRO C O 1
ATOM 5742 N N . ASN B 1 333 ? 39.653 44.703 17.963 1.00 36.92 333 ASN C N 1
ATOM 5743 C CA . ASN B 1 333 ? 39.382 43.512 18.762 1.00 39.58 333 ASN C CA 1
ATOM 5744 C C . ASN B 1 333 ? 38.552 42.470 18.023 1.00 39.62 333 ASN C C 1
ATOM 5745 O O . ASN B 1 333 ? 38.185 41.457 18.625 1.00 39.70 333 ASN C O 1
ATOM 5750 N N . GLY B 1 334 ? 38.245 42.687 16.746 1.00 29.19 334 GLY C N 1
ATOM 5751 C CA . GLY B 1 334 ? 37.515 41.722 15.956 1.00 30.63 334 GLY C CA 1
ATOM 5752 C C . GLY B 1 334 ? 36.012 41.900 15.954 1.00 26.93 334 GLY C C 1
ATOM 5753 O O . GLY B 1 334 ? 35.320 41.216 15.186 1.00 28.53 334 GLY C O 1
ATOM 5754 N N . LYS B 1 335 ? 35.480 42.787 16.787 1.00 28.56 335 LYS C N 1
ATOM 5755 C CA . LYS B 1 335 ? 34.049 43.031 16.788 1.00 25.43 335 LYS C CA 1
ATOM 5756 C C . LYS B 1 335 ? 33.667 43.937 15.621 1.00 27.45 335 LYS C C 1
ATOM 5757 O O . LYS B 1 335 ? 34.462 44.759 15.160 1.00 28.25 335 LYS C O 1
ATOM 5763 N N . SER B 1 336 ? 32.434 43.792 15.151 1.00 22.83 336 SER C N 1
ATOM 5764 C CA A SER B 1 336 ? 31.968 44.543 13.999 0.50 25.28 336 SER C CA 1
ATOM 5765 C CA B SER B 1 336 ? 31.950 44.524 13.992 0.50 25.28 336 SER C CA 1
ATOM 5766 C C . SER B 1 336 ? 30.831 45.480 14.379 1.00 26.21 336 SER C C 1
ATOM 5767 O O . SER B 1 336 ? 30.057 45.218 15.309 1.00 24.20 336 SER C O 1
ATOM 5772 N N . ILE B 1 337 ? 30.751 46.588 13.647 1.00 23.41 337 ILE C N 1
ATOM 5773 C CA . ILE B 1 337 ? 29.622 47.511 13.687 1.00 21.52 337 ILE C CA 1
ATOM 5774 C C . ILE B 1 337 ? 29.076 47.592 12.269 1.00 23.02 337 ILE C C 1
ATOM 5775 O O . ILE B 1 337 ? 29.838 47.836 11.330 1.00 21.99 337 ILE C O 1
ATOM 5780 N N . ILE B 1 338 ? 27.773 47.365 12.108 1.00 19.21 338 ILE C N 1
ATOM 5781 C CA . ILE B 1 338 ? 27.126 47.401 10.798 1.00 21.21 338 ILE C CA 1
ATOM 5782 C C . ILE B 1 338 ? 26.457 48.756 10.629 1.00 21.03 338 ILE C C 1
ATOM 5783 O O . ILE B 1 338 ? 25.705 49.198 11.506 1.00 23.08 338 ILE C O 1
ATOM 5788 N N . VAL B 1 339 ? 26.717 49.414 9.504 1.00 19.12 339 VAL C N 1
ATOM 5789 C CA . VAL B 1 339 ? 26.124 50.712 9.196 1.00 19.43 339 VAL C CA 1
ATOM 5790 C C . VAL B 1 339 ? 25.276 50.551 7.945 1.00 20.29 339 VAL C C 1
ATOM 5791 O O . VAL B 1 339 ? 25.756 50.018 6.939 1.00 21.31 339 VAL C O 1
ATOM 5795 N N . ILE B 1 340 ? 24.011 50.989 8.011 1.00 18.68 340 ILE C N 1
ATOM 5796 C CA . ILE B 1 340 ? 23.134 50.958 6.841 1.00 21.46 340 ILE C CA 1
ATOM 5797 C C . ILE B 1 340 ? 23.045 52.347 6.230 1.00 23.07 340 ILE C C 1
ATOM 5798 O O . ILE B 1 340 ? 22.924 53.347 6.944 1.00 21.82 340 ILE C O 1
ATOM 5803 N N . GLY B 1 341 ? 23.075 52.406 4.899 1.00 24.80 341 GLY C N 1
ATOM 5804 C CA . GLY B 1 341 ? 22.845 53.658 4.201 1.00 24.58 341 GLY C CA 1
ATOM 5805 C C . GLY B 1 341 ? 23.897 54.727 4.412 1.00 24.94 341 GLY C C 1
ATOM 5806 O O . GLY B 1 341 ? 23.616 55.906 4.194 1.00 28.18 341 GLY C O 1
ATOM 5807 N N . GLU B 1 342 ? 25.110 54.349 4.816 1.00 23.47 342 GLU C N 1
ATOM 5808 C CA . GLU B 1 342 ? 26.165 55.315 5.145 1.00 23.94 342 GLU C CA 1
ATOM 5809 C C . GLU B 1 342 ? 25.668 56.394 6.108 1.00 24.26 342 GLU C C 1
ATOM 5810 O O . GLU B 1 342 ? 26.120 57.543 6.064 1.00 24.53 342 GLU C O 1
ATOM 5816 N N . GLY B 1 343 ? 24.732 56.039 6.989 1.00 22.64 343 GLY C N 1
ATOM 5817 C CA . GLY B 1 343 ? 24.225 56.988 7.955 1.00 24.68 343 GLY C CA 1
ATOM 5818 C C . GLY B 1 343 ? 23.193 57.959 7.425 1.00 29.41 343 GLY C C 1
ATOM 5819 O O . GLY B 1 343 ? 22.700 58.791 8.197 1.00 27.72 343 GLY C O 1
ATOM 5820 N N . ARG B 1 344 ? 22.851 57.884 6.140 1.00 27.29 344 ARG C N 1
ATOM 5821 C CA . ARG B 1 344 ? 21.801 58.707 5.559 1.00 25.33 344 ARG C CA 1
ATOM 5822 C C . ARG B 1 344 ? 20.425 58.106 5.832 1.00 24.99 344 ARG C C 1
ATOM 5823 O O . ARG B 1 344 ? 20.295 56.926 6.167 1.00 29.69 344 ARG C O 1
ATOM 5831 N N . LEU B 1 345 ? 19.386 58.936 5.652 1.00 26.37 345 LEU C N 1
ATOM 5832 C CA A LEU B 1 345 ? 18.015 58.527 5.938 0.50 23.76 345 LEU C CA 1
ATOM 5833 C CA B LEU B 1 345 ? 18.003 58.536 5.904 0.50 23.72 345 LEU C CA 1
ATOM 5834 C C . LEU B 1 345 ? 17.752 57.114 5.434 1.00 26.62 345 LEU C C 1
ATOM 5835 O O . LEU B 1 345 ? 17.681 56.871 4.228 1.00 25.13 345 LEU C O 1
ATOM 5844 N N . VAL B 1 346 ? 17.596 56.174 6.366 1.00 22.50 346 VAL C N 1
ATOM 5845 C CA . VAL B 1 346 ? 17.596 54.773 5.967 1.00 27.17 346 VAL C CA 1
ATOM 5846 C C . VAL B 1 346 ? 16.362 54.417 5.144 1.00 27.23 346 VAL C C 1
ATOM 5847 O O . VAL B 1 346 ? 16.440 53.576 4.239 1.00 25.11 346 VAL C O 1
ATOM 5851 N N . ASN B 1 347 ? 15.221 55.053 5.411 1.00 21.14 347 ASN C N 1
ATOM 5852 C CA . ASN B 1 347 ? 14.016 54.738 4.646 1.00 20.62 347 ASN C CA 1
ATOM 5853 C C . ASN B 1 347 ? 14.177 55.127 3.183 1.00 25.09 347 ASN C C 1
ATOM 5854 O O . ASN B 1 347 ? 13.688 54.427 2.290 1.00 25.90 347 ASN C O 1
ATOM 5859 N N . LEU B 1 348 ? 14.851 56.240 2.921 1.00 26.31 348 LEU C N 1
ATOM 5860 C CA . LEU B 1 348 ? 15.027 56.701 1.553 1.00 31.52 348 LEU C CA 1
ATOM 5861 C C . LEU B 1 348 ? 16.285 56.145 0.907 1.00 27.36 348 LEU C C 1
ATOM 5862 O O . LEU B 1 348 ? 16.322 55.985 -0.321 1.00 30.12 348 LEU C O 1
ATOM 5867 N N . ALA B 1 349 ? 17.303 55.822 1.709 1.00 23.88 349 ALA C N 1
ATOM 5868 C CA . ALA B 1 349 ? 18.550 55.294 1.173 1.00 23.25 349 ALA C CA 1
ATOM 5869 C C . ALA B 1 349 ? 18.435 53.816 0.815 1.00 26.42 349 ALA C C 1
ATOM 5870 O O . ALA B 1 349 ? 18.947 53.382 -0.223 1.00 29.26 349 ALA C O 1
ATOM 5872 N N . ALA B 1 350 ? 17.796 53.022 1.669 1.00 24.18 350 ALA C N 1
ATOM 5873 C CA . ALA B 1 350 ? 17.710 51.587 1.447 1.00 27.31 350 ALA C CA 1
ATOM 5874 C C . ALA B 1 350 ? 16.343 51.139 0.956 1.00 26.24 350 ALA C C 1
ATOM 5875 O O . ALA B 1 350 ? 16.178 49.963 0.616 1.00 25.25 350 ALA C O 1
ATOM 5877 N N . ALA B 1 351 ? 15.357 52.030 0.918 1.00 24.36 351 ALA C N 1
ATOM 5878 C CA . ALA B 1 351 ? 14.058 51.646 0.391 1.00 20.62 351 ALA C CA 1
ATOM 5879 C C . ALA B 1 351 ? 13.536 52.741 -0.530 1.00 25.54 351 ALA C C 1
ATOM 5880 O O . ALA B 1 351 ? 14.301 53.304 -1.321 1.00 28.47 351 ALA C O 1
ATOM 5882 N N . GLU B 1 352 ? 12.248 53.059 -0.442 1.00 22.10 352 GLU C N 1
ATOM 5883 C CA . GLU B 1 352 ? 11.649 54.055 -1.325 1.00 28.21 352 GLU C CA 1
ATOM 5884 C C . GLU B 1 352 ? 11.082 55.252 -0.578 1.00 28.89 352 GLU C C 1
ATOM 5885 O O . GLU B 1 352 ? 10.334 56.035 -1.174 1.00 29.80 352 GLU C O 1
ATOM 5891 N N . GLY B 1 353 ? 11.397 55.412 0.708 1.00 24.56 353 GLY C N 1
ATOM 5892 C CA . GLY B 1 353 ? 10.769 56.452 1.493 1.00 24.47 353 GLY C CA 1
ATOM 5893 C C . GLY B 1 353 ? 9.325 56.139 1.851 1.00 29.89 353 GLY C C 1
ATOM 5894 O O . GLY B 1 353 ? 8.833 55.008 1.713 1.00 26.69 353 GLY C O 1
ATOM 5895 N N . HIS B 1 354 ? 8.635 57.180 2.317 1.00 30.58 354 HIS C N 1
ATOM 5896 C CA . HIS B 1 354 ? 7.265 57.025 2.794 1.00 29.34 354 HIS C CA 1
ATOM 5897 C C . HIS B 1 354 ? 6.354 56.526 1.677 1.00 30.14 354 HIS C C 1
ATOM 5898 O O . HIS B 1 354 ? 6.530 56.903 0.513 1.00 28.60 354 HIS C O 1
ATOM 5905 N N . PRO B 1 355 ? 5.365 55.694 1.996 1.00 28.62 355 PRO C N 1
ATOM 5906 C CA . PRO B 1 355 ? 4.296 55.420 1.032 1.00 29.14 355 PRO C CA 1
ATOM 5907 C C . PRO B 1 355 ? 3.590 56.706 0.625 1.00 36.68 355 PRO C C 1
ATOM 5908 O O . PRO B 1 355 ? 3.516 57.671 1.389 1.00 33.01 355 PRO C O 1
ATOM 5912 N N . SER B 1 356 ? 3.039 56.701 -0.587 1.00 29.66 356 SER C N 1
ATOM 5913 C CA . SER B 1 356 ? 2.413 57.911 -1.111 1.00 36.32 356 SER C CA 1
ATOM 5914 C C . SER B 1 356 ? 1.177 58.335 -0.325 1.00 34.71 356 SER C C 1
ATOM 5915 O O . SER B 1 356 ? 0.788 59.503 -0.398 1.00 40.23 356 SER C O 1
ATOM 5918 N N . ALA B 1 357 ? 0.546 57.430 0.425 1.00 33.96 357 ALA C N 1
ATOM 5919 C CA . ALA B 1 357 ? -0.639 57.819 1.187 1.00 32.24 357 ALA C CA 1
ATOM 5920 C C . ALA B 1 357 ? -0.344 59.002 2.107 1.00 38.56 357 ALA C C 1
ATOM 5921 O O . ALA B 1 357 ? -1.097 59.982 2.137 1.00 32.42 357 ALA C O 1
ATOM 5923 N N . VAL B 1 3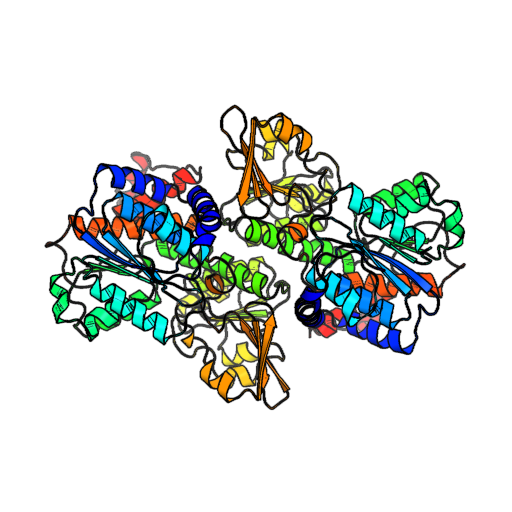58 ? 0.754 58.932 2.869 1.00 30.73 358 VAL C N 1
ATOM 5924 C CA . VAL B 1 358 ? 1.086 60.025 3.781 1.00 35.29 358 VAL C CA 1
ATOM 5925 C C . VAL B 1 358 ? 1.615 61.230 3.012 1.00 34.70 358 VAL C C 1
ATOM 5926 O O . VAL B 1 358 ? 1.339 62.383 3.370 1.00 31.70 358 VAL C O 1
ATOM 5930 N N . MET B 1 359 ? 2.391 60.989 1.958 1.00 26.04 359 MET C N 1
ATOM 5931 C CA . MET B 1 359 ? 2.921 62.094 1.169 1.00 31.34 359 MET C CA 1
ATOM 5932 C C . MET B 1 359 ? 1.824 62.846 0.438 1.00 36.52 359 MET C C 1
ATOM 5933 O O . MET B 1 359 ? 2.020 64.011 0.063 1.00 30.10 359 MET C O 1
ATOM 5938 N N . ASP B 1 360 ? 0.687 62.194 0.205 1.00 33.41 360 ASP C N 1
ATOM 5939 C CA . ASP B 1 360 ? -0.476 62.898 -0.317 1.00 27.80 360 ASP C CA 1
ATOM 5940 C C . ASP B 1 360 ? -0.762 64.124 0.532 1.00 29.67 360 ASP C C 1
ATOM 5941 O O . ASP B 1 360 ? -0.906 65.237 0.016 1.00 29.03 360 ASP C O 1
ATOM 5946 N N . MET B 1 361 ? -0.800 63.937 1.856 1.00 28.92 361 MET C N 1
ATOM 5947 C CA . MET B 1 361 ? -1.117 65.032 2.760 1.00 31.04 361 MET C CA 1
ATOM 5948 C C . MET B 1 361 ? 0.047 66.005 2.903 1.00 26.48 361 MET C C 1
ATOM 5949 O O . MET B 1 361 ? -0.162 67.220 2.941 1.00 28.94 361 MET C O 1
ATOM 5954 N N . SER B 1 362 ? 1.278 65.501 2.983 1.00 29.26 362 SER C N 1
ATOM 5955 C CA . SER B 1 362 ? 2.418 66.402 3.084 1.00 27.41 362 SER C CA 1
ATOM 5956 C C . SER B 1 362 ? 2.497 67.309 1.869 1.00 26.93 362 SER C C 1
ATOM 5957 O O . SER B 1 362 ? 2.698 68.524 1.992 1.00 28.55 362 SER C O 1
ATOM 5960 N N . PHE B 1 363 ? 2.326 66.738 0.680 1.00 28.15 363 PHE C N 1
ATOM 5961 C CA . PHE B 1 363 ? 2.523 67.507 -0.537 1.00 32.37 363 PHE C CA 1
ATOM 5962 C C . PHE B 1 363 ? 1.289 68.301 -0.935 1.00 28.76 363 PHE C C 1
ATOM 5963 O O . PHE B 1 363 ? 1.421 69.313 -1.631 1.00 31.04 363 PHE C O 1
ATOM 5971 N N . ALA B 1 364 ? 0.097 67.893 -0.492 1.00 28.27 364 ALA C N 1
ATOM 5972 C CA . ALA B 1 364 ? -1.040 68.804 -0.567 1.00 31.65 364 ALA C CA 1
ATOM 5973 C C . ALA B 1 364 ? -0.761 70.065 0.238 1.00 30.75 364 ALA C C 1
ATOM 5974 O O . ALA B 1 364 ? -1.038 71.181 -0.218 1.00 32.53 364 ALA C O 1
ATOM 5976 N N . ASN B 1 365 ? -0.189 69.910 1.432 1.00 30.42 365 ASN C N 1
ATOM 5977 C CA . ASN B 1 365 ? 0.252 71.075 2.192 1.00 33.13 365 ASN C CA 1
ATOM 5978 C C . ASN B 1 365 ? 1.253 71.905 1.394 1.00 31.92 365 ASN C C 1
ATOM 5979 O O . ASN B 1 365 ? 1.118 73.128 1.294 1.00 35.32 365 ASN C O 1
ATOM 5984 N N . GLN B 1 366 ? 2.273 71.258 0.821 1.00 35.83 366 GLN C N 1
ATOM 5985 C CA . GLN B 1 366 ? 3.240 71.994 0.008 1.00 34.63 366 GLN C CA 1
ATOM 5986 C C . GLN B 1 366 ? 2.541 72.780 -1.092 1.00 38.02 366 GLN C C 1
ATOM 5987 O O . GLN B 1 366 ? 2.792 73.977 -1.278 1.00 42.84 366 GLN C O 1
ATOM 5993 N N . ALA B 1 367 ? 1.650 72.117 -1.832 1.00 39.79 367 ALA C N 1
ATOM 5994 C CA . ALA B 1 367 ? 1.003 72.773 -2.963 1.00 36.60 367 ALA C CA 1
ATOM 5995 C C . ALA B 1 367 ? 0.155 73.955 -2.510 1.00 46.25 367 ALA C C 1
ATOM 5996 O O . ALA B 1 367 ? 0.113 74.993 -3.183 1.00 46.74 367 ALA C O 1
ATOM 5998 N N . LEU B 1 368 ? -0.533 73.819 -1.377 1.00 40.33 368 LEU C N 1
ATOM 5999 C CA . LEU B 1 368 ? -1.365 74.921 -0.904 1.00 42.70 368 LEU C CA 1
ATOM 6000 C C . LEU B 1 368 ? -0.541 75.997 -0.210 1.00 44.76 368 LEU C C 1
ATOM 6001 O O . LEU B 1 368 ? -0.891 77.181 -0.282 1.00 50.95 368 LEU C O 1
ATOM 6006 N N . ALA B 1 369 ? 0.553 75.614 0.451 1.00 46.92 369 ALA C N 1
ATOM 6007 C CA . ALA B 1 369 ? 1.459 76.611 1.011 1.00 43.12 369 ALA C CA 1
ATOM 6008 C C . ALA B 1 369 ? 2.090 77.454 -0.091 1.00 50.91 369 ALA C C 1
ATOM 6009 O O . ALA B 1 369 ? 2.236 78.674 0.056 1.00 50.06 369 ALA C O 1
ATOM 6011 N N . CYS B 1 370 ? 2.476 76.821 -1.202 1.00 47.61 370 CYS C N 1
ATOM 6012 C CA . CYS B 1 370 ? 2.931 77.585 -2.358 1.00 47.27 370 CYS C CA 1
ATOM 6013 C C . CYS B 1 370 ? 1.820 78.484 -2.885 1.00 51.34 370 CYS C C 1
ATOM 6014 O O . CYS B 1 370 ? 2.066 79.644 -3.236 1.00 55.19 370 CYS C O 1
ATOM 6017 N N . GLU B 1 371 ? 0.585 77.975 -2.933 1.00 50.30 371 GLU C N 1
ATOM 6018 C CA . GLU B 1 371 ? -0.535 78.824 -3.331 1.00 55.38 371 GLU C CA 1
ATOM 6019 C C . GLU B 1 371 ? -0.690 80.005 -2.381 1.00 62.02 371 GLU C C 1
ATOM 6020 O O . GLU B 1 371 ? -0.973 81.130 -2.813 1.00 63.22 371 GLU C O 1
ATOM 6026 N N . HIS B 1 372 ? -0.507 79.767 -1.080 1.00 62.39 372 HIS C N 1
ATOM 6027 C CA . HIS B 1 372 ? -0.626 80.839 -0.098 1.00 59.45 372 HIS C CA 1
ATOM 6028 C C . HIS B 1 372 ? 0.420 81.918 -0.341 1.00 59.38 372 HIS C C 1
ATOM 6029 O O . HIS B 1 372 ? 0.096 83.110 -0.405 1.00 61.18 372 HIS C O 1
ATOM 6036 N N . LEU B 1 373 ? 1.686 81.515 -0.483 1.00 50.33 373 LEU C N 1
ATOM 6037 C CA . LEU B 1 373 ? 2.757 82.483 -0.704 1.00 56.23 373 LEU C CA 1
ATOM 6038 C C . LEU B 1 373 ? 2.474 83.358 -1.917 1.00 57.83 373 LEU C C 1
ATOM 6039 O O . LEU B 1 373 ? 2.699 84.575 -1.884 1.00 61.03 373 LEU C O 1
ATOM 6044 N N . VAL B 1 374 ? 1.975 82.756 -2.997 1.00 54.10 374 VAL C N 1
ATOM 6045 C CA . VAL B 1 374 ? 1.751 83.510 -4.226 1.00 61.28 374 VAL C CA 1
ATOM 6046 C C . VAL B 1 374 ? 0.543 84.427 -4.079 1.00 64.19 374 VAL C C 1
ATOM 6047 O O . VAL B 1 374 ? 0.596 85.612 -4.429 1.00 58.89 374 VAL C O 1
ATOM 6051 N N . LYS B 1 375 ? -0.563 83.899 -3.551 1.00 63.32 375 LYS C N 1
ATOM 6052 C CA . LYS B 1 375 ? -1.776 84.697 -3.442 1.00 66.85 375 LYS C CA 1
ATOM 6053 C C . LYS B 1 375 ? -1.681 85.787 -2.383 1.00 74.57 375 LYS C C 1
ATOM 6054 O O . LYS B 1 375 ? -2.577 86.638 -2.316 1.00 77.81 375 LYS C O 1
ATOM 6060 N N . ASN B 1 376 ? -0.628 85.794 -1.563 1.00 64.15 376 ASN C N 1
ATOM 6061 C CA . ASN B 1 376 ? -0.437 86.844 -0.569 1.00 69.70 376 ASN C CA 1
ATOM 6062 C C . ASN B 1 376 ? 0.876 87.597 -0.763 1.00 70.81 376 ASN C C 1
ATOM 6063 O O . ASN B 1 376 ? 1.386 88.191 0.191 1.00 72.47 376 ASN C O 1
ATOM 6068 N N . LYS B 1 377 ? 1.429 87.590 -1.980 1.00 68.96 377 LYS C N 1
ATOM 6069 C CA . LYS B 1 377 ? 2.655 88.330 -2.261 1.00 73.80 377 LYS C CA 1
ATOM 6070 C C . LYS B 1 377 ? 2.581 89.734 -1.680 1.00 72.73 377 LYS C C 1
ATOM 6071 O O . LYS B 1 377 ? 1.534 90.384 -1.719 1.00 73.18 377 LYS C O 1
ATOM 6077 N N . GLY B 1 378 ? 3.706 90.203 -1.145 1.00 70.04 378 GLY C N 1
ATOM 6078 C CA . GLY B 1 378 ? 3.783 91.549 -0.609 1.00 72.31 378 GLY C CA 1
ATOM 6079 C C . GLY B 1 378 ? 2.857 91.793 0.564 1.00 75.93 378 GLY C C 1
ATOM 6080 O O . GLY B 1 378 ? 2.727 92.927 1.036 1.00 73.10 378 GLY C O 1
ATOM 6081 N N . GLN B 1 379 ? 2.201 90.732 1.038 1.00 77.88 379 GLN C N 1
ATOM 6082 C CA . GLN B 1 379 ? 1.335 90.798 2.205 1.00 76.55 379 GLN C CA 1
ATOM 6083 C C . GLN B 1 379 ? 1.861 90.000 3.389 1.00 79.55 379 GLN C C 1
ATOM 6084 O O . GLN B 1 379 ? 1.299 90.108 4.485 1.00 78.74 379 GLN C O 1
ATOM 6090 N N . LEU B 1 380 ? 2.911 89.205 3.203 1.00 81.22 380 LEU C N 1
ATOM 6091 C CA . LEU B 1 380 ? 3.411 88.329 4.253 1.00 76.65 380 LEU C CA 1
ATOM 6092 C C . LEU B 1 380 ? 4.502 89.030 5.048 1.00 69.92 380 LEU C C 1
ATOM 6093 O O . LEU B 1 380 ? 5.419 89.626 4.472 1.00 66.27 380 LEU C O 1
ATOM 6098 N N . GLU B 1 381 ? 4.395 88.959 6.369 1.00 66.46 381 GLU C N 1
ATOM 6099 C CA . GLU B 1 381 ? 5.435 89.496 7.223 1.00 68.84 381 GLU C CA 1
ATOM 6100 C C . GLU B 1 381 ? 6.654 88.574 7.198 1.00 63.16 381 GLU C C 1
ATOM 6101 O O . GLU B 1 381 ? 6.520 87.356 7.047 1.00 59.88 381 GLU C O 1
ATOM 6107 N N . PRO B 1 382 ? 7.856 89.132 7.327 1.00 69.59 382 PRO C N 1
ATOM 6108 C CA . PRO B 1 382 ? 9.057 88.289 7.316 1.00 68.94 382 PRO C CA 1
ATOM 6109 C C . PRO B 1 382 ? 9.051 87.312 8.483 1.00 64.69 382 PRO C C 1
ATOM 6110 O O . PRO B 1 382 ? 8.581 87.625 9.579 1.00 67.78 382 PRO C O 1
ATOM 6114 N N . GLY B 1 383 ? 9.576 86.120 8.238 1.00 60.39 383 GLY C N 1
ATOM 6115 C CA . GLY B 1 383 ? 9.653 85.078 9.240 1.00 57.27 383 GLY C CA 1
ATOM 6116 C C . GLY B 1 383 ? 8.831 83.867 8.853 1.00 56.57 383 GLY C C 1
ATOM 6117 O O . GLY B 1 383 ? 8.403 83.706 7.705 1.00 57.49 383 GLY C O 1
ATOM 6118 N N . MET B 1 384 ? 8.608 83.001 9.837 1.00 58.88 384 MET C N 1
ATOM 6119 C CA . MET B 1 384 ? 7.865 81.771 9.620 1.00 54.41 384 MET C CA 1
ATOM 6120 C C . MET B 1 384 ? 6.365 82.009 9.742 1.00 53.88 384 MET C C 1
ATOM 6121 O O . MET B 1 384 ? 5.903 82.839 10.530 1.00 55.32 384 MET C O 1
ATOM 6126 N N . HIS B 1 385 ? 5.606 81.266 8.943 1.00 48.83 385 HIS C N 1
ATOM 6127 C CA . HIS B 1 385 ? 4.151 81.311 8.957 1.00 50.71 385 HIS C CA 1
ATOM 6128 C C . HIS B 1 385 ? 3.634 79.883 8.968 1.00 47.09 385 HIS C C 1
ATOM 6129 O O . HIS B 1 385 ? 4.064 79.060 8.153 1.00 50.95 385 HIS C O 1
ATOM 6136 N N . SER B 1 386 ? 2.727 79.582 9.891 1.00 49.36 386 SER C N 1
ATOM 6137 C CA . SER B 1 386 ? 2.186 78.235 9.944 1.00 42.41 386 SER C CA 1
ATOM 6138 C C . SER B 1 386 ? 1.121 78.046 8.866 1.00 43.89 386 SER C C 1
ATOM 6139 O O . SER B 1 386 ? 0.567 79.006 8.321 1.00 43.36 386 SER C O 1
ATOM 6142 N N . ILE B 1 387 ? 0.858 76.785 8.544 1.00 37.05 387 ILE C N 1
ATOM 6143 C CA . ILE B 1 387 ? -0.227 76.479 7.607 1.00 39.04 387 ILE C CA 1
ATOM 6144 C C . ILE B 1 387 ? -1.544 76.959 8.205 1.00 42.46 387 ILE C C 1
ATOM 6145 O O . ILE B 1 387 ? -1.851 76.631 9.368 1.00 36.53 387 ILE C O 1
ATOM 6150 N N . PRO B 1 388 ? -2.344 77.739 7.481 1.00 40.05 388 PRO C N 1
ATOM 6151 C CA . PRO B 1 388 ? -3.645 78.161 8.012 1.00 40.56 388 PRO C CA 1
ATOM 6152 C C . PRO B 1 388 ? -4.454 76.968 8.501 1.00 37.07 388 PRO C C 1
ATOM 6153 O O . PRO B 1 388 ? -4.412 75.885 7.917 1.00 38.53 388 PRO C O 1
ATOM 6157 N N . VAL B 1 389 ? -5.199 77.175 9.588 1.00 41.85 389 VAL C N 1
ATOM 6158 C CA . VAL B 1 389 ? -5.921 76.064 10.205 1.00 40.41 389 VAL C CA 1
ATOM 6159 C C . VAL B 1 389 ? -6.974 75.512 9.253 1.00 42.35 389 VAL C C 1
ATOM 6160 O O . VAL B 1 389 ? -7.160 74.294 9.155 1.00 42.27 389 VAL C O 1
ATOM 6164 N N . GLU B 1 390 ? -7.688 76.393 8.544 1.00 44.37 390 GLU C N 1
ATOM 6165 C CA . GLU B 1 390 ? -8.700 75.919 7.605 1.00 41.79 390 GLU C CA 1
ATOM 6166 C C . GLU B 1 390 ? -8.078 75.047 6.520 1.00 40.12 390 GLU C C 1
ATOM 6167 O O . GLU B 1 390 ? -8.639 74.010 6.151 1.00 42.89 390 GLU C O 1
ATOM 6173 N N . VAL B 1 391 ? -6.911 75.442 6.008 1.00 39.60 391 VAL C N 1
ATOM 6174 C CA . VAL B 1 391 ? -6.217 74.626 5.012 1.00 35.11 391 VAL C CA 1
ATOM 6175 C C . VAL B 1 391 ? -5.850 73.275 5.605 1.00 41.24 391 VAL C C 1
ATOM 6176 O O . VAL B 1 391 ? -6.190 72.216 5.064 1.00 35.63 391 VAL C O 1
ATOM 6180 N N . ASP B 1 392 ? -5.130 73.299 6.728 1.00 36.70 392 ASP C N 1
ATOM 6181 C CA . ASP B 1 392 ? -4.768 72.071 7.422 1.00 36.80 392 ASP C CA 1
ATOM 6182 C C . ASP B 1 392 ? -5.995 71.194 7.638 1.00 33.13 392 ASP C C 1
ATOM 6183 O O . ASP B 1 392 ? -5.967 69.986 7.383 1.00 31.14 392 ASP C O 1
ATOM 6188 N N . GLN B 1 393 ? -7.099 71.804 8.077 1.00 31.96 393 GLN C N 1
ATOM 6189 C CA . GLN B 1 393 ? -8.310 71.043 8.365 1.00 32.63 393 GLN C CA 1
ATOM 6190 C C . GLN B 1 393 ? -8.984 70.529 7.099 1.00 35.60 393 GLN C C 1
ATOM 6191 O O . GLN B 1 393 ? -9.573 69.444 7.112 1.00 33.44 393 GLN C O 1
ATOM 6197 N N . GLU B 1 394 ? -8.922 71.289 6.005 1.00 32.26 394 GLU C N 1
ATOM 6198 C CA . GLU B 1 394 ? -9.549 70.833 4.768 1.00 34.62 394 GLU C CA 1
ATOM 6199 C C . GLU B 1 394 ? -8.809 69.635 4.186 1.00 31.53 394 GLU C C 1
ATOM 6200 O O . GLU B 1 394 ? -9.433 68.718 3.637 1.00 30.14 394 GLU C O 1
ATOM 6206 N N . ILE B 1 395 ? -7.479 69.614 4.301 1.00 31.54 395 ILE C N 1
ATOM 6207 C CA . ILE B 1 395 ? -6.725 68.448 3.847 1.00 28.03 395 ILE C CA 1
ATOM 6208 C C . ILE B 1 395 ? -7.195 67.201 4.588 1.00 29.86 395 ILE C C 1
ATOM 6209 O O . ILE B 1 395 ? -7.451 66.152 3.986 1.00 25.99 395 ILE C O 1
ATOM 6214 N N . ALA B 1 396 ? -7.338 67.301 5.911 1.00 26.36 396 ALA C N 1
ATOM 6215 C CA . ALA B 1 396 ? -7.797 66.150 6.681 1.00 26.08 396 ALA C CA 1
ATOM 6216 C C . ALA B 1 396 ? -9.171 65.694 6.204 1.00 25.17 396 ALA C C 1
ATOM 6217 O O . ALA B 1 396 ? -9.407 64.499 5.990 1.00 26.06 396 ALA C O 1
ATOM 6219 N N . ARG B 1 397 ? -10.087 66.640 6.018 1.00 26.22 397 ARG C N 1
ATOM 6220 C CA . ARG B 1 397 ? -11.425 66.288 5.562 1.00 27.86 397 ARG C CA 1
ATOM 6221 C C . ARG B 1 397 ? -11.366 65.545 4.235 1.00 30.28 397 ARG C C 1
ATOM 6222 O O . ARG B 1 397 ? -11.994 64.492 4.065 1.00 28.03 397 ARG C O 1
ATOM 6230 N N . LEU B 1 398 ? -10.607 66.079 3.276 1.00 28.70 398 LEU C N 1
ATOM 6231 C CA . LEU B 1 398 ? -10.503 65.423 1.979 1.00 29.49 398 LEU C CA 1
ATOM 6232 C C . LEU B 1 398 ? -9.887 64.036 2.104 1.00 26.97 398 LEU C C 1
ATOM 6233 O O . LEU B 1 398 ? -10.366 63.083 1.478 1.00 29.77 398 LEU C O 1
ATOM 6238 N N . LYS B 1 399 ? -8.827 63.898 2.910 1.00 28.83 399 LYS C N 1
ATOM 6239 C CA . LYS B 1 399 ? -8.180 62.596 3.056 1.00 29.01 399 LYS C CA 1
ATOM 6240 C C . LYS B 1 399 ? -9.126 61.588 3.688 1.00 33.59 399 LYS C C 1
ATOM 6241 O O . LYS B 1 399 ? -9.264 60.452 3.208 1.00 27.57 399 LYS C O 1
ATOM 6247 N N . LEU B 1 400 ? -9.773 61.978 4.787 1.00 29.59 400 LEU C N 1
ATOM 6248 C CA . LEU B 1 400 ? -10.709 61.069 5.427 1.00 28.94 400 LEU C CA 1
ATOM 6249 C C . LEU B 1 400 ? -11.762 60.615 4.432 1.00 29.44 400 LEU C C 1
ATOM 6250 O O . LEU B 1 400 ? -12.101 59.429 4.359 1.00 32.93 400 LEU C O 1
ATOM 6255 N N . GLN B 1 401 ? -12.272 61.545 3.627 1.00 27.89 401 GLN C N 1
ATOM 6256 C CA . GLN B 1 401 ? -13.247 61.173 2.619 1.00 31.19 401 GLN C CA 1
ATOM 6257 C C . GLN B 1 401 ? -12.645 60.195 1.620 1.00 37.97 401 GLN C C 1
ATOM 6258 O O . GLN B 1 401 ? -13.264 59.182 1.272 1.00 31.38 401 GLN C O 1
ATOM 6264 N N . ALA B 1 402 ? -11.425 60.477 1.153 1.00 29.30 402 ALA C N 1
ATOM 6265 C CA . ALA B 1 402 ? -10.802 59.604 0.166 1.00 33.47 402 ALA C CA 1
ATOM 6266 C C . ALA B 1 402 ? -10.573 58.206 0.721 1.00 35.15 402 ALA C C 1
ATOM 6267 O O . ALA B 1 402 ? -10.620 57.225 -0.033 1.00 30.37 402 ALA C O 1
ATOM 6269 N N . MET B 1 403 ? -10.324 58.091 2.028 1.00 28.79 403 MET C N 1
ATOM 6270 C CA . MET B 1 403 ? -10.148 56.791 2.660 1.00 29.15 403 MET C CA 1
ATOM 6271 C C . MET B 1 403 ? -11.464 56.048 2.862 1.00 28.38 403 MET C C 1
ATOM 6272 O O . MET B 1 403 ? -11.448 54.922 3.370 1.00 33.39 403 MET C O 1
ATOM 6277 N N . GLY B 1 404 ? -12.591 56.637 2.472 1.00 27.48 404 GLY C N 1
ATOM 6278 C CA . GLY B 1 404 ? -13.868 55.963 2.597 1.00 32.23 404 GLY C CA 1
ATOM 6279 C C . GLY B 1 404 ? -14.387 55.873 4.012 1.00 31.93 404 GLY C C 1
ATOM 6280 O O . GLY B 1 404 ? -15.159 54.966 4.321 1.00 30.54 404 GLY C O 1
ATOM 6281 N N . ILE B 1 405 ? -13.978 56.790 4.883 1.00 26.49 405 ILE C N 1
ATOM 6282 C CA . ILE B 1 405 ? -14.396 56.808 6.278 1.00 25.17 405 ILE C CA 1
ATOM 6283 C C . ILE B 1 405 ? -15.378 57.948 6.467 1.00 30.25 405 ILE C C 1
ATOM 6284 O O . ILE B 1 405 ? -15.112 59.079 6.043 1.00 28.86 405 ILE C O 1
ATOM 6289 N N . ALA B 1 406 ? -16.503 57.653 7.115 1.00 25.51 406 ALA C N 1
ATOM 6290 C CA . ALA B 1 406 ? -17.508 58.646 7.462 1.00 22.81 406 ALA C CA 1
ATOM 6291 C C . ALA B 1 406 ? -17.528 58.815 8.975 1.00 25.55 406 ALA C C 1
ATOM 6292 O O . ALA B 1 406 ? -17.317 57.850 9.711 1.00 25.09 406 ALA C O 1
ATOM 6294 N N . ILE B 1 407 ? -17.756 60.045 9.437 1.00 22.76 407 ILE C N 1
ATOM 6295 C CA . ILE B 1 407 ? -17.839 60.346 10.857 1.00 22.93 407 ILE C CA 1
ATOM 6296 C C . ILE B 1 407 ? -19.080 61.195 11.113 1.00 25.19 407 ILE C C 1
ATOM 6297 O O . ILE B 1 407 ? -19.861 61.479 10.210 1.00 25.93 407 ILE C O 1
ATOM 6302 N N . ASP B 1 408 ? -19.246 61.609 12.364 1.00 24.20 408 ASP C N 1
ATOM 6303 C CA . ASP B 1 408 ? -20.446 62.311 12.789 1.00 24.01 408 ASP C CA 1
ATOM 6304 C C . ASP B 1 408 ? -20.257 63.825 12.726 1.00 29.37 408 ASP C C 1
ATOM 6305 O O . ASP B 1 408 ? -19.153 64.337 12.530 1.00 29.53 408 ASP C O 1
ATOM 6310 N N . SER B 1 409 ? -21.371 64.540 12.878 1.00 25.59 409 SER C N 1
ATOM 6311 C CA A SER B 1 409 ? -21.388 65.991 12.997 0.50 26.67 409 SER C CA 1
ATOM 6312 C CA B SER B 1 409 ? -21.357 65.986 13.028 0.50 26.65 409 SER C CA 1
ATOM 6313 C C . SER B 1 409 ? -22.339 66.373 14.123 1.00 31.35 409 SER C C 1
ATOM 6314 O O . SER B 1 409 ? -23.339 65.689 14.360 1.00 29.61 409 SER C O 1
ATOM 6319 N N . LEU B 1 410 ? -22.035 67.475 14.802 1.00 27.82 410 LEU C N 1
ATOM 6320 C CA . LEU B 1 410 ? -22.870 67.908 15.914 1.00 28.11 410 LEU C CA 1
ATOM 6321 C C . LEU B 1 410 ? -24.243 68.359 15.431 1.00 32.12 410 LEU C C 1
ATOM 6322 O O . LEU B 1 410 ? -24.375 69.036 14.406 1.00 30.53 410 LEU C O 1
ATOM 6327 N N . THR B 1 411 ? -25.269 67.978 16.185 1.00 29.73 411 THR C N 1
ATOM 6328 C CA . THR B 1 411 ? -26.613 68.480 15.974 1.00 31.05 411 THR C CA 1
ATOM 6329 C C . THR B 1 411 ? -26.741 69.896 16.530 1.00 33.68 411 THR C C 1
ATOM 6330 O O . THR B 1 411 ? -25.916 70.335 17.339 1.00 35.72 411 THR C O 1
ATOM 6334 N N . PRO B 1 412 ? -27.776 70.631 16.125 1.00 32.57 412 PRO C N 1
ATOM 6335 C CA . PRO B 1 412 ? -27.961 71.984 16.676 1.00 33.96 412 PRO C CA 1
ATOM 6336 C C . PRO B 1 412 ? -28.021 72.018 18.195 1.00 37.46 412 PRO C C 1
ATOM 6337 O O . PRO B 1 412 ? -27.479 72.944 18.808 1.00 35.45 412 PRO C O 1
ATOM 6341 N N . GLU B 1 413 ? -28.672 71.035 18.824 1.00 32.71 413 GLU C N 1
ATOM 6342 C CA . GLU B 1 413 ? -28.757 71.040 20.281 1.00 35.20 413 GLU C CA 1
ATOM 6343 C C . GLU B 1 413 ? -27.408 70.734 20.912 1.00 40.77 413 GLU C C 1
ATOM 6344 O O . GLU B 1 413 ? -27.075 71.276 21.972 1.00 36.68 413 GLU C O 1
ATOM 6350 N N . GLN B 1 414 ? -26.619 69.866 20.283 1.00 34.03 414 GLN C N 1
ATOM 6351 C CA . GLN B 1 414 ? -25.277 69.617 20.797 1.00 29.81 414 GLN C CA 1
ATOM 6352 C C . GLN B 1 414 ? -24.426 70.877 20.718 1.00 38.92 414 GLN C C 1
ATOM 6353 O O . GLN B 1 414 ? -23.635 71.160 21.625 1.00 41.30 414 GLN C O 1
ATOM 6359 N N . VAL B 1 415 ? -24.593 71.661 19.652 1.00 36.87 415 VAL C N 1
ATOM 6360 C CA . VAL B 1 415 ? -23.913 72.951 19.569 1.00 39.25 415 VAL C CA 1
ATOM 6361 C C . VAL B 1 415 ? -24.409 73.882 20.669 1.00 44.01 415 VAL C C 1
ATOM 6362 O O . VAL B 1 415 ? -23.616 74.512 21.379 1.00 49.26 415 VAL C O 1
ATOM 6366 N N . GLU B 1 416 ? -25.732 73.970 20.837 1.00 35.28 416 GLU C N 1
ATOM 6367 C CA . GLU B 1 416 ? -26.293 74.807 21.892 1.00 48.61 416 GLU C CA 1
ATOM 6368 C C . GLU B 1 416 ? -25.751 74.422 23.263 1.00 49.33 416 GLU C C 1
ATOM 6369 O O . GLU B 1 416 ? -25.664 75.271 24.157 1.00 53.52 416 GLU C O 1
ATOM 6375 N N . TYR B 1 417 ? -25.396 73.152 23.452 1.00 39.28 417 TYR C N 1
ATOM 6376 C CA . TYR B 1 417 ? -24.884 72.706 24.744 1.00 46.70 417 TYR C CA 1
ATOM 6377 C C . TYR B 1 417 ? -23.430 73.125 24.945 1.00 46.17 417 TYR C C 1
ATOM 6378 O O . TYR B 1 417 ? -23.018 73.437 26.069 1.00 49.30 417 TYR C O 1
ATOM 6387 N N . ILE B 1 418 ? -22.640 73.141 23.873 1.00 40.21 418 ILE C N 1
ATOM 6388 C CA . ILE B 1 418 ? -21.251 73.570 23.984 1.00 45.76 418 ILE C CA 1
ATOM 6389 C C . ILE B 1 418 ? -21.170 75.020 24.442 1.00 51.35 418 ILE C C 1
ATOM 6390 O O . ILE B 1 418 ? -20.205 75.419 25.106 1.00 58.43 418 ILE C O 1
ATOM 6395 N N . ASN B 1 419 ? -22.180 75.825 24.115 1.00 50.76 419 ASN C N 1
ATOM 6396 C CA . ASN B 1 419 ? -22.123 77.261 24.358 1.00 57.38 419 ASN C CA 1
ATOM 6397 C C . ASN B 1 419 ? -22.629 77.665 25.736 1.00 62.18 419 ASN C C 1
ATOM 6398 O O . ASN B 1 419 ? -22.165 78.673 26.281 1.00 68.00 419 ASN C O 1
ATOM 6403 N N . SER B 1 420 ? -23.567 76.920 26.311 1.00 58.55 420 SER C N 1
ATOM 6404 C CA . SER B 1 420 ? -24.042 77.236 27.648 1.00 64.61 420 SER C CA 1
ATOM 6405 C C . SER B 1 420 ? -23.054 76.740 28.698 1.00 61.34 420 SER C C 1
ATOM 6406 O O . SER B 1 420 ? -22.363 75.735 28.509 1.00 63.98 420 SER C O 1
ATOM 6409 N N . TRP B 1 421 ? -22.987 77.463 29.810 1.00 51.52 421 TRP C N 1
ATOM 6410 C CA . TRP B 1 421 ? -22.076 77.121 30.897 1.00 61.26 421 TRP C CA 1
ATOM 6411 C C . TRP B 1 421 ? -22.806 76.981 32.233 1.00 56.19 421 TRP C C 1
ATOM 6412 O O . TRP B 1 421 ? -23.992 77.304 32.346 1.00 66.00 421 TRP C O 1
#

B-factor: mean 34.89, std 14.47, range [14.73, 97.45]

Nearest PDB structures (foldseek):
  7o5l-assembly1_A  TM=1.002E+00  e=3.270E-86  Synechocystis sp. PCC 6803 substr. Kazusa
  7zd9-assembly1_A  TM=1.002E+00  e=3.124E-84  Synechocystis sp. PCC 6803
  7zd8-assembly1_A  TM=1.002E+00  e=3.053E-83  Synechocystis sp. PCC 6803
  7zd7-assembly1_A  TM=1.001E+00  e=2.120E-82  Synechocystis sp. PCC 6803
  8qno-assembly1_A  TM=9.895E-01  e=1.666E-59  Pyrococcus furiosus